Protein AF-0000000066268792 (afdb_homodimer)

Organism: Saccharomyces cerevisiae (strain ATCC 204508 / S288c) (NCBI:txid559292)

pLDDT: mean 77.53, std 23.01, range [16.92, 98.5]

Secondary structure (DSSP, 8-state):
-------------TT--HHHHHTT------SSS-HHHHHHT----PPPTT--HHHHHHHHHHHHHHHHHGGGG-------------------S---STTTT--S-THHHHHHHS-HHHHHHHHHIIIIIHHHH--S-GGG-HIIIIIHHHHHH-HHHHHHHHHHHHHHHHB-SSS--PBPHHHHHHHHHHHHHHHHHHHHHHS-SGGGSHHHHHHHHHHHHHHHHHHHHT-SSHHHHHHHHHHHHHHHHH-S-GGGTTTS--S---HHHHHH-TTHHHHHHHHHHHHHHHHHHTTSS--SS-HHHHHHHHHHHHHHS-S--TTS---SS---PPBTTTBT-HHHHHHHHHHHHHHHHHTT--HHHHHTTHHHHHHHHHHHHH----SGGGTTS-HHHHHHHHHHHHHHHHHHHHHHHHHTS---TTSHHHHHHHHHHHHHHHHHTTSTTGGGGHHHHHHHHHTS-TT-HHHHHHHHHHHHHHHHHT--HHHHHHHHHHHHHHHHHHTT-----HHHHHHHTT------/-------------TT--HHHHHTT------SSS-HHHHHHT----PPPTT--HHHHHHHHHHHHHHHHHHHTT-------------------S---STTTT--S-THHHHHHHS-HHHHHHHHHIIIIIHHHH--S-GGG-HIIIIIHHHHHH-HHHHHHHHHHHHHHHHB-SSS--PBPHHHHHHHHHHHHHHHHHHHHHHT-STTSHHHHHHHHHHHHHHHHHHHHTT-SSHHHHHHHHHHHHHHHHH-S-GGGGGTS--S---HHHHHH-TTHHHHHHHHHHHHHHHHHHTTSS--SS-HHHHHHHHHHHHHHS-S--TTS---SS---PPBTTTBT-HHHHHHHHHHHHHHHHHTT--HHHHHTTHHHHHHHHHHHHH----SGGGTTS-HHHHHHHHHHHHHHHHHHHHHHHHHTS---TTSHHHHHHHHHHHHHHHHHTTSTTGGGGHHHHHHHHHTS-TT-HHHHHHHHHHHHHHHHHT--HHHHHHHHHHHHHHHHHHTT-----HHHHHHHTT------

Structure (mmCIF, N/CA/C/O backbone):
data_AF-0000000066268792-model_v1
#
loop_
_entity.id
_entity.type
_entity.pdbx_description
1 polymer 'Transcriptional activator protein UGA3'
#
loop_
_atom_site.group_PDB
_atom_site.id
_atom_site.type_symbol
_atom_site.label_atom_id
_atom_site.label_alt_id
_atom_site.label_comp_id
_atom_site.label_asym_id
_atom_site.label_entity_id
_atom_site.label_seq_id
_atom_site.pdbx_PDB_ins_code
_atom_site.Cartn_x
_atom_site.Cartn_y
_atom_site.Cartn_z
_atom_site.occupancy
_atom_site.B_iso_or_equiv
_atom_site.auth_seq_id
_atom_site.auth_comp_id
_atom_site.auth_asym_id
_atom_site.auth_atom_id
_atom_site.pdbx_PDB_model_num
ATOM 1 N N . MET A 1 1 ? 37.562 -16.703 10.922 1 22.22 1 MET A N 1
ATOM 2 C CA . MET A 1 1 ? 38.281 -15.562 11.492 1 22.22 1 MET A CA 1
ATOM 3 C C . MET A 1 1 ? 37.688 -14.242 11.031 1 22.22 1 MET A C 1
ATOM 5 O O . MET A 1 1 ? 37.562 -13.992 9.836 1 22.22 1 MET A O 1
ATOM 9 N N . ASN A 1 2 ? 36.719 -13.594 11.758 1 24.88 2 ASN A N 1
ATOM 10 C CA . ASN A 1 2 ? 35.531 -12.727 11.617 1 24.88 2 ASN A CA 1
ATOM 11 C C . ASN A 1 2 ? 35.938 -11.273 11.406 1 24.88 2 ASN A C 1
ATOM 13 O O . ASN A 1 2 ? 36.344 -10.594 12.359 1 24.88 2 ASN A O 1
ATOM 17 N N . TYR A 1 3 ? 36.719 -10.969 10.43 1 28.58 3 TYR A N 1
ATOM 18 C CA . TYR A 1 3 ? 37.406 -9.688 10.422 1 28.58 3 TYR A CA 1
ATOM 19 C C . TYR A 1 3 ? 36.438 -8.531 10.375 1 28.58 3 TYR A C 1
ATOM 21 O O . TYR A 1 3 ? 35.625 -8.438 9.445 1 28.58 3 TYR A O 1
ATOM 29 N N . GLY A 1 4 ? 35.906 -8.078 11.5 1 29.52 4 GLY A N 1
ATOM 30 C CA . GLY A 1 4 ? 35 -7.039 11.977 1 29.52 4 GLY A CA 1
ATOM 31 C C . GLY A 1 4 ? 35.344 -5.66 11.453 1 29.52 4 GLY A C 1
ATOM 32 O O . GLY A 1 4 ? 36.469 -5.164 11.68 1 29.52 4 GLY A O 1
ATOM 33 N N . VAL A 1 5 ? 35.062 -5.285 10.266 1 30.41 5 VAL A N 1
ATOM 34 C CA . VAL A 1 5 ? 35.5 -3.988 9.75 1 30.41 5 VAL A CA 1
ATOM 35 C C . VAL A 1 5 ? 35.125 -2.889 10.742 1 30.41 5 VAL A C 1
ATOM 37 O O . VAL A 1 5 ? 33.969 -2.748 11.109 1 30.41 5 VAL A O 1
ATOM 40 N N . GLU A 1 6 ? 35.938 -2.471 11.664 1 28.58 6 GLU A N 1
ATOM 41 C CA . GLU A 1 6 ? 35.969 -1.387 12.648 1 28.58 6 GLU A CA 1
ATOM 42 C C . GLU A 1 6 ? 35.625 -0.048 11.992 1 28.58 6 GLU A C 1
ATOM 44 O O . GLU A 1 6 ? 36.344 0.405 11.094 1 28.58 6 GLU A O 1
ATOM 49 N N . LYS A 1 7 ? 34.469 0.27 11.734 1 31.59 7 LYS A N 1
ATOM 50 C CA . LYS A 1 7 ? 34.094 1.615 11.328 1 31.59 7 LYS A CA 1
ATOM 51 C C . LYS A 1 7 ? 34.844 2.674 12.117 1 31.59 7 LYS A C 1
ATOM 53 O O . LYS A 1 7 ? 34.781 2.711 13.344 1 31.59 7 LYS A O 1
ATOM 58 N N . LEU A 1 8 ? 35.875 3.178 11.695 1 29.47 8 LEU A N 1
ATOM 59 C CA . LEU A 1 8 ? 36.688 4.199 12.336 1 29.47 8 LEU A CA 1
ATOM 60 C C . LEU A 1 8 ? 35.844 5.41 12.719 1 29.47 8 LEU A C 1
ATOM 62 O O . LEU A 1 8 ? 35.219 6.016 11.867 1 29.47 8 LEU A O 1
ATOM 66 N N . LYS A 1 9 ? 35.219 5.441 13.812 1 34.19 9 LYS A N 1
ATOM 67 C CA . LYS A 1 9 ? 34.656 6.559 14.57 1 34.19 9 LYS A CA 1
ATOM 68 C C . LYS A 1 9 ? 35.531 7.809 14.422 1 34.19 9 LYS A C 1
ATOM 70 O O . LYS A 1 9 ? 36.688 7.836 14.859 1 34.19 9 LYS A O 1
ATOM 75 N N . LEU A 1 10 ? 35.406 8.445 13.398 1 36.81 10 LEU A N 1
ATOM 76 C CA . LEU A 1 10 ? 36.188 9.68 13.328 1 36.81 10 LEU A CA 1
ATOM 77 C C . LEU A 1 10 ? 36.031 10.492 14.609 1 36.81 10 LEU A C 1
ATOM 79 O O . LEU A 1 10 ? 34.906 10.859 14.977 1 36.81 10 LEU A O 1
ATOM 83 N N . LYS A 1 11 ? 36.75 10.242 15.672 1 40.03 11 LYS A N 1
ATOM 84 C CA . LYS A 1 11 ? 36.938 10.711 17.047 1 40.03 11 LYS A CA 1
ATOM 85 C C . LYS A 1 11 ? 37.031 12.227 17.109 1 40.03 11 LYS A C 1
ATOM 87 O O . LYS A 1 11 ? 37.625 12.859 16.219 1 40.03 11 LYS A O 1
ATOM 92 N N . TYR A 1 12 ? 36.062 12.805 17.75 1 48.34 12 TYR A N 1
ATOM 93 C CA . TYR A 1 12 ? 36.125 14.203 18.172 1 48.34 12 TYR A CA 1
ATOM 94 C C . TYR A 1 12 ? 37.5 14.57 18.703 1 48.34 12 TYR A C 1
ATOM 96 O O . TYR A 1 12 ? 38.156 13.742 19.328 1 48.34 12 TYR A O 1
ATOM 104 N N . SER A 1 13 ? 38.125 15.523 18.031 1 52.38 13 SER A N 1
ATOM 105 C CA . SER A 1 13 ? 39.469 15.883 18.484 1 52.38 13 SER A CA 1
ATOM 106 C C . SER A 1 13 ? 39.438 16.422 19.922 1 52.38 13 SER A C 1
ATOM 108 O O . SER A 1 13 ? 38.625 17.312 20.234 1 52.38 13 SER A O 1
ATOM 110 N N . LYS A 1 14 ? 39.812 15.766 20.906 1 63.09 14 LYS A N 1
ATOM 111 C CA . LYS A 1 14 ? 39.875 16.094 22.328 1 63.09 14 LYS A CA 1
ATOM 112 C C . LYS A 1 14 ? 40.469 17.469 22.547 1 63.09 14 LYS A C 1
ATOM 114 O O . LYS A 1 14 ? 40.094 18.188 23.469 1 63.09 14 LYS A O 1
ATOM 119 N N . HIS A 1 15 ? 41.312 18.016 21.578 1 68.88 15 HIS A N 1
ATOM 120 C CA . HIS A 1 15 ? 42.094 19.25 21.781 1 68.88 15 HIS A CA 1
ATOM 121 C C . HIS A 1 15 ? 41.688 20.312 20.766 1 68.88 15 HIS A C 1
ATOM 123 O O . HIS A 1 15 ? 42.438 21.25 20.5 1 68.88 15 HIS A O 1
ATOM 129 N N . GLY A 1 16 ? 40.531 20.172 20.266 1 73.06 16 GLY A N 1
ATOM 130 C CA . GLY A 1 16 ? 40.062 21.109 19.25 1 73.06 16 GLY A CA 1
ATOM 131 C C . GLY A 1 16 ? 39.562 22.422 19.844 1 73.06 16 GLY A C 1
ATOM 132 O O . GLY A 1 16 ? 39.375 22.531 21.047 1 73.06 16 GLY A O 1
ATOM 133 N N . CYS A 1 17 ? 39.375 23.453 18.906 1 75.44 17 CYS A N 1
ATOM 134 C CA . CYS A 1 17 ? 38.938 24.781 19.344 1 75.44 17 CYS A CA 1
ATOM 135 C C . CYS A 1 17 ? 37.469 24.766 19.766 1 75.44 17 CYS A C 1
ATOM 137 O O . CYS A 1 17 ? 36.719 23.891 19.328 1 75.44 17 CYS A O 1
ATOM 139 N N . ILE A 1 18 ? 37.062 25.656 20.641 1 75.31 18 ILE A N 1
ATOM 140 C CA . ILE A 1 18 ? 35.719 25.734 21.203 1 75.31 18 ILE A CA 1
ATOM 141 C C . ILE A 1 18 ? 34.688 25.984 20.078 1 75.31 18 ILE A C 1
ATOM 143 O O . ILE A 1 18 ? 33.594 25.453 20.125 1 75.31 18 ILE A O 1
ATOM 147 N N . THR A 1 19 ? 35 26.656 19.062 1 75.94 19 THR A N 1
ATOM 148 C CA . THR A 1 19 ? 34.125 26.984 17.938 1 75.94 19 THR A CA 1
ATOM 149 C C . THR A 1 19 ? 33.75 25.734 17.156 1 75.94 19 THR A C 1
ATOM 151 O O . THR A 1 19 ? 32.594 25.531 16.797 1 75.94 19 THR A O 1
ATOM 154 N N . CYS A 1 20 ? 34.75 24.953 16.922 1 74.31 20 CYS A N 1
ATOM 155 C CA . CYS A 1 20 ? 34.5 23.703 16.234 1 74.31 20 CYS A CA 1
ATOM 156 C C . CYS A 1 20 ? 33.688 22.734 17.109 1 74.31 20 CYS A C 1
ATOM 158 O O . CYS A 1 20 ? 32.844 22.016 16.609 1 74.31 20 CYS A O 1
ATOM 160 N N . LYS A 1 21 ? 33.938 22.797 18.453 1 73.25 21 LYS A N 1
ATOM 161 C CA . LYS A 1 21 ? 33.188 21.969 19.406 1 73.25 21 LYS A CA 1
ATOM 162 C C . LYS A 1 21 ? 31.719 22.391 19.469 1 73.25 21 LYS A C 1
ATOM 164 O O . LYS A 1 21 ? 30.828 21.531 19.531 1 73.25 21 LYS A O 1
ATOM 169 N N . ILE A 1 22 ? 31.594 23.688 19.375 1 71.38 22 ILE A N 1
ATOM 170 C CA . ILE A 1 22 ? 30.234 24.219 19.391 1 71.38 22 ILE A CA 1
ATOM 171 C C . ILE A 1 22 ? 29.547 23.891 18.062 1 71.38 22 ILE A C 1
ATOM 173 O O . ILE A 1 22 ? 28.359 23.531 18.047 1 71.38 22 ILE A O 1
ATOM 177 N N . ARG A 1 23 ? 30.203 23.828 17.047 1 67.94 23 ARG A N 1
ATOM 178 C CA . ARG A 1 23 ? 29.703 23.609 15.703 1 67.94 23 ARG A CA 1
ATOM 179 C C . ARG A 1 23 ? 29.609 22.125 15.383 1 67.94 23 ARG A C 1
ATOM 181 O O . ARG A 1 23 ? 29.125 21.734 14.312 1 67.94 23 ARG A O 1
ATOM 188 N N . LYS A 1 24 ? 30.109 21.297 16.375 1 67.06 24 LYS A N 1
ATOM 189 C CA . LYS A 1 24 ? 30.141 19.828 16.344 1 67.06 24 LYS A CA 1
ATOM 190 C C . LYS A 1 24 ? 30.797 19.328 15.07 1 67.06 24 LYS A C 1
ATOM 192 O O . LYS A 1 24 ? 30.312 18.359 14.461 1 67.06 24 LYS A O 1
ATOM 197 N N . LYS A 1 25 ? 31.828 19.984 14.703 1 70.81 25 LYS A N 1
ATOM 198 C CA . LYS A 1 25 ? 32.688 19.578 13.578 1 70.81 25 LYS A CA 1
ATOM 199 C C . LYS A 1 25 ? 34.062 19.141 14.07 1 70.81 25 LYS A C 1
ATOM 201 O O . LYS A 1 25 ? 34.5 19.562 15.133 1 70.81 25 LYS A O 1
ATOM 206 N N . ARG A 1 26 ? 34.625 18.25 13.227 1 70.62 26 ARG A N 1
ATOM 207 C CA . ARG A 1 26 ? 35.969 17.828 13.523 1 70.62 26 ARG A CA 1
ATOM 208 C C . ARG A 1 26 ? 36.969 18.969 13.289 1 70.62 26 ARG A C 1
ATOM 210 O O . ARG A 1 26 ? 37.062 19.484 12.172 1 70.62 26 ARG A O 1
ATOM 217 N N . CYS A 1 27 ? 37.625 19.344 14.281 1 69.88 27 CYS A N 1
ATOM 218 C CA . CYS A 1 27 ? 38.594 20.422 14.25 1 69.88 27 CYS A CA 1
ATOM 219 C C . CYS A 1 27 ? 39.938 19.938 13.703 1 69.88 27 CYS A C 1
ATOM 221 O O . CYS A 1 27 ? 40.375 18.812 13.992 1 69.88 27 CYS A O 1
ATOM 223 N N . SER A 1 28 ? 40.562 20.547 12.906 1 76.5 28 SER A N 1
ATOM 224 C CA . SER A 1 28 ? 41.906 20.188 12.391 1 76.5 28 SER A CA 1
ATOM 225 C C . SER A 1 28 ? 42.969 20.328 13.469 1 76.5 28 SER A C 1
ATOM 227 O O . SER A 1 28 ? 44.094 19.875 13.281 1 76.5 28 SER A O 1
ATOM 229 N N . GLU A 1 29 ? 42.719 20.906 14.648 1 73.88 29 GLU A N 1
ATOM 230 C CA . GLU A 1 29 ? 43.562 21.109 15.828 1 73.88 29 GLU A CA 1
ATOM 231 C C . GLU A 1 29 ? 44.844 21.859 15.484 1 73.88 29 GLU A C 1
ATOM 233 O O . GLU A 1 29 ? 45.812 21.781 16.203 1 73.88 29 GLU A O 1
ATOM 238 N N . ASP A 1 30 ? 44.781 22.594 14.344 1 77.25 30 ASP A N 1
ATOM 239 C CA . ASP A 1 30 ? 45.906 23.484 14.055 1 77.25 30 ASP A CA 1
ATOM 240 C C . ASP A 1 30 ? 45.844 24.75 14.906 1 77.25 30 ASP A C 1
ATOM 242 O O . ASP A 1 30 ? 44.812 25.406 14.977 1 77.25 30 ASP A O 1
ATOM 246 N N . LYS A 1 31 ? 46.75 25.031 15.82 1 72.19 31 LYS A N 1
ATOM 247 C CA . LYS A 1 31 ? 46.844 26.219 16.656 1 72.19 31 LYS A CA 1
ATOM 248 C C . LYS A 1 31 ? 47.719 27.297 15.992 1 72.19 31 LYS A C 1
ATOM 250 O O . LYS A 1 31 ? 48.625 26.969 15.234 1 72.19 31 LYS A O 1
ATOM 255 N N . PRO A 1 32 ? 47.25 28.516 16.078 1 75.38 32 PRO A N 1
ATOM 256 C CA . PRO A 1 32 ? 46.219 29.094 16.984 1 75.38 32 PRO A CA 1
ATOM 257 C C . PRO A 1 32 ? 44.844 29.125 16.375 1 75.38 32 PRO A C 1
ATOM 259 O O . PRO A 1 32 ? 43.844 29.266 17.094 1 75.38 32 PRO A O 1
ATOM 262 N N . VAL A 1 33 ? 44.812 28.938 15.078 1 78.25 33 VAL A N 1
ATOM 263 C CA . VAL A 1 33 ? 43.531 28.938 14.375 1 78.25 33 VAL A CA 1
ATOM 264 C C . VAL A 1 33 ? 43.406 27.672 13.523 1 78.25 33 VAL A C 1
ATOM 266 O O . VAL A 1 33 ? 44.281 27.391 12.703 1 78.25 33 VAL A O 1
ATOM 269 N N . CYS A 1 34 ? 42.344 26.984 13.773 1 77 34 CYS A N 1
ATOM 270 C CA . CYS A 1 34 ? 42.188 25.734 13.023 1 77 34 CYS A CA 1
ATOM 271 C C . CYS A 1 34 ? 41.781 26.016 11.586 1 77 34 CYS A C 1
ATOM 273 O O . CYS A 1 34 ? 41.281 27.109 11.281 1 77 34 CYS A O 1
ATOM 275 N N . ARG A 1 35 ? 42 25.125 10.766 1 76.31 35 ARG A N 1
ATOM 276 C CA . ARG A 1 35 ? 41.75 25.312 9.336 1 76.31 35 ARG A CA 1
ATOM 277 C C . ARG A 1 35 ? 40.281 25.594 9.07 1 76.31 35 ARG A C 1
ATOM 279 O O . ARG A 1 35 ? 39.938 26.375 8.18 1 76.31 35 ARG A O 1
ATOM 286 N N . ASP A 1 36 ? 39.562 25.047 9.875 1 73.25 36 ASP A N 1
ATOM 287 C CA . ASP A 1 36 ? 38.125 25.156 9.648 1 73.25 36 ASP A CA 1
ATOM 288 C C . ASP A 1 36 ? 37.625 26.547 10.055 1 73.25 36 ASP A C 1
ATOM 290 O O . ASP A 1 36 ? 36.844 27.172 9.32 1 73.25 36 ASP A O 1
ATOM 294 N N . CYS A 1 37 ? 37.938 26.969 11 1 73.06 37 CYS A N 1
ATOM 295 C CA . CYS A 1 37 ? 37.562 28.297 11.461 1 73.06 37 CYS A CA 1
ATOM 296 C C . CYS A 1 37 ? 38.188 29.375 10.586 1 73.06 37 CYS A C 1
ATOM 298 O O . CYS A 1 37 ? 37.562 30.391 10.273 1 73.06 37 CYS A O 1
ATOM 300 N N . ARG A 1 38 ? 39.344 29.109 10.102 1 77.12 38 ARG A N 1
ATOM 301 C CA . ARG A 1 38 ? 40 30.031 9.195 1 77.12 38 ARG A CA 1
ATOM 302 C C . ARG A 1 38 ? 39.281 30.141 7.871 1 77.12 38 ARG A C 1
ATOM 304 O O . ARG A 1 38 ? 39.062 31.25 7.355 1 77.12 38 ARG A O 1
ATOM 311 N N . ARG A 1 39 ? 38.906 29.047 7.449 1 74.12 39 ARG A N 1
ATOM 312 C CA . ARG A 1 39 ? 38.25 29 6.148 1 74.12 39 ARG A CA 1
ATOM 313 C C . ARG A 1 39 ? 36.906 29.703 6.195 1 74.12 39 ARG A C 1
ATOM 315 O O . ARG A 1 39 ? 36.531 30.406 5.258 1 74.12 39 ARG A O 1
ATOM 322 N N . LEU A 1 40 ? 36.312 29.562 7.293 1 71.62 40 LEU A N 1
ATOM 323 C CA . LEU A 1 40 ? 34.938 30.078 7.391 1 71.62 40 LEU A CA 1
ATOM 324 C C . LEU A 1 40 ? 34.906 31.375 8.188 1 71.62 40 LEU A C 1
ATOM 326 O O . LEU A 1 40 ? 33.844 31.922 8.453 1 71.62 40 LEU A O 1
ATOM 330 N N . SER A 1 41 ? 35.969 31.812 8.461 1 72.12 41 SER A N 1
ATOM 331 C CA . SER A 1 41 ? 36.188 33.062 9.18 1 72.12 41 SER A CA 1
ATOM 332 C C . SER A 1 41 ? 35.406 33.094 10.484 1 72.12 41 SER A C 1
ATOM 334 O O . SER A 1 41 ? 34.781 34.094 10.805 1 72.12 41 SER A O 1
ATOM 336 N N . PHE A 1 42 ? 35.5 32 11.133 1 74 42 PHE A N 1
ATOM 337 C CA . PHE A 1 42 ? 34.938 31.953 12.477 1 74 42 PHE A CA 1
ATOM 338 C C . PHE A 1 42 ? 36 32.25 13.531 1 74 42 PHE A C 1
ATOM 340 O O . PHE A 1 42 ? 37.188 32 13.305 1 74 42 PHE A O 1
ATOM 347 N N . PRO A 1 43 ? 35.531 32.844 14.578 1 74.88 43 PRO A N 1
ATOM 348 C CA . PRO A 1 43 ? 36.5 32.969 15.68 1 74.88 43 PRO A CA 1
ATOM 349 C C . PRO A 1 43 ? 36.938 31.609 16.234 1 74.88 43 PRO A C 1
ATOM 351 O O . PRO A 1 43 ? 36.094 30.781 16.578 1 74.88 43 PRO A O 1
ATOM 354 N N . CYS A 1 44 ? 38.188 31.297 16.109 1 74.12 44 CYS A N 1
ATOM 355 C CA . CYS A 1 44 ? 38.781 30.047 16.547 1 74.12 44 CYS A CA 1
ATOM 356 C C . CYS A 1 44 ? 39.375 30.188 17.938 1 74.12 44 CYS A C 1
ATOM 358 O O . CYS A 1 44 ? 40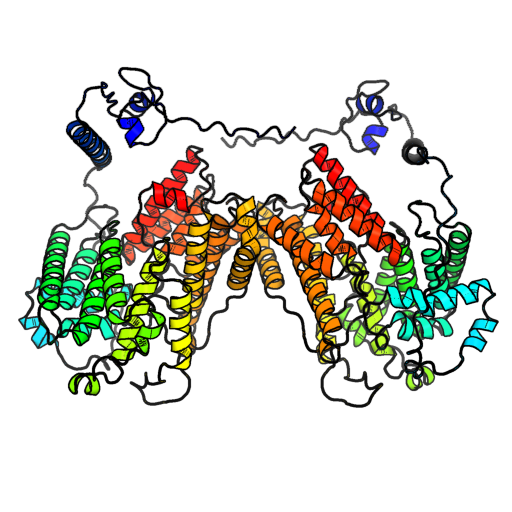.375 30.922 18.109 1 74.12 44 CYS A O 1
ATOM 360 N N . ILE A 1 45 ? 38.688 29.688 19 1 75.38 45 ILE A N 1
ATOM 361 C CA . ILE A 1 45 ? 39.156 29.875 20.375 1 75.38 45 ILE A CA 1
ATOM 362 C C . ILE A 1 45 ? 39.562 28.531 20.969 1 75.38 45 ILE A C 1
ATOM 364 O O . ILE A 1 45 ? 38.75 27.609 21.047 1 75.38 45 ILE A O 1
ATOM 368 N N . TYR A 1 46 ? 40.875 28.359 21.328 1 76.12 46 TYR A N 1
ATOM 369 C CA . TYR A 1 46 ? 41.375 27.188 22.031 1 76.12 46 TYR A CA 1
ATOM 370 C C . TYR A 1 46 ? 41.469 27.453 23.531 1 76.12 46 TYR A C 1
ATOM 372 O O . TYR A 1 46 ? 41.938 28.5 23.969 1 76.12 46 TYR A O 1
ATOM 380 N N . ILE A 1 47 ? 40.719 26.641 24.359 1 63.56 47 ILE A N 1
ATOM 381 C CA . ILE A 1 47 ? 40.75 26.844 25.812 1 63.56 47 ILE A CA 1
ATOM 382 C C . ILE A 1 47 ? 41.938 26.109 26.422 1 63.56 47 ILE A C 1
ATOM 384 O O . ILE A 1 47 ? 42.156 24.938 26.094 1 63.56 47 ILE A O 1
ATOM 388 N N . SER A 1 48 ? 42.75 26.859 27.203 1 60.19 48 SER A N 1
ATOM 389 C CA . SER A 1 48 ? 43.781 26.234 28.031 1 60.19 48 SER A CA 1
ATOM 390 C C . SER A 1 48 ? 43.156 25.469 29.188 1 60.19 48 SER A C 1
ATOM 392 O O . SER A 1 48 ? 42.062 25.781 29.625 1 60.19 48 SER A O 1
ATOM 394 N N . GLU A 1 49 ? 43.688 24.359 29.641 1 57.38 49 GLU A N 1
ATOM 395 C CA . GLU A 1 49 ? 43.25 23.359 30.625 1 57.38 49 GLU A CA 1
ATOM 396 C C . GLU A 1 49 ? 42.719 24.016 31.875 1 57.38 49 GLU A C 1
ATOM 398 O O . GLU A 1 49 ? 41.844 23.438 32.562 1 57.38 49 GLU A O 1
ATOM 403 N N . SER A 1 50 ? 43 25.25 32.344 1 57.31 50 SER A N 1
ATOM 404 C CA . SER A 1 50 ? 42.688 25.781 33.656 1 57.31 50 SER A CA 1
ATOM 405 C C . SER A 1 50 ? 41.469 26.688 33.594 1 57.31 50 SER A C 1
ATOM 407 O O . SER A 1 50 ? 41.312 27.578 34.438 1 57.31 50 SER A O 1
ATOM 409 N N . VAL A 1 51 ? 40.688 26.734 32.688 1 58.97 51 VAL A N 1
ATOM 410 C CA . VAL A 1 51 ? 39.625 27.734 32.719 1 58.97 51 VAL A CA 1
ATOM 411 C C . VAL A 1 51 ? 38.406 27.172 33.469 1 58.97 51 VAL A C 1
ATOM 413 O O . VAL A 1 51 ? 38.062 25.984 33.344 1 58.97 51 VAL A O 1
ATOM 416 N N . ASP A 1 52 ? 37.938 27.781 34.562 1 60.84 52 ASP A N 1
ATOM 417 C CA . ASP A 1 52 ? 36.781 27.375 35.375 1 60.84 52 ASP A CA 1
ATOM 418 C C . ASP A 1 52 ? 35.562 27.188 34.5 1 60.84 52 ASP A C 1
ATOM 420 O O . ASP A 1 52 ? 35.438 27.781 33.438 1 60.84 52 ASP A O 1
ATOM 424 N N . LYS A 1 53 ? 34.656 26.219 34.906 1 61.44 53 LYS A N 1
ATOM 425 C CA . LYS A 1 53 ? 33.438 25.812 34.188 1 61.44 53 LYS A CA 1
ATOM 426 C C . LYS A 1 53 ? 32.562 27 33.875 1 61.44 53 LYS A C 1
ATOM 428 O O . LYS A 1 53 ? 31.922 27.047 32.812 1 61.44 53 LYS A O 1
ATOM 433 N N . GLN A 1 54 ? 32.5 27.891 34.719 1 63.19 54 GLN A N 1
ATOM 434 C CA . GLN A 1 54 ? 31.625 29.031 34.531 1 63.19 54 GLN A CA 1
ATOM 435 C C . GLN A 1 54 ? 32.156 29.953 33.438 1 63.19 54 GLN A C 1
ATOM 437 O O . GLN A 1 54 ? 31.359 30.453 32.625 1 63.19 54 GLN A O 1
ATOM 442 N N . SER A 1 55 ? 33.375 30.125 33.344 1 65.5 55 SER A N 1
ATOM 443 C CA . SER A 1 55 ? 33.969 30.969 32.312 1 65.5 55 SER A CA 1
ATOM 444 C C . SER A 1 55 ? 33.906 30.297 30.938 1 65.5 55 SER A C 1
ATOM 446 O O . SER A 1 55 ? 33.719 30.984 29.922 1 65.5 55 SER A O 1
ATOM 448 N N . LEU A 1 56 ? 33.969 29.047 30.906 1 66.44 56 LEU A N 1
ATOM 449 C CA . LEU A 1 56 ? 33.812 28.281 29.672 1 66.44 56 LEU A CA 1
ATOM 450 C C . LEU A 1 56 ? 32.406 28.438 29.109 1 66.44 56 LEU A C 1
ATOM 452 O O . LEU A 1 56 ? 32.25 28.594 27.891 1 66.44 56 LEU A O 1
ATOM 456 N N . LYS A 1 57 ? 31.375 28.469 29.875 1 67.44 57 LYS A N 1
ATOM 457 C CA . LYS A 1 57 ? 30 28.656 29.422 1 67.44 57 LYS A CA 1
ATOM 458 C C . LYS A 1 57 ? 29.797 30.047 28.859 1 67.44 57 LYS A C 1
ATOM 460 O O . LYS A 1 57 ? 29.094 30.219 27.844 1 67.44 57 LYS A O 1
ATOM 465 N N . LYS A 1 58 ? 30.328 31.062 29.328 1 66.5 58 LYS A N 1
ATOM 466 C CA . LYS A 1 58 ? 30.219 32.438 28.828 1 66.5 58 LYS A CA 1
ATOM 467 C C . LYS A 1 58 ? 30.922 32.594 27.484 1 66.5 58 LYS A C 1
ATOM 469 O O . LYS A 1 58 ? 30.391 33.25 26.578 1 66.5 58 LYS A O 1
ATOM 474 N N . ILE A 1 59 ? 32 31.938 27.328 1 67.94 59 ILE A N 1
ATOM 475 C CA . ILE A 1 59 ? 32.75 32.031 26.062 1 67.94 59 ILE A CA 1
ATOM 476 C C . ILE A 1 59 ? 31.953 31.312 24.969 1 67.94 59 ILE A C 1
ATOM 478 O O . ILE A 1 59 ? 31.828 31.812 23.844 1 67.94 59 ILE A O 1
ATOM 482 N N . LYS A 1 60 ? 31.391 30.219 25.375 1 68.06 60 LYS A N 1
ATOM 483 C CA . LYS A 1 60 ? 30.547 29.5 24.422 1 68.06 60 LYS A CA 1
ATOM 484 C C . LYS A 1 60 ? 29.312 30.328 24.031 1 68.06 60 LYS A C 1
ATOM 486 O O . LYS A 1 60 ? 28.953 30.391 22.859 1 68.06 60 LYS A O 1
ATOM 491 N N . ALA A 1 61 ? 28.719 31.016 24.938 1 67.12 61 ALA A N 1
ATOM 492 C CA . ALA A 1 61 ? 27.578 31.891 24.688 1 67.12 61 ALA A CA 1
ATOM 493 C C . ALA A 1 61 ? 27.969 33.094 23.828 1 67.12 61 ALA A C 1
ATOM 495 O O . ALA A 1 61 ? 27.234 33.469 22.922 1 67.12 61 ALA A O 1
ATOM 496 N N . ASP A 1 62 ? 29.031 33.656 24 1 66.06 62 ASP A N 1
ATOM 497 C CA . ASP A 1 62 ? 29.516 34.781 23.234 1 66.06 62 ASP A CA 1
ATOM 498 C C . ASP A 1 62 ? 29.828 34.375 21.797 1 66.06 62 ASP A C 1
ATOM 500 O O . ASP A 1 62 ? 29.5 35.094 20.859 1 66.06 62 ASP A O 1
ATOM 504 N N . ILE A 1 63 ? 30.406 33.25 21.656 1 67.44 63 ILE A N 1
ATOM 505 C CA . ILE A 1 63 ? 30.719 32.75 20.312 1 67.44 63 ILE A CA 1
ATOM 506 C C . ILE A 1 63 ? 29.406 32.406 19.578 1 67.44 63 ILE A C 1
ATOM 508 O O . ILE A 1 63 ? 29.25 32.75 18.406 1 67.44 63 ILE A O 1
ATOM 512 N N . GLN A 1 64 ? 28.516 31.984 20.344 1 63.88 64 GLN A N 1
ATOM 513 C CA . GLN A 1 64 ? 27.219 31.703 19.766 1 63.88 64 GLN A CA 1
ATOM 514 C C . GLN A 1 64 ? 26.5 33 19.359 1 63.88 64 GLN A C 1
ATOM 516 O O . GLN A 1 64 ? 25.875 33.062 18.297 1 63.88 64 GLN A O 1
ATOM 521 N N . HIS A 1 65 ? 26.531 34.031 20.031 1 58.69 65 HIS A N 1
ATOM 522 C CA . HIS A 1 65 ? 26.016 35.344 19.719 1 58.69 65 HIS A CA 1
ATOM 523 C C . HIS A 1 65 ? 26.734 35.969 18.516 1 58.69 65 HIS A C 1
ATOM 525 O O . HIS A 1 65 ? 26.094 36.594 17.656 1 58.69 65 HIS A O 1
ATOM 531 N N . GLN A 1 66 ? 27.938 35.781 18.391 1 59.19 66 GLN A N 1
ATOM 532 C CA . GLN A 1 66 ? 28.688 36.344 17.281 1 59.19 66 GLN A CA 1
ATOM 533 C C . GLN A 1 66 ? 28.406 35.594 15.992 1 59.19 66 GLN A C 1
ATOM 535 O O . GLN A 1 66 ? 28.375 36.188 14.914 1 59.19 66 GLN A O 1
ATOM 540 N N . LEU A 1 67 ? 28.172 34.406 16.125 1 54.75 67 LEU A N 1
ATOM 541 C CA . LEU A 1 67 ? 27.828 33.594 14.945 1 54.75 67 LEU A CA 1
ATOM 542 C C . LEU A 1 67 ? 26.453 33.969 14.43 1 54.75 67 LEU A C 1
ATOM 544 O O . LEU A 1 67 ? 26.234 34 13.211 1 54.75 67 LEU A O 1
ATOM 548 N N . ILE A 1 68 ? 25.5 34.469 15.172 1 50.12 68 ILE A N 1
ATOM 549 C CA . ILE A 1 68 ? 24.172 34.938 14.805 1 50.12 68 ILE A CA 1
ATOM 550 C C . ILE A 1 68 ? 24.266 36.375 14.266 1 50.12 68 ILE A C 1
ATOM 552 O O . ILE A 1 68 ? 23.609 36.719 13.273 1 50.12 68 ILE A O 1
ATOM 556 N N . SER A 1 69 ? 24.844 37.188 14.789 1 42.78 69 SER A N 1
ATOM 557 C CA . SER A 1 69 ? 24.969 38.594 14.367 1 42.78 69 SER A CA 1
ATOM 558 C C . SER A 1 69 ? 25.609 38.688 12.984 1 42.78 69 SER A C 1
ATOM 560 O O . SER A 1 69 ? 25.266 39.594 12.203 1 42.78 69 SER A O 1
ATOM 562 N N . LYS A 1 70 ? 26.438 37.906 12.594 1 41.44 70 LYS A N 1
ATOM 563 C CA . LYS A 1 70 ? 27.031 38.031 11.266 1 41.44 70 LYS A CA 1
ATOM 564 C C . LYS A 1 70 ? 26.031 37.625 10.18 1 41.44 70 LYS A C 1
ATOM 566 O O . LYS A 1 70 ? 26.188 38 9.016 1 41.44 70 LYS A O 1
ATOM 571 N N . LYS A 1 71 ? 25 36.906 10.367 1 34.56 71 LYS A N 1
ATOM 572 C CA . LYS A 1 71 ? 24.062 36.625 9.289 1 34.56 71 LYS A CA 1
ATOM 573 C C . LYS A 1 71 ? 23.172 37.844 9.008 1 34.56 71 LYS A C 1
ATOM 575 O O . LYS A 1 71 ? 22.547 37.938 7.945 1 34.56 71 LYS A O 1
ATOM 580 N N . ARG A 1 72 ? 22.859 38.781 9.891 1 32.56 72 ARG A N 1
ATOM 581 C CA . ARG A 1 72 ? 22.016 39.969 9.711 1 32.56 72 ARG A CA 1
ATOM 582 C C . ARG A 1 72 ? 22.656 40.938 8.734 1 32.56 72 ARG A C 1
ATOM 584 O O . ARG A 1 72 ? 22.016 41.938 8.328 1 32.56 72 ARG A O 1
ATOM 591 N N . LYS A 1 73 ? 23.781 40.938 8.484 1 33.28 73 LYS A N 1
ATOM 592 C CA . LYS A 1 73 ? 24.266 42.156 7.844 1 33.28 73 LYS A CA 1
ATOM 593 C C . LYS A 1 73 ? 23.906 42.188 6.359 1 33.28 73 LYS A C 1
ATOM 595 O O . LYS A 1 73 ? 24.188 43.156 5.668 1 33.28 73 LYS A O 1
ATOM 600 N N . HIS A 1 74 ? 23.609 41.125 5.664 1 25.69 74 HIS A N 1
ATOM 601 C CA . HIS A 1 74 ? 23.594 41.531 4.262 1 25.69 74 HIS A CA 1
ATOM 602 C C . HIS A 1 74 ? 22.25 42.125 3.871 1 25.69 74 HIS A C 1
ATOM 604 O O . HIS A 1 74 ? 21.359 41.406 3.391 1 25.69 74 HIS A O 1
ATOM 610 N N . ALA A 1 75 ? 21.562 42.969 4.703 1 23.42 75 ALA A N 1
ATOM 611 C CA . ALA A 1 75 ? 20.328 43.688 4.41 1 23.42 75 ALA A CA 1
ATOM 612 C C . ALA A 1 75 ? 20.5 44.594 3.189 1 23.42 75 ALA A C 1
ATOM 614 O O . ALA A 1 75 ? 21.297 45.531 3.207 1 23.42 75 ALA A O 1
ATOM 615 N N . PRO A 1 76 ? 20.297 44 1.968 1 22.62 76 PRO A N 1
ATOM 616 C CA . PRO A 1 76 ? 20.328 44.969 0.854 1 22.62 76 PRO A CA 1
ATOM 617 C C . PRO A 1 76 ? 19.391 46.156 1.07 1 22.62 76 PRO A C 1
ATOM 619 O O . PRO A 1 76 ? 18.5 46.094 1.921 1 22.62 76 PRO A O 1
ATOM 622 N N . ASP A 1 77 ? 19.469 47.188 0.201 1 19.53 77 ASP A N 1
ATOM 623 C CA . ASP A 1 77 ? 18.969 48.562 0.028 1 19.53 77 ASP A CA 1
ATOM 624 C C . ASP A 1 77 ? 17.453 48.562 -0.163 1 19.53 77 ASP A C 1
ATOM 626 O O . ASP A 1 77 ? 16.891 47.656 -0.75 1 19.53 77 ASP A O 1
ATOM 630 N N . SER A 1 78 ? 16.672 49.531 0.498 1 20.09 78 SER A N 1
ATOM 631 C CA . SER A 1 78 ? 15.391 49.969 1.04 1 20.09 78 SER A CA 1
ATOM 632 C C . SER A 1 78 ? 14.414 50.344 -0.073 1 20.09 78 SER A C 1
ATOM 634 O O . SER A 1 78 ? 13.273 50.719 0.194 1 20.09 78 SER A O 1
ATOM 636 N N . ALA A 1 79 ? 14.766 50.562 -1.396 1 18.86 79 ALA A N 1
ATOM 637 C CA . ALA A 1 79 ? 14.07 51.656 -2.047 1 18.86 79 ALA A CA 1
ATOM 638 C C . ALA A 1 79 ? 12.656 51.25 -2.443 1 18.86 79 ALA A C 1
ATOM 640 O O . ALA A 1 79 ? 11.734 52.094 -2.422 1 18.86 79 ALA A O 1
ATOM 641 N N . GLN A 1 80 ? 12.5 50.156 -3.191 1 19.22 80 GLN A N 1
ATOM 642 C CA . GLN A 1 80 ? 11.422 50.281 -4.16 1 19.22 80 GLN A CA 1
ATOM 643 C C . GLN A 1 80 ? 10.062 50.062 -3.498 1 19.22 80 GLN A C 1
ATOM 645 O O . GLN A 1 80 ? 9.664 48.938 -3.213 1 19.22 80 GLN A O 1
ATOM 650 N N . LYS A 1 81 ? 9.656 50.844 -2.439 1 19.08 81 LYS A N 1
ATOM 651 C CA . LYS A 1 81 ? 8.508 50.875 -1.538 1 19.08 81 LYS A CA 1
ATOM 652 C C . LYS A 1 81 ? 7.199 50.938 -2.318 1 19.08 81 LYS A C 1
ATOM 654 O O . LYS A 1 81 ? 6.227 50.281 -1.953 1 19.08 81 LYS A O 1
ATOM 659 N N . ALA A 1 82 ? 6.848 51.906 -3.213 1 17.38 82 ALA A N 1
ATOM 660 C CA . ALA A 1 82 ? 5.648 52.75 -3.084 1 17.38 82 ALA A CA 1
ATOM 661 C C . ALA A 1 82 ? 4.449 52.062 -3.746 1 17.38 82 ALA A C 1
ATOM 663 O O . ALA A 1 82 ? 3.33 52.156 -3.234 1 17.38 82 ALA A O 1
ATOM 664 N N . ALA A 1 83 ? 4.5 51.625 -4.961 1 18.12 83 ALA A N 1
ATOM 665 C CA . ALA A 1 83 ? 3.41 52.031 -5.848 1 18.12 83 ALA A CA 1
ATOM 666 C C . ALA A 1 83 ? 2.244 51.031 -5.762 1 18.12 83 ALA A C 1
ATOM 668 O O . ALA A 1 83 ? 1.344 51.062 -6.605 1 18.12 83 ALA A O 1
ATOM 669 N N . VAL A 1 84 ? 2.312 50.062 -4.945 1 17.75 84 VAL A N 1
ATOM 670 C CA . VAL A 1 84 ? 1.268 49.094 -5.289 1 17.75 84 VAL A CA 1
ATOM 671 C C . VAL A 1 84 ? -0.102 49.688 -4.961 1 17.75 84 VAL A C 1
ATOM 673 O O . VAL A 1 84 ? -0.434 49.906 -3.791 1 17.75 84 VAL A O 1
ATOM 676 N N . ALA A 1 85 ? -0.738 50.594 -5.797 1 17.58 85 ALA A N 1
ATOM 677 C CA . ALA A 1 85 ? -2.002 51.312 -5.926 1 17.58 85 ALA A CA 1
ATOM 678 C C . ALA A 1 85 ? -3.189 50.375 -5.762 1 17.58 85 ALA A C 1
ATOM 680 O O . ALA A 1 85 ? -3.057 49.156 -5.945 1 17.58 85 ALA A O 1
ATOM 681 N N . THR A 1 86 ? -4.496 51 -5.625 1 17.77 86 THR A N 1
ATOM 682 C CA . THR A 1 86 ? -5.844 51 -5.07 1 17.77 86 THR A CA 1
ATOM 683 C C . THR A 1 86 ? -6.777 50.156 -5.93 1 17.77 86 THR A C 1
ATOM 685 O O . THR A 1 86 ? -7.996 50.156 -5.738 1 17.77 86 THR A O 1
ATOM 688 N N . ARG A 1 87 ? -6.363 49.312 -6.801 1 18.59 87 ARG A N 1
ATOM 689 C CA . ARG A 1 87 ? -7.477 49 -7.695 1 18.59 87 ARG A CA 1
ATOM 690 C C . ARG A 1 87 ? -8.586 48.25 -6.953 1 18.59 87 ARG A C 1
ATOM 692 O O . ARG A 1 87 ? -8.391 47.125 -6.512 1 18.59 87 ARG A O 1
ATOM 699 N N . THR A 1 88 ? -9.594 49.031 -6.344 1 19.06 88 THR A N 1
ATOM 700 C CA . THR A 1 88 ? -10.859 48.75 -5.68 1 19.06 88 THR A CA 1
ATOM 701 C C . THR A 1 88 ? -11.789 47.969 -6.586 1 19.06 88 THR A C 1
ATOM 703 O O . THR A 1 88 ? -12.367 48.5 -7.527 1 19.06 88 THR A O 1
ATOM 706 N N . ARG A 1 89 ? -11.414 46.875 -7.051 1 18.39 89 ARG A N 1
ATOM 707 C CA . ARG A 1 89 ? -12.422 46.25 -7.887 1 18.39 89 ARG A CA 1
ATOM 708 C C . ARG A 1 89 ? -13.734 46.062 -7.133 1 18.39 89 ARG A C 1
ATOM 710 O O . ARG A 1 89 ? -13.734 45.781 -5.938 1 18.39 89 ARG A O 1
ATOM 717 N N . ARG A 1 90 ? -14.836 46.375 -7.828 1 21.98 90 ARG A N 1
ATOM 718 C CA . ARG A 1 90 ? -16.297 46.469 -7.684 1 21.98 90 ARG A CA 1
ATOM 719 C C . ARG A 1 90 ? -16.891 45.094 -7.367 1 21.98 90 ARG A C 1
ATOM 721 O O . ARG A 1 90 ? -17.188 44.312 -8.281 1 21.98 90 ARG A O 1
ATOM 728 N N . VAL A 1 91 ? -16.203 44.219 -6.711 1 19.94 91 VAL A N 1
ATOM 729 C CA . VAL A 1 91 ? -16.938 42.969 -6.59 1 19.94 91 VAL A CA 1
ATOM 730 C C . VAL A 1 91 ? -18.312 43.25 -5.977 1 19.94 91 VAL A C 1
ATOM 732 O O . VAL A 1 91 ? -18.422 43.906 -4.945 1 19.94 91 VAL A O 1
ATOM 735 N N . GLY A 1 92 ? -19.422 43.094 -6.715 1 19.23 92 GLY A N 1
ATOM 736 C CA . GLY A 1 92 ? -20.859 43.281 -6.59 1 19.23 92 GLY A CA 1
ATOM 737 C C . GLY A 1 92 ? -21.438 42.688 -5.316 1 19.23 92 GLY A C 1
ATOM 738 O O . GLY A 1 92 ? -20.734 41.938 -4.598 1 19.23 92 GLY A O 1
ATOM 739 N N . SER A 1 93 ? -22.938 42.688 -5.094 1 22.53 93 SER A N 1
ATOM 740 C CA . SER A 1 93 ? -24.031 42.875 -4.152 1 22.53 93 SER A CA 1
ATOM 741 C C . SER A 1 93 ? -24.312 41.594 -3.365 1 22.53 93 SER A C 1
ATOM 743 O O . SER A 1 93 ? -25.141 41.594 -2.463 1 22.53 93 SER A O 1
ATOM 745 N N . ASP A 1 94 ? -23.969 40.406 -3.824 1 23.42 94 ASP A N 1
ATOM 746 C CA . ASP A 1 94 ? -24.812 39.375 -3.266 1 23.42 94 ASP A CA 1
ATOM 747 C C . ASP A 1 94 ? -24.594 39.219 -1.763 1 23.42 94 ASP A C 1
ATOM 749 O O . ASP A 1 94 ? -23.734 38.438 -1.329 1 23.42 94 ASP A O 1
ATOM 753 N N . GLU A 1 95 ? -24.438 40.312 -0.969 1 25.84 95 GLU A N 1
ATOM 754 C CA . GLU A 1 95 ? -24.219 40.531 0.456 1 25.84 95 GLU A CA 1
ATOM 755 C C . GLU A 1 95 ? -25.359 39.969 1.293 1 25.84 95 GLU A C 1
ATOM 757 O O . GLU A 1 95 ? -25.406 40.156 2.508 1 25.84 95 GLU A O 1
ATOM 762 N N . GLN A 1 96 ? -26.5 39.5 0.675 1 24.45 96 GLN A N 1
ATOM 763 C CA . GLN A 1 96 ? -27.703 39.531 1.498 1 24.45 96 GLN A CA 1
ATOM 764 C C . GLN A 1 96 ? -27.609 38.5 2.627 1 24.45 96 GLN A C 1
ATOM 766 O O . GLN A 1 96 ? -28.016 38.781 3.756 1 24.45 96 GLN A O 1
ATOM 771 N N . ASP A 1 97 ? -27.438 37.219 2.227 1 25.64 97 ASP A N 1
ATOM 772 C CA . ASP A 1 97 ? -28.094 36.188 3.043 1 25.64 97 ASP A CA 1
ATOM 773 C C . ASP A 1 97 ? -27.344 36 4.359 1 25.64 97 ASP A C 1
ATOM 775 O O . ASP A 1 97 ? -27.703 35.125 5.152 1 25.64 97 ASP A O 1
ATOM 779 N N . ASN A 1 98 ? -26.094 36.344 4.367 1 26.86 98 ASN A N 1
ATOM 780 C CA . ASN A 1 98 ? -25.344 35.812 5.512 1 26.86 98 ASN A CA 1
ATOM 781 C C . ASN A 1 98 ? -25.734 36.531 6.801 1 26.86 98 ASN A C 1
ATOM 783 O O . ASN A 1 98 ? -24.875 36.906 7.59 1 26.86 98 ASN A O 1
ATOM 787 N N . GLN A 1 99 ? -26.922 37.219 6.836 1 27.03 99 GLN A N 1
ATOM 788 C CA . GLN A 1 99 ? -27.375 38.094 7.918 1 27.03 99 GLN A CA 1
ATOM 789 C C . GLN A 1 99 ? -27.609 37.281 9.195 1 27.03 99 GLN A C 1
ATOM 791 O O . GLN A 1 99 ? -27.906 37.875 10.242 1 27.03 99 GLN A O 1
ATOM 796 N N . VAL A 1 100 ? -27.922 36.031 9.023 1 27.72 100 VAL A N 1
ATOM 797 C CA . VAL A 1 100 ? -28.688 35.5 10.141 1 27.72 100 VAL A CA 1
ATOM 798 C C . VAL A 1 100 ? -27.859 35.562 11.422 1 27.72 100 VAL A C 1
ATOM 800 O O . VAL A 1 100 ? -28.375 35.969 12.469 1 27.72 100 VAL A O 1
ATOM 803 N N . TYR A 1 101 ? -26.859 34.688 11.43 1 28.61 101 TYR A N 1
ATOM 804 C CA . TYR A 1 101 ? -26.422 34.312 12.773 1 28.61 101 TYR A CA 1
ATOM 805 C C . TYR A 1 101 ? -25.688 35.469 13.438 1 28.61 101 TYR A C 1
ATOM 807 O O . TYR A 1 101 ? -24.609 35.312 14.008 1 28.61 101 TYR A O 1
ATOM 815 N N . LEU A 1 102 ? -25.609 36.656 12.695 1 32.62 102 LEU A N 1
ATOM 816 C CA . LEU A 1 102 ? -25.016 37.812 13.328 1 32.62 102 LEU A CA 1
ATOM 817 C C . LEU A 1 102 ? -25.812 38.219 14.578 1 32.62 102 LEU A C 1
ATOM 819 O O . LEU A 1 102 ? -26.734 39.031 14.492 1 32.62 102 LEU A O 1
ATOM 823 N N . SER A 1 103 ? -26.328 37.344 15.305 1 31.22 103 SER A N 1
ATOM 824 C CA . SER A 1 103 ? -27.25 37.75 16.359 1 31.22 103 SER A CA 1
ATOM 825 C C . SER A 1 103 ? -26.766 39 17.047 1 31.22 103 SER A C 1
ATOM 827 O O . SER A 1 103 ? -25.734 39.594 16.672 1 31.22 103 SER A O 1
ATOM 829 N N . LYS A 1 104 ? -26.609 39.031 18.656 1 36.38 104 LYS A N 1
ATOM 830 C CA . LYS A 1 104 ? -26.734 40.094 19.625 1 36.38 104 LYS A CA 1
ATOM 831 C C . LYS A 1 104 ? -25.547 41.062 19.547 1 36.38 104 LYS A C 1
ATOM 833 O O . LYS A 1 104 ? -24.406 40.625 19.406 1 36.38 104 LYS A O 1
ATOM 838 N N . PRO A 1 105 ? -25.609 42.344 19.297 1 36.69 105 PRO A N 1
ATOM 839 C CA . PRO A 1 105 ? -24.609 43.406 19.297 1 36.69 105 PRO A CA 1
ATOM 840 C C . PRO A 1 105 ? -23.641 43.312 20.469 1 36.69 105 PRO A C 1
ATOM 842 O O . PRO A 1 105 ? -23.953 43.781 21.578 1 36.69 105 PRO A O 1
ATOM 845 N N . LEU A 1 106 ? -23.141 42.344 20.859 1 42.12 106 LEU A N 1
ATOM 846 C CA . LEU A 1 106 ? -22.141 42.188 21.906 1 42.12 106 LEU A CA 1
ATOM 847 C C . LEU A 1 106 ? -21 43.188 21.719 1 42.12 106 LEU A C 1
ATOM 849 O O . LEU A 1 106 ? -20 43.156 22.438 1 42.12 106 LEU A O 1
ATOM 853 N N . GLU A 1 107 ? -20.969 43.969 20.578 1 49.56 107 GLU A N 1
ATOM 854 C CA . GLU A 1 107 ? -20.031 45.031 20.281 1 49.56 107 GLU A CA 1
ATOM 855 C C . GLU A 1 107 ? -19.953 46.031 21.438 1 49.56 107 GLU A C 1
ATOM 857 O O . GLU A 1 107 ? -18.891 46.594 21.703 1 49.56 107 GLU A O 1
ATOM 862 N N . ASP A 1 108 ? -21.094 46.094 22.109 1 52.44 108 ASP A N 1
ATOM 863 C CA . ASP A 1 108 ? -21.109 47.188 23.078 1 52.44 108 ASP A CA 1
ATOM 864 C C . ASP A 1 108 ? -20.156 46.906 24.234 1 52.44 108 ASP A C 1
ATOM 866 O O . ASP A 1 108 ? -19.406 47.781 24.656 1 52.44 108 ASP A O 1
ATOM 870 N N . CYS A 1 109 ? -20.141 45.656 24.703 1 59.53 109 CYS A N 1
ATOM 871 C CA . CYS A 1 109 ? -19.344 45.375 25.875 1 59.53 109 CYS A CA 1
ATOM 872 C C . CYS A 1 109 ? -17.859 45.375 25.531 1 59.53 109 CYS A C 1
ATOM 874 O O . CYS A 1 109 ? -17.031 45.875 26.297 1 59.53 109 CYS A O 1
ATOM 876 N N . ILE A 1 110 ? -17.469 44.906 24.344 1 73.94 110 ILE A N 1
ATOM 877 C CA . ILE A 1 110 ? -16.047 44.844 23.984 1 73.94 110 ILE A CA 1
ATOM 878 C C . ILE A 1 110 ? -15.523 46.25 23.672 1 73.94 110 ILE A C 1
ATOM 880 O O . ILE A 1 110 ? -14.383 46.562 24 1 73.94 110 ILE A O 1
ATOM 884 N N . SER A 1 111 ? -16.5 47 23.109 1 71.38 111 SER A N 1
ATOM 885 C CA . SER A 1 111 ? -16.109 48.375 22.766 1 71.38 111 SER A CA 1
ATOM 886 C C . SER A 1 111 ? -15.781 49.188 24 1 71.38 111 SER A C 1
ATOM 888 O O . SER A 1 111 ? -15 50.125 23.938 1 71.38 111 SER A O 1
ATOM 890 N N . GLN A 1 112 ? -16.312 48.719 25.047 1 74.38 112 GLN A N 1
ATOM 891 C CA . GLN A 1 112 ? -16.062 49.438 26.281 1 74.38 112 GLN A CA 1
ATOM 892 C C . GLN A 1 112 ? -14.742 48.969 26.922 1 74.38 112 GLN A C 1
ATOM 894 O O . GLN A 1 112 ? -14.109 49.719 27.656 1 74.38 112 GLN A O 1
ATOM 899 N N . LYS A 1 113 ? -14.273 47.844 26.516 1 81.62 113 LYS A N 1
ATOM 900 C CA . LYS A 1 113 ? -13.102 47.219 27.156 1 81.62 113 LYS A CA 1
ATOM 901 C C . LYS A 1 113 ? -11.836 47.5 26.359 1 81.62 113 LYS A C 1
ATOM 903 O O . LYS A 1 113 ? -10.734 47.5 26.922 1 81.62 113 LYS A O 1
ATOM 908 N N . LEU A 1 114 ? -12.023 47.875 25.094 1 88.75 114 LEU A N 1
ATOM 909 C CA . LEU A 1 114 ? -10.844 47.969 24.234 1 88.75 114 LEU A CA 1
ATOM 910 C C . LEU A 1 114 ? -10.703 49.375 23.656 1 88.75 114 LEU A C 1
ATOM 912 O O . LEU A 1 114 ? -11.695 50.062 23.422 1 88.75 114 LEU A O 1
ATOM 916 N N . ASP A 1 115 ? -9.484 49.812 23.516 1 89 115 ASP A N 1
ATOM 917 C CA . ASP A 1 115 ? -9.211 51.062 22.797 1 89 115 ASP A CA 1
ATOM 918 C C . ASP A 1 115 ? -9.391 50.875 21.297 1 89 115 ASP A C 1
ATOM 920 O O . ASP A 1 115 ? -9.766 49.812 20.828 1 89 115 ASP A O 1
ATOM 924 N N . SER A 1 116 ? -9.148 51.906 20.531 1 89.81 116 SER A N 1
ATOM 925 C CA . SER A 1 116 ? -9.391 51.906 19.094 1 89.81 116 SER A CA 1
ATOM 926 C C . SER A 1 116 ? -8.57 50.812 18.406 1 89.81 116 SER A C 1
ATOM 928 O O . SER A 1 116 ? -9.086 50.125 17.547 1 89.81 116 SER A O 1
ATOM 930 N N . MET A 1 117 ? -7.355 50.688 18.828 1 91.62 117 MET A N 1
ATOM 931 C CA . MET A 1 117 ? -6.492 49.656 18.234 1 91.62 117 MET A CA 1
ATOM 932 C C . MET A 1 117 ? -6.961 48.281 18.609 1 91.62 117 MET A C 1
ATOM 934 O O . MET A 1 117 ? -6.941 47.344 17.781 1 91.62 117 MET A O 1
ATOM 938 N N . GLY A 1 118 ? -7.266 48.125 19.828 1 93.94 118 GLY A N 1
ATOM 939 C CA . GLY A 1 118 ? -7.805 46.844 20.266 1 93.94 118 GLY A CA 1
ATOM 940 C C . GLY A 1 118 ? -9.039 46.406 19.484 1 93.94 118 GLY A C 1
ATOM 941 O O . GLY A 1 118 ? -9.195 45.219 19.141 1 93.94 118 GLY A O 1
ATOM 942 N N . LEU A 1 119 ? -9.891 47.375 19.203 1 94.06 119 LEU A N 1
ATOM 943 C CA . LEU A 1 119 ? -11.109 47.094 18.438 1 94.06 119 LEU A CA 1
ATOM 944 C C . LEU A 1 119 ? -10.781 46.719 17 1 94.06 119 LEU A C 1
ATOM 946 O O . LEU A 1 119 ? -11.438 45.875 16.406 1 94.06 119 LEU A O 1
ATOM 950 N N . GLN A 1 120 ? -9.836 47.375 16.438 1 94.75 120 GLN A N 1
ATOM 951 C CA . GLN A 1 120 ? -9.398 47.031 15.086 1 94.75 120 GLN A CA 1
ATOM 952 C C . GLN A 1 120 ? -8.875 45.625 15.016 1 94.75 120 GLN A C 1
ATOM 954 O O . GLN A 1 120 ? -9.188 44.875 14.078 1 94.75 120 GLN A O 1
ATOM 959 N N . LEU A 1 121 ? -8.07 45.281 16 1 96.62 121 LEU A N 1
ATOM 960 C CA . LEU A 1 121 ? -7.516 43.906 16.062 1 96.62 121 LEU A CA 1
ATOM 961 C C . LEU A 1 121 ? -8.617 42.875 16.25 1 96.62 121 LEU A C 1
ATOM 963 O O . LEU A 1 121 ? -8.586 41.812 15.633 1 96.62 121 LEU A O 1
ATOM 967 N N . TYR A 1 122 ? -9.547 43.219 17.062 1 96.5 122 TYR A N 1
ATOM 968 C CA . TYR A 1 122 ? -10.695 42.344 17.281 1 96.5 122 TYR A CA 1
ATOM 969 C C . TYR A 1 122 ? -11.484 42.125 16 1 96.5 122 TYR A C 1
ATOM 971 O O . TYR A 1 122 ? -11.844 40.969 15.672 1 96.5 122 TYR A O 1
ATOM 979 N N . ASN A 1 123 ? -11.758 43.156 15.305 1 95.38 123 ASN A N 1
ATOM 980 C CA . ASN A 1 123 ? -12.492 43.062 14.047 1 95.38 123 ASN A CA 1
ATOM 981 C C . ASN A 1 123 ? -11.703 42.312 12.984 1 95.38 123 ASN A C 1
ATOM 983 O O . ASN A 1 123 ? -12.281 41.594 12.18 1 95.38 123 ASN A O 1
ATOM 987 N N . TYR A 1 124 ? -10.43 42.5 13.047 1 95.88 124 TYR A N 1
ATOM 988 C CA . TYR A 1 124 ? -9.578 41.781 12.125 1 95.88 124 TYR A CA 1
ATOM 989 C C . TYR A 1 124 ? -9.664 40.281 12.375 1 95.88 124 TYR A C 1
ATOM 991 O O . TYR A 1 124 ? -9.727 39.469 11.438 1 95.88 124 TYR A O 1
ATOM 999 N N . TYR A 1 125 ? -9.641 39.906 13.602 1 96.44 125 TYR A N 1
ATOM 1000 C CA . TYR A 1 125 ? -9.789 38.5 13.945 1 96.44 125 TYR A CA 1
ATOM 1001 C C . TYR A 1 125 ? -11.117 37.938 13.43 1 96.44 125 TYR A C 1
ATOM 1003 O O . TYR A 1 125 ? -11.148 36.875 12.797 1 96.44 125 TYR A O 1
ATOM 1011 N N . ARG A 1 126 ? -12.102 38.625 13.641 1 95.31 126 ARG A N 1
ATOM 1012 C CA . ARG A 1 126 ? -13.461 38.188 13.352 1 95.31 126 ARG A CA 1
ATOM 1013 C C . ARG A 1 126 ? -13.703 38.125 11.844 1 95.31 126 ARG A C 1
ATOM 1015 O O . ARG A 1 126 ? -14.273 37.156 11.352 1 95.31 126 ARG A O 1
ATOM 1022 N N . SER A 1 127 ? -13.195 39.031 11.148 1 94.5 127 SER A N 1
ATOM 1023 C CA . SER A 1 127 ? -13.578 39.156 9.742 1 94.5 127 SER A CA 1
ATOM 1024 C C . SER A 1 127 ? -12.555 38.5 8.828 1 94.5 127 SER A C 1
ATOM 1026 O O . SER A 1 127 ? -12.883 38.094 7.707 1 94.5 127 SER A O 1
ATOM 1028 N N . HIS A 1 128 ? -11.336 38.312 9.352 1 94.38 128 HIS A N 1
ATOM 1029 C CA . HIS A 1 128 ? -10.305 37.844 8.43 1 94.38 128 HIS A CA 1
ATOM 1030 C C . HIS A 1 128 ? -9.547 36.656 9 1 94.38 128 HIS A C 1
ATOM 1032 O O . HIS A 1 128 ? -9.633 35.562 8.469 1 94.38 128 HIS A O 1
ATOM 1038 N N . LEU A 1 129 ? -8.844 36.844 10.078 1 94.88 129 LEU A N 1
ATOM 1039 C CA . LEU A 1 129 ? -7.918 35.844 10.594 1 94.88 129 LEU A CA 1
ATOM 1040 C C . LEU A 1 129 ? -8.641 34.531 10.859 1 94.88 129 LEU A C 1
ATOM 1042 O O . LEU A 1 129 ? -8.164 33.469 10.461 1 94.88 129 LEU A O 1
ATOM 1046 N N . ALA A 1 130 ? -9.789 34.531 11.531 1 95.69 130 ALA A N 1
ATOM 1047 C CA . ALA A 1 130 ? -10.539 33.344 11.852 1 95.69 130 ALA A CA 1
ATOM 1048 C C . ALA A 1 130 ? -10.969 32.594 10.586 1 95.69 130 ALA A C 1
ATOM 1050 O O . ALA A 1 130 ? -11.07 31.359 10.578 1 95.69 130 ALA A O 1
ATOM 1051 N N . ASN A 1 131 ? -11.125 33.312 9.539 1 93.25 131 ASN A N 1
ATOM 1052 C CA . ASN A 1 131 ? -11.633 32.75 8.297 1 93.25 131 ASN A CA 1
ATOM 1053 C C . ASN A 1 131 ? -10.508 32.156 7.453 1 93.25 131 ASN A C 1
ATOM 1055 O O . ASN A 1 131 ? -10.734 31.234 6.656 1 93.25 131 ASN A O 1
ATOM 1059 N N . ILE A 1 132 ? -9.328 32.625 7.617 1 91.19 132 ILE A N 1
ATOM 1060 C CA . ILE A 1 132 ? -8.219 32.125 6.824 1 91.19 132 ILE A CA 1
ATOM 1061 C C . ILE A 1 132 ? -7.621 30.891 7.5 1 91.19 132 ILE A C 1
ATOM 1063 O O . ILE A 1 132 ? -7.109 29.984 6.828 1 91.19 132 ILE A O 1
ATOM 1067 N N . ILE A 1 133 ? -7.785 30.812 8.773 1 93.06 133 ILE A N 1
ATOM 1068 C CA . ILE A 1 133 ? -7.191 29.703 9.516 1 93.06 133 ILE A CA 1
ATOM 1069 C C . ILE A 1 133 ? -8.109 28.5 9.461 1 93.06 133 ILE A C 1
ATOM 1071 O O . ILE A 1 133 ? -7.641 27.359 9.391 1 93.06 133 ILE A O 1
ATOM 1075 N N . SER A 1 134 ? -9.398 28.703 9.484 1 95.38 134 SER A N 1
ATOM 1076 C CA . SER A 1 134 ? -10.367 27.609 9.461 1 95.38 134 SER A CA 1
ATOM 1077 C C . SER A 1 134 ? -10.609 27.109 8.039 1 95.38 134 SER A C 1
ATOM 1079 O O . SER A 1 134 ? -10.891 27.906 7.137 1 95.38 134 SER A O 1
ATOM 1081 N N . ILE A 1 135 ? -10.539 25.812 7.863 1 95.19 135 ILE A N 1
ATOM 1082 C CA . ILE A 1 135 ? -10.805 25.266 6.535 1 95.19 135 ILE A CA 1
ATOM 1083 C C . ILE A 1 135 ? -12.234 24.734 6.477 1 95.19 135 ILE A C 1
ATOM 1085 O O . ILE A 1 135 ? -12.672 24.219 5.441 1 95.19 135 ILE A O 1
ATOM 1089 N N . ALA A 1 136 ? -12.914 24.875 7.551 1 94.25 136 ALA A N 1
ATOM 1090 C CA . ALA A 1 136 ? -14.297 24.422 7.609 1 94.25 136 ALA A CA 1
ATOM 1091 C C . ALA A 1 136 ? -15.25 25.516 7.121 1 94.25 136 ALA A C 1
ATOM 1093 O O . ALA A 1 136 ? -14.883 26.688 7.062 1 94.25 136 ALA A O 1
ATOM 1094 N N . PRO A 1 137 ? -16.422 25.062 6.754 1 90.44 137 PRO A N 1
ATOM 1095 C CA . PRO A 1 137 ? -17.438 26.062 6.438 1 90.44 137 PRO A CA 1
ATOM 1096 C C . PRO A 1 137 ? -17.75 26.984 7.617 1 90.44 137 PRO A C 1
ATOM 1098 O O . PRO A 1 137 ? -17.406 26.656 8.758 1 90.44 137 PRO A O 1
ATOM 1101 N N . MET A 1 138 ? -18.422 28.031 7.348 1 88.19 138 MET A N 1
ATOM 1102 C CA . MET A 1 138 ? -18.656 29.109 8.305 1 88.19 138 MET A CA 1
ATOM 1103 C C . MET A 1 138 ? -19.391 28.594 9.539 1 88.19 138 MET A C 1
ATOM 1105 O O . MET A 1 138 ? -19.062 28.969 10.664 1 88.19 138 MET A O 1
ATOM 1109 N N . ASN A 1 139 ? -20.281 27.734 9.352 1 85.25 139 ASN A N 1
ATOM 1110 C CA . ASN A 1 139 ? -21.094 27.234 10.461 1 85.25 139 ASN A CA 1
ATOM 1111 C C . ASN A 1 139 ? -20.281 26.312 11.367 1 85.25 139 ASN A C 1
ATOM 1113 O O . ASN A 1 139 ? -20.656 26.062 12.508 1 85.25 139 ASN A O 1
ATOM 1117 N N . GLN A 1 140 ? -19.156 25.953 10.82 1 89 140 GLN A N 1
ATOM 1118 C CA . GLN A 1 140 ? -18.312 25.031 11.594 1 89 140 GLN A CA 1
ATOM 1119 C C . GLN A 1 140 ? -16.953 25.656 11.883 1 89 140 GLN A C 1
ATOM 1121 O O . GLN A 1 140 ? -16 24.953 12.227 1 89 140 GLN A O 1
ATOM 1126 N N . ASN A 1 141 ? -16.891 26.953 11.75 1 94.12 141 ASN A N 1
ATOM 1127 C CA . ASN A 1 141 ? -15.68 27.688 12.094 1 94.12 141 ASN A CA 1
ATOM 1128 C C . ASN A 1 141 ? -15.578 27.938 13.594 1 94.12 141 ASN A C 1
ATOM 1130 O O . ASN A 1 141 ? -16.078 28.953 14.094 1 94.12 141 ASN A O 1
ATOM 1134 N N . TYR A 1 142 ? -14.891 27.141 14.266 1 94.12 142 TYR A N 1
ATOM 1135 C CA . TYR A 1 142 ? -14.852 27.156 15.727 1 94.12 142 TYR A CA 1
ATOM 1136 C C . TYR A 1 142 ? -13.945 28.266 16.234 1 94.12 142 TYR A C 1
ATOM 1138 O O . TYR A 1 142 ? -13.93 28.562 17.438 1 94.12 142 TYR A O 1
ATOM 1146 N N . TYR A 1 143 ? -13.234 28.906 15.375 1 95.94 143 TYR A N 1
ATOM 1147 C CA . TYR A 1 143 ? -12.523 30.125 15.766 1 95.94 143 TYR A CA 1
ATOM 1148 C C . TYR A 1 143 ? -13.5 31.266 16 1 95.94 143 TYR A C 1
ATOM 1150 O O . TYR A 1 143 ? -13.25 32.156 16.828 1 95.94 143 TYR A O 1
ATOM 1158 N N . LEU A 1 144 ? -14.555 31.141 15.289 1 94.81 144 LEU A N 1
ATOM 1159 C CA . LEU A 1 144 ? -15.602 32.156 15.453 1 94.81 144 LEU A CA 1
ATOM 1160 C C . LEU A 1 144 ? -16.656 31.672 16.453 1 94.81 144 LEU A C 1
ATOM 1162 O O . LEU A 1 144 ? -17.141 32.438 17.281 1 94.81 144 LEU A O 1
ATOM 1166 N N . ASN A 1 145 ? -16.922 30.391 16.422 1 90.88 145 ASN A N 1
ATOM 1167 C CA . ASN A 1 145 ? -18.094 29.891 17.125 1 90.88 145 ASN A CA 1
ATOM 1168 C C . ASN A 1 145 ? -17.734 29.406 18.531 1 90.88 145 ASN A C 1
ATOM 1170 O O . ASN A 1 145 ? -18.609 29.234 19.375 1 90.88 145 ASN A O 1
ATOM 1174 N N . ILE A 1 146 ? -16.438 29.281 18.766 1 91.81 146 ILE A N 1
ATOM 1175 C CA . ILE A 1 146 ? -16.031 28.828 20.094 1 91.81 146 ILE A CA 1
ATOM 1176 C C . ILE A 1 146 ? -15.086 29.844 20.719 1 91.81 146 ILE A C 1
ATOM 1178 O O . ILE A 1 146 ? -15.422 30.469 21.734 1 91.81 146 ILE A O 1
ATOM 1182 N N . PHE A 1 147 ? -14.031 30.234 20.094 1 94.19 147 PHE A N 1
ATOM 1183 C CA . PHE A 1 147 ? -13.008 31.078 20.688 1 94.19 147 PHE A CA 1
ATOM 1184 C C . PHE A 1 147 ? -13.539 32.5 20.875 1 94.19 147 PHE A C 1
ATOM 1186 O O . PHE A 1 147 ? -13.281 33.125 21.906 1 94.19 147 PHE A O 1
ATOM 1193 N N . LEU A 1 148 ? -14.258 32.938 19.906 1 93.31 148 LEU A N 1
ATOM 1194 C CA . LEU A 1 148 ? -14.711 34.312 19.984 1 93.31 148 LEU A CA 1
ATOM 1195 C C . LEU A 1 148 ? -15.695 34.5 21.125 1 93.31 148 LEU A C 1
ATOM 1197 O O . LEU A 1 148 ? -15.547 35.438 21.938 1 93.31 148 LEU A O 1
ATOM 1201 N N . PRO A 1 149 ? -16.719 33.656 21.234 1 89 149 PRO A N 1
ATOM 1202 C CA . PRO A 1 149 ? -17.609 33.781 22.391 1 89 149 PRO A CA 1
ATOM 1203 C C . PRO A 1 149 ? -16.859 33.625 23.719 1 89 149 PRO A C 1
ATOM 1205 O O . PRO A 1 149 ? -17.172 34.312 24.688 1 89 149 PRO A O 1
ATOM 1208 N N . MET A 1 150 ? -15.859 32.812 23.797 1 89.25 150 MET A N 1
ATOM 1209 C CA . MET A 1 150 ? -15.07 32.625 25.016 1 89.25 150 MET A CA 1
ATOM 1210 C C . MET A 1 150 ? -14.281 33.906 25.344 1 89.25 150 MET A C 1
ATOM 1212 O O . MET A 1 150 ? -14.07 34.219 26.5 1 89.25 150 MET A O 1
ATOM 1216 N N . ALA A 1 151 ? -13.875 34.562 24.281 1 92.62 151 ALA A N 1
ATOM 1217 C CA . ALA A 1 151 ? -13.125 35.812 24.453 1 92.62 151 ALA A CA 1
ATOM 1218 C C . ALA A 1 151 ? -13.984 36.875 25.094 1 92.62 151 ALA A C 1
ATOM 1220 O O . ALA A 1 151 ? -13.469 37.781 25.766 1 92.62 151 ALA A O 1
ATOM 1221 N N . HIS A 1 152 ? -15.234 36.781 24.891 1 88.94 152 HIS A N 1
ATOM 1222 C CA . HIS A 1 152 ? -16.156 37.75 25.469 1 88.94 152 HIS A CA 1
ATOM 1223 C C . HIS A 1 152 ? -16.328 37.531 26.953 1 88.94 152 HIS A C 1
ATOM 1225 O O . HIS A 1 152 ? -16.672 38.469 27.688 1 88.94 152 HIS A O 1
ATOM 1231 N N . GLU A 1 153 ? -16 36.375 27.375 1 84.12 153 GLU A N 1
ATOM 1232 C CA . GLU A 1 153 ? -16.203 36.031 28.766 1 84.12 153 GLU A CA 1
ATOM 1233 C C . GLU A 1 153 ? -14.891 36.062 29.547 1 84.12 153 GLU A C 1
ATOM 1235 O O . GLU A 1 153 ? -14.891 36.156 30.781 1 84.12 153 GLU A O 1
ATOM 1240 N N . ASN A 1 154 ? -13.898 35.938 28.859 1 89.44 154 ASN A N 1
ATOM 1241 C CA . ASN A 1 154 ? -12.594 35.812 29.516 1 89.44 154 ASN A CA 1
ATOM 1242 C C . ASN A 1 154 ? -11.555 36.75 28.891 1 89.44 154 ASN A C 1
ATOM 1244 O O . ASN A 1 154 ? -11.188 36.562 27.719 1 89.44 154 ASN A O 1
ATOM 1248 N N . ASP A 1 155 ? -11.008 37.562 29.703 1 90.31 155 ASP A N 1
ATOM 1249 C CA . ASP A 1 155 ? -10.062 38.562 29.203 1 90.31 155 ASP A CA 1
ATOM 1250 C C . ASP A 1 155 ? -8.781 37.906 28.688 1 90.31 155 ASP A C 1
ATOM 1252 O O . ASP A 1 155 ? -8.164 38.375 27.75 1 90.31 155 ASP A O 1
ATOM 1256 N N . GLY A 1 156 ? -8.359 36.875 29.359 1 93 156 GLY A N 1
ATOM 1257 C CA . GLY A 1 156 ? -7.18 36.156 28.891 1 93 156 GLY A CA 1
ATOM 1258 C C . GLY A 1 156 ? -7.293 35.688 27.453 1 93 156 GLY A C 1
ATOM 1259 O O . GLY A 1 156 ? -6.352 35.812 26.672 1 93 156 GLY A O 1
ATOM 1260 N N . ILE A 1 157 ? -8.422 35.156 27.125 1 95.25 157 ILE A N 1
ATOM 1261 C CA . ILE A 1 157 ? -8.68 34.688 25.781 1 95.25 157 ILE A CA 1
ATOM 1262 C C . ILE A 1 157 ? -8.805 35.875 24.828 1 95.25 157 ILE A C 1
ATOM 1264 O O . ILE A 1 157 ? -8.312 35.812 23.688 1 95.25 157 ILE A O 1
ATOM 1268 N N . LEU A 1 158 ? -9.492 36.875 25.266 1 95.94 158 LEU A N 1
ATOM 1269 C CA . LEU A 1 158 ? -9.617 38.094 24.453 1 95.94 158 LEU A CA 1
ATOM 1270 C C . LEU A 1 158 ? -8.242 38.625 24.062 1 95.94 158 LEU A C 1
ATOM 1272 O O . LEU A 1 158 ? -7.988 38.906 22.891 1 95.94 158 LEU A O 1
ATOM 1276 N N . PHE A 1 159 ? -7.375 38.75 25.031 1 96.56 159 PHE A N 1
ATOM 1277 C CA . PHE A 1 159 ? -6.039 39.281 24.766 1 96.56 159 PHE A CA 1
ATOM 1278 C C . PHE A 1 159 ? -5.254 38.344 23.875 1 96.56 159 PHE A C 1
ATOM 1280 O O . PHE A 1 159 ? -4.441 38.781 23.062 1 96.56 159 PHE A O 1
ATOM 1287 N N . ALA A 1 160 ? -5.449 37.062 24.016 1 97.38 160 ALA A N 1
ATOM 1288 C CA . ALA A 1 160 ? -4.781 36.094 23.141 1 97.38 160 ALA A CA 1
ATOM 1289 C C . ALA A 1 160 ? -5.188 36.281 21.688 1 97.38 160 ALA A C 1
ATOM 1291 O O . ALA A 1 160 ? -4.348 36.219 20.781 1 97.38 160 ALA A O 1
ATOM 1292 N N . ILE A 1 161 ? -6.457 36.469 21.422 1 97.56 161 ILE A N 1
ATOM 1293 C CA . ILE A 1 161 ? -6.961 36.688 20.062 1 97.56 161 ILE A CA 1
ATOM 1294 C C . ILE A 1 161 ? -6.395 37.969 19.484 1 97.56 161 ILE A C 1
ATOM 1296 O O . ILE A 1 161 ? -6.043 38.031 18.312 1 97.56 161 ILE A O 1
ATOM 1300 N N . LEU A 1 162 ? -6.34 39 20.312 1 97.62 162 LEU A N 1
ATOM 1301 C CA . LEU A 1 162 ? -5.77 40.25 19.859 1 97.62 162 LEU A CA 1
ATOM 1302 C C . LEU A 1 162 ? -4.285 40.094 19.547 1 97.62 162 LEU A C 1
ATOM 1304 O O . LEU A 1 162 ? -3.797 40.656 18.562 1 97.62 162 LEU A O 1
ATOM 1308 N N . ALA A 1 163 ? -3.615 39.344 20.391 1 97.06 163 ALA A N 1
ATOM 1309 C CA . ALA A 1 163 ? -2.203 39.062 20.125 1 97.06 163 ALA A CA 1
ATOM 1310 C C . ALA A 1 163 ? -2.014 38.344 18.797 1 97.06 163 ALA A C 1
ATOM 1312 O O . ALA A 1 163 ? -1.104 38.688 18.031 1 97.06 163 ALA A O 1
ATOM 1313 N N . TRP A 1 164 ? -2.832 37.406 18.547 1 97 164 TRP A N 1
ATOM 1314 C CA . TRP A 1 164 ? -2.748 36.656 17.281 1 97 164 TRP A CA 1
ATOM 1315 C C . TRP A 1 164 ? -2.979 37.594 16.094 1 97 164 TRP A C 1
ATOM 1317 O O . TRP A 1 164 ? -2.234 37.531 15.109 1 97 164 TRP A O 1
ATOM 1327 N N . SER A 1 165 ? -3.984 38.406 16.125 1 96.12 165 SER A N 1
ATOM 1328 C CA . SER A 1 165 ? -4.277 39.344 15.07 1 96.12 165 SER A CA 1
ATOM 1329 C C . SER A 1 165 ? -3.104 40.312 14.836 1 96.12 165 SER A C 1
ATOM 1331 O O . SER A 1 165 ? -2.729 40.562 13.688 1 96.12 165 SER A O 1
ATOM 1333 N N . ALA A 1 166 ? -2.582 40.781 15.914 1 95.56 166 ALA A N 1
ATOM 1334 C CA . ALA A 1 166 ? -1.445 41.688 15.812 1 95.56 166 ALA A CA 1
ATOM 1335 C C . ALA A 1 166 ? -0.243 41 15.18 1 95.56 166 ALA A C 1
ATOM 1337 O O . ALA A 1 166 ? 0.453 41.594 14.344 1 95.56 166 ALA A O 1
ATOM 1338 N N . ASN A 1 167 ? 0.01 39.812 15.594 1 93.06 167 ASN A N 1
ATOM 1339 C CA . ASN A 1 167 ? 1.092 39.031 15 1 93.06 167 ASN A CA 1
ATOM 1340 C C . ASN A 1 167 ? 0.887 38.844 13.5 1 93.06 167 ASN A C 1
ATOM 1342 O O . ASN A 1 167 ? 1.831 39 12.719 1 93.06 167 ASN A O 1
ATOM 1346 N N . HIS A 1 168 ? -0.27 38.5 13.133 1 92.56 168 HIS A N 1
ATOM 1347 C CA . HIS A 1 168 ? -0.567 38.25 11.727 1 92.56 168 HIS A CA 1
ATOM 1348 C C . HIS A 1 168 ? -0.411 39.531 10.891 1 92.56 168 HIS A C 1
ATOM 1350 O O . HIS A 1 168 ? 0.057 39.469 9.75 1 92.56 168 HIS A O 1
ATOM 1356 N N . LEU A 1 169 ? -0.838 40.625 11.445 1 91.56 169 LEU A N 1
ATOM 1357 C CA . LEU A 1 169 ? -0.77 41.906 10.742 1 91.56 169 LEU A CA 1
ATOM 1358 C C . LEU A 1 169 ? 0.666 42.406 10.68 1 91.56 169 LEU A C 1
ATOM 1360 O O . LEU A 1 169 ? 0.992 43.281 9.852 1 91.56 169 LEU A O 1
ATOM 1364 N N . SER A 1 170 ? 1.488 41.938 11.57 1 89.88 170 SER A N 1
ATOM 1365 C CA . SER A 1 170 ? 2.881 42.375 11.586 1 89.88 170 SER A CA 1
ATOM 1366 C C . SER A 1 170 ? 3.641 41.844 10.375 1 89.88 170 SER A C 1
ATOM 1368 O O . SER A 1 170 ? 4.691 42.406 10.016 1 89.88 170 SER A O 1
ATOM 1370 N N . ILE A 1 171 ? 3.133 40.781 9.867 1 82.5 171 ILE A N 1
ATOM 1371 C CA . ILE A 1 171 ? 3.793 40.156 8.727 1 82.5 171 ILE A CA 1
ATOM 1372 C C . ILE A 1 171 ? 3.396 40.875 7.441 1 82.5 171 ILE A C 1
ATOM 1374 O O . ILE A 1 171 ? 2.207 41.031 7.137 1 82.5 171 ILE A O 1
ATOM 1378 N N . SER A 1 172 ? 4.309 41.688 6.898 1 67.12 172 SER A N 1
ATOM 1379 C CA . SER A 1 172 ? 4.027 42.438 5.68 1 67.12 172 SER A CA 1
ATOM 1380 C C . SER A 1 172 ? 4.172 41.562 4.441 1 67.12 172 SER A C 1
ATOM 1382 O O . SER A 1 172 ? 4.922 40.594 4.449 1 67.12 172 SER A O 1
ATOM 1384 N N . SER A 1 173 ? 3.115 41.594 3.561 1 57.72 173 SER A N 1
ATOM 1385 C CA . SER A 1 173 ? 3.09 40.844 2.312 1 57.72 173 SER A CA 1
ATOM 1386 C C . SER A 1 173 ? 4.371 41.062 1.513 1 57.72 173 SER A C 1
ATOM 1388 O O . SER A 1 173 ? 4.652 40.312 0.573 1 57.72 173 SER A O 1
ATOM 1390 N N . SER A 1 174 ? 5.016 42.25 1.691 1 50.12 174 SER A N 1
ATOM 1391 C CA . SER A 1 174 ? 6.164 42.5 0.822 1 50.12 174 SER A CA 1
ATOM 1392 C C . SER A 1 174 ? 7.359 41.656 1.223 1 50.12 174 SER A C 1
ATOM 1394 O O . SER A 1 174 ? 7.434 41.188 2.357 1 50.12 174 SER A O 1
ATOM 1396 N N . ASN A 1 175 ? 8.055 41.125 0.182 1 49.62 175 ASN A N 1
ATOM 1397 C CA . ASN A 1 175 ? 9.242 40.25 0.149 1 49.62 175 ASN A CA 1
ATOM 1398 C C . ASN A 1 175 ? 10.148 40.531 1.347 1 49.62 175 ASN A C 1
ATOM 1400 O O . ASN A 1 175 ? 11.211 39.906 1.472 1 49.62 175 ASN A O 1
ATOM 1404 N N . GLU A 1 176 ? 9.812 41.625 2.121 1 51.75 176 GLU A N 1
ATOM 1405 C CA . GLU A 1 176 ? 10.875 41.938 3.062 1 51.75 176 GLU A CA 1
ATOM 1406 C C . GLU A 1 176 ? 10.602 41.344 4.438 1 51.75 176 GLU A C 1
ATOM 1408 O O . GLU A 1 176 ? 9.445 41.25 4.867 1 51.75 176 GLU A O 1
ATOM 1413 N N . LEU A 1 177 ? 11.336 40.281 4.84 1 58.19 177 LEU A N 1
ATOM 1414 C CA . LEU A 1 177 ? 11.461 39.625 6.141 1 58.19 177 LEU A CA 1
ATOM 1415 C C . LEU A 1 177 ? 11.227 40.625 7.27 1 58.19 177 LEU A C 1
ATOM 1417 O O . LEU A 1 177 ? 11.523 40.344 8.43 1 58.19 177 LEU A O 1
ATOM 1421 N N . ARG A 1 178 ? 10.688 41.781 6.898 1 64.88 178 ARG A N 1
ATOM 1422 C CA . ARG A 1 178 ? 10.609 42.75 7.984 1 64.88 178 ARG A CA 1
ATOM 1423 C C . ARG A 1 178 ? 9.195 42.844 8.547 1 64.88 178 ARG A C 1
ATOM 1425 O O . ARG A 1 178 ? 8.234 43.062 7.801 1 64.88 178 ARG A O 1
ATOM 1432 N N . LYS A 1 179 ? 9 42.625 9.805 1 77.75 179 LYS A N 1
ATOM 1433 C CA . LYS A 1 179 ? 7.746 42.719 10.555 1 77.75 179 LYS A CA 1
ATOM 1434 C C . LYS A 1 179 ? 7.477 44.156 10.977 1 77.75 179 LYS A C 1
ATOM 1436 O O . LYS A 1 179 ? 8.406 44.938 11.203 1 77.75 179 LYS A O 1
ATOM 1441 N N . ASP A 1 180 ? 6.23 44.594 10.867 1 84.62 180 ASP A N 1
ATOM 1442 C CA . ASP A 1 180 ? 5.816 45.906 11.367 1 84.62 180 ASP A CA 1
ATOM 1443 C C . ASP A 1 180 ? 6 46 12.883 1 84.62 180 ASP A C 1
ATOM 1445 O O . ASP A 1 180 ? 5.309 45.312 13.633 1 84.62 180 ASP A O 1
ATOM 1449 N N . GLU A 1 181 ? 6.781 46.875 13.297 1 87.5 181 GLU A N 1
ATOM 1450 C CA . GLU A 1 181 ? 7.191 46.969 14.695 1 87.5 181 GLU A CA 1
ATOM 1451 C C . GLU A 1 181 ? 6.016 47.344 15.594 1 87.5 181 GLU A C 1
ATOM 1453 O O . GLU A 1 181 ? 5.945 46.906 16.75 1 87.5 181 GLU A O 1
ATOM 1458 N N . ILE A 1 182 ? 5.184 48.125 15.078 1 90.69 182 ILE A N 1
ATOM 1459 C CA . ILE A 1 182 ? 4.031 48.531 15.875 1 90.69 182 ILE A CA 1
ATOM 1460 C C . ILE A 1 182 ? 3.197 47.312 16.266 1 90.69 182 ILE A C 1
ATOM 1462 O O . ILE A 1 182 ? 2.85 47.156 17.422 1 90.69 182 ILE A O 1
ATOM 1466 N N . PHE A 1 183 ? 2.928 46.531 15.312 1 92.19 183 PHE A N 1
ATOM 1467 C CA . PHE A 1 183 ? 2.084 45.375 15.555 1 92.19 183 PHE A CA 1
ATOM 1468 C C . PHE A 1 183 ? 2.84 44.312 16.359 1 92.19 183 PHE A C 1
ATOM 1470 O O . PHE A 1 183 ? 2.244 43.594 17.156 1 92.19 183 PHE A O 1
ATOM 1477 N N . VAL A 1 184 ? 4.133 44.281 16.203 1 91.69 184 VAL A N 1
ATOM 1478 C CA . VAL A 1 184 ? 4.934 43.375 17 1 91.69 184 VAL A CA 1
ATOM 1479 C C . VAL A 1 184 ? 4.836 43.75 18.469 1 91.69 184 VAL A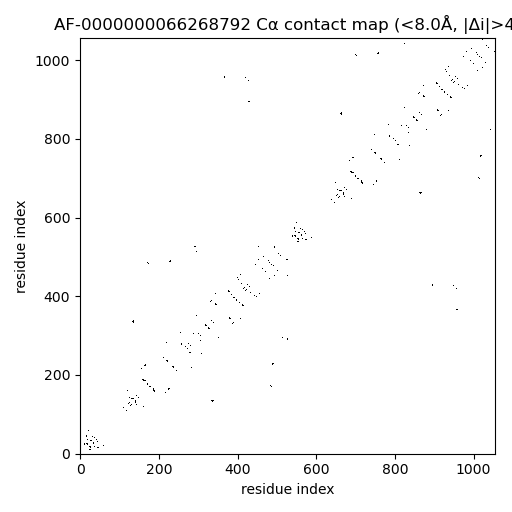 C 1
ATOM 1481 O O . VAL A 1 184 ? 4.652 42.875 19.344 1 91.69 184 VAL A O 1
ATOM 1484 N N . ASN A 1 185 ? 4.941 44.969 18.719 1 93.56 185 ASN A N 1
ATOM 1485 C CA . ASN A 1 185 ? 4.848 45.469 20.094 1 93.56 185 ASN A CA 1
ATOM 1486 C C . ASN A 1 185 ? 3.467 45.219 20.688 1 93.56 185 ASN A C 1
ATOM 1488 O O . ASN A 1 185 ? 3.346 44.844 21.859 1 93.56 185 ASN A O 1
ATOM 1492 N N . LEU A 1 186 ? 2.484 45.469 19.891 1 94.06 186 LEU A N 1
ATOM 1493 C CA . LEU A 1 186 ? 1.123 45.219 20.359 1 94.06 186 LEU A CA 1
ATOM 1494 C C . LEU A 1 186 ? 0.927 43.719 20.656 1 94.06 186 LEU A C 1
ATOM 1496 O O . LEU A 1 186 ? 0.283 43.375 21.656 1 94.06 186 LEU A O 1
ATOM 1500 N N . ALA A 1 187 ? 1.429 42.938 19.734 1 95.06 187 ALA A N 1
ATOM 1501 C CA . ALA A 1 187 ? 1.324 41.469 19.922 1 95.06 187 ALA A CA 1
ATOM 1502 C C . ALA A 1 187 ? 1.988 41.062 21.234 1 95.06 187 ALA A C 1
ATOM 1504 O O . ALA A 1 187 ? 1.435 40.25 21.984 1 95.06 187 ALA A O 1
ATOM 1505 N N . ASN A 1 188 ? 3.133 41.531 21.516 1 93.88 188 ASN A N 1
ATOM 1506 C CA . ASN A 1 188 ? 3.85 41.219 22.75 1 93.88 188 ASN A CA 1
ATOM 1507 C C . ASN A 1 188 ? 3.08 41.719 23.984 1 93.88 188 ASN A C 1
ATOM 1509 O O . ASN A 1 188 ? 3.016 41 24.984 1 93.88 188 ASN A O 1
ATOM 1513 N N . LYS A 1 189 ? 2.566 42.875 23.844 1 95.5 189 LYS A N 1
ATOM 1514 C CA . LYS A 1 189 ? 1.785 43.438 24.953 1 95.5 189 LYS A CA 1
ATOM 1515 C C . LYS A 1 189 ? 0.583 42.531 25.266 1 95.5 189 LYS A C 1
ATOM 1517 O O . LYS A 1 189 ? 0.37 42.156 26.422 1 95.5 189 LYS A O 1
ATOM 1522 N N . TYR A 1 190 ? -0.171 42.25 24.297 1 96.06 190 TYR A N 1
ATOM 1523 C CA . TYR A 1 190 ? -1.381 41.469 24.516 1 96.06 190 TYR A CA 1
ATOM 1524 C C . TYR A 1 190 ? -1.04 40.031 24.938 1 96.06 190 TYR A C 1
ATOM 1526 O O . TYR A 1 190 ? -1.775 39.438 25.703 1 96.06 190 TYR A O 1
ATOM 1534 N N . THR A 1 191 ? 0.059 39.531 24.422 1 95.38 191 THR A N 1
ATOM 1535 C CA . THR A 1 191 ? 0.512 38.219 24.891 1 95.38 191 THR A CA 1
ATOM 1536 C C . THR A 1 191 ? 0.821 38.25 26.375 1 95.38 191 THR A C 1
ATOM 1538 O O . THR A 1 191 ? 0.41 37.344 27.125 1 95.38 191 THR A O 1
ATOM 1541 N N . TYR A 1 192 ? 1.534 39.219 26.781 1 93.94 192 TYR A N 1
ATOM 1542 C CA . TYR A 1 192 ? 1.869 39.375 28.188 1 93.94 192 TYR A CA 1
ATOM 1543 C C . TYR A 1 192 ? 0.61 39.5 29.031 1 93.94 192 TYR A C 1
ATOM 1545 O O . TYR A 1 192 ? 0.505 38.875 30.094 1 93.94 192 TYR A O 1
ATOM 1553 N N . MET A 1 193 ? -0.327 40.312 28.625 1 94.31 193 MET A N 1
ATOM 1554 C CA . MET A 1 193 ? -1.578 40.5 29.344 1 94.31 193 MET A CA 1
ATOM 1555 C C . MET A 1 193 ? -2.346 39.188 29.438 1 94.31 193 MET A C 1
ATOM 1557 O O . MET A 1 193 ? -2.926 38.875 30.484 1 94.31 193 MET A O 1
ATOM 1561 N N . SER A 1 194 ? -2.344 38.469 28.328 1 95.06 194 SER A N 1
ATOM 1562 C CA . SER A 1 194 ? -3.025 37.188 28.328 1 95.06 194 SER A CA 1
ATOM 1563 C C . SER A 1 194 ? -2.387 36.219 29.312 1 95.06 194 SER A C 1
ATOM 1565 O O . SER A 1 194 ? -3.084 35.562 30.109 1 95.06 194 SER A O 1
ATOM 1567 N N . LEU A 1 195 ? -1.073 36.125 29.328 1 92.06 195 LEU A N 1
ATOM 1568 C CA . LEU A 1 195 ? -0.35 35.188 30.203 1 92.06 195 LEU A CA 1
ATOM 1569 C C . LEU A 1 195 ? -0.499 35.594 31.656 1 92.06 195 LEU A C 1
ATOM 1571 O O . LEU A 1 195 ? -0.584 34.75 32.531 1 92.06 195 LEU A O 1
ATOM 1575 N N . SER A 1 196 ? -0.502 36.844 31.906 1 90.5 196 SER A N 1
ATOM 1576 C CA . SER A 1 196 ? -0.696 37.344 33.281 1 90.5 196 SER A CA 1
ATOM 1577 C C . SER A 1 196 ? -2.061 36.938 33.812 1 90.5 196 SER A C 1
ATOM 1579 O O . SER A 1 196 ? -2.186 36.625 35 1 90.5 196 SER A O 1
ATOM 1581 N N . HIS A 1 197 ? -3.02 37.031 32.938 1 88.88 197 HIS A N 1
ATOM 1582 C CA . HIS A 1 197 ? -4.367 36.625 33.344 1 88.88 197 HIS A CA 1
ATOM 1583 C C . HIS A 1 197 ? -4.418 35.125 33.656 1 88.88 197 HIS A C 1
ATOM 1585 O O . HIS A 1 197 ? -5.188 34.719 34.531 1 88.88 197 HIS A O 1
ATOM 1591 N N . LEU A 1 198 ? -3.641 34.312 33 1 86 198 LEU A N 1
ATOM 1592 C CA . LEU A 1 198 ? -3.594 32.875 33.219 1 86 198 LEU A CA 1
ATOM 1593 C C . LEU A 1 198 ? -2.984 32.562 34.594 1 86 198 LEU A C 1
ATOM 1595 O O . LEU A 1 198 ? -3.43 31.641 35.25 1 86 198 LEU A O 1
ATOM 1599 N N . LYS A 1 199 ? -2.02 33.25 34.969 1 79.25 199 LYS A N 1
ATOM 1600 C CA . LYS A 1 199 ? -1.336 33.031 36.25 1 79.25 199 LYS A CA 1
ATOM 1601 C C . LYS A 1 199 ? -2.232 33.406 37.438 1 79.25 199 LYS A C 1
ATOM 1603 O O . LYS A 1 199 ? -2.25 32.719 38.438 1 79.25 199 LYS A O 1
ATOM 1608 N N . THR A 1 200 ? -2.93 34.5 37.312 1 68.5 200 THR A N 1
ATOM 1609 C CA . THR A 1 200 ? -3.768 35 38.375 1 68.5 200 THR A CA 1
ATOM 1610 C C . THR A 1 200 ? -4.949 34.062 38.625 1 68.5 200 THR A C 1
ATOM 1612 O O . THR A 1 200 ? -5.375 33.875 39.781 1 68.5 200 THR A O 1
ATOM 1615 N N . ASN A 1 201 ? -5.516 33.469 37.688 1 60 201 ASN A N 1
ATOM 1616 C CA . ASN A 1 201 ? -6.664 32.594 37.844 1 60 201 ASN A CA 1
ATOM 1617 C C . ASN A 1 201 ? -6.258 31.234 38.406 1 60 201 ASN A C 1
ATOM 1619 O O . ASN A 1 201 ? -7.094 30.5 38.938 1 60 201 ASN A O 1
ATOM 1623 N N . GLU A 1 202 ? -5.141 30.719 38.219 1 56.59 202 GLU A N 1
ATOM 1624 C CA . GLU A 1 202 ? -4.684 29.469 38.844 1 56.59 202 GLU A CA 1
ATOM 1625 C C . GLU A 1 202 ? -4.715 29.547 40.344 1 56.59 202 GLU A C 1
ATOM 1627 O O . GLU A 1 202 ? -4.93 28.547 41.031 1 56.59 202 GLU A O 1
ATOM 1632 N N . GLY A 1 203 ? -4.559 30.703 41.031 1 48.72 203 GLY A N 1
ATOM 1633 C CA . GLY A 1 203 ? -4.547 30.859 42.5 1 48.72 203 GLY A CA 1
ATOM 1634 C C . GLY A 1 203 ? -5.938 30.938 43.094 1 48.72 203 GLY A C 1
ATOM 1635 O O . GLY A 1 203 ? -6.098 30.875 44.312 1 48.72 203 GLY A O 1
ATOM 1636 N N . SER A 1 204 ? -7.043 31.5 42.5 1 43.5 204 SER A N 1
ATOM 1637 C CA . SER A 1 204 ? -8.328 31.656 43.188 1 43.5 204 SER A CA 1
ATOM 1638 C C . SER A 1 204 ? -9.18 30.391 43.031 1 43.5 204 SER A C 1
ATOM 1640 O O . SER A 1 204 ? -9.148 29.734 42 1 43.5 204 SER A O 1
ATOM 1642 N N . SER A 1 205 ? -9.727 29.766 44.094 1 41.62 205 SER A N 1
ATOM 1643 C CA . SER A 1 205 ? -10.531 28.562 44.281 1 41.62 205 SER A CA 1
ATOM 1644 C C . SER A 1 205 ? -11.688 28.5 43.281 1 41.62 205 SER A C 1
ATOM 1646 O O . SER A 1 205 ? -12.102 27.422 42.875 1 41.62 205 SER A O 1
ATOM 1648 N N . ALA A 1 206 ? -12.742 29.391 43.25 1 37.81 206 ALA A N 1
ATOM 1649 C CA . ALA A 1 206 ? -14.023 29.406 42.531 1 37.81 206 ALA A CA 1
ATOM 1650 C C . ALA A 1 206 ? -13.82 29.188 41.031 1 37.81 206 ALA A C 1
ATOM 1652 O O . ALA A 1 206 ? -14.672 28.578 40.375 1 37.81 206 ALA A O 1
ATOM 1653 N N . CYS A 1 207 ? -13.047 29.812 40.375 1 41.47 207 CYS A N 1
ATOM 1654 C CA . CYS A 1 207 ? -12.797 29.844 38.938 1 41.47 207 CYS A CA 1
ATOM 1655 C C . CYS A 1 207 ? -12.055 28.594 38.469 1 41.47 207 CYS A C 1
ATOM 1657 O O . CYS A 1 207 ? -11.383 28.609 37.438 1 41.47 207 CYS A O 1
ATOM 1659 N N . ALA A 1 208 ? -11.914 27.703 39.156 1 44.56 208 ALA A N 1
ATOM 1660 C CA . ALA A 1 208 ? -11.258 26.422 38.969 1 44.56 208 ALA A CA 1
ATOM 1661 C C . ALA A 1 208 ? -11.844 25.672 37.75 1 44.56 208 ALA A C 1
ATOM 1663 O O . ALA A 1 208 ? -11.117 25.031 37 1 44.56 208 ALA A O 1
ATOM 1664 N N . LYS A 1 209 ? -13.258 25.5 37.812 1 42.62 209 LYS A N 1
ATOM 1665 C CA . LYS A 1 209 ? -13.984 24.703 36.812 1 42.62 209 LYS A CA 1
ATOM 1666 C C . LYS A 1 209 ? -14 25.391 35.438 1 42.62 209 LYS A C 1
ATOM 1668 O O . LYS A 1 209 ? -13.953 24.719 34.406 1 42.62 209 LYS A O 1
ATOM 1673 N N . LEU A 1 210 ? -14.773 26.594 35.344 1 49.97 210 LEU A N 1
ATOM 1674 C CA . LEU A 1 210 ? -14.75 27.453 34.156 1 49.97 210 LEU A CA 1
ATOM 1675 C C . LEU A 1 210 ? -13.352 27.484 33.531 1 49.97 210 LEU A C 1
ATOM 1677 O O . LEU A 1 210 ? -13.164 28.031 32.438 1 49.97 210 LEU A O 1
ATOM 1681 N N . GLY A 1 211 ? -12.406 26.828 34.219 1 71.12 211 GLY A N 1
ATOM 1682 C CA . GLY A 1 211 ? -10.984 26.828 34.531 1 71.12 211 GLY A CA 1
ATOM 1683 C C . GLY A 1 211 ? -10.164 26.047 33.5 1 71.12 211 GLY A C 1
ATOM 1684 O O . GLY A 1 211 ? -9.195 26.578 32.969 1 71.12 211 GLY A O 1
ATOM 1685 N N . PHE A 1 212 ? -10.594 24.953 33.406 1 83.12 212 PHE A N 1
ATOM 1686 C CA . PHE A 1 212 ? -9.742 24.109 32.562 1 83.12 212 PHE A CA 1
ATOM 1687 C C . PHE A 1 212 ? -9.914 24.453 31.094 1 83.12 212 PHE A C 1
ATOM 1689 O O . PHE A 1 212 ? -8.938 24.688 30.391 1 83.12 212 PHE A O 1
ATOM 1696 N N . LEU A 1 213 ? -11.219 24.547 30.625 1 87.88 213 LEU A N 1
ATOM 1697 C CA . LEU A 1 213 ? -11.492 24.766 29.203 1 87.88 213 LEU A CA 1
ATOM 1698 C C . LEU A 1 213 ? -11.016 26.156 28.766 1 87.88 213 LEU A C 1
ATOM 1700 O O . LEU A 1 213 ? -10.461 26.312 27.688 1 87.88 213 LEU A O 1
ATOM 1704 N N . TYR A 1 214 ? -11.297 27.094 29.625 1 89.69 214 TYR A N 1
ATOM 1705 C CA . TYR A 1 214 ? -10.867 28.453 29.297 1 89.69 214 TYR A CA 1
ATOM 1706 C C . TYR A 1 214 ? -9.352 28.562 29.281 1 89.69 214 TYR A C 1
ATOM 1708 O O . TYR A 1 214 ? -8.781 29.188 28.375 1 89.69 214 TYR A O 1
ATOM 1716 N N . SER A 1 215 ? -8.75 27.906 30.234 1 91.69 215 SER A N 1
ATOM 1717 C CA . SER A 1 215 ? -7.289 27.906 30.281 1 91.69 215 SER A CA 1
ATOM 1718 C C . SER A 1 215 ? -6.703 27.188 29.062 1 91.69 215 SER A C 1
ATOM 1720 O O . SER A 1 215 ? -5.73 27.656 28.469 1 91.69 215 SER A O 1
ATOM 1722 N N . LEU A 1 216 ? -7.266 26.078 28.781 1 93.56 216 LEU A N 1
ATOM 1723 C CA . LEU A 1 216 ? -6.777 25.328 27.641 1 93.56 216 LEU A CA 1
ATOM 1724 C C . LEU A 1 216 ? -6.977 26.094 26.344 1 93.56 216 LEU A C 1
ATOM 1726 O O . LEU A 1 216 ? -6.086 26.141 25.5 1 93.56 216 LEU A O 1
ATOM 1730 N N . ALA A 1 217 ? -8.141 26.672 26.188 1 95.56 217 ALA A N 1
ATOM 1731 C CA . ALA A 1 217 ? -8.414 27.469 25 1 95.56 217 ALA A CA 1
ATOM 1732 C C . ALA A 1 217 ? -7.398 28.609 24.859 1 95.56 217 ALA A C 1
ATOM 1734 O O . ALA A 1 217 ? -6.871 28.844 23.781 1 95.56 217 ALA A O 1
ATOM 1735 N N . GLN A 1 218 ? -7.211 29.281 25.984 1 96 218 GLN A N 1
ATOM 1736 C CA . GLN A 1 218 ? -6.254 30.375 26 1 96 218 GLN A CA 1
ATOM 1737 C C . GLN A 1 218 ? -4.875 29.922 25.547 1 96 218 GLN A C 1
ATOM 1739 O O . GLN A 1 218 ? -4.246 30.562 24.703 1 96 218 GLN A O 1
ATOM 1744 N N . ILE A 1 219 ? -4.41 28.812 26.016 1 95.88 219 ILE A N 1
ATOM 1745 C CA . ILE A 1 219 ? -3.098 28.25 25.703 1 95.88 219 ILE A CA 1
ATOM 1746 C C . ILE A 1 219 ? -3.047 27.859 24.234 1 95.88 219 ILE A C 1
ATOM 1748 O O . ILE A 1 219 ? -2.049 28.109 23.547 1 95.88 219 ILE A O 1
ATOM 1752 N N . LEU A 1 220 ? -4.059 27.281 23.75 1 97.25 220 LEU A N 1
ATOM 1753 C CA . LEU A 1 220 ? -4.074 26.797 22.375 1 97.25 220 LEU A CA 1
ATOM 1754 C C . LEU A 1 220 ? -4.102 27.969 21.391 1 97.25 220 LEU A C 1
ATOM 1756 O O . LEU A 1 220 ? -3.49 27.906 20.328 1 97.25 220 LEU A O 1
ATOM 1760 N N . ILE A 1 221 ? -4.816 29.047 21.688 1 97.75 221 ILE A N 1
ATOM 1761 C CA . ILE A 1 221 ? -4.824 30.25 20.859 1 97.75 221 ILE A CA 1
ATOM 1762 C C . ILE A 1 221 ? -3.422 30.844 20.797 1 97.75 221 ILE A C 1
ATOM 1764 O O . ILE A 1 221 ? -2.928 31.172 19.719 1 97.75 221 ILE A O 1
ATOM 1768 N N . LEU A 1 222 ? -2.82 30.922 21.953 1 96.75 222 LEU A N 1
ATOM 1769 C CA . LEU A 1 222 ? -1.468 31.469 22 1 96.75 222 LEU A CA 1
ATOM 1770 C C . LEU A 1 222 ? -0.493 30.578 21.25 1 96.75 222 LEU A C 1
ATOM 1772 O O . LEU A 1 222 ? 0.404 31.078 20.562 1 96.75 222 LEU A O 1
ATOM 1776 N N . CYS A 1 223 ? -0.65 29.328 21.438 1 95.75 223 CYS A N 1
ATOM 1777 C CA . CYS A 1 223 ? 0.189 28.375 20.719 1 95.75 223 CYS A CA 1
ATOM 1778 C C . CYS A 1 223 ? 0.058 28.562 19.203 1 95.75 223 CYS A C 1
ATOM 1780 O O . CYS A 1 223 ? 1.062 28.656 18.5 1 95.75 223 CYS A O 1
ATOM 1782 N N . GLY A 1 224 ? -1.159 28.641 18.719 1 94.62 224 GLY A N 1
ATOM 1783 C CA . GLY A 1 224 ? -1.395 28.891 17.312 1 94.62 224 GLY A CA 1
ATOM 1784 C C . GLY A 1 224 ? -0.792 30.188 16.828 1 94.62 224 GLY A C 1
ATOM 1785 O O . GLY A 1 224 ? -0.221 30.25 15.734 1 94.62 224 GLY A O 1
ATOM 1786 N N . SER A 1 225 ? -0.962 31.172 17.641 1 94.56 225 SER A N 1
ATOM 1787 C CA . SER A 1 225 ? -0.408 32.469 17.312 1 94.56 225 SER A CA 1
ATOM 1788 C C . SER A 1 225 ? 1.108 32.406 17.156 1 94.56 225 SER A C 1
ATOM 1790 O O . SER A 1 225 ? 1.669 33 16.219 1 94.56 225 SER A O 1
ATOM 1792 N N . GLU A 1 226 ? 1.771 31.688 18.047 1 92.12 226 GLU A N 1
ATOM 1793 C CA . GLU A 1 226 ? 3.227 31.562 18.016 1 92.12 226 GLU A CA 1
ATOM 1794 C C . GLU A 1 226 ? 3.682 30.781 16.781 1 92.12 226 GLU A C 1
ATOM 1796 O O . GLU A 1 226 ? 4.668 31.156 16.141 1 92.12 226 GLU A O 1
ATOM 1801 N N . ILE A 1 227 ? 3.023 29.812 16.469 1 91.56 227 ILE A N 1
ATOM 1802 C CA . ILE A 1 227 ? 3.361 29.016 15.305 1 91.56 227 ILE A CA 1
ATOM 1803 C C . ILE A 1 227 ? 3.199 29.844 14.039 1 91.56 227 ILE A C 1
ATOM 1805 O O . ILE A 1 227 ? 4.07 29.844 13.164 1 91.56 227 ILE A O 1
ATOM 1809 N N . CYS A 1 228 ? 2.135 30.578 13.984 1 89.44 228 CYS A N 1
ATOM 1810 C CA . CYS A 1 228 ? 1.831 31.391 12.812 1 89.44 228 CYS A CA 1
ATOM 1811 C C . CYS A 1 228 ? 2.861 32.5 12.633 1 89.44 228 CYS A C 1
ATOM 1813 O O . CYS A 1 228 ? 3.107 32.938 11.508 1 89.44 228 CYS A O 1
ATOM 1815 N N . GLN A 1 229 ? 3.412 32.906 13.719 1 87.5 229 GLN A N 1
ATOM 1816 C CA . GLN A 1 229 ? 4.398 33.969 13.602 1 87.5 229 GLN A CA 1
ATOM 1817 C C . GLN A 1 229 ? 5.797 33.406 13.359 1 87.5 229 GLN A C 1
ATOM 1819 O O . GLN A 1 229 ? 6.746 34.156 13.148 1 87.5 229 GLN A O 1
ATOM 1824 N N . GLY A 1 230 ? 5.902 32.094 13.359 1 81.12 230 GLY A N 1
ATOM 1825 C CA . GLY A 1 230 ? 7.16 31.453 13 1 81.12 230 GLY A CA 1
ATOM 1826 C C . GLY A 1 230 ? 8.055 31.188 14.203 1 81.12 230 GLY A C 1
ATOM 1827 O O . GLY A 1 230 ? 9.266 31.031 14.055 1 81.12 230 GLY A O 1
ATOM 1828 N N . ASP A 1 231 ? 7.41 31.188 15.289 1 78.06 231 ASP A N 1
ATOM 1829 C CA . ASP A 1 231 ? 8.172 30.875 16.5 1 78.06 231 ASP A CA 1
ATOM 1830 C C . ASP A 1 231 ? 8.656 29.422 16.484 1 78.06 231 ASP A C 1
ATOM 1832 O O . ASP A 1 231 ? 7.961 28.531 16 1 78.06 231 ASP A O 1
ATOM 1836 N N . VAL A 1 232 ? 9.883 29.312 17.094 1 75.38 232 VAL A N 1
ATOM 1837 C CA . VAL A 1 232 ? 10.438 27.969 17.078 1 75.38 232 VAL A CA 1
ATOM 1838 C C . VAL A 1 232 ? 10.68 27.484 18.5 1 75.38 232 VAL A C 1
ATOM 1840 O O . VAL A 1 232 ? 11.117 26.344 18.719 1 75.38 232 VAL A O 1
ATOM 1843 N N . LYS A 1 233 ? 10.266 28.203 19.516 1 80.69 233 LYS A N 1
ATOM 1844 C CA . LYS A 1 233 ? 10.562 27.781 20.875 1 80.69 233 LYS A CA 1
ATOM 1845 C C . LYS A 1 233 ? 9.32 27.875 21.766 1 80.69 233 LYS A C 1
ATOM 1847 O O . LYS A 1 233 ? 8.938 26.906 22.406 1 80.69 233 LYS A O 1
ATOM 1852 N N . PHE A 1 234 ? 8.672 28.938 21.656 1 88.12 234 PHE A N 1
ATOM 1853 C CA . PHE A 1 234 ? 7.648 29.266 22.641 1 88.12 234 PHE A CA 1
ATOM 1854 C C . PHE A 1 234 ? 6.414 28.391 22.438 1 88.12 234 PHE A C 1
ATOM 1856 O O . PHE A 1 234 ? 5.715 28.062 23.406 1 88.12 234 PHE A O 1
ATOM 1863 N N . TRP A 1 235 ? 6.125 28.062 21.219 1 92.25 235 TRP A N 1
ATOM 1864 C CA . TRP A 1 235 ? 4.934 27.25 21 1 92.25 235 TRP A CA 1
ATOM 1865 C C . TRP A 1 235 ? 5.035 25.922 21.75 1 92.25 235 TRP A C 1
ATOM 1867 O O . TRP A 1 235 ? 4.039 25.406 22.266 1 92.25 235 TRP A O 1
ATOM 1877 N N . LYS A 1 236 ? 6.246 25.375 21.812 1 92 236 LYS A N 1
ATOM 1878 C CA . LYS A 1 236 ? 6.457 24.094 22.484 1 92 236 LYS A CA 1
ATOM 1879 C C . LYS A 1 236 ? 6.18 24.188 23.984 1 92 236 LYS A C 1
ATOM 1881 O O . LYS A 1 236 ? 5.609 23.281 24.578 1 92 236 LYS A O 1
ATOM 1886 N N . ILE A 1 237 ? 6.617 25.266 24.531 1 93.25 237 ILE A N 1
ATOM 1887 C CA . ILE A 1 237 ? 6.371 25.5 25.953 1 93.25 237 ILE A CA 1
ATOM 1888 C C . ILE A 1 237 ? 4.867 25.578 26.203 1 93.25 237 ILE A C 1
ATOM 1890 O O . ILE A 1 237 ? 4.359 24.969 27.141 1 93.25 237 ILE A O 1
ATOM 1894 N N . LEU A 1 238 ? 4.211 26.312 25.375 1 94.62 238 LEU A N 1
ATOM 1895 C CA . LEU A 1 238 ? 2.768 26.453 25.531 1 94.62 238 LEU A CA 1
ATOM 1896 C C . LEU A 1 238 ? 2.062 25.109 25.359 1 94.62 238 LEU A C 1
ATOM 1898 O O . LEU A 1 238 ? 1.147 24.797 26.125 1 94.62 238 LEU A O 1
ATOM 1902 N N . LEU A 1 239 ? 2.506 24.359 24.438 1 95.12 239 LEU A N 1
ATOM 1903 C CA . LEU A 1 239 ? 1.897 23.047 24.219 1 95.12 239 LEU A CA 1
ATOM 1904 C C . LEU A 1 239 ? 2.121 22.141 25.406 1 95.12 239 LEU A C 1
ATOM 1906 O O . LEU A 1 239 ? 1.237 21.359 25.781 1 95.12 239 LEU A O 1
ATOM 1910 N N . ASN A 1 240 ? 3.266 22.234 25.984 1 94.38 240 ASN A N 1
ATOM 1911 C CA . ASN A 1 240 ? 3.557 21.453 27.172 1 94.38 240 ASN A CA 1
ATOM 1912 C C . ASN A 1 240 ? 2.676 21.875 28.344 1 94.38 240 ASN A C 1
ATOM 1914 O O . ASN A 1 240 ? 2.268 21.031 29.156 1 94.38 240 ASN A O 1
ATOM 1918 N N . ILE A 1 241 ? 2.457 23.125 28.453 1 94.06 241 ILE A N 1
ATOM 1919 C CA . ILE A 1 241 ? 1.53 23.609 29.469 1 94.06 241 ILE A CA 1
ATOM 1920 C C . ILE A 1 241 ? 0.139 23.031 29.219 1 94.06 241 ILE A C 1
ATOM 1922 O O . ILE A 1 241 ? -0.545 22.609 30.156 1 94.06 241 ILE A O 1
ATOM 1926 N N . GLY A 1 242 ? -0.247 23.062 27.922 1 94.44 242 GLY A N 1
ATOM 1927 C CA . GLY A 1 242 ? -1.511 22.438 27.578 1 94.44 242 GLY A CA 1
ATOM 1928 C C . GLY A 1 242 ? -1.579 20.969 27.953 1 94.44 242 GLY A C 1
ATOM 1929 O O . GLY A 1 242 ? -2.586 20.516 28.5 1 94.44 242 GLY A O 1
ATOM 1930 N N . LYS A 1 243 ? -0.555 20.266 27.719 1 94.88 243 LYS A N 1
ATOM 1931 C CA . LYS A 1 243 ? -0.475 18.859 28.094 1 94.88 243 LYS A CA 1
ATOM 1932 C C . LYS A 1 243 ? -0.676 18.672 29.594 1 94.88 243 LYS A C 1
ATOM 1934 O O . LYS A 1 243 ? -1.449 17.812 30.016 1 94.88 243 LYS A O 1
ATOM 1939 N N . ASN A 1 244 ? 0.023 19.438 30.344 1 92.56 244 ASN A N 1
ATOM 1940 C CA . ASN A 1 244 ? -0.072 19.359 31.797 1 92.56 244 ASN A CA 1
ATOM 1941 C C . ASN A 1 244 ? -1.485 19.656 32.281 1 92.56 244 ASN A C 1
ATOM 1943 O O . ASN A 1 244 ? -1.97 19.031 33.219 1 92.56 244 ASN A O 1
ATOM 1947 N N . LEU A 1 245 ? -2.129 20.609 31.656 1 90.62 245 LEU A N 1
ATOM 1948 C CA . LEU A 1 245 ? -3.506 20.938 32 1 90.62 245 LEU A CA 1
ATOM 1949 C C . LEU A 1 245 ? -4.426 19.75 31.766 1 90.62 245 LEU A C 1
ATOM 1951 O O . LEU A 1 245 ? -5.27 19.438 32.625 1 90.62 245 LEU A O 1
ATOM 1955 N N . ILE A 1 246 ? -4.215 19.125 30.656 1 92.06 246 ILE A N 1
ATOM 1956 C CA . ILE A 1 246 ? -5.043 17.984 30.297 1 92.06 246 ILE A CA 1
ATOM 1957 C C . ILE A 1 246 ? -4.773 16.828 31.266 1 92.06 246 ILE A C 1
ATOM 1959 O O . ILE A 1 246 ? -5.703 16.219 31.797 1 92.06 246 ILE A O 1
ATOM 1963 N N . GLU A 1 247 ? -3.545 16.609 31.562 1 90.5 247 GLU A N 1
ATOM 1964 C CA . GLU A 1 247 ? -3.16 15.531 32.469 1 90.5 247 GLU A CA 1
ATOM 1965 C C . GLU A 1 247 ? -3.719 15.75 33.875 1 90.5 247 GLU A C 1
ATOM 1967 O O . GLU A 1 247 ? -4.141 14.805 34.531 1 90.5 247 GLU A O 1
ATOM 1972 N N . ASN A 1 248 ? -3.625 16.922 34.281 1 86.62 248 ASN A N 1
ATOM 1973 C CA . ASN A 1 248 ? -4.137 17.25 35.594 1 86.62 248 ASN A CA 1
ATOM 1974 C C . ASN A 1 248 ? -5.652 17.078 35.688 1 86.62 248 ASN A C 1
ATOM 1976 O O . ASN A 1 248 ? -6.195 16.75 36.719 1 86.62 248 ASN A O 1
ATOM 1980 N N . HIS A 1 249 ? -6.273 17.359 34.594 1 84.44 249 HIS A N 1
ATOM 1981 C CA . HIS A 1 249 ? -7.73 17.281 34.562 1 84.44 249 HIS A CA 1
ATOM 1982 C C . HIS A 1 249 ? -8.211 15.844 34.5 1 84.44 249 HIS A C 1
ATOM 1984 O O . HIS A 1 249 ? -9.203 15.484 35.125 1 84.44 249 HIS A O 1
ATOM 1990 N N . VAL A 1 250 ? -7.648 14.992 33.656 1 84.44 250 VAL A N 1
ATOM 1991 C CA . VAL A 1 250 ? -8.188 13.656 33.406 1 84.44 250 VAL A CA 1
ATOM 1992 C C . VAL A 1 250 ? -7.188 12.602 33.875 1 84.44 250 VAL A C 1
ATOM 1994 O O . VAL A 1 250 ? -7.527 11.422 34 1 84.44 250 VAL A O 1
ATOM 1997 N N . GLY A 1 251 ? -5.977 12.953 34.156 1 80.38 251 GLY A N 1
ATOM 1998 C CA . GLY A 1 251 ? -4.93 11.992 34.469 1 80.38 251 GLY A CA 1
ATOM 1999 C C . GLY A 1 251 ? -4.117 11.586 33.25 1 80.38 251 GLY A C 1
ATOM 2000 O O . GLY A 1 251 ? -3.893 12.391 32.344 1 80.38 251 GLY A O 1
ATOM 2001 N N . LYS A 1 252 ? -3.799 10.352 33.25 1 79.62 252 LYS A N 1
ATOM 2002 C CA . LYS A 1 252 ? -2.814 9.953 32.25 1 79.62 252 LYS A CA 1
ATOM 2003 C C . LYS A 1 252 ? -3.492 9.406 31 1 79.62 252 LYS A C 1
ATOM 2005 O O . LYS A 1 252 ? -2.832 9.141 30 1 79.62 252 LYS A O 1
ATOM 2010 N N . ASP A 1 253 ? -4.855 9.391 31.031 1 87.12 253 ASP A N 1
ATOM 2011 C CA . ASP A 1 253 ? -5.547 8.859 29.859 1 87.12 253 ASP A CA 1
ATOM 2012 C C . ASP A 1 253 ? -6.461 9.914 29.25 1 87.12 253 ASP A C 1
ATOM 2014 O O . ASP A 1 253 ? -7.613 10.062 29.656 1 87.12 253 ASP A O 1
ATOM 2018 N N . VAL A 1 254 ? -6.02 10.477 28.188 1 89.19 254 VAL A N 1
ATOM 2019 C CA . VAL A 1 254 ? -6.688 11.602 27.531 1 89.19 254 VAL A CA 1
ATOM 2020 C C . VAL A 1 254 ? -7.988 11.125 26.891 1 89.19 254 VAL A C 1
ATOM 2022 O O . VAL A 1 254 ? -8.891 11.922 26.641 1 89.19 254 VAL A O 1
ATOM 2025 N N . SER A 1 255 ? -8.141 9.805 26.641 1 86.19 255 SER A N 1
ATOM 2026 C CA . SER A 1 255 ? -9.336 9.305 25.969 1 86.19 255 SER A CA 1
ATOM 2027 C C . SER A 1 255 ? -10.562 9.422 26.875 1 86.19 255 SER A C 1
ATOM 2029 O O . SER A 1 255 ? -11.695 9.375 26.391 1 86.19 255 SER A O 1
ATOM 2031 N N . ARG A 1 256 ? -10.344 9.672 28.141 1 83.31 256 ARG A N 1
ATOM 2032 C CA . ARG A 1 256 ? -11.43 9.734 29.109 1 83.31 256 ARG A CA 1
ATOM 2033 C C . ARG A 1 256 ? -11.922 11.164 29.297 1 83.31 256 ARG A C 1
ATOM 2035 O O . ARG A 1 256 ? -12.844 11.414 30.078 1 83.31 256 ARG A O 1
ATOM 2042 N N . ILE A 1 257 ? -11.406 12.039 28.625 1 82.5 257 ILE A N 1
ATOM 2043 C CA . ILE A 1 257 ? -11.641 13.461 28.844 1 82.5 257 ILE A CA 1
ATOM 2044 C C . ILE A 1 257 ? -13.102 13.789 28.562 1 82.5 257 ILE A C 1
ATOM 2046 O O . ILE A 1 257 ? -13.68 14.68 29.188 1 82.5 257 ILE A O 1
ATOM 2050 N N . LEU A 1 258 ? -13.727 13.023 27.641 1 74.69 258 LEU A N 1
ATOM 2051 C CA . LEU A 1 258 ? -15.109 13.328 27.281 1 74.69 258 LEU A CA 1
ATOM 2052 C C . LEU A 1 258 ? -16.078 12.734 28.312 1 74.69 258 LEU A C 1
ATOM 2054 O O . LEU A 1 258 ? -17.234 13.148 28.391 1 74.69 258 LEU A O 1
ATOM 2058 N N . THR A 1 259 ? -15.68 11.703 29 1 69.69 259 THR A N 1
ATOM 2059 C CA . THR A 1 259 ? -16.547 11.039 29.969 1 69.69 259 THR A CA 1
ATOM 2060 C C . THR A 1 259 ? -16.344 11.633 31.359 1 69.69 259 THR A C 1
ATOM 2062 O O . THR A 1 259 ? -17.125 11.352 32.281 1 69.69 259 THR A O 1
ATOM 2065 N N . THR A 1 260 ? -15.305 12.148 31.578 1 59.22 260 THR A N 1
ATOM 2066 C CA . THR A 1 260 ? -15.047 12.711 32.906 1 59.22 260 THR A CA 1
ATOM 2067 C C . THR A 1 260 ? -16.016 13.859 33.188 1 59.22 260 THR A C 1
ATOM 2069 O O . THR A 1 260 ? -16.156 14.781 32.375 1 59.22 260 THR A O 1
ATOM 2072 N N . THR A 1 261 ? -17.266 13.445 33.625 1 51.78 261 THR A N 1
ATOM 2073 C CA . THR A 1 261 ? -18.344 14.336 34.031 1 51.78 261 THR A CA 1
ATOM 2074 C C . THR A 1 261 ? -17.781 15.516 34.844 1 51.78 261 THR A C 1
ATOM 2076 O O . THR A 1 261 ? -17.359 15.352 35.969 1 51.78 261 THR A O 1
ATOM 2079 N N . THR A 1 262 ? -17.016 16.172 34.312 1 48.94 262 THR A N 1
ATOM 2080 C CA . THR A 1 262 ? -16.703 17.266 35.188 1 48.94 262 THR A CA 1
ATOM 2081 C C . THR A 1 262 ? -17.984 17.969 35.656 1 48.94 262 THR A C 1
ATOM 2083 O O . THR A 1 262 ? -19.078 17.641 35.188 1 48.94 262 THR A O 1
ATOM 2086 N N . GLU A 1 263 ? -17.812 19.438 36.031 1 45.16 263 GLU A N 1
ATOM 2087 C CA . GLU A 1 263 ? -18.609 20.422 36.75 1 45.16 263 GLU A CA 1
ATOM 2088 C C . GLU A 1 263 ? -19.891 20.734 36.031 1 45.16 263 GLU A C 1
ATOM 2090 O O . GLU A 1 263 ? -19.922 20.719 34.781 1 45.16 263 GLU A O 1
ATOM 2095 N N . GLU A 1 264 ? -21.016 20.453 36.656 1 46.22 264 GLU A N 1
ATOM 2096 C CA . GLU A 1 264 ? -22.312 20.969 36.281 1 46.22 264 GLU A CA 1
ATOM 2097 C C . GLU A 1 264 ? -22.188 22.297 35.562 1 46.22 264 GLU A C 1
ATOM 2099 O O . GLU A 1 264 ? -21.609 23.25 36.094 1 46.22 264 GLU A O 1
ATOM 2104 N N . PRO A 1 265 ? -22.172 22.234 34.25 1 48.69 265 PRO A N 1
ATOM 2105 C CA . PRO A 1 265 ? -22.172 23.578 33.625 1 48.69 265 PRO A CA 1
ATOM 2106 C C . PRO A 1 265 ? -23.016 24.578 34.406 1 48.69 265 PRO A C 1
ATOM 2108 O O . PRO A 1 265 ? -23.984 24.203 35.062 1 48.69 265 PRO A O 1
ATOM 2111 N N . SER A 1 266 ? -22.5 25.688 34.656 1 45.91 266 SER A N 1
ATOM 2112 C CA . SER A 1 266 ? -23.375 26.703 35.25 1 45.91 266 SER A CA 1
ATOM 2113 C C . SER A 1 266 ? -24.672 26.828 34.469 1 45.91 266 SER A C 1
ATOM 2115 O O . SER A 1 266 ? -24.75 26.406 33.312 1 45.91 266 SER A O 1
ATOM 2117 N N . LEU A 1 267 ? -25.75 27.172 35.156 1 46.53 267 LEU A N 1
ATOM 2118 C CA . LEU A 1 267 ? -27.078 27.359 34.594 1 46.53 267 LEU A CA 1
ATOM 2119 C C . LEU A 1 267 ? -27 28.109 33.25 1 46.53 267 LEU A C 1
ATOM 2121 O O . LEU A 1 267 ? -27.688 27.75 32.281 1 46.53 267 LEU A O 1
ATOM 2125 N N . GLU A 1 268 ? -26.188 29.141 33.188 1 42.88 268 GLU A N 1
ATOM 2126 C CA . GLU A 1 268 ? -26.016 29.953 32 1 42.88 268 GLU A CA 1
ATOM 2127 C C . GLU A 1 268 ? -25.391 29.156 30.875 1 42.88 268 GLU A C 1
ATOM 2129 O O . GLU A 1 268 ? -25.812 29.25 29.719 1 42.88 268 GLU A O 1
ATOM 2134 N N . GLU A 1 269 ? -24.391 28.422 31.297 1 47.91 269 GLU A N 1
ATOM 2135 C CA . GLU A 1 269 ? -23.719 27.625 30.281 1 47.91 269 GLU A CA 1
ATOM 2136 C C . GLU A 1 269 ? -24.656 26.562 29.688 1 47.91 269 GLU A C 1
ATOM 2138 O O . GLU A 1 269 ? -24.609 26.281 28.5 1 47.91 269 GLU A O 1
ATOM 2143 N N . ARG A 1 270 ? -25.391 26.094 30.609 1 50.06 270 ARG A N 1
ATOM 2144 C CA . ARG A 1 270 ? -26.375 25.094 30.219 1 50.06 270 ARG A CA 1
ATOM 2145 C C . ARG A 1 270 ? -27.422 25.703 29.266 1 50.06 270 ARG A C 1
ATOM 2147 O O . ARG A 1 270 ? -28 25 28.438 1 50.06 270 ARG A O 1
ATOM 2154 N N . ILE A 1 271 ? -27.734 26.844 29.672 1 45.88 271 ILE A N 1
ATOM 2155 C CA . ILE A 1 271 ? -28.766 27.5 28.875 1 45.88 271 ILE A CA 1
ATOM 2156 C C . ILE A 1 271 ? -28.219 27.891 27.516 1 45.88 271 ILE A C 1
ATOM 2158 O O . ILE A 1 271 ? -28.891 27.703 26.484 1 45.88 271 ILE A O 1
ATOM 2162 N N . ILE A 1 272 ? -27.062 28.5 27.578 1 41.12 272 ILE A N 1
ATOM 2163 C CA . ILE A 1 272 ? -26.578 29.109 26.344 1 41.12 272 ILE A CA 1
ATOM 2164 C C . ILE A 1 272 ? -25.953 28.031 25.453 1 41.12 272 ILE A C 1
ATOM 2166 O O . ILE A 1 272 ? -26.125 28.062 24.234 1 41.12 272 ILE A O 1
ATOM 2170 N N . PHE A 1 273 ? -25.219 27.188 26.156 1 42.56 273 PHE A N 1
ATOM 2171 C CA . PHE A 1 273 ? -24.562 26.219 25.281 1 42.56 273 PHE A CA 1
ATOM 2172 C C . PHE A 1 273 ? -24.703 24.812 25.812 1 42.56 273 PHE A C 1
ATOM 2174 O O . PHE A 1 273 ? -23.766 24.25 26.391 1 42.56 273 PHE A O 1
ATOM 2181 N N . PRO A 1 274 ? -25.891 24.5 26.031 1 46.81 274 PRO A N 1
ATOM 2182 C CA . PRO A 1 274 ? -26.094 23.188 26.656 1 46.81 274 PRO A CA 1
ATOM 2183 C C . PRO A 1 274 ? -25.047 22.172 26.219 1 46.81 274 PRO A C 1
ATOM 2185 O O . PRO A 1 274 ? -24.609 21.328 27.016 1 46.81 274 PRO A O 1
ATOM 2188 N N . ASN A 1 275 ? -24.812 22.156 24.938 1 50.03 275 ASN A N 1
ATOM 2189 C CA . ASN A 1 275 ? -23.891 21.156 24.422 1 50.03 275 ASN A CA 1
ATOM 2190 C C . ASN A 1 275 ? -22.5 21.719 24.219 1 50.03 275 ASN A C 1
ATOM 2192 O O . ASN A 1 275 ? -21.672 21.125 23.531 1 50.03 275 ASN A O 1
ATOM 2196 N N . PHE A 1 276 ? -22.391 22.953 24.703 1 55.88 276 PHE A N 1
ATOM 2197 C CA . PHE A 1 276 ? -21.172 23.734 24.484 1 55.88 276 PHE A CA 1
ATOM 2198 C C . PHE A 1 276 ? -19.969 23.031 25.094 1 55.88 276 PHE A C 1
ATOM 2200 O O . PHE A 1 276 ? -18.938 22.875 24.438 1 55.88 276 PHE A O 1
ATOM 2207 N N . ASN A 1 277 ? -20.281 22.359 26.141 1 64.62 277 ASN A N 1
ATOM 2208 C CA . ASN A 1 277 ? -19.109 21.875 26.844 1 64.62 277 ASN A CA 1
ATOM 2209 C C . ASN A 1 277 ? -18.516 20.625 26.156 1 64.62 277 ASN A C 1
ATOM 2211 O O . ASN A 1 277 ? -17.297 20.516 26.031 1 64.62 277 ASN A O 1
ATOM 2215 N N . SER A 1 278 ? -19.422 19.969 25.578 1 75.56 278 SER A N 1
ATOM 2216 C CA . SER A 1 278 ? -18.875 18.734 25 1 75.56 278 SER A CA 1
ATOM 2217 C C . SER A 1 278 ? -18.188 19.016 23.672 1 75.56 278 SER A C 1
ATOM 2219 O O . SER A 1 278 ? -17.109 18.484 23.391 1 75.56 278 SER A O 1
ATOM 2221 N N . VAL A 1 279 ? -18.781 19.922 22.922 1 81.25 279 VAL A N 1
ATOM 2222 C CA . VAL A 1 279 ? -18.219 20.266 21.609 1 81.25 279 VAL A CA 1
ATOM 2223 C C . VAL A 1 279 ? -16.922 21.047 21.797 1 81.25 279 VAL A C 1
ATOM 2225 O O . VAL A 1 279 ? -15.938 20.797 21.094 1 81.25 279 VAL A O 1
ATOM 2228 N N . VAL A 1 280 ? -17.031 21.938 22.75 1 86.5 280 VAL A N 1
ATOM 2229 C CA . VAL A 1 280 ? -15.852 22.75 23.031 1 86.5 280 VAL A CA 1
ATOM 2230 C C . VAL A 1 280 ? -14.719 21.859 23.531 1 86.5 280 VAL A C 1
ATOM 2232 O O . VAL A 1 280 ? -13.578 21.969 23.078 1 86.5 280 VAL A O 1
ATOM 2235 N N . LYS A 1 281 ? -15.078 21.016 24.406 1 86.5 281 LYS A N 1
ATOM 2236 C CA . LYS A 1 281 ? -14.086 20.094 24.953 1 86.5 281 LYS A CA 1
ATOM 2237 C C . LYS A 1 281 ? -13.477 19.219 23.859 1 86.5 281 LYS A C 1
ATOM 2239 O O . LYS A 1 281 ? -12.258 19.078 23.781 1 86.5 281 LYS A O 1
ATOM 2244 N N . TYR A 1 282 ? -14.273 18.75 23.062 1 89.31 282 TYR A N 1
ATOM 2245 C CA . TYR A 1 282 ? -13.828 17.906 21.969 1 89.31 282 TYR A CA 1
ATOM 2246 C C . TYR A 1 282 ? -12.891 18.672 21.031 1 89.31 282 TYR A C 1
ATOM 2248 O O . TYR A 1 282 ? -11.797 18.188 20.719 1 89.31 282 TYR A O 1
ATOM 2256 N N . TRP A 1 283 ? -13.297 19.75 20.656 1 92.94 283 TRP A N 1
ATOM 2257 C CA . TRP A 1 283 ? -12.523 20.484 19.656 1 92.94 283 TRP A CA 1
ATOM 2258 C C . TRP A 1 283 ? -11.195 20.953 20.234 1 92.94 283 TRP A C 1
ATOM 2260 O O . TRP A 1 283 ? -10.18 21 19.531 1 92.94 283 TRP A O 1
ATOM 2270 N N . LEU A 1 284 ? -11.219 21.344 21.484 1 94.12 284 LEU A N 1
ATOM 2271 C CA . LEU A 1 284 ? -9.969 21.766 22.109 1 94.12 284 LEU A CA 1
ATOM 2272 C C . LEU A 1 284 ? -8.961 20.625 22.141 1 94.12 284 LEU A C 1
ATOM 2274 O O . LEU A 1 284 ? -7.77 20.828 21.906 1 94.12 284 LEU A O 1
ATOM 2278 N N . ILE A 1 285 ? -9.422 19.453 22.375 1 93.81 285 ILE A N 1
ATOM 2279 C CA . ILE A 1 285 ? -8.523 18.312 22.391 1 93.81 285 ILE A CA 1
ATOM 2280 C C . ILE A 1 285 ? -8.039 18 20.984 1 93.81 285 ILE A C 1
ATOM 2282 O O . ILE A 1 285 ? -6.863 17.688 20.766 1 93.81 285 ILE A O 1
ATOM 2286 N N . VAL A 1 286 ? -8.93 18.125 20.031 1 94.94 286 VAL A N 1
ATOM 2287 C CA . VAL A 1 286 ? -8.547 17.922 18.641 1 94.94 286 VAL A CA 1
ATOM 2288 C C . VAL A 1 286 ? -7.484 18.953 18.234 1 94.94 286 VAL A C 1
ATOM 2290 O O . VAL A 1 286 ? -6.504 18.609 17.578 1 94.94 286 VAL A O 1
ATOM 2293 N N . ASN A 1 287 ? -7.773 20.156 18.625 1 96.62 287 ASN A N 1
ATOM 2294 C CA . ASN A 1 287 ? -6.812 21.219 18.375 1 96.62 287 ASN A CA 1
ATOM 2295 C C . ASN A 1 287 ? -5.445 20.906 18.984 1 96.62 287 ASN A C 1
ATOM 2297 O O . ASN A 1 287 ? -4.418 21.094 18.328 1 96.62 287 ASN A O 1
ATOM 2301 N N . PHE A 1 288 ? -5.434 20.391 20.141 1 96.75 288 PHE A N 1
ATOM 2302 C CA . PHE A 1 288 ? -4.199 20 20.797 1 96.75 288 PHE A CA 1
ATOM 2303 C C . PHE A 1 288 ? -3.51 18.875 20.031 1 96.75 288 PHE A C 1
ATOM 2305 O O . PHE A 1 288 ? -2.303 18.922 19.781 1 96.75 288 PHE A O 1
ATOM 2312 N N . ILE A 1 289 ? -4.25 17.875 1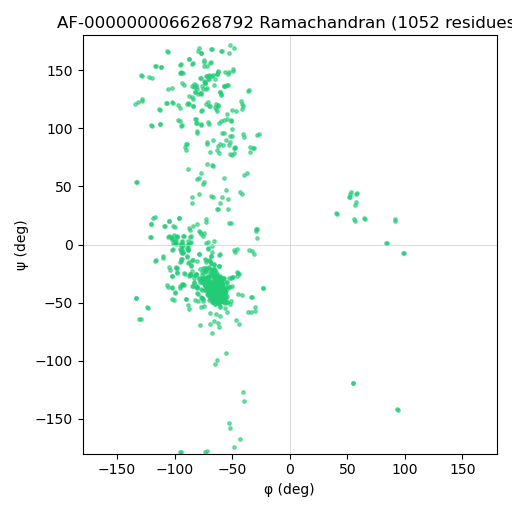9.688 1 96.69 289 ILE A N 1
ATOM 2313 C CA . ILE A 1 289 ? -3.723 16.719 18.984 1 96.69 289 ILE A CA 1
ATOM 2314 C C . ILE A 1 289 ? -3.107 17.141 17.656 1 96.69 289 ILE A C 1
ATOM 2316 O O . ILE A 1 289 ? -2.029 16.672 17.281 1 96.69 289 ILE A O 1
ATOM 2320 N N . TYR A 1 290 ? -3.789 18 16.984 1 97.06 290 TYR A N 1
ATOM 2321 C CA . TYR A 1 290 ? -3.334 18.5 15.695 1 97.06 290 TYR A CA 1
ATOM 2322 C C . TYR A 1 290 ? -1.944 19.109 15.812 1 97.06 290 TYR A C 1
ATOM 2324 O O . TYR A 1 290 ? -1.042 18.781 15.039 1 97.06 290 TYR A O 1
ATOM 2332 N N . HIS A 1 291 ? -1.742 19.953 16.734 1 96.38 291 HIS A N 1
ATOM 2333 C CA . HIS A 1 291 ? -0.464 20.625 16.922 1 96.38 291 HIS A CA 1
ATOM 2334 C C . HIS A 1 291 ? 0.588 19.656 17.469 1 96.38 291 HIS A C 1
ATOM 2336 O O . HIS A 1 291 ? 1.775 19.797 17.156 1 96.38 291 HIS A O 1
ATOM 2342 N N . ASP A 1 292 ? 0.167 18.719 18.219 1 96.25 292 ASP A N 1
ATOM 2343 C CA . ASP A 1 292 ? 1.073 17.75 18.828 1 96.25 292 ASP A CA 1
ATOM 2344 C C . ASP A 1 292 ? 1.646 16.812 17.766 1 96.25 292 ASP A C 1
ATOM 2346 O O . ASP A 1 292 ? 2.814 16.422 17.844 1 96.25 292 ASP A O 1
ATOM 2350 N N . ILE A 1 293 ? 0.852 16.484 16.812 1 96.38 293 ILE A N 1
ATOM 2351 C CA . ILE A 1 293 ? 1.275 15.516 15.805 1 96.38 293 ILE A CA 1
ATOM 2352 C C . ILE A 1 293 ? 2.145 16.219 14.758 1 96.38 293 ILE A C 1
ATOM 2354 O O . ILE A 1 293 ? 3.129 15.641 14.281 1 96.38 293 ILE A O 1
ATOM 2358 N N . LEU A 1 294 ? 1.879 17.406 14.406 1 95 294 LEU A N 1
ATOM 2359 C CA . LEU A 1 294 ? 2.496 18.062 13.258 1 95 294 LEU A CA 1
ATOM 2360 C C . LEU A 1 294 ? 3.812 18.734 13.656 1 95 294 LEU A C 1
ATOM 2362 O O . LEU A 1 294 ? 4.406 19.469 12.867 1 95 294 LEU A O 1
ATOM 2366 N N . ASN A 1 295 ? 4.363 18.422 14.82 1 89.81 295 ASN A N 1
ATOM 2367 C CA . ASN A 1 295 ? 5.684 18.938 15.164 1 89.81 295 ASN A CA 1
ATOM 2368 C C . ASN A 1 295 ? 6.766 17.875 14.961 1 89.81 295 ASN A C 1
ATOM 2370 O O . ASN A 1 295 ? 7.934 18.109 15.266 1 89.81 295 ASN A O 1
ATOM 2374 N N . PHE A 1 296 ? 6.488 16.688 14.516 1 83.62 296 PHE A N 1
ATOM 2375 C CA . PHE A 1 296 ? 7.367 15.602 14.117 1 83.62 296 PHE A CA 1
ATOM 2376 C C . PHE A 1 296 ? 8.156 15.07 15.312 1 83.62 296 PHE A C 1
ATOM 2378 O O . PHE A 1 296 ? 9.25 14.539 15.156 1 83.62 296 PHE A O 1
ATOM 2385 N N . ASN A 1 297 ? 7.645 15.312 16.484 1 88.88 297 ASN A N 1
ATOM 2386 C CA . ASN A 1 297 ? 8.141 14.68 17.703 1 88.88 297 ASN A CA 1
ATOM 2387 C C . ASN A 1 297 ? 7.184 13.609 18.203 1 88.88 297 ASN A C 1
ATOM 2389 O O . ASN A 1 297 ? 6.066 13.484 17.719 1 88.88 297 ASN A O 1
ATOM 2393 N N . THR A 1 298 ? 7.758 12.867 19.094 1 92.75 298 THR A N 1
ATOM 2394 C CA . THR A 1 298 ? 6.871 11.898 19.734 1 92.75 298 THR A CA 1
ATOM 2395 C C . THR A 1 298 ? 5.676 12.602 20.375 1 92.75 298 THR A C 1
ATOM 2397 O O . THR A 1 298 ? 5.832 13.648 21.016 1 92.75 298 THR A O 1
ATOM 2400 N N . THR A 1 299 ? 4.539 12.016 20.172 1 95.62 299 THR A N 1
ATOM 2401 C CA . THR A 1 299 ? 3.318 12.633 20.672 1 95.62 299 THR A CA 1
ATOM 2402 C C . THR A 1 299 ? 3.346 12.727 22.203 1 95.62 299 THR A C 1
ATOM 2404 O O . THR A 1 299 ? 3.924 11.867 22.859 1 95.62 299 THR A O 1
ATOM 2407 N N . SER A 1 300 ? 2.711 13.734 22.719 1 95 300 SER A N 1
ATOM 2408 C CA . SER A 1 300 ? 2.67 14.008 24.141 1 95 300 SER A CA 1
ATOM 2409 C C . SER A 1 300 ? 1.985 12.867 24.906 1 95 300 SER A C 1
ATOM 2411 O O . SER A 1 300 ? 2.34 12.578 26.047 1 95 300 SER A O 1
ATOM 2413 N N . PHE A 1 301 ? 0.981 12.32 24.312 1 95.12 301 PHE A N 1
ATOM 2414 C CA . PHE A 1 301 ? 0.279 11.148 24.828 1 95.12 301 PHE A CA 1
ATOM 2415 C C . PHE A 1 301 ? 0.416 9.977 23.859 1 95.12 301 PHE A C 1
ATOM 2417 O O . PHE A 1 301 ? 0.649 10.164 22.672 1 95.12 301 PHE A O 1
ATOM 2424 N N . PRO A 1 302 ? 0.311 8.789 24.469 1 94.62 302 PRO A N 1
ATOM 2425 C CA . PRO A 1 302 ? 0.36 7.641 23.562 1 94.62 302 PRO A CA 1
ATOM 2426 C C . PRO A 1 302 ? -0.679 7.73 22.453 1 94.62 302 PRO A C 1
ATOM 2428 O O . PRO A 1 302 ? -1.83 8.094 22.703 1 94.62 302 PRO A O 1
ATOM 2431 N N . ILE A 1 303 ? -0.224 7.391 21.297 1 94.94 303 ILE A N 1
ATOM 2432 C CA . ILE A 1 303 ? -1.051 7.551 20.094 1 94.94 303 ILE A CA 1
ATOM 2433 C C . ILE A 1 303 ? -2.316 6.707 20.234 1 94.94 303 ILE A C 1
ATOM 2435 O O . ILE A 1 303 ? -3.365 7.062 19.688 1 94.94 303 ILE A O 1
ATOM 2439 N N . GLU A 1 304 ? -2.283 5.637 20.938 1 92.69 304 GLU A N 1
ATOM 2440 C CA . GLU A 1 304 ? -3.438 4.77 21.156 1 92.69 304 GLU A CA 1
ATOM 2441 C C . GLU A 1 304 ? -4.555 5.512 21.891 1 92.69 304 GLU A C 1
ATOM 2443 O O . GLU A 1 304 ? -5.734 5.246 21.656 1 92.69 304 GLU A O 1
ATOM 2448 N N . GLN A 1 305 ? -4.16 6.383 22.734 1 94.25 305 GLN A N 1
ATOM 2449 C CA . GLN A 1 305 ? -5.152 7.172 23.453 1 94.25 305 GLN A CA 1
ATOM 2450 C C . GLN A 1 305 ? -5.859 8.148 22.531 1 94.25 305 GLN A C 1
ATOM 2452 O O . GLN A 1 305 ? -7.062 8.383 22.656 1 94.25 305 GLN A O 1
ATOM 2457 N N . TYR A 1 306 ? -5.105 8.742 21.641 1 95.06 306 TYR A N 1
ATOM 2458 C CA . TYR A 1 306 ? -5.723 9.602 20.641 1 95.06 306 TYR A CA 1
ATOM 2459 C C . TYR A 1 306 ? -6.711 8.82 19.781 1 95.06 306 TYR A C 1
ATOM 2461 O O . TYR A 1 306 ? -7.797 9.32 19.469 1 95.06 306 TYR A O 1
ATOM 2469 N N . GLU A 1 307 ? -6.332 7.594 19.422 1 92.69 307 GLU A N 1
ATOM 2470 C CA . GLU A 1 307 ? -7.215 6.734 18.641 1 92.69 307 GLU A CA 1
ATOM 2471 C C . GLU A 1 307 ? -8.516 6.449 19.391 1 92.69 307 GLU A C 1
ATOM 2473 O O . GLU A 1 307 ? -9.602 6.543 18.812 1 92.69 307 GLU A O 1
ATOM 2478 N N . LYS A 1 308 ? -8.367 6.113 20.578 1 90.25 308 LYS A N 1
ATOM 2479 C CA . LYS A 1 308 ? -9.539 5.84 21.422 1 90.25 308 LYS A CA 1
ATOM 2480 C C . LYS A 1 308 ? -10.422 7.078 21.547 1 90.25 308 LYS A C 1
ATOM 2482 O O . LYS A 1 308 ? -11.648 6.977 21.531 1 90.25 308 LYS A O 1
ATOM 2487 N N . PHE A 1 309 ? -9.828 8.195 21.688 1 91 309 PHE A N 1
ATOM 2488 C CA . PHE A 1 309 ? -10.539 9.461 21.797 1 91 309 PHE A CA 1
ATOM 2489 C C . PHE A 1 309 ? -11.414 9.695 20.562 1 91 309 PHE A C 1
ATOM 2491 O O . PHE A 1 309 ? -12.578 10.078 20.688 1 91 309 PHE A O 1
ATOM 2498 N N . PHE A 1 310 ? -10.867 9.398 19.375 1 87.75 310 PHE A N 1
ATOM 2499 C CA . PHE A 1 310 ? -11.586 9.648 18.141 1 87.75 310 PHE A CA 1
ATOM 2500 C C . PHE A 1 310 ? -12.656 8.586 17.906 1 87.75 310 PHE A C 1
ATOM 2502 O O . PHE A 1 310 ? -13.664 8.844 17.25 1 87.75 310 PHE A O 1
ATOM 2509 N N . GLN A 1 311 ? -12.43 7.363 18.328 1 81.5 311 GLN A N 1
ATOM 2510 C CA . GLN A 1 311 ? -13.406 6.289 18.172 1 81.5 311 GLN A CA 1
ATOM 2511 C C . GLN A 1 311 ? -14.648 6.547 19.031 1 81.5 311 GLN A C 1
ATOM 2513 O O . GLN A 1 311 ? -15.766 6.25 18.609 1 81.5 311 GLN A O 1
ATOM 2518 N N . ARG A 1 312 ? -14.484 6.914 20.188 1 62.56 312 ARG A N 1
ATOM 2519 C CA . ARG A 1 312 ? -15.594 7.188 21.094 1 62.56 312 ARG A CA 1
ATOM 2520 C C . ARG A 1 312 ? -16.469 8.32 20.562 1 62.56 312 ARG A C 1
ATOM 2522 O O . ARG A 1 312 ? -17.688 8.32 20.766 1 62.56 312 ARG A O 1
ATOM 2529 N N . ASP A 1 313 ? -15.891 9.234 20.016 1 54.22 313 ASP A N 1
ATOM 2530 C CA . ASP A 1 313 ? -16.594 10.367 19.422 1 54.22 313 ASP A CA 1
ATOM 2531 C C . ASP A 1 313 ? -17.656 9.891 18.422 1 54.22 313 ASP A C 1
ATOM 2533 O O . ASP A 1 313 ? -18.766 10.43 18.375 1 54.22 313 ASP A O 1
ATOM 2537 N N . GLN A 1 314 ? -17.297 8.781 17.703 1 54.25 314 GLN A N 1
ATOM 2538 C CA . GLN A 1 314 ? -18.219 8.234 16.719 1 54.25 314 GLN A CA 1
ATOM 2539 C C . GLN A 1 314 ? -19.406 7.562 17.391 1 54.25 314 GLN A C 1
ATOM 2541 O O . GLN A 1 314 ? -20.516 7.551 16.844 1 54.25 314 GLN A O 1
ATOM 2546 N N . ASN A 1 315 ? -19.156 7.043 18.672 1 48.41 315 ASN A N 1
ATOM 2547 C CA . ASN A 1 315 ? -20.219 6.328 19.359 1 48.41 315 ASN A CA 1
ATOM 2548 C C . ASN A 1 315 ? -21.016 7.258 20.281 1 48.41 315 ASN A C 1
ATOM 2550 O O . ASN A 1 315 ? -22.188 6.996 20.562 1 48.41 315 ASN A O 1
ATOM 2554 N N . SER A 1 316 ? -20.375 8.305 20.938 1 46.97 316 SER A N 1
ATOM 2555 C CA . SER A 1 316 ? -21.031 9.055 22.016 1 46.97 316 SER A CA 1
ATOM 2556 C C . SER A 1 316 ? -21.531 10.406 21.516 1 46.97 316 SER A C 1
ATOM 2558 O O . SER A 1 316 ? -22.172 11.148 22.266 1 46.97 316 SER A O 1
ATOM 2560 N N . LEU A 1 317 ? -20.828 11.016 20.688 1 42.44 317 LEU A N 1
ATOM 2561 C CA . LEU A 1 317 ? -21.297 12.391 20.562 1 42.44 317 LEU A CA 1
ATOM 2562 C C . LEU A 1 317 ? -22.766 12.43 20.172 1 42.44 317 LEU A C 1
ATOM 2564 O O . LEU A 1 317 ? -23.188 11.797 19.203 1 42.44 317 LEU A O 1
ATOM 2568 N N . PRO A 1 318 ? -23.594 12.766 21.047 1 33.66 318 PRO A N 1
ATOM 2569 C CA . PRO A 1 318 ? -24.969 13.062 20.688 1 33.66 318 PRO A CA 1
ATOM 2570 C C . PRO A 1 318 ? -25.078 13.875 19.391 1 33.66 318 PRO A C 1
ATOM 2572 O O . PRO A 1 318 ? -24.156 14.609 19.047 1 33.66 318 PRO A O 1
ATOM 2575 N N . SER A 1 319 ? -25.766 13.367 18.375 1 33.28 319 SER A N 1
ATOM 2576 C CA . SER A 1 319 ? -26.312 14.188 17.297 1 33.28 319 SER A CA 1
ATOM 2577 C C . SER A 1 319 ? -26.625 15.594 17.766 1 33.28 319 SER A C 1
ATOM 2579 O O . SER A 1 319 ? -27.531 16.25 17.25 1 33.28 319 SER A O 1
ATOM 2581 N N . SER A 1 320 ? -26.141 15.883 18.875 1 29.3 320 SER A N 1
ATOM 2582 C CA . SER A 1 320 ? -26.75 17.156 19.281 1 29.3 320 SER A CA 1
ATOM 2583 C C . SER A 1 320 ? -26.297 18.297 18.375 1 29.3 320 SER A C 1
ATOM 2585 O O . SER A 1 320 ? -26.328 19.453 18.766 1 29.3 320 SER A O 1
ATOM 2587 N N . ALA A 1 321 ? -25.438 18.156 17.359 1 31.17 321 ALA A N 1
ATOM 2588 C CA . ALA A 1 321 ? -25.578 19.438 16.672 1 31.17 321 ALA A CA 1
ATOM 2589 C C . ALA A 1 321 ? -27.047 19.75 16.391 1 31.17 321 ALA A C 1
ATOM 2591 O O . ALA A 1 321 ? -27.469 19.781 15.242 1 31.17 321 ALA A O 1
ATOM 2592 N N . ASN A 1 322 ? -27.953 19.031 17.141 1 28.45 322 ASN A N 1
ATOM 2593 C CA . ASN A 1 322 ? -29.141 19.891 17 1 28.45 322 ASN A CA 1
ATOM 2594 C C . ASN A 1 322 ? -28.844 21.328 17.406 1 28.45 322 ASN A C 1
ATOM 2596 O O . ASN A 1 322 ? -29.203 21.75 18.5 1 28.45 322 ASN A O 1
ATOM 2600 N N . PHE A 1 323 ? -27.812 22.062 17.375 1 31.2 323 PHE A N 1
ATOM 2601 C CA . PHE A 1 323 ? -28.5 23.344 17.281 1 31.2 323 PHE A CA 1
ATOM 2602 C C . PHE A 1 323 ? -29.75 23.234 16.422 1 31.2 323 PHE A C 1
ATOM 2604 O O . PHE A 1 323 ? -30.656 24.062 16.516 1 31.2 323 PHE A O 1
ATOM 2611 N N . ILE A 1 324 ? -29.719 22.781 14.992 1 31.47 324 ILE A N 1
ATOM 2612 C CA . ILE A 1 324 ? -30.969 22.297 14.422 1 31.47 324 ILE A CA 1
ATOM 2613 C C . ILE A 1 324 ? -31.266 20.891 14.938 1 31.47 324 ILE A C 1
ATOM 2615 O O . ILE A 1 324 ? -30.359 20.078 15.133 1 31.47 324 ILE A O 1
ATOM 2619 N N . GLU A 1 325 ? -32.469 20.391 15.383 1 31.2 325 GLU A N 1
ATOM 2620 C CA . GLU A 1 325 ? -33.312 19.312 15.906 1 31.2 325 GLU A CA 1
ATOM 2621 C C . GLU A 1 325 ? -32.812 17.953 15.398 1 31.2 325 GLU A C 1
ATOM 2623 O O . GLU A 1 325 ? -33.156 16.922 15.977 1 31.2 325 GLU A O 1
ATOM 2628 N N . SER A 1 326 ? -32.656 17.578 14.008 1 31.83 326 SER A N 1
ATOM 2629 C CA . SER A 1 326 ? -33 16.188 13.695 1 31.83 326 SER A CA 1
ATOM 2630 C C . SER A 1 326 ? -31.984 15.227 14.273 1 31.83 326 SER A C 1
ATOM 2632 O O . SER A 1 326 ? -30.781 15.398 14.07 1 31.83 326 SER A O 1
ATOM 2634 N N . ILE A 1 327 ? -32.094 14.43 15.391 1 33.88 327 ILE A N 1
ATOM 2635 C CA . ILE A 1 327 ? -31.641 13.305 16.219 1 33.88 327 ILE A CA 1
ATOM 2636 C C . ILE A 1 327 ? -30.875 12.305 15.352 1 33.88 327 ILE A C 1
ATOM 2638 O O . ILE A 1 327 ? -30.328 11.328 15.867 1 33.88 327 ILE A O 1
ATOM 2642 N N . ASP A 1 328 ? -31.203 12.016 14.125 1 35.72 328 ASP A N 1
ATOM 2643 C CA . ASP A 1 328 ? -30.859 10.703 13.586 1 35.72 328 ASP A CA 1
ATOM 2644 C C . ASP A 1 328 ? -29.344 10.508 13.539 1 35.72 328 ASP A C 1
ATOM 2646 O O . ASP A 1 328 ? -28.828 9.484 14 1 35.72 328 ASP A O 1
ATOM 2650 N N . SER A 1 329 ? -28.609 10.711 12.297 1 38.28 329 SER A N 1
ATOM 2651 C CA . SER A 1 329 ? -27.359 10.117 11.844 1 38.28 329 SER A CA 1
ATOM 2652 C C . SER A 1 329 ? -26.156 10.844 12.438 1 38.28 329 SER A C 1
ATOM 2654 O O . SER A 1 329 ? -26.125 12.07 12.477 1 38.28 329 SER A O 1
ATOM 2656 N N . PRO A 1 330 ? -25.359 10.312 13.406 1 42.69 330 PRO A N 1
ATOM 2657 C CA . PRO A 1 330 ? -24.125 10.961 13.867 1 42.69 330 PRO A CA 1
ATOM 2658 C C . PRO A 1 330 ? -23.438 11.758 12.758 1 42.69 330 PRO A C 1
ATOM 2660 O O . PRO A 1 330 ? -23.047 11.195 11.734 1 42.69 330 PRO A O 1
ATOM 2663 N N . ILE A 1 331 ? -23.812 12.984 12.453 1 48.81 331 ILE A N 1
ATOM 2664 C CA . ILE A 1 331 ? -23.281 13.828 11.383 1 48.81 331 ILE A CA 1
ATOM 2665 C C . ILE A 1 331 ? -21.781 14.039 11.594 1 48.81 331 ILE A C 1
ATOM 2667 O O . ILE A 1 331 ? -21.375 14.609 12.602 1 48.81 331 ILE A O 1
ATOM 2671 N N . GLU A 1 332 ? -20.922 13.328 11.016 1 68.25 332 GLU A N 1
ATOM 2672 C CA . GLU A 1 332 ? -19.5 13.648 10.914 1 68.25 332 GLU A CA 1
ATOM 2673 C C . GLU A 1 332 ? -19.281 15.062 10.391 1 68.25 332 GLU A C 1
ATOM 2675 O O . GLU A 1 332 ? -19.859 15.445 9.367 1 68.25 332 GLU A O 1
ATOM 2680 N N . GLU A 1 333 ? -18.828 16.016 11.352 1 81.06 333 GLU A N 1
ATOM 2681 C CA . GLU A 1 333 ? -18.562 17.406 11.008 1 81.06 333 GLU A CA 1
ATOM 2682 C C . GLU A 1 333 ? -17.156 17.578 10.445 1 81.06 333 GLU A C 1
ATOM 2684 O O . GLU A 1 333 ? -16.297 16.703 10.633 1 81.06 333 GLU A O 1
ATOM 2689 N N . ILE A 1 334 ? -17.078 18.656 9.664 1 92.25 334 ILE A N 1
ATOM 2690 C CA . ILE A 1 334 ? -15.781 19.031 9.125 1 92.25 334 ILE A CA 1
ATOM 2691 C C . ILE A 1 334 ? -15.008 19.859 10.156 1 92.25 334 ILE A C 1
ATOM 2693 O O . ILE A 1 334 ? -15.492 20.906 10.617 1 92.25 334 ILE A O 1
ATOM 2697 N N . ASP A 1 335 ? -13.93 19.375 10.531 1 93.19 335 ASP A N 1
ATOM 2698 C CA . ASP A 1 335 ? -13.117 20.047 11.539 1 93.19 335 ASP A CA 1
ATOM 2699 C C . ASP A 1 335 ? -12.422 21.266 10.945 1 93.19 335 ASP A C 1
ATOM 2701 O O . ASP A 1 335 ? -11.914 21.219 9.82 1 93.19 335 ASP A O 1
ATOM 2705 N N . PRO A 1 336 ? -12.328 22.328 11.648 1 95.31 336 PRO A N 1
ATOM 2706 C CA . PRO A 1 336 ? -11.742 23.562 11.125 1 95.31 336 PRO A CA 1
ATOM 2707 C C . PRO A 1 336 ? -10.25 23.438 10.828 1 95.31 336 PRO A C 1
ATOM 2709 O O . PRO A 1 336 ? -9.703 24.203 10.031 1 95.31 336 PRO A O 1
ATOM 2712 N N . LEU A 1 337 ? -9.562 22.5 11.438 1 94.38 337 LEU A N 1
ATOM 2713 C CA . LEU A 1 337 ? -8.125 22.359 11.25 1 94.38 337 LEU A CA 1
ATOM 2714 C C . LEU A 1 337 ? -7.805 21.141 10.383 1 94.38 337 LEU A C 1
ATOM 2716 O O . LEU A 1 337 ? -6.918 21.203 9.531 1 94.38 337 LEU A O 1
ATOM 2720 N N . ILE A 1 338 ? -8.633 20.141 10.586 1 94.31 338 ILE A N 1
ATOM 2721 C CA . ILE A 1 338 ? -8.234 18.844 10.023 1 94.31 338 ILE A CA 1
ATOM 2722 C C . ILE A 1 338 ? -9.156 18.484 8.859 1 94.31 338 ILE A C 1
ATOM 2724 O O . ILE A 1 338 ? -8.852 17.594 8.078 1 94.31 338 ILE A O 1
ATOM 2728 N N . GLY A 1 339 ? -10.203 19.172 8.695 1 94.19 339 GLY A N 1
ATOM 2729 C CA . GLY A 1 339 ? -11.18 18.766 7.695 1 94.19 339 GLY A CA 1
ATOM 2730 C C . GLY A 1 339 ? -11.664 17.344 7.883 1 94.19 339 GLY A C 1
ATOM 2731 O O . GLY A 1 339 ? -12.109 16.969 8.969 1 94.19 339 GLY A O 1
ATOM 2732 N N . ILE A 1 340 ? -11.43 16.562 6.918 1 94.19 340 ILE A N 1
ATOM 2733 C CA . ILE A 1 340 ? -11.852 15.164 6.98 1 94.19 340 ILE A CA 1
ATOM 2734 C C . ILE A 1 340 ? -10.641 14.258 7.137 1 94.19 340 ILE A C 1
ATOM 2736 O O . ILE A 1 340 ? -10.727 13.047 6.93 1 94.19 340 ILE A O 1
ATOM 2740 N N . ASN A 1 341 ? -9.523 14.797 7.512 1 95.56 341 ASN A N 1
ATOM 2741 C CA . ASN A 1 341 ? -8.258 14.07 7.484 1 95.56 341 ASN A CA 1
ATOM 2742 C C . ASN A 1 341 ? -7.93 13.477 8.852 1 95.56 341 ASN A C 1
ATOM 2744 O O . ASN A 1 341 ? -6.762 13.203 9.148 1 95.56 341 ASN A O 1
ATOM 2748 N N . LYS A 1 342 ? -8.867 13.25 9.703 1 93.31 342 LYS A N 1
ATOM 2749 C CA . LYS A 1 342 ? -8.625 12.719 11.039 1 93.31 342 LYS A CA 1
ATOM 2750 C C . LYS A 1 342 ? -7.891 11.383 10.977 1 93.31 342 LYS A C 1
ATOM 2752 O O . LYS A 1 342 ? -6.875 11.203 11.656 1 93.31 342 LYS A O 1
ATOM 2757 N N . PRO A 1 343 ? -8.297 10.5 10.109 1 94.19 343 PRO A N 1
ATOM 2758 C CA . PRO A 1 343 ? -7.59 9.211 10.07 1 94.19 343 PRO A CA 1
ATOM 2759 C C . PRO A 1 343 ? -6.145 9.352 9.594 1 94.19 343 PRO A C 1
ATOM 2761 O O . PRO A 1 343 ? -5.266 8.625 10.055 1 94.19 343 PRO A O 1
ATOM 2764 N N . ILE A 1 344 ? -5.898 10.234 8.711 1 96.69 344 ILE A N 1
ATOM 2765 C CA . ILE A 1 344 ? -4.555 10.43 8.188 1 96.69 344 ILE A CA 1
ATOM 2766 C C . ILE A 1 344 ? -3.664 11.047 9.266 1 96.69 344 ILE A C 1
ATOM 2768 O O . ILE A 1 344 ? -2.49 10.688 9.391 1 96.69 344 ILE A O 1
ATOM 2772 N N . LEU A 1 345 ? -4.262 11.969 9.984 1 96.69 345 LEU A N 1
ATOM 2773 C CA . LEU A 1 345 ? -3.51 12.609 11.055 1 96.69 345 LEU A CA 1
ATOM 2774 C C . LEU A 1 345 ? -3.045 11.578 12.078 1 96.69 345 LEU A C 1
ATOM 2776 O O . LEU A 1 345 ? -1.9 11.625 12.539 1 96.69 345 LEU A O 1
ATOM 2780 N N . LEU A 1 346 ? -3.873 10.672 12.414 1 96.5 346 LEU A N 1
ATOM 2781 C CA . LEU A 1 346 ? -3.533 9.625 13.367 1 96.5 346 LEU A CA 1
ATOM 2782 C C . LEU A 1 346 ? -2.422 8.734 12.828 1 96.5 346 LEU A C 1
ATOM 2784 O O . LEU A 1 346 ? -1.499 8.367 13.562 1 96.5 346 LEU A O 1
ATOM 2788 N N . LEU A 1 347 ? -2.555 8.453 11.578 1 97.19 347 LEU A N 1
ATOM 2789 C CA . LEU A 1 347 ? -1.524 7.625 10.953 1 97.19 347 LEU A CA 1
ATOM 2790 C C . LEU A 1 347 ? -0.191 8.367 10.906 1 97.19 347 LEU A C 1
ATOM 2792 O O . LEU A 1 347 ? 0.865 7.762 11.109 1 97.19 347 LEU A O 1
ATOM 2796 N N . LEU A 1 348 ? -0.272 9.617 10.641 1 97.44 348 LEU A N 1
ATOM 2797 C CA . LEU A 1 348 ? 0.94 10.43 10.648 1 97.44 348 LEU A CA 1
ATOM 2798 C C . LEU A 1 348 ? 1.597 10.406 12.023 1 97.44 348 LEU A C 1
ATOM 2800 O O . LEU A 1 348 ? 2.82 10.297 12.133 1 97.44 348 LEU A O 1
ATOM 2804 N N . GLY A 1 349 ? 0.753 10.523 13.047 1 97.44 349 GLY A N 1
ATOM 2805 C CA . GLY A 1 349 ? 1.273 10.406 14.398 1 97.44 349 GLY A CA 1
ATOM 2806 C C . GLY A 1 349 ? 1.938 9.07 14.672 1 97.44 349 GLY A C 1
ATOM 2807 O O . GLY A 1 349 ? 3 9.016 15.297 1 97.44 349 GLY A O 1
ATOM 2808 N N . GLN A 1 350 ? 1.364 8.008 14.188 1 97.31 350 GLN A N 1
ATOM 2809 C CA . GLN A 1 350 ? 1.933 6.676 14.359 1 97.31 350 GLN A CA 1
ATOM 2810 C C . GLN A 1 350 ? 3.271 6.551 13.641 1 97.31 350 GLN A C 1
ATOM 2812 O O . GLN A 1 350 ? 4.227 5.996 14.188 1 97.31 350 GLN A O 1
ATOM 2817 N N . VAL A 1 351 ? 3.301 7.027 12.438 1 96.81 351 VAL A N 1
ATOM 2818 C CA . VAL A 1 351 ? 4.523 6.977 11.648 1 96.81 351 VAL A CA 1
ATOM 2819 C C . VAL A 1 351 ? 5.633 7.75 12.359 1 96.81 351 VAL A C 1
ATOM 2821 O O . VAL A 1 351 ? 6.758 7.262 12.484 1 96.81 351 VAL A O 1
ATOM 2824 N N . THR A 1 352 ? 5.277 8.93 12.836 1 95.19 352 THR A N 1
ATOM 2825 C CA . THR A 1 352 ? 6.254 9.766 13.523 1 95.19 352 THR A CA 1
ATOM 2826 C C . THR A 1 352 ? 6.777 9.07 14.773 1 95.19 352 THR A C 1
ATOM 2828 O O . THR A 1 352 ? 7.988 9.016 15 1 95.19 352 THR A O 1
ATOM 2831 N N . ASN A 1 353 ? 5.871 8.539 15.555 1 95.81 353 ASN A N 1
ATOM 2832 C CA . ASN A 1 353 ? 6.262 7.859 16.781 1 95.81 353 ASN A CA 1
ATOM 2833 C C . ASN A 1 353 ? 7.145 6.648 16.5 1 95.81 353 ASN A C 1
ATOM 2835 O O . ASN A 1 353 ? 8.141 6.422 17.203 1 95.81 353 ASN A O 1
ATOM 2839 N N . LEU A 1 354 ? 6.777 5.918 15.523 1 95.19 354 LEU A N 1
ATOM 2840 C CA . LEU A 1 354 ? 7.566 4.738 15.18 1 95.19 354 LEU A CA 1
ATOM 2841 C C . LEU A 1 354 ? 8.938 5.145 14.633 1 95.19 354 LEU A C 1
ATOM 2843 O O . LEU A 1 354 ? 9.945 4.5 14.938 1 95.19 354 LEU A O 1
ATOM 2847 N N . THR A 1 355 ? 8.961 6.141 13.828 1 93.88 355 THR A N 1
ATOM 2848 C CA . THR A 1 355 ? 10.219 6.652 13.297 1 93.88 355 THR A CA 1
ATOM 2849 C C . THR A 1 355 ? 11.156 7.074 14.43 1 93.88 355 THR A C 1
ATOM 2851 O O . THR A 1 355 ? 12.344 6.727 14.422 1 93.88 355 THR A O 1
ATOM 2854 N N . ARG A 1 356 ? 10.602 7.801 15.328 1 92.19 356 ARG A N 1
ATOM 2855 C CA . ARG A 1 356 ? 11.398 8.266 16.453 1 92.19 356 ARG A CA 1
ATOM 2856 C C . ARG A 1 356 ? 11.891 7.098 17.312 1 92.19 356 ARG A C 1
ATOM 2858 O O . ARG A 1 356 ? 13.016 7.109 17.797 1 92.19 356 ARG A O 1
ATOM 2865 N N . PHE A 1 357 ? 11.109 6.117 17.422 1 93.06 357 PHE A N 1
ATOM 2866 C CA . PHE A 1 357 ? 11.445 4.93 18.203 1 93.06 357 PHE A CA 1
ATOM 2867 C C . PHE A 1 357 ? 12.555 4.133 17.516 1 93.06 357 PHE A C 1
ATOM 2869 O O . PHE A 1 357 ? 13.477 3.658 18.172 1 93.06 357 PHE A O 1
ATOM 2876 N N . LEU A 1 358 ? 12.5 4.066 16.219 1 91.06 358 LEU A N 1
ATOM 2877 C CA . LEU A 1 358 ? 13.414 3.213 15.477 1 91.06 358 LEU A CA 1
ATOM 2878 C C . LEU A 1 358 ? 14.648 3.992 15.039 1 91.06 358 LEU A C 1
ATOM 2880 O O . LEU A 1 358 ? 15.586 3.416 14.477 1 91.06 358 LEU A O 1
ATOM 2884 N N . GLN A 1 359 ? 14.688 5.191 15.203 1 83.69 359 GLN A N 1
ATOM 2885 C CA . GLN A 1 359 ? 15.703 6.086 14.672 1 83.69 359 GLN A CA 1
ATOM 2886 C C . GLN A 1 359 ? 17.109 5.633 15.078 1 83.69 359 GLN A C 1
ATOM 2888 O O . GLN A 1 359 ? 18.062 5.754 14.305 1 83.69 359 GLN A O 1
ATOM 2893 N N . THR A 1 360 ? 17.25 5.055 16.203 1 80.38 360 THR A N 1
ATOM 2894 C CA . THR A 1 360 ? 18.578 4.699 16.703 1 80.38 360 THR A CA 1
ATOM 2895 C C . THR A 1 360 ? 18.875 3.223 16.453 1 80.38 360 THR A C 1
ATOM 2897 O O . THR A 1 360 ? 19.953 2.74 16.766 1 80.38 360 THR A O 1
ATOM 2900 N N . MET A 1 361 ? 18 2.604 15.836 1 83.88 361 MET A N 1
ATOM 2901 C CA . MET A 1 361 ? 18.156 1.16 15.672 1 83.88 361 MET A CA 1
ATOM 2902 C C . MET A 1 361 ? 18.812 0.834 14.336 1 83.88 361 MET A C 1
ATOM 2904 O O . MET A 1 361 ? 18.625 1.559 13.359 1 83.88 361 MET A O 1
ATOM 2908 N N . GLU A 1 362 ? 19.547 -0.226 14.391 1 83.25 362 GLU A N 1
ATOM 2909 C CA . GLU A 1 362 ? 20.125 -0.75 13.148 1 83.25 362 GLU A CA 1
ATOM 2910 C C . GLU A 1 362 ? 19.078 -1.505 12.336 1 83.25 362 GLU A C 1
ATOM 2912 O O . GLU A 1 362 ? 18.016 -1.856 12.859 1 83.25 362 GLU A O 1
ATOM 2917 N N . GLN A 1 363 ? 19.422 -1.711 11.133 1 81.81 363 GLN A N 1
ATOM 2918 C CA . GLN A 1 363 ? 18.484 -2.342 10.219 1 81.81 363 GLN A CA 1
ATOM 2919 C C . GLN A 1 363 ? 18.016 -3.695 10.75 1 81.81 363 GLN A C 1
ATOM 2921 O O . GLN A 1 363 ? 16.844 -4.035 10.656 1 81.81 363 GLN A O 1
ATOM 2926 N N . GLU A 1 364 ? 18.922 -4.465 11.289 1 82.31 364 GLU A N 1
ATOM 2927 C CA . GLU A 1 364 ? 18.578 -5.789 11.805 1 82.31 364 GLU A CA 1
ATOM 2928 C C . GLU A 1 364 ? 17.562 -5.703 12.938 1 82.31 364 GLU A C 1
ATOM 2930 O O . GLU A 1 364 ? 16.672 -6.543 13.039 1 82.31 364 GLU A O 1
ATOM 2935 N N . GLU A 1 365 ? 17.719 -4.699 13.703 1 86.62 365 GLU A N 1
ATOM 2936 C CA . GLU A 1 365 ? 16.781 -4.484 14.812 1 86.62 365 GLU A CA 1
ATOM 2937 C C . GLU A 1 365 ? 15.43 -3.996 14.305 1 86.62 365 GLU A C 1
ATOM 2939 O O . GLU A 1 365 ? 14.391 -4.359 14.859 1 86.62 365 GLU A O 1
ATOM 2944 N N . MET A 1 366 ? 15.57 -3.229 13.289 1 88.12 366 MET A N 1
ATOM 2945 C CA . MET A 1 366 ? 14.336 -2.709 12.703 1 88.12 366 MET A CA 1
ATOM 2946 C C . MET A 1 366 ? 13.484 -3.842 12.141 1 88.12 366 MET A C 1
ATOM 2948 O O . MET A 1 366 ? 12.25 -3.76 12.148 1 88.12 366 MET A O 1
ATOM 2952 N N . LEU A 1 367 ? 14.148 -4.867 11.711 1 89.12 367 LEU A N 1
ATOM 2953 C CA . LEU A 1 367 ? 13.453 -6.004 11.117 1 89.12 367 LEU A CA 1
ATOM 2954 C C . LEU A 1 367 ? 12.562 -6.691 12.141 1 89.12 367 LEU A C 1
ATOM 2956 O O . LEU A 1 367 ? 11.531 -7.27 11.789 1 89.12 367 LEU A O 1
ATOM 2960 N N . GLU A 1 368 ? 12.867 -6.543 13.375 1 89.19 368 GLU A N 1
ATOM 2961 C CA . GLU A 1 368 ? 12.047 -7.117 14.438 1 89.19 368 GLU A CA 1
ATOM 2962 C C . GLU A 1 368 ? 10.703 -6.414 14.539 1 89.19 368 GLU A C 1
ATOM 2964 O O . GLU A 1 368 ? 9.727 -6.984 15.039 1 89.19 368 GLU A O 1
ATOM 2969 N N . HIS A 1 369 ? 10.719 -5.215 14.023 1 93 369 HIS A N 1
ATOM 2970 C CA . HIS A 1 369 ? 9.492 -4.438 14.039 1 93 369 HIS A CA 1
ATOM 2971 C C . HIS A 1 369 ? 8.852 -4.387 12.656 1 93 369 HIS A C 1
ATOM 2973 O O . HIS A 1 369 ? 8.023 -3.514 12.375 1 93 369 HIS A O 1
ATOM 2979 N N . GLY A 1 370 ? 9.203 -5.293 11.852 1 92.81 370 GLY A N 1
ATOM 2980 C CA . GLY A 1 370 ? 8.758 -5.328 10.469 1 92.81 370 GLY A CA 1
ATOM 2981 C C . GLY A 1 370 ? 7.25 -5.449 10.336 1 92.81 370 GLY A C 1
ATOM 2982 O O . GLY A 1 370 ? 6.641 -4.797 9.477 1 92.81 370 GLY A O 1
ATOM 2983 N N . ASP A 1 371 ? 6.629 -6.211 11.172 1 92.19 371 ASP A N 1
ATOM 2984 C CA . ASP A 1 371 ? 5.184 -6.402 11.109 1 92.19 371 ASP A CA 1
ATOM 2985 C C . ASP A 1 371 ? 4.445 -5.086 11.344 1 92.19 371 ASP A C 1
ATOM 2987 O O . ASP A 1 371 ? 3.447 -4.801 10.68 1 92.19 371 ASP A O 1
ATOM 2991 N N . LYS A 1 372 ? 5.016 -4.383 12.273 1 94.25 372 LYS A N 1
ATOM 2992 C CA . LYS A 1 372 ? 4.398 -3.092 12.57 1 94.25 372 LYS A CA 1
ATOM 2993 C C . LYS A 1 372 ? 4.566 -2.125 11.398 1 94.25 372 LYS A C 1
ATOM 2995 O O . LYS A 1 372 ? 3.631 -1.407 11.039 1 94.25 372 LYS A O 1
ATOM 3000 N N . ILE A 1 373 ? 5.719 -2.086 10.852 1 95.25 373 ILE A N 1
ATOM 3001 C CA . ILE A 1 373 ? 6.008 -1.224 9.711 1 95.25 373 ILE A CA 1
ATOM 3002 C C . ILE A 1 373 ? 5.09 -1.581 8.539 1 95.25 373 ILE A C 1
ATOM 3004 O O . ILE A 1 373 ? 4.461 -0.703 7.949 1 95.25 373 ILE A O 1
ATOM 3008 N N . LEU A 1 374 ? 4.957 -2.834 8.289 1 92.12 374 LEU A N 1
ATOM 3009 C CA . LEU A 1 374 ? 4.125 -3.287 7.176 1 92.12 374 LEU A CA 1
ATOM 3010 C C . LEU A 1 374 ? 2.654 -2.982 7.434 1 92.12 374 LEU A C 1
ATOM 3012 O O . LEU A 1 374 ? 1.923 -2.607 6.516 1 92.12 374 LEU A O 1
ATOM 3016 N N . SER A 1 375 ? 2.258 -3.207 8.633 1 93.81 375 SER A N 1
ATOM 3017 C CA . SER A 1 375 ? 0.868 -2.932 8.984 1 93.81 375 SER A CA 1
ATOM 3018 C C . SER A 1 375 ? 0.522 -1.464 8.758 1 93.81 375 SER A C 1
ATOM 3020 O O . SER A 1 375 ? -0.559 -1.145 8.258 1 93.81 375 SER A O 1
ATOM 3022 N N . LEU A 1 376 ? 1.452 -0.612 9.125 1 94.94 376 LEU A N 1
ATOM 3023 C CA . LEU A 1 376 ? 1.239 0.818 8.93 1 94.94 376 LEU A CA 1
ATOM 3024 C C . LEU A 1 376 ? 1.157 1.162 7.449 1 94.94 376 LEU A C 1
ATOM 3026 O O . LEU A 1 376 ? 0.317 1.967 7.039 1 94.94 376 LEU A O 1
ATOM 3030 N N . GLN A 1 377 ? 2.025 0.592 6.738 1 93.62 377 GLN A N 1
ATOM 3031 C CA . GLN A 1 377 ? 2.023 0.823 5.301 1 93.62 377 GLN A CA 1
ATOM 3032 C C . GLN A 1 377 ? 0.692 0.408 4.676 1 93.62 377 GLN A C 1
ATOM 3034 O O . GLN A 1 377 ? 0.115 1.151 3.881 1 93.62 377 GLN A O 1
ATOM 3039 N N . VAL A 1 378 ? 0.217 -0.753 5.016 1 92.06 378 VAL A N 1
ATOM 3040 C CA . VAL A 1 378 ? -1.046 -1.273 4.5 1 92.06 378 VAL A CA 1
ATOM 3041 C C . VAL A 1 378 ? -2.186 -0.334 4.887 1 92.06 378 VAL A C 1
ATOM 3043 O O . VAL A 1 378 ? -3.062 -0.044 4.066 1 92.06 378 VAL A O 1
ATOM 3046 N N . GLU A 1 379 ? -2.17 0.136 6.074 1 94.25 379 GLU A N 1
ATOM 3047 C CA . GLU A 1 379 ? -3.223 1.031 6.547 1 94.25 379 GLU A CA 1
ATOM 3048 C C . GLU A 1 379 ? -3.25 2.324 5.738 1 94.25 379 GLU A C 1
ATOM 3050 O O . GLU A 1 379 ? -4.324 2.844 5.422 1 94.25 379 GLU A O 1
ATOM 3055 N N . ILE A 1 380 ? -2.098 2.871 5.441 1 95.62 380 ILE A N 1
ATOM 3056 C CA . ILE A 1 380 ? -2.033 4.109 4.672 1 95.62 380 ILE A CA 1
ATOM 3057 C C . ILE A 1 380 ? -2.619 3.879 3.279 1 95.62 380 ILE A C 1
ATOM 3059 O O . ILE A 1 380 ? -3.422 4.684 2.797 1 95.62 380 ILE A O 1
ATOM 3063 N N . TYR A 1 381 ? -2.316 2.771 2.697 1 91.88 381 TYR A N 1
ATOM 3064 C CA . TYR A 1 381 ? -2.785 2.488 1.346 1 91.88 381 TYR A CA 1
ATOM 3065 C C . TYR A 1 381 ? -4.285 2.221 1.335 1 91.88 381 TYR A C 1
ATOM 3067 O O . TYR A 1 381 ? -4.977 2.564 0.373 1 91.88 381 TYR A O 1
ATOM 3075 N N . LYS A 1 382 ? -4.793 1.675 2.357 1 89.94 382 LYS A N 1
ATOM 3076 C CA . LYS A 1 382 ? -6.195 1.273 2.412 1 89.94 382 LYS A CA 1
ATOM 3077 C C . LYS A 1 382 ? -7.09 2.445 2.812 1 89.94 382 LYS A C 1
ATOM 3079 O O . LYS A 1 382 ? -8.312 2.377 2.668 1 89.94 382 LYS A O 1
ATOM 3084 N N . LEU A 1 383 ? -6.477 3.467 3.281 1 92.62 383 LEU A N 1
ATOM 3085 C CA . LEU A 1 383 ? -7.246 4.578 3.836 1 92.62 383 LEU A CA 1
ATOM 3086 C C . LEU A 1 383 ? -8.156 5.188 2.781 1 92.62 383 LEU A C 1
ATOM 3088 O O . LEU A 1 383 ? -7.734 5.426 1.647 1 92.62 383 LEU A O 1
ATOM 3092 N N . GLN A 1 384 ? -9.484 5.363 3.195 1 89.62 384 GLN A N 1
ATOM 3093 C CA . GLN A 1 384 ? -10.477 6.023 2.357 1 89.62 384 GLN A CA 1
ATOM 3094 C C . GLN A 1 384 ? -11.195 7.129 3.125 1 89.62 384 GLN A C 1
ATOM 3096 O O . GLN A 1 384 ? -11.391 7.027 4.34 1 89.62 384 GLN A O 1
ATOM 3101 N N . PRO A 1 385 ? -11.523 8.18 2.424 1 91.31 385 PRO A N 1
ATOM 3102 C CA . PRO A 1 385 ? -12.234 9.266 3.113 1 91.31 385 PRO A CA 1
ATOM 3103 C C . PRO A 1 385 ? -13.68 8.898 3.463 1 91.31 385 PRO A C 1
ATOM 3105 O O . PRO A 1 385 ? -14.297 8.094 2.764 1 91.31 385 PRO A O 1
ATOM 3108 N N . SER A 1 386 ? -14.047 9.406 4.574 1 84.62 386 SER A N 1
ATOM 3109 C CA . SER A 1 386 ? -15.469 9.297 4.895 1 84.62 386 SER A CA 1
ATOM 3110 C C . SER A 1 386 ? -16.281 10.312 4.105 1 84.62 386 SER A C 1
ATOM 3112 O O . SER A 1 386 ? -16.031 11.516 4.176 1 84.62 386 SER A O 1
ATOM 3114 N N . LEU A 1 387 ? -17.312 9.898 3.477 1 86.75 387 LEU A N 1
ATOM 3115 C CA . LEU A 1 387 ? -18.109 10.758 2.615 1 86.75 387 LEU A CA 1
ATOM 3116 C C . LEU A 1 387 ? -19.281 11.359 3.387 1 86.75 387 LEU A C 1
ATOM 3118 O O . LEU A 1 387 ? -19.906 12.32 2.926 1 86.75 387 LEU A O 1
ATOM 3122 N N . MET A 1 388 ? -19.469 10.961 4.52 1 84.31 388 MET A N 1
ATOM 3123 C CA . MET A 1 388 ? -20.625 11.391 5.289 1 84.31 388 MET A CA 1
ATOM 3124 C C . MET A 1 388 ? -20.531 12.875 5.633 1 84.31 388 MET A C 1
ATOM 3126 O O . MET A 1 388 ? -21.516 13.609 5.535 1 84.31 388 MET A O 1
ATOM 3130 N N . ALA A 1 389 ? -19.359 13.328 5.996 1 83.31 389 ALA A N 1
ATOM 3131 C CA . ALA A 1 389 ? -19.156 14.719 6.406 1 83.31 389 ALA A CA 1
ATOM 3132 C C . ALA A 1 389 ? -19.328 15.664 5.227 1 83.31 389 ALA A C 1
ATOM 3134 O O . ALA A 1 389 ? -19.578 16.859 5.41 1 83.31 389 ALA A O 1
ATOM 3135 N N . LEU A 1 390 ? -19.297 15.102 4.008 1 90.12 390 LEU A N 1
ATOM 3136 C CA . LEU A 1 390 ? -19.281 15.938 2.816 1 90.12 390 LEU A CA 1
ATOM 3137 C C . LEU A 1 390 ? -20.656 16 2.174 1 90.12 390 LEU A C 1
ATOM 3139 O O . LEU A 1 390 ? -20.859 16.719 1.195 1 90.12 390 LEU A O 1
ATOM 3143 N N . GLU A 1 391 ? -21.547 15.312 2.67 1 85.94 391 GLU A N 1
ATOM 3144 C CA . GLU A 1 391 ? -22.828 15.109 2.02 1 85.94 391 GLU A CA 1
ATOM 3145 C C . GLU A 1 391 ? -23.547 16.438 1.776 1 85.94 391 GLU A C 1
ATOM 3147 O O . GLU A 1 391 ? -24.203 16.609 0.75 1 85.94 391 GLU A O 1
ATOM 3152 N N . HIS A 1 392 ? -23.391 17.391 2.613 1 83.75 392 HIS A N 1
ATOM 3153 C CA . HIS A 1 392 ? -24.188 18.609 2.525 1 83.75 392 HIS A CA 1
ATOM 3154 C C . HIS A 1 392 ? -23.406 19.719 1.829 1 83.75 392 HIS A C 1
ATOM 3156 O O . HIS A 1 392 ? -23.922 20.812 1.634 1 83.75 392 HIS A O 1
ATOM 3162 N N . LEU A 1 393 ? -22.297 19.391 1.338 1 90 393 LEU A N 1
ATOM 3163 C CA . LEU A 1 393 ? -21.484 20.406 0.685 1 90 393 LEU A CA 1
ATOM 3164 C C . LEU A 1 393 ? -21.719 20.406 -0.821 1 90 393 LEU A C 1
ATOM 3166 O O . LEU A 1 393 ? -22.219 19.422 -1.379 1 90 393 LEU A O 1
ATOM 3170 N N . ASP A 1 394 ? -21.469 21.562 -1.425 1 90.94 394 ASP A N 1
ATOM 3171 C CA . ASP A 1 394 ? -21.531 21.625 -2.881 1 90.94 394 ASP A CA 1
ATOM 3172 C C . ASP A 1 394 ? -20.406 20.797 -3.518 1 90.94 394 ASP A C 1
ATOM 3174 O O . ASP A 1 394 ? -19.422 20.469 -2.854 1 90.94 394 ASP A O 1
ATOM 3178 N N . ASP A 1 395 ? -20.5 20.578 -4.797 1 91.25 395 ASP A N 1
ATOM 3179 C CA . ASP A 1 395 ? -19.609 19.688 -5.508 1 91.25 395 ASP A CA 1
ATOM 3180 C C . ASP A 1 395 ? -18.188 20.25 -5.578 1 91.25 395 ASP A C 1
ATOM 3182 O O . ASP A 1 395 ? -17.219 19.516 -5.531 1 91.25 395 ASP A O 1
ATOM 3186 N N . GLU A 1 396 ? -18.125 21.438 -5.695 1 93.31 396 GLU A N 1
ATOM 3187 C CA . GLU A 1 396 ? -16.812 22.062 -5.785 1 93.31 396 GLU A CA 1
ATOM 3188 C C . GLU A 1 396 ? -16.047 21.922 -4.473 1 93.31 396 GLU A C 1
ATOM 3190 O O . GLU A 1 396 ? -14.875 21.531 -4.469 1 93.31 396 GLU A O 1
ATOM 3195 N N . LYS A 1 397 ? -16.703 22.266 -3.383 1 93.75 397 LYS A N 1
ATOM 3196 C CA . LYS A 1 397 ? -16.062 22.141 -2.076 1 93.75 397 LYS A CA 1
ATOM 3197 C C . LYS A 1 397 ? -15.727 20.672 -1.767 1 93.75 397 LYS A C 1
ATOM 3199 O O . LYS A 1 397 ? -14.656 20.375 -1.232 1 93.75 397 LYS A O 1
ATOM 3204 N N . LYS A 1 398 ? -16.672 19.875 -2.148 1 94.81 398 LYS A N 1
ATOM 3205 C CA . LYS A 1 398 ? -16.438 18.438 -1.966 1 94.81 398 LYS A CA 1
ATOM 3206 C C . LYS A 1 398 ? -15.164 18 -2.689 1 94.81 398 LYS A C 1
ATOM 3208 O O . LYS A 1 398 ? -14.359 17.25 -2.139 1 94.81 398 LYS A O 1
ATOM 3213 N N . PHE A 1 399 ? -15.031 18.5 -3.84 1 96.12 399 PHE A N 1
ATOM 3214 C CA . PHE A 1 399 ? -13.867 18.172 -4.656 1 96.12 399 PHE A CA 1
ATOM 3215 C C . PHE A 1 399 ? -12.578 18.562 -3.945 1 96.12 399 PHE A C 1
ATOM 3217 O O . PHE A 1 399 ? -11.633 17.781 -3.869 1 96.12 399 PHE A O 1
ATOM 3224 N N . TYR A 1 400 ? -12.547 19.672 -3.402 1 96.62 400 TYR A N 1
ATOM 3225 C CA . TYR A 1 400 ? -11.328 20.188 -2.795 1 96.62 400 TYR A CA 1
ATOM 3226 C C . TYR A 1 400 ? -11 19.438 -1.509 1 96.62 400 TYR A C 1
ATOM 3228 O O . TYR A 1 400 ? -9.828 19.172 -1.216 1 96.62 400 TYR A O 1
ATOM 3236 N N . TYR A 1 401 ? -12 19.062 -0.75 1 96.94 401 TYR A N 1
ATOM 3237 C CA . TYR A 1 401 ? -11.742 18.297 0.465 1 96.94 401 TYR A CA 1
ATOM 3238 C C . TYR A 1 401 ? -11.172 16.922 0.134 1 96.94 401 TYR A C 1
ATOM 3240 O O . TYR A 1 401 ? -10.281 16.438 0.828 1 96.94 401 TYR A O 1
ATOM 3248 N N . LEU A 1 402 ? -11.68 16.406 -0.917 1 96.81 402 LEU A N 1
ATOM 3249 C CA . LEU A 1 402 ? -11.18 15.102 -1.343 1 96.81 402 LEU A CA 1
ATOM 3250 C C . LEU A 1 402 ? -9.75 15.211 -1.868 1 96.81 402 LEU A C 1
ATOM 3252 O O . LEU A 1 402 ? -8.922 14.328 -1.629 1 96.81 402 LEU A O 1
ATOM 3256 N N . GLU A 1 403 ? -9.461 16.25 -2.559 1 97.5 403 GLU A N 1
ATOM 3257 C CA . GLU A 1 403 ? -8.094 16.484 -3.014 1 97.5 403 GLU A CA 1
ATOM 3258 C C . GLU A 1 403 ? -7.145 16.672 -1.834 1 97.5 403 GLU A C 1
ATOM 3260 O O . GLU A 1 403 ? -6.02 16.156 -1.852 1 97.5 403 GLU A O 1
ATOM 3265 N N . LEU A 1 404 ? -7.629 17.391 -0.859 1 97.94 404 LEU A N 1
ATOM 3266 C CA . LEU A 1 404 ? -6.797 17.594 0.321 1 97.94 404 LEU A CA 1
ATOM 3267 C C . LEU A 1 404 ? -6.523 16.266 1.023 1 97.94 404 LEU A C 1
ATOM 3269 O O . LEU A 1 404 ? -5.41 16.031 1.504 1 97.94 404 LEU A O 1
ATOM 3273 N N . PHE A 1 405 ? -7.551 15.469 1.043 1 97.56 405 PHE A N 1
ATOM 3274 C CA . PHE A 1 405 ? -7.383 14.148 1.637 1 97.56 405 PHE A CA 1
ATOM 3275 C C . PHE A 1 405 ? -6.289 13.367 0.915 1 97.56 405 PHE A C 1
ATOM 3277 O O . PHE A 1 405 ? -5.422 12.766 1.553 1 97.56 405 PHE A O 1
ATOM 3284 N N . GLU A 1 406 ? -6.301 13.375 -0.354 1 97.5 406 GLU A N 1
ATOM 3285 C CA . GLU A 1 406 ? -5.309 12.664 -1.152 1 97.5 406 GLU A CA 1
ATOM 3286 C C . GLU A 1 406 ? -3.918 13.273 -0.967 1 97.5 406 GLU A C 1
ATOM 3288 O O . GLU A 1 406 ? -2.922 12.547 -0.912 1 97.5 406 GLU A O 1
ATOM 3293 N N . ILE A 1 407 ? -3.875 14.523 -0.921 1 98.5 407 ILE A N 1
ATOM 3294 C CA . ILE A 1 407 ? -2.611 15.227 -0.713 1 98.5 407 ILE A CA 1
ATOM 3295 C C . ILE A 1 407 ? -1.988 14.781 0.608 1 98.5 407 ILE A C 1
ATOM 3297 O O . ILE A 1 407 ? -0.807 14.43 0.657 1 98.5 407 ILE A O 1
ATOM 3301 N N . MET A 1 408 ? -2.812 14.766 1.635 1 98.31 408 MET A N 1
ATOM 3302 C CA . MET A 1 408 ? -2.314 14.398 2.955 1 98.31 408 MET A CA 1
ATOM 3303 C C . MET A 1 408 ? -1.92 12.922 2.992 1 98.31 408 MET A C 1
ATOM 3305 O O . MET A 1 408 ? -0.932 12.555 3.631 1 98.31 408 MET A O 1
ATOM 3309 N N . LYS A 1 409 ? -2.666 12.18 2.322 1 97.75 409 LYS A N 1
ATOM 3310 C CA . LYS A 1 409 ? -2.373 10.75 2.258 1 97.75 409 LYS A CA 1
ATOM 3311 C C . LYS A 1 409 ? -1.042 10.492 1.557 1 97.75 409 LYS A C 1
ATOM 3313 O O . LYS A 1 409 ? -0.189 9.773 2.076 1 97.75 409 LYS A O 1
ATOM 3318 N N . ILE A 1 410 ? -0.854 11.047 0.385 1 98 410 ILE A N 1
ATOM 3319 C CA . ILE A 1 410 ? 0.372 10.883 -0.387 1 98 410 ILE A CA 1
ATOM 3320 C C . ILE A 1 410 ? 1.561 11.414 0.41 1 98 410 ILE A C 1
ATOM 3322 O O . ILE A 1 410 ? 2.609 10.766 0.477 1 98 410 ILE A O 1
ATOM 3326 N N . SER A 1 411 ? 1.359 12.547 1.015 1 98.44 411 SER A N 1
ATOM 3327 C CA . SER A 1 411 ? 2.438 13.133 1.802 1 98.44 411 SER A CA 1
ATOM 3328 C C . SER A 1 411 ? 2.824 12.234 2.971 1 98.44 411 SER A C 1
ATOM 3330 O O . SER A 1 411 ? 4.008 12.07 3.273 1 98.44 411 SER A O 1
ATOM 3332 N N . THR A 1 412 ? 1.839 11.688 3.629 1 98.19 412 THR A N 1
ATOM 3333 C CA . THR A 1 412 ? 2.098 10.789 4.746 1 98.19 412 THR A CA 1
ATOM 3334 C C . THR A 1 412 ? 2.824 9.531 4.27 1 98.19 412 THR A C 1
ATOM 3336 O O . THR A 1 412 ? 3.752 9.055 4.93 1 98.19 412 THR A O 1
ATOM 3339 N N . LEU A 1 413 ? 2.4 9.047 3.143 1 97.5 413 LEU A N 1
ATOM 3340 C CA . LEU A 1 413 ? 3.051 7.879 2.557 1 97.5 413 LEU A CA 1
ATOM 3341 C C . LEU A 1 413 ? 4.504 8.18 2.209 1 97.5 413 LEU A C 1
ATOM 3343 O O . LEU A 1 413 ? 5.391 7.367 2.467 1 97.5 413 LEU A O 1
ATOM 3347 N N . MET A 1 414 ? 4.738 9.273 1.617 1 97.06 414 MET A N 1
ATOM 3348 C CA . MET A 1 414 ? 6.094 9.68 1.268 1 97.06 414 MET A CA 1
ATOM 3349 C C . MET A 1 414 ? 6.949 9.852 2.52 1 97.06 414 MET A C 1
ATOM 3351 O O . MET A 1 414 ? 8.109 9.43 2.549 1 97.06 414 MET A O 1
ATOM 3355 N N . PHE A 1 415 ? 6.367 10.469 3.551 1 96.44 415 PHE A N 1
ATOM 3356 C CA . PHE A 1 415 ? 7.062 10.625 4.824 1 96.44 415 PHE A CA 1
ATOM 3357 C C . PHE A 1 415 ? 7.434 9.266 5.406 1 96.44 415 PHE A C 1
ATOM 3359 O O . PHE A 1 415 ? 8.555 9.07 5.879 1 96.44 415 PHE A O 1
ATOM 3366 N N . PHE A 1 416 ? 6.531 8.383 5.328 1 96.81 416 PHE A N 1
ATOM 3367 C CA . PHE A 1 416 ? 6.738 7.008 5.773 1 96.81 416 PHE A CA 1
ATOM 3368 C C . PHE A 1 416 ? 7.895 6.363 5.02 1 96.81 416 PHE A C 1
ATOM 3370 O O . PHE A 1 416 ? 8.781 5.766 5.629 1 96.81 416 PHE A O 1
ATOM 3377 N N . GLN A 1 417 ? 7.887 6.48 3.732 1 94.62 417 GLN A N 1
ATOM 3378 C CA . GLN A 1 417 ? 8.906 5.875 2.885 1 94.62 417 GLN A CA 1
ATOM 3379 C C . GLN A 1 417 ? 10.281 6.496 3.143 1 94.62 417 GLN A C 1
ATOM 3381 O O . GLN A 1 417 ? 11.289 5.789 3.203 1 94.62 417 GLN A O 1
ATOM 3386 N N . LEU A 1 418 ? 10.305 7.738 3.363 1 92.69 418 LEU A N 1
ATOM 3387 C CA . LEU A 1 418 ? 11.555 8.461 3.562 1 92.69 418 LEU A CA 1
ATOM 3388 C C . LEU A 1 418 ? 12.156 8.148 4.93 1 92.69 418 LEU A C 1
ATOM 3390 O O . LEU A 1 418 ? 13.375 7.996 5.059 1 92.69 418 LEU A O 1
ATOM 3394 N N . THR A 1 419 ? 11.297 8.047 5.895 1 92.31 419 THR A N 1
ATOM 3395 C CA . THR A 1 419 ? 11.82 8.055 7.258 1 92.31 419 THR A CA 1
ATOM 3396 C C . THR A 1 419 ? 11.906 6.633 7.812 1 92.31 419 THR A C 1
ATOM 3398 O O . THR A 1 419 ? 12.844 6.301 8.531 1 92.31 419 THR A O 1
ATOM 3401 N N . LEU A 1 420 ? 10.922 5.859 7.547 1 92 420 LEU A N 1
ATOM 3402 C CA . LEU A 1 420 ? 10.898 4.512 8.109 1 92 420 LEU A CA 1
ATOM 3403 C C . LEU A 1 420 ? 11.586 3.521 7.172 1 92 420 LEU A C 1
ATOM 3405 O O . LEU A 1 420 ? 12.422 2.732 7.605 1 92 420 LEU A O 1
ATOM 3409 N N . LEU A 1 421 ? 11.234 3.611 5.875 1 90.94 421 LEU A N 1
ATOM 3410 C CA . LEU A 1 421 ? 11.781 2.654 4.922 1 90.94 421 LEU A CA 1
ATOM 3411 C C . LEU A 1 421 ? 13.109 3.146 4.363 1 90.94 421 LEU A C 1
ATOM 3413 O O . LEU A 1 421 ? 13.852 2.377 3.75 1 90.94 421 LEU A O 1
ATOM 3417 N N . LYS A 1 422 ? 13.43 4.43 4.523 1 87.75 422 LYS A N 1
ATOM 3418 C CA . LYS A 1 422 ? 14.688 5.035 4.105 1 87.75 422 LYS A CA 1
ATOM 3419 C C . LYS A 1 422 ? 14.914 4.852 2.605 1 87.75 422 LYS A C 1
ATOM 3421 O O . LYS A 1 422 ? 16 4.453 2.182 1 87.75 422 LYS A O 1
ATOM 3426 N N . ILE A 1 423 ? 13.898 5.074 1.899 1 88.56 423 ILE A N 1
ATOM 3427 C CA . ILE A 1 423 ? 13.961 4.957 0.447 1 88.56 423 ILE A CA 1
ATOM 3428 C C . ILE A 1 423 ? 14.641 6.195 -0.139 1 88.56 423 ILE A C 1
ATOM 3430 O O . ILE A 1 423 ? 14.414 7.312 0.328 1 88.56 423 ILE A O 1
ATOM 3434 N N . ASP A 1 424 ? 15.375 5.93 -1.123 1 86.69 424 ASP A N 1
ATOM 3435 C CA . ASP A 1 424 ? 16.062 7.023 -1.804 1 86.69 424 ASP A CA 1
ATOM 3436 C C . ASP A 1 424 ? 15.078 7.891 -2.582 1 86.69 424 ASP A C 1
ATOM 3438 O O . ASP A 1 424 ? 14.156 7.379 -3.221 1 86.69 424 ASP A O 1
ATOM 3442 N N . LYS A 1 425 ? 15.336 9.148 -2.561 1 87.38 425 LYS A N 1
ATOM 3443 C CA . LYS A 1 425 ? 14.43 10.086 -3.217 1 87.38 425 LYS A CA 1
ATOM 3444 C C . LYS A 1 425 ? 14.422 9.875 -4.73 1 87.38 425 LYS A C 1
ATOM 3446 O O . LYS A 1 425 ? 13.492 10.297 -5.418 1 87.38 425 LYS A O 1
ATOM 3451 N N . ASP A 1 426 ? 15.461 9.172 -5.238 1 87.12 426 ASP A N 1
ATOM 3452 C CA . ASP A 1 426 ? 15.547 8.945 -6.676 1 87.12 426 ASP A CA 1
ATOM 3453 C C . ASP A 1 426 ? 14.805 7.676 -7.086 1 87.12 426 ASP A C 1
ATOM 3455 O O . ASP A 1 426 ? 14.711 7.359 -8.273 1 87.12 426 ASP A O 1
ATOM 3459 N N . SER A 1 427 ? 14.281 7.094 -6.09 1 90.69 427 SER A N 1
ATOM 3460 C CA . SER A 1 427 ? 13.531 5.883 -6.406 1 90.69 427 SER A CA 1
ATOM 3461 C C . SER A 1 427 ? 12.328 6.195 -7.289 1 90.69 427 SER A C 1
ATOM 3463 O O . SER A 1 427 ? 11.727 7.266 -7.176 1 90.69 427 SER A O 1
ATOM 3465 N N . LEU A 1 428 ? 12 5.301 -8.133 1 90.88 428 LEU A N 1
ATOM 3466 C CA . LEU A 1 428 ? 10.898 5.488 -9.078 1 90.88 428 LEU A CA 1
ATOM 3467 C C . LEU A 1 428 ? 9.586 5.73 -8.344 1 90.88 428 LEU A C 1
ATOM 3469 O O . LEU A 1 428 ? 8.805 6.598 -8.734 1 90.88 428 LEU A O 1
ATOM 3473 N N . GLU A 1 429 ? 9.359 4.98 -7.324 1 92.12 429 GLU A N 1
ATOM 3474 C CA . GLU A 1 429 ? 8.125 5.102 -6.562 1 92.12 429 GLU A CA 1
ATOM 3475 C C . GLU A 1 429 ? 7.957 6.508 -5.992 1 92.12 429 GLU A C 1
ATOM 3477 O O . GLU A 1 429 ? 6.895 7.117 -6.129 1 92.12 429 GLU A O 1
ATOM 3482 N N . LEU A 1 430 ? 9 7.012 -5.395 1 94 430 LEU A N 1
ATOM 3483 C CA . LEU A 1 430 ? 8.922 8.336 -4.789 1 94 430 LEU A CA 1
ATOM 3484 C C . LEU A 1 430 ? 8.773 9.414 -5.855 1 94 430 LEU A C 1
ATOM 3486 O O . LEU A 1 430 ? 8.109 10.43 -5.629 1 94 430 LEU A O 1
ATOM 3490 N N . GLN A 1 431 ? 9.336 9.211 -6.969 1 94.5 431 GLN A N 1
ATOM 3491 C CA . GLN A 1 431 ? 9.195 10.18 -8.055 1 94.5 431 GLN A CA 1
ATOM 3492 C C . GLN A 1 431 ? 7.766 10.203 -8.586 1 94.5 431 GLN A C 1
ATOM 3494 O O . GLN A 1 431 ? 7.238 11.273 -8.906 1 94.5 431 GLN A O 1
ATOM 3499 N N . ILE A 1 432 ? 7.25 9.047 -8.688 1 95.25 432 ILE A N 1
ATOM 3500 C CA . ILE A 1 432 ? 5.863 8.969 -9.125 1 95.25 432 ILE A CA 1
ATOM 3501 C C . ILE A 1 432 ? 4.961 9.688 -8.125 1 95.25 432 ILE A C 1
ATOM 3503 O O . ILE A 1 432 ? 4.102 10.484 -8.523 1 95.25 432 ILE A O 1
ATOM 3507 N N . LEU A 1 433 ? 5.176 9.406 -6.887 1 96.62 433 LEU A N 1
ATOM 3508 C CA . LEU A 1 433 ? 4.379 10.031 -5.836 1 96.62 433 LEU A CA 1
ATOM 3509 C C . LEU A 1 433 ? 4.578 11.539 -5.82 1 96.62 433 LEU A C 1
ATOM 3511 O O . LEU A 1 433 ? 3.623 12.297 -5.633 1 96.62 433 LEU A O 1
ATOM 3515 N N . ARG A 1 434 ? 5.809 11.953 -5.988 1 96.81 434 ARG A N 1
ATOM 3516 C CA . ARG A 1 434 ? 6.117 13.383 -6.023 1 96.81 434 ARG A CA 1
ATOM 3517 C C . ARG A 1 434 ? 5.348 14.078 -7.141 1 96.81 434 ARG A C 1
ATOM 3519 O O . ARG A 1 434 ? 4.77 15.148 -6.93 1 96.81 434 ARG A O 1
ATOM 3526 N N . ASN A 1 435 ? 5.336 13.477 -8.297 1 95.69 435 ASN A N 1
ATOM 3527 C CA . ASN A 1 435 ? 4.625 14.055 -9.43 1 95.69 435 ASN A CA 1
ATOM 3528 C C . ASN A 1 435 ? 3.123 14.133 -9.172 1 95.69 435 ASN A C 1
ATOM 3530 O O . ASN A 1 435 ? 2.477 15.125 -9.516 1 95.69 435 ASN A O 1
ATOM 3534 N N . LYS A 1 436 ? 2.652 13.125 -8.602 1 96.62 436 LYS A N 1
ATOM 3535 C CA . LYS A 1 436 ? 1.232 13.117 -8.266 1 96.62 436 LYS A CA 1
ATOM 3536 C C . LYS A 1 436 ? 0.908 14.188 -7.23 1 96.62 436 LYS A C 1
ATOM 3538 O O . LYS A 1 436 ? -0.107 14.883 -7.34 1 96.62 436 LYS A O 1
ATOM 3543 N N . LEU A 1 437 ? 1.767 14.305 -6.23 1 97.94 437 LEU A N 1
ATOM 3544 C CA . LEU A 1 437 ? 1.59 15.32 -5.199 1 97.94 437 LEU A CA 1
ATOM 3545 C C . LEU A 1 437 ? 1.632 16.719 -5.801 1 97.94 437 LEU A C 1
ATOM 3547 O O . LEU A 1 437 ? 0.801 17.562 -5.469 1 97.94 437 LEU A O 1
ATOM 3551 N N . ASP A 1 438 ? 2.521 16.922 -6.68 1 97.31 438 ASP A N 1
ATOM 3552 C CA . ASP A 1 438 ? 2.674 18.219 -7.332 1 97.31 438 ASP A CA 1
ATOM 3553 C C . ASP A 1 438 ? 1.398 18.609 -8.07 1 97.31 438 ASP A C 1
ATOM 3555 O O . ASP A 1 438 ? 0.919 19.734 -7.938 1 97.31 438 ASP A O 1
ATOM 3559 N N . SER A 1 439 ? 0.872 17.672 -8.797 1 96.69 439 SER A N 1
ATOM 3560 C CA . SER A 1 439 ? -0.342 17.922 -9.57 1 96.69 439 SER A CA 1
ATOM 3561 C C . SER A 1 439 ? -1.517 18.25 -8.656 1 96.69 439 SER A C 1
ATOM 3563 O O . SER A 1 439 ? -2.312 19.141 -8.969 1 96.69 439 SER A O 1
ATOM 3565 N N . LYS A 1 440 ? -1.597 17.625 -7.598 1 97.56 440 LYS A N 1
ATOM 3566 C CA . LYS A 1 440 ? -2.705 17.844 -6.676 1 97.56 440 LYS A CA 1
ATOM 3567 C C . LYS A 1 440 ? -2.523 19.156 -5.902 1 97.56 440 LYS A C 1
ATOM 3569 O O . LYS A 1 440 ? -3.498 19.859 -5.617 1 97.56 440 LYS A O 1
ATOM 3574 N N . LEU A 1 441 ? -1.277 19.453 -5.508 1 97.94 441 LEU A N 1
ATOM 3575 C CA . LEU A 1 441 ? -0.989 20.719 -4.84 1 97.94 441 LEU A CA 1
ATOM 3576 C C . LEU A 1 441 ? -1.405 21.906 -5.711 1 97.94 441 LEU A C 1
ATOM 3578 O O . LEU A 1 441 ? -1.996 22.859 -5.219 1 97.94 441 LEU A O 1
ATOM 3582 N N . ASP A 1 442 ? -1.204 21.812 -6.969 1 96.81 442 ASP A N 1
ATOM 3583 C CA . ASP A 1 442 ? -1.534 22.891 -7.902 1 96.81 442 ASP A CA 1
ATOM 3584 C C . ASP A 1 442 ? -3.037 23.172 -7.914 1 96.81 442 ASP A C 1
ATOM 3586 O O . ASP A 1 442 ? -3.463 24.297 -8.117 1 96.81 442 ASP A O 1
ATOM 3590 N N . LYS A 1 443 ? -3.766 22.172 -7.621 1 96.25 443 LYS A N 1
ATOM 3591 C CA . LYS A 1 443 ? -5.219 22.328 -7.652 1 96.25 443 LYS A CA 1
ATOM 3592 C C . LYS A 1 443 ? -5.73 22.984 -6.375 1 96.25 443 LYS A C 1
ATOM 3594 O O . LYS A 1 443 ? -6.77 23.656 -6.391 1 96.25 443 LYS A O 1
ATOM 3599 N N . VAL A 1 444 ? -4.988 22.828 -5.309 1 97 444 VAL A N 1
ATOM 3600 C CA . VAL A 1 444 ? -5.523 23.234 -4.012 1 97 444 VAL A CA 1
ATOM 3601 C C . VAL A 1 444 ? -4.926 24.578 -3.594 1 97 444 VAL A C 1
ATOM 3603 O O . VAL A 1 444 ? -5.539 25.328 -2.84 1 97 444 VAL A O 1
ATOM 3606 N N . ILE A 1 445 ? -3.752 24.875 -4.051 1 96.44 445 ILE A N 1
ATOM 3607 C CA . ILE A 1 445 ? -3.127 26.156 -3.725 1 96.44 445 ILE A CA 1
ATOM 3608 C C . ILE A 1 445 ? -4.004 27.297 -4.223 1 96.44 445 ILE A C 1
ATOM 3610 O O . ILE A 1 445 ? -4.492 27.266 -5.355 1 96.44 445 ILE A O 1
ATOM 3614 N N . GLY A 1 446 ? -4.312 28.219 -3.406 1 93.56 446 GLY A N 1
ATOM 3615 C CA . GLY A 1 446 ? -5.152 29.359 -3.748 1 93.56 446 GLY A CA 1
ATOM 3616 C C . GLY A 1 446 ? -6.59 29.188 -3.297 1 93.56 446 GLY A C 1
ATOM 3617 O O . GLY A 1 446 ? -7.387 30.125 -3.389 1 93.56 446 GLY A O 1
ATOM 3618 N N . THR A 1 447 ? -6.879 28 -2.807 1 94.81 447 THR A N 1
ATOM 3619 C CA . THR A 1 447 ? -8.227 27.766 -2.305 1 94.81 447 THR A CA 1
ATOM 3620 C C . THR A 1 447 ? -8.289 27.984 -0.798 1 94.81 447 THR A C 1
ATOM 3622 O O . THR A 1 447 ? -7.297 28.359 -0.177 1 94.81 447 THR A O 1
ATOM 3625 N N . PHE A 1 448 ? -9.469 27.766 -0.224 1 93.44 448 PHE A N 1
ATOM 3626 C CA . PHE A 1 448 ? -9.719 27.984 1.197 1 93.44 448 PHE A CA 1
ATOM 3627 C C . PHE A 1 448 ? -9.008 26.922 2.035 1 93.44 448 PHE A C 1
ATOM 3629 O O . PHE A 1 448 ? -8.961 27.031 3.262 1 93.44 448 PHE A O 1
ATOM 3636 N N . LEU A 1 449 ? -8.344 25.953 1.349 1 95.94 449 LEU A N 1
ATOM 3637 C CA . LEU A 1 449 ? -7.691 24.844 2.059 1 95.94 449 LEU A CA 1
ATOM 3638 C C . LEU A 1 449 ? -6.184 25.078 2.131 1 95.94 449 LEU A C 1
ATOM 3640 O O . LEU A 1 449 ? -5.449 24.219 2.635 1 95.94 449 LEU A O 1
ATOM 3644 N N . GLU A 1 450 ? -5.691 26.109 1.712 1 93.44 450 GLU A N 1
ATOM 3645 C CA . GLU A 1 450 ? -4.266 26.359 1.532 1 93.44 450 GLU A CA 1
ATOM 3646 C C . GLU A 1 450 ? -3.52 26.281 2.861 1 93.44 450 GLU A C 1
ATOM 3648 O O . GLU A 1 450 ? -2.35 25.906 2.9 1 93.44 450 GLU A O 1
ATOM 3653 N N . GLY A 1 451 ? -4.152 26.625 3.945 1 92.38 451 GLY A N 1
ATOM 3654 C CA . GLY A 1 451 ? -3.529 26.609 5.262 1 92.38 451 GLY A CA 1
ATOM 3655 C C . GLY A 1 451 ? -3.076 25.234 5.688 1 92.38 451 GLY A C 1
ATOM 3656 O O . GLY A 1 451 ? -2.205 25.094 6.551 1 92.38 451 GLY A O 1
ATOM 3657 N N . SER A 1 452 ? -3.574 24.172 5.086 1 95.38 452 SER A N 1
ATOM 3658 C CA . SER A 1 452 ? -3.273 22.781 5.469 1 95.38 452 SER A CA 1
ATOM 3659 C C . SER A 1 452 ? -2.102 22.234 4.664 1 95.38 452 SER A C 1
ATOM 3661 O O . SER A 1 452 ? -1.719 21.078 4.832 1 95.38 452 SER A O 1
ATOM 3663 N N . LEU A 1 453 ? -1.441 23.062 3.877 1 97.06 453 LEU A N 1
ATOM 3664 C CA . LEU A 1 453 ? -0.529 22.516 2.877 1 97.06 453 LEU A CA 1
ATOM 3665 C C . LEU A 1 453 ? 0.92 22.656 3.332 1 97.06 453 LEU A C 1
ATOM 3667 O O . LEU A 1 453 ? 1.844 22.328 2.582 1 97.06 453 LEU A O 1
ATOM 3671 N N . CYS A 1 454 ? 1.113 23.094 4.555 1 96.19 454 CYS A N 1
ATOM 3672 C CA . CYS A 1 454 ? 2.482 23.312 5.008 1 96.19 454 CYS A CA 1
ATOM 3673 C C . CYS A 1 454 ? 3.27 22 5.012 1 96.19 454 CYS A C 1
ATOM 3675 O O . CYS A 1 454 ? 4.344 21.922 4.41 1 96.19 454 CYS A O 1
ATOM 3677 N N . PHE A 1 455 ? 2.732 20.969 5.586 1 96.38 455 PHE A N 1
ATOM 3678 C CA . PHE A 1 455 ? 3.395 19.672 5.668 1 96.38 455 PHE A CA 1
ATOM 3679 C C . PHE A 1 455 ? 3.557 19.062 4.285 1 96.38 455 PHE A C 1
ATOM 3681 O O . PHE A 1 455 ? 4.652 18.641 3.916 1 96.38 455 PHE A O 1
ATOM 3688 N N . PRO A 1 456 ? 2.52 19.047 3.496 1 98.31 456 PRO A N 1
ATOM 3689 C CA . PRO A 1 456 ? 2.664 18.484 2.148 1 98.31 456 PRO A CA 1
ATOM 3690 C C . PRO A 1 456 ? 3.713 19.219 1.315 1 98.31 456 PRO A C 1
ATOM 3692 O O . PRO A 1 456 ? 4.48 18.578 0.588 1 98.31 456 PRO A O 1
ATOM 3695 N N . LEU A 1 457 ? 3.789 20.469 1.429 1 98.12 457 LEU A N 1
ATOM 3696 C CA . LEU A 1 457 ? 4.773 21.234 0.676 1 98.12 457 LEU A CA 1
ATOM 3697 C C . LEU A 1 457 ? 6.191 20.906 1.143 1 98.12 457 LEU A C 1
ATOM 3699 O O . LEU A 1 457 ? 7.113 20.828 0.328 1 98.12 457 LEU A O 1
ATOM 3703 N N . PHE A 1 458 ? 6.32 20.797 2.385 1 96.5 458 PHE A N 1
ATOM 3704 C CA . PHE A 1 458 ? 7.625 20.438 2.93 1 96.5 458 PHE A CA 1
ATOM 3705 C C . PHE A 1 458 ? 8.086 19.094 2.383 1 96.5 458 PHE A C 1
ATOM 3707 O O . PHE A 1 458 ? 9.219 18.953 1.928 1 96.5 458 PHE A O 1
ATOM 3714 N N . ILE A 1 459 ? 7.164 18.156 2.42 1 97 459 ILE A N 1
ATOM 3715 C CA . ILE A 1 459 ? 7.5 16.812 1.953 1 97 459 ILE A CA 1
ATOM 3716 C C . ILE A 1 459 ? 7.828 16.844 0.461 1 97 459 ILE A C 1
ATOM 3718 O O . ILE A 1 459 ? 8.789 16.219 0.013 1 97 459 ILE A O 1
ATOM 3722 N N . TYR A 1 460 ? 7.008 17.578 -0.271 1 98.19 460 TYR A N 1
ATOM 3723 C CA . TYR A 1 460 ? 7.27 17.75 -1.696 1 98.19 460 TYR A CA 1
ATOM 3724 C C . TYR A 1 460 ? 8.656 18.328 -1.931 1 98.19 460 TYR A C 1
ATOM 3726 O O . TYR A 1 460 ? 9.422 17.812 -2.758 1 98.19 460 TYR A O 1
ATOM 3734 N N . GLY A 1 461 ? 9.008 19.297 -1.212 1 97.12 461 GLY A N 1
ATOM 3735 C CA . GLY A 1 461 ? 10.297 19.969 -1.364 1 97.12 461 GLY A CA 1
ATOM 3736 C C . GLY A 1 461 ? 11.477 19.062 -1.048 1 97.12 461 GLY A C 1
ATOM 3737 O O . GLY A 1 461 ? 12.484 19.078 -1.759 1 97.12 461 GLY A O 1
ATOM 3738 N N . VAL A 1 462 ? 11.328 18.312 -0.027 1 94.38 462 VAL A N 1
ATOM 3739 C CA . VAL A 1 462 ? 12.398 17.406 0.406 1 94.38 462 VAL A CA 1
ATOM 3740 C C . VAL A 1 462 ? 12.672 16.375 -0.681 1 94.38 462 VAL A C 1
ATOM 3742 O O . VAL A 1 462 ? 13.812 15.938 -0.862 1 94.38 462 VAL A O 1
ATOM 3745 N N . CYS A 1 463 ? 11.641 16.031 -1.463 1 95.06 463 CYS A N 1
ATOM 3746 C CA . CYS A 1 463 ? 11.742 14.93 -2.41 1 95.06 463 CYS A CA 1
ATOM 3747 C C . CYS A 1 463 ? 12.18 15.43 -3.783 1 95.06 463 CYS A C 1
ATOM 3749 O O . CYS A 1 463 ? 12.297 14.641 -4.723 1 95.06 463 CYS A O 1
ATOM 3751 N N . ILE A 1 464 ? 12.391 16.734 -3.924 1 95.56 464 ILE A N 1
ATOM 3752 C CA . ILE A 1 464 ? 12.898 17.25 -5.184 1 95.56 464 ILE A CA 1
ATOM 3753 C C . ILE A 1 464 ? 14.375 16.875 -5.34 1 95.56 464 ILE A C 1
ATOM 3755 O O . ILE A 1 464 ? 15.156 17 -4.398 1 95.56 464 ILE A O 1
ATOM 3759 N N . GLN A 1 465 ? 14.672 16.406 -6.48 1 89.88 465 GLN A N 1
ATOM 3760 C CA . GLN A 1 465 ? 16.047 15.977 -6.754 1 89.88 465 GLN A CA 1
ATOM 3761 C C . GLN A 1 465 ? 17 17.172 -6.785 1 89.88 465 GLN A C 1
ATOM 3763 O O . GLN A 1 465 ? 16.594 18.281 -7.145 1 89.88 465 GLN A O 1
ATOM 3768 N N . VAL A 1 466 ? 18.203 16.859 -6.562 1 86.06 466 VAL A N 1
ATOM 3769 C CA . VAL A 1 466 ? 19.219 17.891 -6.438 1 86.06 466 VAL A CA 1
ATOM 3770 C C . VAL A 1 466 ? 19.391 18.625 -7.77 1 86.06 466 VAL A C 1
ATOM 3772 O O . VAL A 1 466 ? 19.562 19.844 -7.801 1 86.06 466 VAL A O 1
ATOM 3775 N N . GLU A 1 467 ? 19.188 17.938 -8.836 1 87.75 467 GLU A N 1
ATOM 3776 C CA . GLU A 1 467 ? 19.5 18.5 -10.148 1 87.75 467 GLU A CA 1
ATOM 3777 C C . GLU A 1 467 ? 18.25 19.125 -10.781 1 87.75 467 GLU A C 1
ATOM 3779 O O . GLU A 1 467 ? 18.359 19.781 -11.82 1 87.75 467 GLU A O 1
ATOM 3784 N N . ASP A 1 468 ? 17.188 19.016 -10.172 1 92.31 468 ASP A N 1
ATOM 3785 C CA . ASP A 1 468 ? 15.953 19.5 -10.781 1 92.31 468 ASP A CA 1
ATOM 3786 C C . ASP A 1 468 ? 15.688 20.953 -10.43 1 92.31 468 ASP A C 1
ATOM 3788 O O . ASP A 1 468 ? 14.82 21.266 -9.617 1 92.31 468 ASP A O 1
ATOM 3792 N N . MET A 1 469 ? 16.203 21.922 -11.141 1 94.06 469 MET A N 1
ATOM 3793 C CA . MET A 1 469 ? 16.125 23.344 -10.859 1 94.06 469 MET A CA 1
ATOM 3794 C C . MET A 1 469 ? 14.734 23.891 -11.195 1 94.06 469 MET A C 1
ATOM 3796 O O . MET A 1 469 ? 14.25 24.812 -10.539 1 94.06 469 MET A O 1
ATOM 3800 N N . GLU A 1 470 ? 14.148 23.297 -12.117 1 94.81 470 GLU A N 1
ATOM 3801 C CA . GLU A 1 470 ? 12.828 23.75 -12.523 1 94.81 470 GLU A CA 1
ATOM 3802 C C . GLU A 1 470 ? 11.805 23.547 -11.414 1 94.81 470 GLU A C 1
ATOM 3804 O O . GLU A 1 470 ? 11.016 24.453 -11.109 1 94.81 470 GLU A O 1
ATOM 3809 N N . LYS A 1 471 ? 11.867 22.453 -10.844 1 96 471 LYS A N 1
ATOM 3810 C CA . LYS A 1 471 ? 10.922 22.141 -9.766 1 96 471 LYS A CA 1
ATOM 3811 C C . LYS A 1 471 ? 11.234 22.969 -8.516 1 96 471 LYS A C 1
ATOM 3813 O O . LYS A 1 471 ? 10.328 23.328 -7.766 1 96 471 LYS A O 1
ATOM 3818 N N . LYS A 1 472 ? 12.484 23.203 -8.273 1 97.12 472 LYS A N 1
ATOM 3819 C CA . LYS A 1 472 ? 12.867 24.047 -7.145 1 97.12 472 LYS A CA 1
ATOM 3820 C C . LYS A 1 472 ? 12.328 25.469 -7.305 1 97.12 472 LYS A C 1
ATOM 3822 O O . LYS A 1 472 ? 11.773 26.047 -6.363 1 97.12 472 LYS A O 1
ATOM 3827 N N . ILE A 1 473 ? 12.422 25.953 -8.531 1 97.12 473 ILE A N 1
ATOM 3828 C CA . ILE A 1 473 ? 11.938 27.297 -8.82 1 97.12 473 ILE A CA 1
ATOM 3829 C C . ILE A 1 473 ? 10.414 27.328 -8.695 1 97.12 473 ILE A C 1
ATOM 3831 O O . ILE A 1 473 ? 9.852 28.281 -8.141 1 97.12 473 ILE A O 1
ATOM 3835 N N . ASP A 1 474 ? 9.844 26.344 -9.164 1 97.56 474 ASP A N 1
ATOM 3836 C CA . ASP A 1 474 ? 8.383 26.25 -9.094 1 97.56 474 ASP A CA 1
ATOM 3837 C C . ASP A 1 474 ? 7.91 26.219 -7.645 1 97.56 474 ASP A C 1
ATOM 3839 O O . ASP A 1 474 ? 6.922 26.859 -7.293 1 97.56 474 ASP A O 1
ATOM 3843 N N . LEU A 1 475 ? 8.602 25.469 -6.832 1 97.94 475 LEU A N 1
ATOM 3844 C CA . LEU A 1 475 ? 8.219 25.375 -5.426 1 97.94 475 LEU A CA 1
ATOM 3845 C C . LEU A 1 475 ? 8.398 26.719 -4.723 1 97.94 475 LEU A C 1
ATOM 3847 O O . LEU A 1 475 ? 7.562 27.109 -3.906 1 97.94 475 LEU A O 1
ATOM 3851 N N . GLU A 1 476 ? 9.461 27.406 -5.035 1 96.94 476 GLU A N 1
ATOM 3852 C CA . GLU A 1 476 ? 9.68 28.75 -4.477 1 96.94 476 GLU A CA 1
ATOM 3853 C C . GLU A 1 476 ? 8.539 29.688 -4.84 1 96.94 476 GLU A C 1
ATOM 3855 O O . GLU A 1 476 ? 8.094 30.484 -4.008 1 96.94 476 GLU A O 1
ATOM 3860 N N . ALA A 1 477 ? 8.125 29.531 -6.031 1 96.25 477 ALA A N 1
ATOM 3861 C CA . ALA A 1 477 ? 7.02 30.359 -6.492 1 96.25 477 ALA A CA 1
ATOM 3862 C C . ALA A 1 477 ? 5.73 30.016 -5.742 1 96.25 477 ALA A C 1
ATOM 3864 O O . ALA A 1 477 ? 4.934 30.906 -5.438 1 96.25 477 ALA A O 1
ATOM 3865 N N . LYS A 1 478 ? 5.516 28.781 -5.484 1 96.56 478 LYS A N 1
ATOM 3866 C CA . LYS A 1 478 ? 4.348 28.359 -4.719 1 96.56 478 LYS A CA 1
ATOM 3867 C C . LYS A 1 478 ? 4.371 28.953 -3.311 1 96.56 478 LYS A C 1
ATOM 3869 O O . LYS A 1 478 ? 3.348 29.422 -2.816 1 96.56 478 LYS A O 1
ATOM 3874 N N . PHE A 1 479 ? 5.559 28.922 -2.664 1 95.69 479 PHE A N 1
ATOM 3875 C CA . PHE A 1 479 ? 5.699 29.5 -1.337 1 95.69 479 PHE A CA 1
ATOM 3876 C C . PHE A 1 479 ? 5.43 31 -1.375 1 95.69 479 PHE A C 1
ATOM 3878 O O . PHE A 1 479 ? 4.754 31.547 -0.496 1 95.69 479 PHE A O 1
ATOM 3885 N N . ASP A 1 480 ? 5.891 31.656 -2.422 1 92.69 480 ASP A N 1
ATOM 3886 C CA . ASP A 1 480 ? 5.66 33.094 -2.555 1 92.69 480 ASP A CA 1
ATOM 3887 C C . ASP A 1 480 ? 4.172 33.406 -2.676 1 92.69 480 ASP A C 1
ATOM 3889 O O . ASP A 1 480 ? 3.67 34.312 -2.041 1 92.69 480 ASP A O 1
ATOM 3893 N N . ASP A 1 481 ? 3.562 32.625 -3.41 1 91.88 481 ASP A N 1
ATOM 3894 C CA . ASP A 1 481 ? 2.135 32.812 -3.646 1 91.88 481 ASP A CA 1
ATOM 3895 C C . ASP A 1 481 ? 1.332 32.625 -2.365 1 91.88 481 ASP A C 1
ATOM 3897 O O . ASP A 1 481 ? 0.443 33.406 -2.045 1 91.88 481 ASP A O 1
ATOM 3901 N N . ILE A 1 482 ? 1.663 31.641 -1.639 1 93.25 482 ILE A N 1
ATOM 3902 C CA . ILE A 1 482 ? 0.948 31.312 -0.41 1 93.25 482 ILE A CA 1
ATOM 3903 C C . ILE A 1 482 ? 1.207 32.375 0.641 1 93.25 482 ILE A C 1
ATOM 3905 O O . ILE A 1 482 ? 0.285 32.812 1.336 1 93.25 482 ILE A O 1
ATOM 3909 N N . LEU A 1 483 ? 2.432 32.812 0.756 1 89.56 483 LEU A N 1
ATOM 3910 C CA . LEU A 1 483 ? 2.809 33.781 1.786 1 89.56 483 LEU A CA 1
ATOM 3911 C C . LEU A 1 483 ? 2.164 35.125 1.524 1 89.56 483 LEU A C 1
ATOM 3913 O O . LEU A 1 483 ? 1.907 35.875 2.459 1 89.56 483 LEU A O 1
ATOM 3917 N N . LYS A 1 484 ? 1.834 35.375 0.257 1 85.88 484 LYS A N 1
ATOM 3918 C CA . LYS A 1 484 ? 1.135 36.594 -0.075 1 85.88 484 LYS A CA 1
ATOM 3919 C C . LYS A 1 484 ? -0.3 36.562 0.444 1 85.88 484 LYS A C 1
ATOM 3921 O O . LYS A 1 484 ? -0.828 37.594 0.872 1 85.88 484 LYS A O 1
ATOM 3926 N N . ARG A 1 485 ? -0.852 35.469 0.513 1 86.12 485 ARG A N 1
ATOM 3927 C CA . ARG A 1 485 ? -2.262 35.344 0.867 1 86.12 485 ARG A CA 1
ATOM 3928 C C . ARG A 1 485 ? -2.428 34.938 2.326 1 86.12 485 ARG A C 1
ATOM 3930 O O . ARG A 1 485 ? -3.217 35.531 3.059 1 86.12 485 ARG A O 1
ATOM 3937 N N . TYR A 1 486 ? -1.769 34 2.789 1 85.38 486 TYR A N 1
ATOM 3938 C CA . TYR A 1 486 ? -1.983 33.344 4.078 1 85.38 486 TYR A CA 1
ATOM 3939 C C . TYR A 1 486 ? -1.136 34 5.164 1 85.38 486 TYR A C 1
ATOM 3941 O O . TYR A 1 486 ? -1.583 34.156 6.301 1 85.38 486 TYR A O 1
ATOM 3949 N N . LYS A 1 487 ? 0.028 34.469 4.895 1 82.5 487 LYS A N 1
ATOM 3950 C CA . LYS A 1 487 ? 0.918 35.25 5.746 1 82.5 487 LYS A CA 1
ATOM 3951 C C . LYS A 1 487 ? 1.246 34.531 7.035 1 82.5 487 LYS A C 1
ATOM 3953 O O . LYS A 1 487 ? 1.153 35.094 8.125 1 82.5 487 LYS A O 1
ATOM 3958 N N . CYS A 1 488 ? 1.397 33.281 7.062 1 85.31 488 CYS A N 1
ATOM 3959 C CA . CYS A 1 488 ? 1.856 32.5 8.211 1 85.31 488 CYS A CA 1
ATOM 3960 C C . CYS A 1 488 ? 3.297 32.031 8.023 1 85.31 488 CYS A C 1
ATOM 3962 O O . CYS A 1 488 ? 3.639 31.469 6.988 1 85.31 488 CYS A O 1
ATOM 3964 N N . TYR A 1 489 ? 4.051 32.188 9 1 87.19 489 TYR A N 1
ATOM 3965 C CA . TYR A 1 489 ? 5.496 32.062 8.867 1 87.19 489 TYR A CA 1
ATOM 3966 C C . TYR A 1 489 ? 5.93 30.609 9.094 1 87.19 489 TYR A C 1
ATOM 3968 O O . TYR A 1 489 ? 7.09 30.266 8.875 1 87.19 489 TYR A O 1
ATOM 3976 N N . ASN A 1 490 ? 5.023 29.781 9.562 1 88.69 490 ASN A N 1
ATOM 3977 C CA . ASN A 1 490 ? 5.383 28.359 9.562 1 88.69 490 ASN A CA 1
ATOM 3978 C C . ASN A 1 490 ? 5.707 27.859 8.156 1 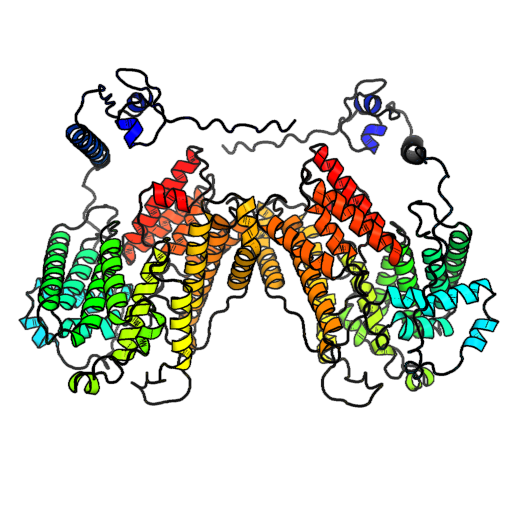88.69 490 ASN A C 1
ATOM 3980 O O . ASN A 1 490 ? 6.574 27 7.98 1 88.69 490 ASN A O 1
ATOM 3984 N N . PHE A 1 491 ? 5.086 28.469 7.164 1 92.31 491 PHE A N 1
ATOM 3985 C CA . PHE A 1 491 ? 5.41 28.172 5.777 1 92.31 491 PHE A CA 1
ATOM 3986 C C . PHE A 1 491 ? 6.82 28.625 5.438 1 92.31 491 PHE A C 1
ATOM 3988 O O . PHE A 1 491 ? 7.566 27.922 4.758 1 92.31 491 PHE A O 1
ATOM 3995 N N . GLN A 1 492 ? 7.09 29.766 5.934 1 89.75 492 GLN A N 1
ATOM 3996 C CA . GLN A 1 492 ? 8.43 30.281 5.68 1 89.75 492 GLN A CA 1
ATOM 3997 C C . GLN A 1 492 ? 9.492 29.406 6.348 1 89.75 492 GLN A C 1
ATOM 3999 O O . GLN A 1 492 ? 10.562 29.188 5.777 1 89.75 492 GLN A O 1
ATOM 4004 N N . ASN A 1 493 ? 9.203 29.047 7.547 1 89.25 493 ASN A N 1
ATOM 4005 C CA . ASN A 1 493 ? 10.125 28.141 8.234 1 89.25 493 ASN A CA 1
ATOM 4006 C C . ASN A 1 493 ? 10.312 26.844 7.461 1 89.25 493 ASN A C 1
ATOM 4008 O O . ASN A 1 493 ? 11.43 26.312 7.371 1 89.25 493 ASN A O 1
ATOM 4012 N N . ALA A 1 494 ? 9.227 26.297 6.949 1 92.25 494 ALA A N 1
ATOM 4013 C CA . ALA A 1 494 ? 9.312 25.078 6.141 1 92.25 494 ALA A CA 1
ATOM 4014 C C . ALA A 1 494 ? 10.164 25.312 4.898 1 92.25 494 ALA A C 1
ATOM 4016 O O . ALA A 1 494 ? 10.992 24.469 4.547 1 92.25 494 ALA A O 1
ATOM 4017 N N . ARG A 1 495 ? 9.984 26.438 4.289 1 92.94 495 ARG A N 1
ATOM 4018 C CA . ARG A 1 495 ? 10.758 26.812 3.113 1 92.94 495 ARG A CA 1
ATOM 4019 C C . ARG A 1 495 ? 12.25 26.875 3.438 1 92.94 495 ARG A C 1
ATOM 4021 O O . ARG A 1 495 ? 13.07 26.344 2.688 1 92.94 495 ARG A O 1
ATOM 4028 N N . LEU A 1 496 ? 12.555 27.484 4.496 1 90.69 496 LEU A N 1
ATOM 4029 C CA . LEU A 1 496 ? 13.945 27.625 4.91 1 90.69 496 LEU A CA 1
ATOM 4030 C C . LEU A 1 496 ? 14.562 26.266 5.199 1 90.69 496 LEU A C 1
ATOM 4032 O O . LEU A 1 496 ? 15.727 26.016 4.859 1 90.69 496 LEU A O 1
ATOM 4036 N N . LEU A 1 497 ? 13.797 25.453 5.793 1 90.75 497 LEU A N 1
ATOM 4037 C CA . LEU A 1 497 ? 14.281 24.109 6.086 1 90.75 497 LEU A CA 1
ATOM 4038 C C . LEU A 1 497 ? 14.547 23.344 4.797 1 90.75 497 LEU A C 1
ATOM 4040 O O . LEU A 1 497 ? 15.547 22.625 4.691 1 90.75 497 LEU A O 1
ATOM 4044 N N . ILE A 1 498 ? 13.695 23.453 3.834 1 93.5 498 ILE A N 1
ATOM 4045 C CA . ILE A 1 498 ? 13.875 22.797 2.539 1 93.5 498 ILE A CA 1
ATOM 4046 C C . ILE A 1 498 ? 15.164 23.297 1.889 1 93.5 498 ILE A C 1
ATOM 4048 O O . ILE A 1 498 ? 15.953 22.484 1.386 1 93.5 498 ILE A O 1
ATOM 4052 N N . ARG A 1 499 ? 15.391 24.578 1.944 1 92.06 499 ARG A N 1
ATOM 4053 C CA . ARG A 1 499 ? 16.594 25.172 1.359 1 92.06 499 ARG A CA 1
ATOM 4054 C C . ARG A 1 499 ? 17.844 24.625 2.021 1 92.06 499 ARG A C 1
ATOM 4056 O O . ARG A 1 499 ? 18.844 24.344 1.347 1 92.06 499 ARG A O 1
ATOM 4063 N N . LYS A 1 500 ? 17.719 24.5 3.277 1 89.75 500 LYS A N 1
ATOM 4064 C CA . LYS A 1 500 ? 18.859 23.953 4.008 1 89.75 500 LYS A CA 1
ATOM 4065 C C . LYS A 1 500 ? 19.141 22.5 3.604 1 89.75 500 LYS A C 1
ATOM 4067 O O . LYS A 1 500 ? 20.281 22.094 3.473 1 89.75 500 LYS A O 1
ATOM 4072 N N . ILE A 1 501 ? 18.141 21.766 3.406 1 89.81 501 ILE A N 1
ATOM 4073 C CA . ILE A 1 501 ? 18.281 20.375 2.984 1 89.81 501 ILE A CA 1
ATOM 4074 C C . ILE A 1 501 ? 18.875 20.328 1.579 1 89.81 501 ILE A C 1
ATOM 4076 O O . ILE A 1 501 ? 19.781 19.531 1.31 1 89.81 501 ILE A O 1
ATOM 4080 N N . TRP A 1 502 ? 18.359 21.219 0.738 1 91.62 502 TRP A N 1
ATOM 4081 C CA . TRP A 1 502 ? 18.891 21.312 -0.615 1 91.62 502 TRP A CA 1
ATOM 4082 C C . TRP A 1 502 ? 20.375 21.656 -0.589 1 91.62 502 TRP A C 1
ATOM 4084 O O . TRP A 1 502 ? 21.172 21.078 -1.343 1 91.62 502 TRP A O 1
ATOM 4094 N N . GLN A 1 503 ? 20.734 22.516 0.255 1 89.75 503 GLN A N 1
ATOM 4095 C CA . GLN A 1 503 ? 22.125 22.938 0.373 1 89.75 503 GLN A CA 1
ATOM 4096 C C . GLN A 1 503 ? 23 21.797 0.888 1 89.75 503 GLN A C 1
ATOM 4098 O O . GLN A 1 503 ? 24.109 21.578 0.381 1 89.75 503 GLN A O 1
ATOM 4103 N N . ASN A 1 504 ? 22.516 21.156 1.842 1 86.62 504 ASN A N 1
ATOM 4104 C CA . ASN A 1 504 ? 23.266 20.016 2.365 1 86.62 504 ASN A CA 1
ATOM 4105 C C . ASN A 1 504 ? 23.5 18.953 1.288 1 86.62 504 ASN A C 1
ATOM 4107 O O . ASN A 1 504 ? 24.578 18.375 1.197 1 86.62 504 ASN A O 1
ATOM 4111 N N . GLU A 1 505 ? 22.547 18.75 0.552 1 86.12 505 GLU A N 1
ATOM 4112 C CA . GLU A 1 505 ? 22.656 17.766 -0.521 1 86.12 505 GLU A CA 1
ATOM 4113 C C . GLU A 1 505 ? 23.641 18.234 -1.593 1 86.12 505 GLU A C 1
ATOM 4115 O O . GLU A 1 505 ? 24.406 17.422 -2.129 1 86.12 505 GLU A O 1
ATOM 4120 N N . ALA A 1 506 ? 23.547 19.391 -1.929 1 86.56 506 ALA A N 1
ATOM 4121 C CA . ALA A 1 506 ? 24.469 19.953 -2.906 1 86.56 506 ALA A CA 1
ATOM 4122 C C . ALA A 1 506 ? 25.922 19.859 -2.42 1 86.56 506 ALA A C 1
ATOM 4124 O O . ALA A 1 506 ? 26.828 19.656 -3.219 1 86.56 506 ALA A O 1
ATOM 4125 N N . ASP A 1 507 ? 26.047 19.891 -1.106 1 85.69 507 ASP A N 1
ATOM 4126 C CA . ASP A 1 507 ? 27.375 19.812 -0.51 1 85.69 507 ASP A CA 1
ATOM 4127 C C . ASP A 1 507 ? 27.812 18.359 -0.325 1 85.69 507 ASP A C 1
ATOM 4129 O O . ASP A 1 507 ? 28.922 18.094 0.153 1 85.69 507 ASP A O 1
ATOM 4133 N N . GLY A 1 508 ? 27.016 17.422 -0.726 1 79 508 GLY A N 1
ATOM 4134 C CA . GLY A 1 508 ? 27.375 16.016 -0.674 1 79 508 GLY A CA 1
ATOM 4135 C C . GLY A 1 508 ? 27.125 15.391 0.685 1 79 508 GLY A C 1
ATOM 4136 O O . GLY A 1 508 ? 27.594 14.281 0.959 1 79 508 GLY A O 1
ATOM 4137 N N . ILE A 1 509 ? 26.594 16.266 1.583 1 71.81 509 ILE A N 1
ATOM 4138 C CA . ILE A 1 509 ? 26.266 15.719 2.893 1 71.81 509 ILE A CA 1
ATOM 4139 C C . ILE A 1 509 ? 25.047 14.812 2.779 1 71.81 509 ILE A C 1
ATOM 4141 O O . ILE A 1 509 ? 23.953 15.273 2.475 1 71.81 509 ILE A O 1
ATOM 4145 N N . SER A 1 510 ? 25.312 13.578 2.459 1 60.84 510 SER A N 1
ATOM 4146 C CA . SER A 1 510 ? 24.234 12.633 2.199 1 60.84 510 SER A CA 1
ATOM 4147 C C . SER A 1 510 ? 23.562 12.203 3.494 1 60.84 510 SER A C 1
ATOM 4149 O O . SER A 1 510 ? 24 11.242 4.141 1 60.84 510 SER A O 1
ATOM 4151 N N . GLU A 1 511 ? 23.094 13.094 4.344 1 59.31 511 GLU A N 1
ATOM 4152 C CA . GLU A 1 511 ? 22.391 12.562 5.5 1 59.31 511 GLU A CA 1
ATOM 4153 C C . GLU A 1 511 ? 20.969 12.117 5.121 1 59.31 511 GLU A C 1
ATOM 4155 O O . GLU A 1 511 ? 20.156 12.938 4.688 1 59.31 511 GLU A O 1
ATOM 4160 N N . HIS A 1 512 ? 20.797 10.805 5 1 61.91 512 HIS A N 1
ATOM 4161 C CA . HIS A 1 512 ? 19.578 10.164 4.52 1 61.91 512 HIS A CA 1
ATOM 4162 C C . HIS A 1 512 ? 18.484 10.188 5.586 1 61.91 512 HIS A C 1
ATOM 4164 O O . HIS A 1 512 ? 17.375 9.688 5.359 1 61.91 512 HIS A O 1
ATOM 4170 N N . ASP A 1 513 ? 18.797 10.914 6.664 1 75.25 513 ASP A N 1
ATOM 4171 C CA . ASP A 1 513 ? 17.781 10.852 7.699 1 75.25 513 ASP A CA 1
ATOM 4172 C C . ASP A 1 513 ? 17.094 12.203 7.887 1 75.25 513 ASP A C 1
ATOM 4174 O O . ASP A 1 513 ? 17.641 13.094 8.547 1 75.25 513 ASP A O 1
ATOM 4178 N N . LEU A 1 514 ? 15.984 12.312 7.418 1 82.5 514 LEU A N 1
ATOM 4179 C CA . LEU A 1 514 ? 15.188 13.539 7.43 1 82.5 514 LEU A CA 1
ATOM 4180 C C . LEU A 1 514 ? 14.93 14.008 8.859 1 82.5 514 LEU A C 1
ATOM 4182 O O . LEU A 1 514 ? 15.047 15.195 9.156 1 82.5 514 LEU A O 1
ATOM 4186 N N . VAL A 1 515 ? 14.641 13.117 9.742 1 78.12 515 VAL A N 1
ATOM 4187 C CA . VAL A 1 515 ? 14.312 13.469 11.125 1 78.12 515 VAL A CA 1
ATOM 4188 C C . VAL A 1 515 ? 15.555 14.008 11.828 1 78.12 515 VAL A C 1
ATOM 4190 O O . VAL A 1 515 ? 15.477 14.969 12.594 1 78.12 515 VAL A O 1
ATOM 4193 N N . HIS A 1 516 ? 16.609 13.375 11.5 1 77.88 516 HIS A N 1
ATOM 4194 C CA . HIS A 1 516 ? 17.859 13.844 12.07 1 77.88 516 HIS A CA 1
ATOM 4195 C C . HIS A 1 516 ? 18.234 15.227 11.547 1 77.88 516 HIS A C 1
ATOM 4197 O O . HIS A 1 516 ? 18.75 16.062 12.289 1 77.88 516 HIS A O 1
ATOM 4203 N N . MET A 1 517 ? 17.969 15.453 10.391 1 77.62 517 MET A N 1
ATOM 4204 C CA . MET A 1 517 ? 18.25 16.75 9.797 1 77.62 517 MET A CA 1
ATOM 4205 C C . MET A 1 517 ? 17.391 17.844 10.43 1 77.62 517 MET A C 1
ATOM 4207 O O . MET A 1 517 ? 17.875 18.953 10.68 1 77.62 517 MET A O 1
ATOM 4211 N N . ILE A 1 518 ? 16.234 17.5 10.703 1 80.19 518 ILE A N 1
ATOM 4212 C CA . ILE A 1 518 ? 15.312 18.453 11.328 1 80.19 518 ILE A CA 1
ATOM 4213 C C . ILE A 1 518 ? 15.766 18.766 12.75 1 80.19 518 ILE A C 1
ATOM 4215 O O . ILE A 1 518 ? 15.742 19.922 13.18 1 80.19 518 ILE A O 1
ATOM 4219 N N . ASP A 1 519 ? 16.234 17.766 13.391 1 79.19 519 ASP A N 1
ATOM 4220 C CA . ASP A 1 519 ? 16.703 17.922 14.758 1 79.19 519 ASP A CA 1
ATOM 4221 C C . ASP A 1 519 ? 17.969 18.781 14.805 1 79.19 519 ASP A C 1
ATOM 4223 O O . ASP A 1 519 ? 18.156 19.594 15.719 1 79.19 519 ASP A O 1
ATOM 4227 N N . GLU A 1 520 ? 18.781 18.531 13.883 1 74 520 GLU A N 1
ATOM 4228 C CA . GLU A 1 520 ? 20.062 19.219 13.852 1 74 520 GLU A CA 1
ATOM 4229 C C . GLU A 1 520 ? 19.891 20.703 13.562 1 74 520 GLU A C 1
ATOM 4231 O O . GLU A 1 520 ? 20.641 21.547 14.055 1 74 520 GLU A O 1
ATOM 4236 N N . LEU A 1 521 ? 18.984 20.875 12.805 1 67.62 521 LEU A N 1
ATOM 4237 C CA . LEU A 1 521 ? 18.766 22.281 12.438 1 67.62 521 LEU A CA 1
ATOM 4238 C C . LEU A 1 521 ? 18.016 23.016 13.539 1 67.62 521 LEU A C 1
ATOM 4240 O O . LEU A 1 521 ? 17.781 24.219 13.445 1 67.62 521 LEU A O 1
ATOM 4244 N N . ASP A 1 522 ? 17.938 22.312 14.672 1 60.94 522 ASP A N 1
ATOM 4245 C CA . ASP A 1 522 ? 17.25 22.875 15.836 1 60.94 522 ASP A CA 1
ATOM 4246 C C . ASP A 1 522 ? 15.977 23.609 15.43 1 60.94 522 ASP A C 1
ATOM 4248 O O . ASP A 1 522 ? 15.672 24.672 15.961 1 60.94 522 ASP A O 1
ATOM 4252 N N . TYR A 1 523 ? 15.578 23.094 14.375 1 63.25 523 TYR A N 1
ATOM 4253 C CA . TYR A 1 523 ? 14.375 23.734 13.875 1 63.25 523 TYR A CA 1
ATOM 4254 C C . TYR A 1 523 ? 13.125 23.062 14.43 1 63.25 523 TYR A C 1
ATOM 4256 O O . TYR A 1 523 ? 12.664 22.062 13.891 1 63.25 523 TYR A O 1
ATOM 4264 N N . ASN A 1 524 ? 12.773 23.438 15.633 1 75.12 524 ASN A N 1
ATOM 4265 C CA . ASN A 1 524 ? 11.531 22.953 16.234 1 75.12 524 ASN A CA 1
ATOM 4266 C C . ASN A 1 524 ? 10.312 23.5 15.492 1 75.12 524 ASN A C 1
ATOM 4268 O O . ASN A 1 524 ? 9.539 24.266 16.062 1 75.12 524 ASN A O 1
ATOM 4272 N N . ILE A 1 525 ? 10.211 23.016 14.266 1 82.31 525 ILE A N 1
ATOM 4273 C CA . ILE A 1 525 ? 9.133 23.516 13.43 1 82.31 525 ILE A CA 1
ATOM 4274 C C . ILE A 1 525 ? 7.84 22.766 13.727 1 82.31 525 ILE A C 1
ATOM 4276 O O . ILE A 1 525 ? 7.875 21.562 14.031 1 82.31 525 ILE A O 1
ATOM 4280 N N . ASN A 1 526 ? 6.859 23.469 13.82 1 91.19 526 ASN A N 1
ATOM 4281 C CA . ASN A 1 526 ? 5.512 22.906 13.812 1 91.19 526 ASN A CA 1
ATOM 4282 C C . ASN A 1 526 ? 4.789 23.203 12.5 1 91.19 526 ASN A C 1
ATOM 4284 O O . ASN A 1 526 ? 4.609 24.359 12.141 1 91.19 526 ASN A O 1
ATOM 4288 N N . PHE A 1 527 ? 4.379 22.156 11.812 1 91 527 PHE A N 1
ATOM 4289 C CA . PHE A 1 527 ? 3.824 22.297 10.469 1 91 527 PHE A CA 1
ATOM 4290 C C . PHE A 1 527 ? 2.33 22.594 10.531 1 91 527 PHE A C 1
ATOM 4292 O O . PHE A 1 527 ? 1.653 22.625 9.5 1 91 527 PHE A O 1
ATOM 4299 N N . ALA A 1 528 ? 1.817 22.828 11.719 1 91.81 528 ALA A N 1
ATOM 4300 C CA . ALA A 1 528 ? 0.399 23.125 11.883 1 91.81 528 ALA A CA 1
ATOM 4301 C C . ALA A 1 528 ? 0.087 24.547 11.43 1 91.81 528 ALA A C 1
ATOM 4303 O O . ALA A 1 528 ? 0.967 25.422 11.43 1 91.81 528 ALA A O 1
ATOM 4304 N N . MET B 1 1 ? 24.5 25.062 -23.219 1 22.34 1 MET B N 1
ATOM 4305 C CA . MET B 1 1 ? 25.266 24.109 -24 1 22.34 1 MET B CA 1
ATOM 4306 C C . MET B 1 1 ? 25.297 22.75 -23.328 1 22.34 1 MET B C 1
ATOM 4308 O O . MET B 1 1 ? 25.719 22.625 -22.172 1 22.34 1 MET B O 1
ATOM 4312 N N . ASN B 1 2 ? 24.328 21.781 -23.609 1 24.81 2 ASN B N 1
ATOM 4313 C CA . ASN B 1 2 ? 23.656 20.625 -23.016 1 24.81 2 ASN B CA 1
ATOM 4314 C C . ASN B 1 2 ? 24.562 19.391 -23.047 1 24.81 2 ASN B C 1
ATOM 4316 O O . ASN B 1 2 ? 24.766 18.781 -24.094 1 24.81 2 ASN B O 1
ATOM 4320 N N . TYR B 1 3 ? 25.672 19.422 -22.422 1 27.95 3 TYR B N 1
ATOM 4321 C CA . TYR B 1 3 ? 26.688 18.391 -22.656 1 27.95 3 TYR B CA 1
ATOM 4322 C C . TYR B 1 3 ? 26.156 17.016 -22.297 1 27.95 3 TYR B C 1
ATOM 4324 O O . TYR B 1 3 ? 25.766 16.781 -21.141 1 27.95 3 TYR B O 1
ATOM 4332 N N . GLY B 1 4 ? 25.484 16.297 -23.188 1 29.67 4 GLY B N 1
ATOM 4333 C CA . GLY B 1 4 ? 24.859 14.992 -23.344 1 29.67 4 GLY B CA 1
ATOM 4334 C C . GLY B 1 4 ? 25.781 13.852 -22.984 1 29.67 4 GLY B C 1
ATOM 4335 O O . GLY B 1 4 ? 26.828 13.672 -23.594 1 29.67 4 GLY B O 1
ATOM 4336 N N . VAL B 1 5 ? 26.031 13.531 -21.781 1 30.67 5 VAL B N 1
ATOM 4337 C CA . VAL B 1 5 ? 27 12.492 -21.438 1 30.67 5 VAL B CA 1
ATOM 4338 C C . VAL B 1 5 ? 26.688 11.211 -22.219 1 30.67 5 VAL B C 1
ATOM 4340 O O . VAL B 1 5 ? 25.578 10.695 -22.125 1 30.67 5 VAL B O 1
ATOM 4343 N N . GLU B 1 6 ? 27.25 10.922 -23.375 1 28.83 6 GLU B N 1
ATOM 4344 C CA . GLU B 1 6 ? 27.297 9.789 -24.297 1 28.83 6 GLU B CA 1
ATOM 4345 C C . GLU B 1 6 ? 27.609 8.492 -23.562 1 28.83 6 GLU B C 1
ATOM 4347 O O . GLU B 1 6 ? 28.656 8.375 -22.922 1 28.83 6 GLU B O 1
ATOM 4352 N N . LYS B 1 7 ? 26.734 7.848 -23 1 31.83 7 LYS B N 1
ATOM 4353 C CA . LYS B 1 7 ? 26.891 6.488 -22.5 1 31.83 7 LYS B CA 1
ATOM 4354 C C . LYS B 1 7 ? 27.703 5.637 -23.469 1 31.83 7 LYS B C 1
ATOM 4356 O O . LYS B 1 7 ? 27.328 5.473 -24.625 1 31.83 7 LYS B O 1
ATOM 4361 N N . LEU B 1 8 ? 28.922 5.504 -23.391 1 30 8 LEU B N 1
ATOM 4362 C CA . LEU B 1 8 ? 29.812 4.703 -24.219 1 30 8 LEU B CA 1
ATOM 4363 C C . LEU B 1 8 ? 29.328 3.266 -24.328 1 30 8 LEU B C 1
ATOM 4365 O O . LEU B 1 8 ? 29.141 2.594 -23.312 1 30 8 LEU B O 1
ATOM 4369 N N . LYS B 1 9 ? 28.5 2.904 -25.234 1 33.88 9 LYS B N 1
ATOM 4370 C CA . LYS B 1 9 ? 28.125 1.607 -25.797 1 33.88 9 LYS B CA 1
ATOM 4371 C C . LYS B 1 9 ? 29.312 0.658 -25.844 1 33.88 9 LYS B C 1
ATOM 4373 O O . LYS B 1 9 ? 30.312 0.94 -26.516 1 33.88 9 LYS B O 1
ATOM 4378 N N . LEU B 1 10 ? 29.594 0.029 -24.859 1 37.78 10 LEU B N 1
ATOM 4379 C CA . LEU B 1 10 ? 30.656 -0.971 -24.969 1 37.78 10 LEU B CA 1
ATOM 4380 C C . LEU B 1 10 ? 30.453 -1.837 -26.203 1 37.78 10 LEU B C 1
ATOM 4382 O O . LEU B 1 10 ? 29.422 -2.504 -26.344 1 37.78 10 LEU B O 1
ATOM 4386 N N . LYS B 1 11 ? 30.875 -1.466 -27.406 1 40.34 11 LYS B N 1
ATOM 4387 C CA . LYS B 1 11 ? 30.859 -1.923 -28.797 1 40.34 11 LYS B CA 1
ATOM 4388 C C . LYS B 1 11 ? 31.328 -3.371 -28.891 1 40.34 11 LYS B C 1
ATOM 4390 O O . LYS B 1 11 ? 32.25 -3.785 -28.188 1 40.34 11 LYS B O 1
ATOM 4395 N N . TYR B 1 12 ? 30.438 -4.223 -29.312 1 48.72 12 TYR B N 1
ATOM 4396 C CA . TYR B 1 12 ? 30.75 -5.566 -29.797 1 48.72 12 TYR B CA 1
ATOM 4397 C C . TYR B 1 12 ? 31.984 -5.562 -30.672 1 48.72 12 TYR B C 1
ATOM 4399 O O . TYR B 1 12 ? 32.219 -4.613 -31.422 1 48.72 12 TYR B O 1
ATOM 4407 N N . SER B 1 13 ? 33.031 -6.27 -30.203 1 52.34 13 SER B N 1
ATOM 4408 C CA . SER B 1 13 ? 34.219 -6.277 -31.031 1 52.34 13 SER B CA 1
ATOM 4409 C C . SER B 1 13 ? 33.938 -6.867 -32.406 1 52.34 13 SER B C 1
ATOM 4411 O O . SER B 1 13 ? 33.344 -7.938 -32.531 1 52.34 13 SER B O 1
ATOM 4413 N N . LYS B 1 14 ? 33.844 -6.211 -33.469 1 63.16 14 LYS B N 1
ATOM 4414 C CA . LYS B 1 14 ? 33.594 -6.566 -34.875 1 63.16 14 LYS B CA 1
ATOM 4415 C C . LYS B 1 14 ? 34.438 -7.75 -35.281 1 63.16 14 LYS B C 1
ATOM 4417 O O . LYS B 1 14 ? 34.031 -8.578 -36.094 1 63.16 14 LYS B O 1
ATOM 4422 N N . HIS B 1 15 ? 35.656 -8.016 -34.656 1 69.25 15 HIS B N 1
ATOM 4423 C CA . HIS B 1 15 ? 36.625 -9.008 -35.125 1 69.25 15 HIS B CA 1
ATOM 4424 C C . HIS B 1 15 ? 36.812 -10.109 -34.062 1 69.25 15 HIS B C 1
ATOM 4426 O O . HIS B 1 15 ? 37.844 -10.797 -34.062 1 69.25 15 HIS B O 1
ATOM 4432 N N . GLY B 1 16 ? 35.844 -10.25 -33.25 1 73 16 GLY B N 1
ATOM 4433 C CA . GLY B 1 16 ? 35.969 -11.234 -32.188 1 73 16 GLY B CA 1
ATOM 4434 C C . GLY B 1 16 ? 35.719 -12.656 -32.656 1 73 16 GLY B C 1
ATOM 4435 O O . GLY B 1 16 ? 35.219 -12.867 -33.75 1 73 16 GLY B O 1
ATOM 4436 N N . CYS B 1 17 ? 36.062 -13.656 -31.734 1 75.69 17 CYS B N 1
ATOM 4437 C CA . CYS B 1 17 ? 35.906 -15.062 -32.062 1 75.69 17 CYS B CA 1
ATOM 4438 C C . CYS B 1 17 ? 34.438 -15.469 -32.031 1 75.69 17 CYS B C 1
ATOM 4440 O O . CYS B 1 17 ? 33.625 -14.812 -31.391 1 75.69 17 CYS B O 1
ATOM 4442 N N . ILE B 1 18 ? 34.031 -16.5 -32.781 1 75.25 18 ILE B N 1
ATOM 4443 C CA . ILE B 1 18 ? 32.656 -16.953 -32.938 1 75.25 18 ILE B CA 1
ATOM 4444 C C . ILE B 1 18 ? 32.094 -17.422 -31.594 1 75.25 18 ILE B C 1
ATOM 4446 O O . ILE B 1 18 ? 30.922 -17.219 -31.281 1 75.25 18 ILE B O 1
ATOM 4450 N N . THR B 1 19 ? 32.875 -17.922 -30.719 1 75.94 19 THR B N 1
ATOM 4451 C CA . THR B 1 19 ? 32.5 -18.406 -29.391 1 75.94 19 THR B CA 1
ATOM 4452 C C . THR B 1 19 ? 32.031 -17.266 -28.5 1 75.94 19 THR B C 1
ATOM 4454 O O . THR B 1 19 ? 31.016 -17.375 -27.812 1 75.94 19 THR B O 1
ATOM 4457 N N . CYS B 1 20 ? 32.781 -16.219 -28.547 1 74.19 20 CYS B N 1
ATOM 4458 C CA . CYS B 1 20 ? 32.438 -15.047 -27.766 1 74.19 20 CYS B CA 1
ATOM 4459 C C . CYS B 1 20 ? 31.188 -14.383 -28.344 1 74.19 20 CYS B C 1
ATOM 4461 O O . CYS B 1 20 ? 30.328 -13.891 -27.594 1 74.19 20 CYS B O 1
ATOM 4463 N N . LYS B 1 21 ? 31.016 -14.461 -29.703 1 73.56 21 LYS B N 1
ATOM 4464 C CA . LYS B 1 21 ? 29.844 -13.914 -30.375 1 73.56 21 LYS B CA 1
ATOM 4465 C C . LYS B 1 21 ? 28.594 -14.711 -30.016 1 73.56 21 LYS B C 1
ATOM 4467 O O . LYS B 1 21 ? 27.516 -14.133 -29.781 1 73.56 21 LYS B O 1
ATOM 4472 N N . ILE B 1 22 ? 28.844 -16.016 -29.938 1 71.56 22 ILE B N 1
ATOM 4473 C CA . ILE B 1 22 ? 27.75 -16.906 -29.578 1 71.56 22 ILE B CA 1
ATOM 4474 C C . ILE B 1 22 ? 27.391 -16.703 -28.094 1 71.56 22 ILE B C 1
ATOM 4476 O O . ILE B 1 22 ? 26.219 -16.688 -27.719 1 71.56 22 ILE B O 1
ATOM 4480 N N . ARG B 1 23 ? 28.297 -16.422 -27.312 1 67.88 23 ARG B N 1
ATOM 4481 C CA . ARG B 1 23 ? 28.156 -16.281 -25.859 1 67.88 23 ARG B CA 1
ATOM 4482 C C . ARG B 1 23 ? 27.766 -14.852 -25.484 1 67.88 23 ARG B C 1
ATOM 4484 O O . ARG B 1 23 ? 27.531 -14.555 -24.312 1 67.88 23 ARG B O 1
ATOM 4491 N N . LYS B 1 24 ? 27.719 -13.953 -26.594 1 67.38 24 LYS B N 1
ATOM 4492 C CA . LYS B 1 24 ? 27.375 -12.531 -26.516 1 67.38 24 LYS B CA 1
ATOM 4493 C C . LYS B 1 24 ? 28.203 -11.812 -25.469 1 67.38 24 LYS B C 1
ATOM 4495 O O . LYS B 1 24 ? 27.688 -10.984 -24.719 1 67.38 24 LYS B O 1
ATOM 4500 N N . LYS B 1 25 ? 29.453 -12.148 -25.422 1 70.75 25 LYS B N 1
ATOM 4501 C CA . LYS B 1 25 ? 30.438 -11.484 -24.578 1 70.75 25 LYS B CA 1
ATOM 4502 C C . LYS B 1 25 ? 31.453 -10.711 -25.422 1 70.75 25 LYS B C 1
ATOM 4504 O O . LYS B 1 25 ? 31.672 -11.055 -26.594 1 70.75 25 LYS B O 1
ATOM 4509 N N . ARG B 1 26 ? 31.969 -9.664 -24.75 1 70.5 26 ARG B N 1
ATOM 4510 C CA . ARG B 1 26 ? 33.031 -8.906 -25.422 1 70.5 26 ARG B CA 1
ATOM 4511 C C . ARG B 1 26 ? 34.312 -9.734 -25.531 1 70.5 26 ARG B C 1
ATOM 4513 O O . ARG B 1 26 ? 34.844 -10.172 -24.516 1 70.5 26 ARG B O 1
ATOM 4520 N N . CYS B 1 27 ? 34.719 -9.961 -26.672 1 69.81 27 CYS B N 1
ATOM 4521 C CA . CYS B 1 27 ? 35.906 -10.734 -26.984 1 69.81 27 CYS B CA 1
ATOM 4522 C C . CYS B 1 27 ? 37.156 -9.883 -26.828 1 69.81 27 CYS B C 1
ATOM 4524 O O . CYS B 1 27 ? 37.156 -8.703 -27.203 1 69.81 27 CYS B O 1
ATOM 4526 N N . SER B 1 28 ? 38.125 -10.258 -26.266 1 76.38 28 SER B N 1
ATOM 4527 C CA . SER B 1 28 ? 39.406 -9.531 -26.156 1 76.38 28 SER B CA 1
ATOM 4528 C C . SER B 1 28 ? 40.094 -9.438 -27.5 1 76.38 28 SER B C 1
ATOM 4530 O O . SER B 1 28 ? 41.062 -8.695 -27.641 1 76.38 28 SER B O 1
ATOM 4532 N N . GLU B 1 29 ? 39.688 -10.109 -28.578 1 74 29 GLU B N 1
ATOM 4533 C CA . GLU B 1 29 ? 40.156 -10.117 -29.953 1 74 29 GLU B CA 1
ATOM 4534 C C . GLU B 1 29 ? 41.625 -10.477 -30.031 1 74 29 GLU B C 1
ATOM 4536 O O . GLU B 1 29 ? 42.312 -10.172 -31.016 1 74 29 GLU B O 1
ATOM 4541 N N . ASP B 1 30 ? 42.125 -11.141 -28.938 1 77.19 30 ASP B N 1
ATOM 4542 C CA . ASP B 1 30 ? 43.5 -11.68 -29.016 1 77.19 30 ASP B CA 1
ATOM 4543 C C . ASP B 1 30 ? 43.531 -12.953 -29.859 1 77.19 30 ASP B C 1
ATOM 4545 O O . ASP B 1 30 ? 42.719 -13.859 -29.672 1 77.19 30 ASP B O 1
ATOM 4549 N N . LYS B 1 31 ? 44.188 -13.039 -30.984 1 72.5 31 LYS B N 1
ATOM 4550 C CA . LYS B 1 31 ? 44.344 -14.195 -31.859 1 72.5 31 LYS B CA 1
ATOM 4551 C C . LYS B 1 31 ? 45.625 -14.961 -31.516 1 72.5 31 LYS B C 1
ATOM 4553 O O . LYS B 1 31 ? 46.594 -14.367 -31.047 1 72.5 31 LYS B O 1
ATOM 4558 N N . PRO B 1 32 ? 45.5 -16.266 -31.531 1 75.5 32 PRO B N 1
ATOM 4559 C CA . PRO B 1 32 ? 44.469 -17.141 -32.125 1 75.5 32 PRO B CA 1
ATOM 4560 C C . PRO B 1 32 ? 43.375 -17.531 -31.125 1 75.5 32 PRO B C 1
ATOM 4562 O O . PRO B 1 32 ? 42.312 -17.969 -31.516 1 75.5 32 PRO B O 1
ATOM 4565 N N . VAL B 1 33 ? 43.688 -17.281 -29.859 1 78.19 33 VAL B N 1
ATOM 4566 C CA . VAL B 1 33 ? 42.719 -17.594 -28.812 1 78.19 33 VAL B CA 1
ATOM 4567 C C . VAL B 1 33 ? 42.5 -16.375 -27.922 1 78.19 33 VAL B C 1
ATOM 4569 O O . VAL B 1 33 ? 43.469 -15.812 -27.391 1 78.19 33 VAL B O 1
ATOM 4572 N N . CYS B 1 34 ? 41.25 -15.984 -27.828 1 76.94 34 CYS B N 1
ATOM 4573 C CA . CYS B 1 34 ? 40.969 -14.805 -27.016 1 76.94 34 CYS B CA 1
ATOM 4574 C C . CYS B 1 34 ? 41.062 -15.117 -25.531 1 76.94 34 CYS B C 1
ATOM 4576 O O . CYS B 1 34 ? 41 -16.281 -25.141 1 76.94 34 CYS B O 1
ATOM 4578 N N . ARG B 1 35 ? 41.281 -14.164 -24.797 1 75.88 35 ARG B N 1
ATOM 4579 C CA . ARG B 1 35 ? 41.5 -14.328 -23.359 1 75.88 35 ARG B CA 1
ATOM 4580 C C . ARG B 1 35 ? 40.312 -15 -22.688 1 75.88 35 ARG B C 1
ATOM 4582 O O . ARG B 1 35 ? 40.5 -15.82 -21.781 1 75.88 35 ARG B O 1
ATOM 4589 N N . ASP B 1 36 ? 39.281 -14.703 -23.219 1 73.31 36 ASP B N 1
ATOM 4590 C CA . ASP B 1 36 ? 38.062 -15.203 -22.594 1 73.31 36 ASP B CA 1
ATOM 4591 C C . ASP B 1 36 ? 37.875 -16.688 -22.891 1 73.31 36 ASP B C 1
ATOM 4593 O O . ASP B 1 36 ? 37.531 -17.469 -21.984 1 73.31 36 ASP B O 1
ATOM 4597 N N . CYS B 1 37 ? 38 -17.047 -23.875 1 72.75 37 CYS B N 1
ATOM 4598 C CA . CYS B 1 37 ? 37.906 -18.453 -24.266 1 72.75 37 CYS B CA 1
ATOM 4599 C C . CYS B 1 37 ? 39.031 -19.266 -23.656 1 72.75 37 CYS B C 1
ATOM 4601 O O . CYS B 1 37 ? 38.812 -20.406 -23.203 1 72.75 37 CYS B O 1
ATOM 4603 N N . ARG B 1 38 ? 40.125 -18.688 -23.5 1 77.06 38 ARG B N 1
ATOM 4604 C CA . ARG B 1 38 ? 41.281 -19.344 -22.859 1 77.06 38 ARG B CA 1
ATOM 4605 C C . ARG B 1 38 ? 41 -19.594 -21.391 1 77.06 38 ARG B C 1
ATOM 4607 O O . ARG B 1 38 ? 41.25 -20.688 -20.875 1 77.06 38 ARG B O 1
ATOM 4614 N N . ARG B 1 39 ? 40.5 -18.594 -20.828 1 73.62 39 ARG B N 1
ATOM 4615 C CA . ARG B 1 39 ? 40.25 -18.672 -19.391 1 73.62 39 ARG B CA 1
ATOM 4616 C C . ARG B 1 39 ? 39.156 -19.719 -19.078 1 73.62 39 ARG B C 1
ATOM 4618 O O . ARG B 1 39 ? 39.281 -20.453 -18.094 1 73.62 39 ARG B O 1
ATOM 4625 N N . LEU B 1 40 ? 38.281 -19.828 -19.953 1 71.38 40 LEU B N 1
ATOM 4626 C CA . LEU B 1 40 ? 37.125 -20.688 -19.688 1 71.38 40 LEU B CA 1
ATOM 4627 C C . LEU B 1 40 ? 37.219 -21.984 -20.469 1 71.38 40 LEU B C 1
ATOM 4629 O O . LEU B 1 40 ? 36.312 -22.812 -20.438 1 71.38 40 LEU B O 1
ATOM 4633 N N . SER B 1 41 ? 38.281 -22.109 -21.062 1 71.69 41 SER B N 1
ATOM 4634 C CA . SER B 1 41 ? 38.625 -23.281 -21.844 1 71.69 41 SER B CA 1
ATOM 4635 C C . SER B 1 41 ? 37.531 -23.609 -22.875 1 71.69 41 SER B C 1
ATOM 4637 O O . SER B 1 41 ? 37.125 -24.766 -23.031 1 71.69 41 SER B O 1
ATOM 4639 N N . PHE B 1 42 ? 37.094 -22.547 -23.484 1 73.75 42 PHE B N 1
ATOM 4640 C CA . PHE B 1 42 ? 36.188 -22.703 -24.594 1 73.75 42 PHE B CA 1
ATOM 4641 C C . PHE B 1 42 ? 36.938 -22.75 -25.922 1 73.75 42 PHE B C 1
ATOM 4643 O O . PHE B 1 42 ? 38.031 -22.172 -26.047 1 73.75 42 PHE B O 1
ATOM 4650 N N . PRO B 1 43 ? 36.375 -23.5 -26.812 1 75 43 PRO B N 1
ATOM 4651 C CA . PRO B 1 43 ? 36.969 -23.406 -28.156 1 75 43 PRO B CA 1
ATOM 4652 C C . PRO B 1 43 ? 36.844 -22.016 -28.766 1 75 43 PRO B C 1
ATOM 4654 O O . PRO B 1 43 ? 35.75 -21.469 -28.828 1 75 43 PRO B O 1
ATOM 4657 N N . CYS B 1 44 ? 37.969 -21.359 -28.984 1 74 44 CYS B N 1
ATOM 4658 C CA . CYS B 1 44 ? 38.031 -20.016 -29.547 1 74 44 CYS B CA 1
ATOM 4659 C C . CYS B 1 44 ? 38.219 -20.062 -31.047 1 74 44 CYS B C 1
ATOM 4661 O O . CYS B 1 44 ? 39.281 -20.5 -31.531 1 74 44 CYS B O 1
ATOM 4663 N N . ILE B 1 45 ? 37.156 -19.828 -31.859 1 75.81 45 ILE B N 1
ATOM 4664 C CA . ILE B 1 45 ? 37.219 -19.953 -33.312 1 75.81 45 ILE B CA 1
ATOM 4665 C C . ILE B 1 45 ? 37.062 -18.578 -33.938 1 75.81 45 ILE B C 1
ATOM 4667 O O . ILE B 1 45 ? 36.031 -17.922 -33.75 1 75.81 45 ILE B O 1
ATOM 4671 N N . TYR B 1 46 ? 38.125 -18.047 -34.656 1 76.19 46 TYR B N 1
ATOM 4672 C CA . TYR B 1 46 ? 38.062 -16.828 -35.438 1 76.19 46 TYR B CA 1
ATOM 4673 C C . TYR B 1 46 ? 37.781 -17.125 -36.906 1 76.19 46 TYR B C 1
ATOM 4675 O O . TYR B 1 46 ? 38.375 -18.016 -37.469 1 76.19 46 TYR B O 1
ATOM 4683 N N . ILE B 1 47 ? 36.625 -16.625 -37.438 1 64.06 47 ILE B N 1
ATOM 4684 C CA . ILE B 1 47 ? 36.281 -16.875 -38.844 1 64.06 47 ILE B CA 1
ATOM 4685 C C . ILE B 1 47 ? 36.969 -15.875 -39.719 1 64.06 47 ILE B C 1
ATOM 4687 O O . ILE B 1 47 ? 36.969 -14.672 -39.469 1 64.06 47 ILE B O 1
ATOM 4691 N N . SER B 1 48 ? 37.75 -16.391 -40.75 1 60.5 48 SER B N 1
ATOM 4692 C CA . SER B 1 48 ? 38.281 -15.547 -41.812 1 60.5 48 SER B CA 1
ATOM 4693 C C . SER B 1 48 ? 37.188 -15.039 -42.719 1 60.5 48 SER B C 1
ATOM 4695 O O . SER B 1 48 ? 36.125 -15.664 -42.812 1 60.5 48 SER B O 1
ATOM 4697 N N . GLU B 1 49 ? 37.219 -13.828 -43.281 1 57.72 49 GLU B N 1
ATOM 4698 C CA . GLU B 1 49 ? 36.281 -13.031 -44.062 1 57.72 49 GLU B CA 1
ATOM 4699 C C . GLU B 1 49 ? 35.594 -13.883 -45.125 1 57.72 49 GLU B C 1
ATOM 4701 O O . GLU B 1 49 ? 34.469 -13.594 -45.531 1 57.72 49 GLU B O 1
ATOM 4706 N N . SER B 1 50 ? 36.094 -15.016 -45.688 1 57.38 50 SER B N 1
ATOM 4707 C CA . SER B 1 50 ? 35.594 -15.68 -46.875 1 57.38 50 SER B CA 1
ATOM 4708 C C . SER B 1 50 ? 34.719 -16.875 -46.5 1 57.38 50 SER B C 1
ATOM 4710 O O . SER B 1 50 ? 34.594 -17.828 -47.281 1 57.38 50 SER B O 1
ATOM 4712 N N . VAL B 1 51 ? 34.25 -17.094 -45.406 1 58.91 51 VAL B N 1
ATOM 4713 C CA . VAL B 1 51 ? 33.562 -18.344 -45.156 1 58.91 51 VAL B CA 1
ATOM 4714 C C . VAL B 1 51 ? 32.062 -18.156 -45.5 1 58.91 51 VAL B C 1
ATOM 4716 O O . VAL B 1 51 ? 31.484 -17.109 -45.219 1 58.91 51 VAL B O 1
ATOM 4719 N N . ASP B 1 52 ? 31.484 -18.922 -46.438 1 60.78 52 ASP B N 1
ATOM 4720 C CA . ASP B 1 52 ? 30.094 -18.875 -46.875 1 60.78 52 ASP B CA 1
ATOM 4721 C C . ASP B 1 52 ? 29.141 -19 -45.688 1 60.78 52 ASP B C 1
ATOM 4723 O O . ASP B 1 52 ? 29.516 -19.531 -44.625 1 60.78 52 ASP B O 1
ATOM 4727 N N . LYS B 1 53 ? 27.938 -18.312 -45.75 1 61.94 53 LYS B N 1
ATOM 4728 C CA . LYS B 1 53 ? 26.922 -18.203 -44.719 1 61.94 53 LYS B CA 1
ATOM 4729 C C . LYS B 1 53 ? 26.5 -19.578 -44.188 1 61.94 53 LYS B C 1
ATOM 4731 O O . LYS B 1 53 ? 26.234 -19.75 -43 1 61.94 53 LYS B O 1
ATOM 4736 N N . GLN B 1 54 ? 26.453 -20.469 -45.031 1 63.28 54 GLN B N 1
ATOM 4737 C CA . GLN B 1 54 ? 26 -21.812 -44.656 1 63.28 54 GLN B CA 1
ATOM 4738 C C . GLN B 1 54 ? 27.031 -22.516 -43.781 1 63.28 54 GLN B C 1
ATOM 4740 O O . GLN B 1 54 ? 26.688 -23.156 -42.781 1 63.28 54 GLN B O 1
ATOM 4745 N N . SER B 1 55 ? 28.25 -22.359 -44.031 1 65.5 55 SER B N 1
ATOM 4746 C CA . SER B 1 55 ? 29.328 -22.938 -43.25 1 65.5 55 SER B CA 1
ATOM 4747 C C . SER B 1 55 ? 29.453 -22.266 -41.875 1 65.5 55 SER B C 1
ATOM 4749 O O . SER B 1 55 ? 29.75 -22.922 -40.875 1 65.5 55 SER B O 1
ATOM 4751 N N . LEU B 1 56 ? 29.188 -21.031 -41.844 1 66.88 56 LEU B N 1
ATOM 4752 C CA . LEU B 1 56 ? 29.188 -20.281 -40.594 1 66.88 56 LEU B CA 1
ATOM 4753 C C . LEU B 1 56 ? 28.109 -20.781 -39.656 1 66.88 56 LEU B C 1
ATOM 4755 O O . LEU B 1 56 ? 28.328 -20.906 -38.438 1 66.88 56 LEU B O 1
ATOM 4759 N N . LYS B 1 57 ? 26.953 -21.109 -40.094 1 68.62 57 LYS B N 1
ATOM 4760 C CA . LYS B 1 57 ? 25.859 -21.641 -39.281 1 68.62 57 LYS B CA 1
ATOM 4761 C C . LYS B 1 57 ? 26.203 -23.016 -38.719 1 68.62 57 LYS B C 1
ATOM 4763 O O . LYS B 1 57 ? 25.891 -23.328 -37.562 1 68.62 57 LYS B O 1
ATOM 4768 N N . LYS B 1 58 ? 26.844 -23.859 -39.375 1 67.19 58 LYS B N 1
ATOM 4769 C CA . LYS B 1 58 ? 27.25 -25.188 -38.906 1 67.19 58 LYS B CA 1
ATOM 4770 C C . LYS B 1 58 ? 28.328 -25.094 -37.844 1 67.19 58 LYS B C 1
ATOM 4772 O O . LYS B 1 58 ? 28.281 -25.828 -36.844 1 67.19 58 LYS B O 1
ATOM 4777 N N . ILE B 1 59 ? 29.219 -24.172 -37.938 1 68.44 59 ILE B N 1
ATOM 4778 C CA . ILE B 1 59 ? 30.281 -23.984 -36.969 1 68.44 59 ILE B CA 1
ATOM 4779 C C . ILE B 1 59 ? 29.672 -23.469 -35.656 1 68.44 59 ILE B C 1
ATOM 4781 O O . ILE B 1 59 ? 30.016 -23.953 -34.562 1 68.44 59 ILE B O 1
ATOM 4785 N N . LYS B 1 60 ? 28.734 -22.594 -35.844 1 68.56 60 LYS B N 1
ATOM 4786 C CA . LYS B 1 60 ? 28.031 -22.078 -34.656 1 68.56 60 LYS B CA 1
ATOM 4787 C C . LYS B 1 60 ? 27.25 -23.188 -33.969 1 68.56 60 LYS B C 1
ATOM 4789 O O . LYS B 1 60 ? 27.266 -23.297 -32.75 1 68.56 60 LYS B O 1
ATOM 4794 N N . ALA B 1 61 ? 26.609 -24.031 -34.688 1 67.75 61 ALA B N 1
ATOM 4795 C CA . ALA B 1 61 ? 25.859 -25.156 -34.125 1 67.75 61 ALA B CA 1
ATOM 4796 C C . ALA B 1 61 ? 26.797 -26.172 -33.469 1 67.75 61 ALA B C 1
ATOM 4798 O O . ALA B 1 61 ? 26.484 -26.703 -32.406 1 67.75 61 ALA B O 1
ATOM 4799 N N . ASP B 1 62 ? 27.875 -26.438 -34 1 66.31 62 ASP B N 1
ATOM 4800 C CA . ASP B 1 62 ? 28.844 -27.375 -33.438 1 66.31 62 ASP B CA 1
ATOM 4801 C C . ASP B 1 62 ? 29.453 -26.828 -32.125 1 66.31 62 ASP B C 1
ATOM 4803 O O . ASP B 1 62 ? 29.625 -27.578 -31.172 1 66.31 62 ASP B O 1
ATOM 4807 N N . ILE B 1 63 ? 29.734 -25.547 -32.125 1 67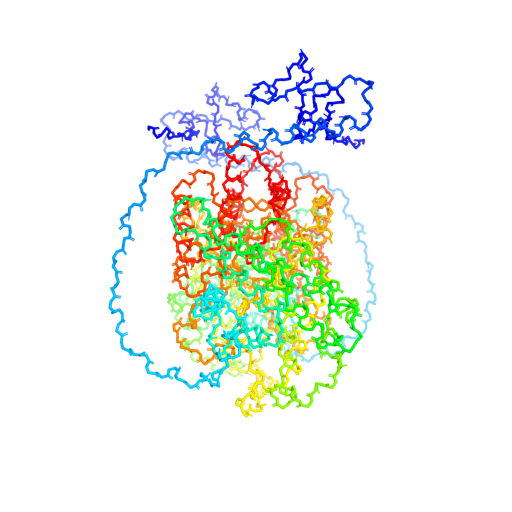.81 63 ILE B N 1
ATOM 4808 C CA . ILE B 1 63 ? 30.266 -24.953 -30.891 1 67.81 63 ILE B CA 1
ATOM 4809 C C . ILE B 1 63 ? 29.188 -24.938 -29.812 1 67.81 63 ILE B C 1
ATOM 4811 O O . ILE B 1 63 ? 29.469 -25.25 -28.656 1 67.81 63 ILE B O 1
ATOM 4815 N N . GLN B 1 64 ? 28.016 -24.781 -30.266 1 64.12 64 GLN B N 1
ATOM 4816 C CA . GLN B 1 64 ? 26.906 -24.828 -29.312 1 64.12 64 GLN B CA 1
ATOM 4817 C C . GLN B 1 64 ? 26.719 -26.25 -28.766 1 64.12 64 GLN B C 1
ATOM 4819 O O . GLN B 1 64 ? 26.484 -26.422 -27.578 1 64.12 64 GLN B O 1
ATOM 4824 N N . HIS B 1 65 ? 26.828 -27.266 -29.469 1 59.81 65 HIS B N 1
ATOM 4825 C CA . HIS B 1 65 ? 26.797 -28.672 -29.047 1 59.81 65 HIS B CA 1
ATOM 4826 C C . HIS B 1 65 ? 27.969 -29 -28.141 1 59.81 65 HIS B C 1
ATOM 4828 O O . HIS B 1 65 ? 27.812 -29.734 -27.156 1 59.81 65 HIS B O 1
ATOM 4834 N N . GLN B 1 66 ? 29.078 -28.516 -28.375 1 59.97 66 GLN B N 1
ATOM 4835 C CA . GLN B 1 66 ? 30.25 -28.797 -27.547 1 59.97 66 GLN B CA 1
ATOM 4836 C C . GLN B 1 66 ? 30.172 -28.078 -26.203 1 59.97 66 GLN B C 1
ATOM 4838 O O . GLN B 1 66 ? 30.625 -28.609 -25.188 1 59.97 66 GLN B O 1
ATOM 4843 N N . LEU B 1 67 ? 29.594 -26.984 -26.234 1 54.72 67 LEU B N 1
ATOM 4844 C CA . LEU B 1 67 ? 29.422 -26.25 -24.984 1 54.72 67 LEU B CA 1
ATOM 4845 C C . LEU B 1 67 ? 28.406 -26.953 -24.094 1 54.72 67 LEU B C 1
ATOM 4847 O O . LEU B 1 67 ? 28.578 -27 -22.859 1 54.72 67 LEU B O 1
ATOM 4851 N N . ILE B 1 68 ? 27.422 -27.703 -24.547 1 50.53 68 ILE B N 1
ATOM 4852 C CA . ILE B 1 68 ? 26.453 -28.5 -23.812 1 50.53 68 ILE B CA 1
ATOM 4853 C C . ILE B 1 68 ? 27.078 -29.812 -23.375 1 50.53 68 ILE B C 1
ATOM 4855 O O . ILE B 1 68 ? 26.859 -30.266 -22.25 1 50.53 68 ILE B O 1
ATOM 4859 N N . SER B 1 69 ? 27.656 -30.469 -24.094 1 43.47 69 SER B N 1
ATOM 4860 C CA . SER B 1 69 ? 28.266 -31.766 -23.766 1 43.47 69 SER B CA 1
ATOM 4861 C C . SER B 1 69 ? 29.297 -31.609 -22.641 1 43.47 69 SER B C 1
ATOM 4863 O O . SER B 1 69 ? 29.453 -32.531 -21.828 1 43.47 69 SER B O 1
ATOM 4865 N N . LYS B 1 70 ? 29.953 -30.594 -22.531 1 41.69 70 LYS B N 1
ATOM 4866 C CA . LYS B 1 70 ? 30.922 -30.469 -21.453 1 41.69 70 LYS B CA 1
ATOM 4867 C C . LYS B 1 70 ? 30.234 -30.281 -20.109 1 41.69 70 LYS B C 1
ATOM 4869 O O . LYS B 1 70 ? 30.797 -30.609 -19.062 1 41.69 70 LYS B O 1
ATOM 4874 N N . LYS B 1 71 ? 29.031 -29.812 -19.984 1 35.62 71 LYS B N 1
ATOM 4875 C CA . LYS B 1 71 ? 28.391 -29.734 -18.672 1 35.62 71 LYS B CA 1
ATOM 4876 C C . LYS B 1 71 ? 27.953 -31.125 -18.188 1 35.62 71 LYS B C 1
ATOM 4878 O O . LYS B 1 71 ? 27.75 -31.328 -17 1 35.62 71 LYS B O 1
ATOM 4883 N N . ARG B 1 72 ? 27.625 -32.156 -18.969 1 33.81 72 ARG B N 1
ATOM 4884 C CA . ARG B 1 72 ? 27.203 -33.5 -18.594 1 33.81 72 ARG B CA 1
ATOM 4885 C C . ARG B 1 72 ? 28.344 -34.25 -17.922 1 33.81 72 ARG B C 1
ATOM 4887 O O . ARG B 1 72 ? 28.125 -35.312 -17.344 1 33.81 72 ARG B O 1
ATOM 4894 N N . LYS B 1 73 ? 29.438 -33.938 -18.062 1 34.25 73 LYS B N 1
ATOM 4895 C CA . LYS B 1 73 ? 30.391 -34.969 -17.656 1 34.25 73 LYS B CA 1
ATOM 4896 C C . LYS B 1 73 ? 30.578 -34.969 -16.141 1 34.25 73 LYS B C 1
ATOM 4898 O O . LYS B 1 73 ? 31.328 -35.781 -15.586 1 34.25 73 LYS B O 1
ATOM 4903 N N . HIS B 1 74 ? 30.188 -34 -15.352 1 26.59 74 HIS B N 1
ATOM 4904 C CA . HIS B 1 74 ? 30.688 -34.281 -14.016 1 26.59 74 HIS B CA 1
ATOM 4905 C C . HIS B 1 74 ? 29.734 -35.219 -13.266 1 26.59 74 HIS B C 1
ATOM 4907 O O . HIS B 1 74 ? 28.891 -34.75 -12.492 1 26.59 74 HIS B O 1
ATOM 4913 N N . ALA B 1 75 ? 29.062 -36.219 -13.922 1 24.61 75 ALA B N 1
ATOM 4914 C CA . ALA B 1 75 ? 28.203 -37.25 -13.32 1 24.61 75 ALA B CA 1
ATOM 4915 C C . ALA B 1 75 ? 28.953 -38.031 -12.25 1 24.61 75 ALA B C 1
ATOM 4917 O O . ALA B 1 75 ? 29.953 -38.688 -12.539 1 24.61 75 ALA B O 1
ATOM 4918 N N . PRO B 1 76 ? 28.859 -37.5 -10.953 1 22.84 76 PRO B N 1
ATOM 4919 C CA . PRO B 1 76 ? 29.453 -38.312 -9.906 1 22.84 76 PRO B CA 1
ATOM 4920 C C . PRO B 1 76 ? 28.938 -39.75 -9.914 1 22.84 76 PRO B C 1
ATOM 4922 O O . PRO B 1 76 ? 27.875 -40.031 -10.492 1 22.84 76 PRO B O 1
ATOM 4925 N N . ASP B 1 77 ? 29.594 -40.719 -9.227 1 19.64 77 ASP B N 1
ATOM 4926 C CA . ASP B 1 77 ? 29.578 -42.156 -9.016 1 19.64 77 ASP B CA 1
ATOM 4927 C C . ASP B 1 77 ? 28.281 -42.594 -8.32 1 19.64 77 ASP B C 1
ATOM 4929 O O . ASP B 1 77 ? 27.688 -41.812 -7.578 1 19.64 77 ASP B O 1
ATOM 4933 N N . SER B 1 78 ? 27.609 -43.812 -8.641 1 19.8 78 SER B N 1
ATOM 4934 C CA . SER B 1 78 ? 26.453 -44.688 -8.594 1 19.8 78 SER B CA 1
ATOM 4935 C C . SER B 1 78 ? 26.172 -45.156 -7.168 1 19.8 78 SER B C 1
ATOM 4937 O O . SER B 1 78 ? 25.344 -46.062 -6.957 1 19.8 78 SER B O 1
ATOM 4939 N N . ALA B 1 79 ? 26.891 -44.75 -6.016 1 20.28 79 ALA B N 1
ATOM 4940 C CA . ALA B 1 79 ? 26.828 -45.75 -4.969 1 20.28 79 ALA B CA 1
ATOM 4941 C C . ALA B 1 79 ? 25.406 -45.875 -4.406 1 20.28 79 ALA B C 1
ATOM 4943 O O . ALA B 1 79 ? 24.922 -47 -4.184 1 20.28 79 ALA B O 1
ATOM 4944 N N . GLN B 1 80 ? 24.891 -44.938 -3.541 1 17.94 80 GLN B N 1
ATOM 4945 C CA . GLN B 1 80 ? 24.188 -45.375 -2.338 1 17.94 80 GLN B CA 1
ATOM 4946 C C . GLN B 1 80 ? 22.703 -45.594 -2.623 1 17.94 80 GLN B C 1
ATOM 4948 O O . GLN B 1 80 ? 21.953 -44.625 -2.816 1 17.94 80 GLN B O 1
ATOM 4953 N N . LYS B 1 81 ? 22.219 -46.531 -3.451 1 19.64 81 LYS B N 1
ATOM 4954 C CA . LYS B 1 81 ? 20.953 -47.094 -3.908 1 19.64 81 LYS B CA 1
ATOM 4955 C C . LYS B 1 81 ? 20.047 -47.469 -2.729 1 19.64 81 LYS B C 1
ATOM 4957 O O . LYS B 1 81 ? 18.828 -47.594 -2.885 1 19.64 81 LYS B O 1
ATOM 4962 N N . ALA B 1 82 ? 20.562 -47.969 -1.564 1 18.02 82 ALA B N 1
ATOM 4963 C CA . ALA B 1 82 ? 19.891 -49.125 -0.959 1 18.02 82 ALA B CA 1
ATOM 4964 C C . ALA B 1 82 ? 18.625 -48.688 -0.22 1 18.02 82 ALA B C 1
ATOM 4966 O O . ALA B 1 82 ? 17.578 -49.344 -0.325 1 18.02 82 ALA B O 1
ATOM 4967 N N . ALA B 1 83 ? 18.688 -47.969 0.896 1 18.22 83 ALA B N 1
ATOM 4968 C CA . ALA B 1 83 ? 18.078 -48.469 2.129 1 18.22 83 ALA B CA 1
ATOM 4969 C C . ALA B 1 83 ? 16.656 -47.938 2.27 1 18.22 83 ALA B C 1
ATOM 4971 O O . ALA B 1 83 ? 16 -48.156 3.293 1 18.22 83 ALA B O 1
ATOM 4972 N N . VAL B 1 84 ? 16.203 -47.094 1.389 1 17.84 84 VAL B N 1
ATOM 4973 C CA . VAL B 1 84 ? 15.047 -46.375 1.953 1 17.84 84 VAL B CA 1
ATOM 4974 C C . VAL B 1 84 ? 13.812 -47.281 1.878 1 17.84 84 VAL B C 1
ATOM 4976 O O . VAL B 1 84 ? 13.125 -47.312 0.855 1 17.84 84 VAL B O 1
ATOM 4979 N N . ALA B 1 85 ? 13.891 -48.625 2.213 1 16.92 85 ALA B N 1
ATOM 4980 C CA . ALA B 1 85 ? 12.805 -49.594 2.127 1 16.92 85 ALA B CA 1
ATOM 4981 C C . ALA B 1 85 ? 11.586 -49.125 2.918 1 16.92 85 ALA B C 1
ATOM 4983 O O . ALA B 1 85 ? 10.477 -49.094 2.393 1 16.92 85 ALA B O 1
ATOM 4984 N N . THR B 1 86 ? 11.43 -49.531 4.23 1 17.56 86 THR B N 1
ATOM 4985 C CA . THR B 1 86 ? 10.406 -50.406 4.816 1 17.56 86 THR B CA 1
ATOM 4986 C C . THR B 1 86 ? 9.297 -49.562 5.449 1 17.56 86 THR B C 1
ATOM 4988 O O . THR B 1 86 ? 8.273 -50.094 5.883 1 17.56 86 THR B O 1
ATOM 4991 N N . ARG B 1 87 ? 9.523 -48.281 5.879 1 18.42 87 ARG B N 1
ATOM 4992 C CA . ARG B 1 87 ? 8.641 -48.031 7.008 1 18.42 87 ARG B CA 1
ATOM 4993 C C . ARG B 1 87 ? 7.191 -47.906 6.547 1 18.42 87 ARG B C 1
ATOM 4995 O O . ARG B 1 87 ? 6.809 -46.875 5.941 1 18.42 87 ARG B O 1
ATOM 5002 N N . THR B 1 88 ? 6.477 -49.031 6.059 1 18.27 88 THR B N 1
ATOM 5003 C CA . THR B 1 88 ? 5.066 -49.219 5.73 1 18.27 88 THR B CA 1
ATOM 5004 C C . THR B 1 88 ? 4.18 -48.875 6.922 1 18.27 88 THR B C 1
ATOM 5006 O O . THR B 1 88 ? 3.988 -49.688 7.816 1 18.27 88 THR B O 1
ATOM 5009 N N . ARG B 1 89 ? 4.367 -47.781 7.605 1 18.45 89 ARG B N 1
ATOM 5010 C CA . ARG B 1 89 ? 3.5 -47.688 8.773 1 18.45 89 ARG B CA 1
ATOM 5011 C C . ARG B 1 89 ? 2.033 -47.812 8.375 1 18.45 89 ARG B C 1
ATOM 5013 O O . ARG B 1 89 ? 1.643 -47.438 7.277 1 18.45 89 ARG B O 1
ATOM 5020 N N . ARG B 1 90 ? 1.201 -48.406 9.305 1 20.22 90 ARG B N 1
ATOM 5021 C CA . ARG B 1 90 ? -0.137 -48.906 9.578 1 20.22 90 ARG B CA 1
ATOM 5022 C C . ARG B 1 90 ? -1.172 -47.812 9.531 1 20.22 90 ARG B C 1
ATOM 5024 O O . ARG B 1 90 ? -1.381 -47.094 10.523 1 20.22 90 ARG B O 1
ATOM 5031 N N . VAL B 1 91 ? -1.01 -46.781 8.742 1 20.45 91 VAL B N 1
ATOM 5032 C CA . VAL B 1 91 ? -2.111 -45.844 8.836 1 20.45 91 VAL B CA 1
ATOM 5033 C C . VAL B 1 91 ? -3.443 -46.562 8.688 1 20.45 91 VAL B C 1
ATOM 5035 O O . VAL B 1 91 ? -3.664 -47.281 7.691 1 20.45 91 VAL B O 1
ATOM 5038 N N . GLY B 1 92 ? -4.164 -46.875 9.781 1 19.3 92 GLY B N 1
ATOM 5039 C CA . GLY B 1 92 ? -5.418 -47.531 10.094 1 19.3 92 GLY B CA 1
ATOM 5040 C C . GLY B 1 92 ? -6.555 -47.125 9.172 1 19.3 92 GLY B C 1
ATOM 5041 O O . GLY B 1 92 ? -6.414 -46.219 8.375 1 19.3 92 GLY B O 1
ATOM 5042 N N . SER B 1 93 ? -7.977 -47.5 9.547 1 22.44 93 SER B N 1
ATOM 5043 C CA . SER B 1 93 ? -9.25 -48.062 9.078 1 22.44 93 SER B CA 1
ATOM 5044 C C . SER B 1 93 ? -10.133 -46.969 8.484 1 22.44 93 SER B C 1
ATOM 5046 O O . SER B 1 93 ? -11.172 -47.25 7.895 1 22.44 93 SER B O 1
ATOM 5048 N N . ASP B 1 94 ? -10.023 -45.688 8.875 1 22.73 94 ASP B N 1
ATOM 5049 C CA . ASP B 1 94 ? -11.289 -44.969 8.766 1 22.73 94 ASP B CA 1
ATOM 5050 C C . ASP B 1 94 ? -11.68 -44.781 7.301 1 22.73 94 ASP B C 1
ATOM 5052 O O . ASP B 1 94 ? -11.312 -43.75 6.691 1 22.73 94 ASP B O 1
ATOM 5056 N N . GLU B 1 95 ? -11.523 -45.781 6.406 1 25.75 95 GLU B N 1
ATOM 5057 C CA . GLU B 1 95 ? -11.781 -45.906 4.977 1 25.75 95 GLU B CA 1
ATOM 5058 C C . GLU B 1 95 ? -13.266 -45.719 4.664 1 25.75 95 GLU B C 1
ATOM 5060 O O . GLU B 1 95 ? -13.695 -45.969 3.533 1 25.75 95 GLU B O 1
ATOM 5065 N N . GLN B 1 96 ? -14.195 -45.656 5.664 1 24.02 96 GLN B N 1
ATOM 5066 C CA . GLN B 1 96 ? -15.555 -46.031 5.305 1 24.02 96 GLN B CA 1
ATOM 5067 C C . GLN B 1 96 ? -16.141 -45.062 4.273 1 24.02 96 GLN B C 1
ATOM 5069 O O . GLN B 1 96 ? -16.812 -45.5 3.334 1 24.02 96 GLN B O 1
ATOM 5074 N N . ASP B 1 97 ? -16.219 -43.781 4.664 1 25.06 97 ASP B N 1
ATOM 5075 C CA . ASP B 1 97 ? -17.391 -43.031 4.223 1 25.06 97 ASP B CA 1
ATOM 5076 C C . ASP B 1 97 ? -17.281 -42.625 2.752 1 25.06 97 ASP B C 1
ATOM 5078 O O . ASP B 1 97 ? -18.156 -41.969 2.211 1 25.06 97 ASP B O 1
ATOM 5082 N N . ASN B 1 98 ? -16.062 -42.562 2.279 1 26.56 98 ASN B N 1
ATOM 5083 C CA . ASN B 1 98 ? -15.984 -41.844 1.011 1 26.56 98 ASN B CA 1
ATOM 5084 C C . ASN B 1 98 ? -16.578 -42.688 -0.133 1 26.56 98 ASN B C 1
ATOM 5086 O O . ASN B 1 98 ? -15.859 -43.031 -1.068 1 26.56 98 ASN B O 1
ATOM 5090 N N . GLN B 1 99 ? -17.453 -43.688 0.152 1 26.89 99 GLN B N 1
ATOM 5091 C CA . GLN B 1 99 ? -17.984 -44.656 -0.796 1 26.89 99 GLN B CA 1
ATOM 5092 C C . GLN B 1 99 ? -18.812 -43.969 -1.874 1 26.89 99 GLN B C 1
ATOM 5094 O O . GLN B 1 99 ? -19.312 -44.625 -2.795 1 26.89 99 GLN B O 1
ATOM 5099 N N . VAL B 1 100 ? -19.359 -42.844 -1.551 1 27.7 100 VAL B N 1
ATOM 5100 C CA . VAL B 1 100 ? -20.562 -42.562 -2.311 1 27.7 100 VAL B CA 1
ATOM 5101 C C . VAL B 1 100 ? -20.234 -42.438 -3.797 1 27.7 100 VAL B C 1
ATOM 5103 O O . VAL B 1 100 ? -20.953 -43 -4.641 1 27.7 100 VAL B O 1
ATOM 5106 N N .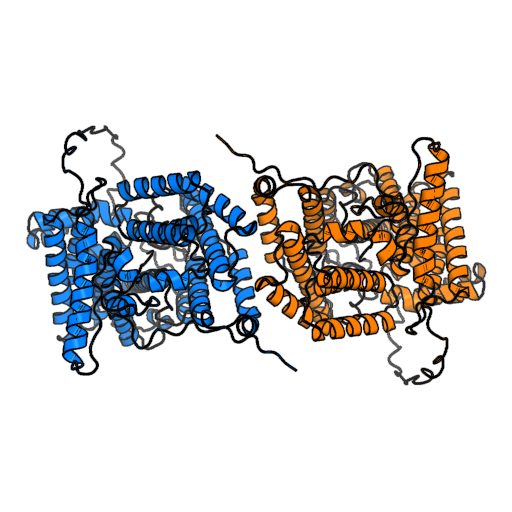 TYR B 1 101 ? -19.5 -41.375 -4.09 1 28.69 101 TYR B N 1
ATOM 5107 C CA . TYR B 1 101 ? -19.625 -40.969 -5.48 1 28.69 101 TYR B CA 1
ATOM 5108 C C . TYR B 1 101 ? -18.906 -41.938 -6.41 1 28.69 101 TYR B C 1
ATOM 5110 O O . TYR B 1 101 ? -18.141 -41.5 -7.277 1 28.69 101 TYR B O 1
ATOM 5118 N N . LEU B 1 102 ? -18.297 -43.031 -5.801 1 32.28 102 LEU B N 1
ATOM 5119 C CA . LEU B 1 102 ? -17.656 -44.031 -6.664 1 32.28 102 LEU B CA 1
ATOM 5120 C C . LEU B 1 102 ? -18.672 -44.625 -7.625 1 32.28 102 LEU B C 1
ATOM 5122 O O . LEU B 1 102 ? -19.344 -45.625 -7.289 1 32.28 102 LEU B O 1
ATOM 5126 N N . SER B 1 103 ? -19.531 -43.906 -8.18 1 31.03 103 SER B N 1
ATOM 5127 C CA . SER B 1 103 ? -20.578 -44.562 -8.961 1 31.03 103 SER B CA 1
ATOM 5128 C C . SER B 1 103 ? -20.031 -45.75 -9.766 1 31.03 103 SER B C 1
ATOM 5130 O O . SER B 1 103 ? -18.828 -46 -9.758 1 31.03 103 SER B O 1
ATOM 5132 N N . LYS B 1 104 ? -20.453 -45.906 -11.289 1 36.66 104 LYS B N 1
ATOM 5133 C CA . LYS B 1 104 ? -20.547 -47.062 -12.18 1 36.66 104 LYS B CA 1
ATOM 5134 C C . LYS B 1 104 ? -19.156 -47.594 -12.539 1 36.66 104 LYS B C 1
ATOM 5136 O O . LYS B 1 104 ? -18.234 -46.812 -12.781 1 36.66 104 LYS B O 1
ATOM 5141 N N . PRO B 1 105 ? -18.719 -48.812 -12.328 1 36.94 105 PRO B N 1
ATOM 5142 C CA . PRO B 1 105 ? -17.5 -49.531 -12.688 1 36.94 105 PRO B CA 1
ATOM 5143 C C . PRO B 1 105 ? -17.062 -49.281 -14.125 1 36.94 105 PRO B C 1
ATOM 5145 O O . PRO B 1 105 ? -17.594 -49.906 -15.055 1 36.94 105 PRO B O 1
ATOM 5148 N N . LEU B 1 106 ? -17.016 -48.25 -14.656 1 42.19 106 LEU B N 1
ATOM 5149 C CA . LEU B 1 106 ? -16.484 -47.938 -15.977 1 42.19 106 LEU B CA 1
ATOM 5150 C C . LEU B 1 106 ? -15.133 -48.594 -16.188 1 42.19 106 LEU B C 1
ATOM 5152 O O . LEU B 1 106 ? -14.461 -48.344 -17.203 1 42.19 106 LEU B O 1
ATOM 5156 N N . GLU B 1 107 ? -14.547 -49.281 -15.18 1 49.84 107 GLU B N 1
ATOM 5157 C CA . GLU B 1 107 ? -13.32 -50.062 -15.227 1 49.84 107 GLU B CA 1
ATOM 5158 C C . GLU B 1 107 ? -13.352 -51.094 -16.359 1 49.84 107 GLU B C 1
ATOM 5160 O O . GLU B 1 107 ? -12.32 -51.375 -16.984 1 49.84 107 GLU B O 1
ATOM 5165 N N . ASP B 1 108 ? -14.586 -51.5 -16.656 1 52.56 108 ASP B N 1
ATOM 5166 C CA . ASP B 1 108 ? -14.633 -52.594 -17.625 1 52.56 108 ASP B CA 1
ATOM 5167 C C . ASP B 1 108 ? -14.18 -52.125 -19 1 52.56 108 ASP B C 1
ATOM 5169 O O . ASP B 1 108 ? -13.414 -52.812 -19.672 1 52.56 108 ASP B O 1
ATOM 5173 N N . CYS B 1 109 ? -14.602 -50.938 -19.422 1 59.47 109 CYS B N 1
ATOM 5174 C CA . CYS B 1 109 ? -14.289 -50.531 -20.781 1 59.47 109 CYS B CA 1
ATOM 5175 C C . CYS B 1 109 ? -12.828 -50.156 -20.922 1 59.47 109 CYS B C 1
ATOM 5177 O O . CYS B 1 109 ? -12.18 -50.469 -21.922 1 59.47 109 CYS B O 1
ATOM 5179 N N . ILE B 1 110 ? -12.203 -49.562 -19.891 1 74 110 ILE B N 1
ATOM 5180 C CA . ILE B 1 110 ? -10.812 -49.125 -19.984 1 74 110 ILE B CA 1
ATOM 5181 C C . ILE B 1 110 ? -9.891 -50.344 -19.906 1 74 110 ILE B C 1
ATOM 5183 O O . ILE B 1 110 ? -8.867 -50.375 -20.594 1 74 110 ILE B O 1
ATOM 5187 N N . SER B 1 111 ? -10.414 -51.312 -19.094 1 71.44 111 SER B N 1
ATOM 5188 C CA . SER B 1 111 ? -9.602 -52.5 -18.922 1 71.44 111 SER B CA 1
ATOM 5189 C C . SER B 1 111 ? -9.484 -53.281 -20.25 1 71.44 111 SER B C 1
ATOM 5191 O O . SER B 1 111 ? -8.516 -54 -20.453 1 71.44 111 SER B O 1
ATOM 5193 N N . GLN B 1 112 ? -10.43 -53 -21.062 1 74.12 112 GLN B N 1
ATOM 5194 C CA . GLN B 1 112 ? -10.398 -53.688 -22.344 1 74.12 112 GLN B CA 1
ATOM 5195 C C . GLN B 1 112 ? -9.508 -52.938 -23.344 1 74.12 112 GLN B C 1
ATOM 5197 O O . GLN B 1 112 ? -8.969 -53.531 -24.266 1 74.12 112 GLN B O 1
ATOM 5202 N N . LYS B 1 113 ? -9.227 -51.688 -23.078 1 81.69 113 LYS B N 1
ATOM 5203 C CA . LYS B 1 113 ? -8.523 -50.844 -24.031 1 81.69 113 LYS B CA 1
ATOM 5204 C C . LYS B 1 113 ? -7.035 -50.75 -23.688 1 81.69 113 LYS B C 1
ATOM 5206 O O . LYS B 1 113 ? -6.207 -50.5 -24.578 1 81.69 113 LYS B O 1
ATOM 5211 N N . LEU B 1 114 ? -6.715 -51.062 -22.438 1 88.62 114 LEU B N 1
ATOM 5212 C CA . LEU B 1 114 ? -5.348 -50.844 -22 1 88.62 114 LEU B CA 1
ATOM 5213 C C . LEU B 1 114 ? -4.672 -52.125 -21.562 1 88.62 114 LEU B C 1
ATOM 5215 O O . LEU B 1 114 ? -5.332 -53.031 -21.047 1 88.62 114 LEU B O 1
ATOM 5219 N N . ASP B 1 115 ? -3.408 -52.25 -21.844 1 89.31 115 ASP B N 1
ATOM 5220 C CA . ASP B 1 115 ? -2.611 -53.344 -21.297 1 89.31 115 ASP B CA 1
ATOM 5221 C C . ASP B 1 115 ? -2.342 -53.156 -19.812 1 89.31 115 ASP B C 1
ATOM 5223 O O . ASP B 1 115 ? -2.82 -52.188 -19.203 1 89.31 115 ASP B O 1
ATOM 5227 N N . SER B 1 116 ? -1.611 -54.031 -19.219 1 90.12 116 SER B N 1
ATOM 5228 C CA . SER B 1 116 ? -1.376 -54.031 -17.781 1 90.12 116 SER B CA 1
ATOM 5229 C C . SER B 1 116 ? -0.685 -52.75 -17.344 1 90.12 116 SER B C 1
ATOM 5231 O O . SER B 1 116 ? -1.062 -52.156 -16.328 1 90.12 116 SER B O 1
ATOM 5233 N N . MET B 1 117 ? 0.251 -52.312 -18.125 1 91.69 117 MET B N 1
ATOM 5234 C CA . MET B 1 117 ? 0.969 -51.094 -17.797 1 91.69 117 MET B CA 1
ATOM 5235 C C . MET B 1 117 ? 0.062 -49.875 -17.953 1 91.69 117 MET B C 1
ATOM 5237 O O . MET B 1 117 ? 0.109 -48.969 -17.125 1 91.69 117 MET B O 1
ATOM 5241 N N . GLY B 1 118 ? -0.639 -49.875 -18.984 1 94.12 118 GLY B N 1
ATOM 5242 C CA . GLY B 1 118 ? -1.6 -48.781 -19.188 1 94.12 118 GLY B CA 1
ATOM 5243 C C . GLY B 1 118 ? -2.586 -48.656 -18.031 1 94.12 118 GLY B C 1
ATOM 5244 O O . GLY B 1 118 ? -2.918 -47.562 -17.609 1 94.12 118 GLY B O 1
ATOM 5245 N N . LEU B 1 119 ? -3.02 -49.812 -17.531 1 94.19 119 LEU B N 1
ATOM 5246 C CA . LEU B 1 119 ? -3.963 -49.812 -16.422 1 94.19 119 LEU B CA 1
ATOM 5247 C C . LEU B 1 119 ? -3.301 -49.312 -15.141 1 94.19 119 LEU B C 1
ATOM 5249 O O . LEU B 1 119 ? -3.938 -48.625 -14.336 1 94.19 119 LEU B O 1
ATOM 5253 N N . GLN B 1 120 ? -2.096 -49.656 -14.938 1 94.75 120 GLN B N 1
ATOM 5254 C CA . GLN B 1 120 ? -1.353 -49.188 -13.781 1 94.75 120 GLN B CA 1
ATOM 5255 C C . GLN B 1 120 ? -1.225 -47.656 -13.82 1 94.75 120 GLN B C 1
ATOM 5257 O O . GLN B 1 120 ? -1.403 -47 -12.805 1 94.75 120 GLN B O 1
ATOM 5262 N N . LEU B 1 121 ? -0.879 -47.156 -15 1 96.75 121 LEU B N 1
ATOM 5263 C CA . LEU B 1 121 ? -0.737 -45.719 -15.164 1 96.75 121 LEU B CA 1
ATOM 5264 C C . LEU B 1 121 ? -2.07 -45 -14.945 1 96.75 121 LEU B C 1
ATOM 5266 O O . LEU B 1 121 ? -2.121 -43.938 -14.328 1 96.75 121 LEU B O 1
ATOM 5270 N N . TYR B 1 122 ? -3.102 -45.594 -15.438 1 96.56 122 TYR B N 1
ATOM 5271 C CA . TYR B 1 122 ? -4.445 -45.062 -15.258 1 96.56 122 TYR B CA 1
ATOM 5272 C C . TYR B 1 122 ? -4.812 -45 -13.781 1 96.56 122 TYR B C 1
ATOM 5274 O O . TYR B 1 122 ? -5.32 -43.969 -13.305 1 96.56 122 TYR B O 1
ATOM 5282 N N . ASN B 1 123 ? -4.578 -46.031 -13.078 1 95.5 123 ASN B N 1
ATOM 5283 C CA . ASN B 1 123 ? -4.875 -46.094 -11.648 1 95.5 123 ASN B CA 1
ATOM 5284 C C . ASN B 1 123 ? -4.012 -45.094 -10.867 1 95.5 123 ASN B C 1
ATOM 5286 O O . ASN B 1 123 ? -4.469 -44.5 -9.883 1 95.5 123 ASN B O 1
ATOM 5290 N N . TYR B 1 124 ? -2.809 -44.969 -11.328 1 95.88 124 TYR B N 1
ATOM 5291 C CA . TYR B 1 124 ? -1.922 -44 -10.695 1 95.88 124 TYR B CA 1
ATOM 5292 C C . TYR B 1 124 ? -2.467 -42.594 -10.844 1 95.88 124 TYR B C 1
ATOM 5294 O O . TYR B 1 124 ? -2.43 -41.781 -9.898 1 95.88 124 TYR B O 1
ATOM 5302 N N . TYR B 1 125 ? -2.93 -42.25 -11.992 1 96.44 125 TYR B N 1
ATOM 5303 C CA . TYR B 1 125 ? -3.533 -40.938 -12.211 1 96.44 125 TYR B CA 1
ATOM 5304 C C . TYR B 1 125 ? -4.719 -40.75 -11.273 1 96.44 125 TYR B C 1
ATOM 5306 O O . TYR B 1 125 ? -4.816 -39.688 -10.609 1 96.44 125 TYR B O 1
ATOM 5314 N N . ARG B 1 126 ? -5.52 -41.688 -11.195 1 95.5 126 ARG B N 1
ATOM 5315 C CA . ARG B 1 126 ? -6.785 -41.594 -10.469 1 95.5 126 ARG B CA 1
ATOM 5316 C C . ARG B 1 126 ? -6.547 -41.531 -8.969 1 95.5 126 ARG B C 1
ATOM 5318 O O . ARG B 1 126 ? -7.16 -40.719 -8.273 1 95.5 126 ARG B O 1
ATOM 5325 N N . SER B 1 127 ? -5.633 -42.219 -8.508 1 94.56 127 SER B N 1
ATOM 5326 C CA . SER B 1 127 ? -5.5 -42.406 -7.059 1 94.56 127 SER B CA 1
ATOM 5327 C C . SER B 1 127 ? -4.449 -41.438 -6.488 1 94.56 127 SER B C 1
ATOM 5329 O O . SER B 1 127 ? -4.488 -41.125 -5.301 1 94.56 127 SER B O 1
ATOM 5331 N N . HIS B 1 128 ? -3.543 -41 -7.375 1 94.38 128 HIS B N 1
ATOM 5332 C CA . HIS B 1 128 ? -2.426 -40.25 -6.805 1 94.38 128 HIS B CA 1
ATOM 5333 C C . HIS B 1 128 ? -2.217 -38.906 -7.531 1 94.38 128 HIS B C 1
ATOM 5335 O O . HIS B 1 128 ? -2.402 -37.844 -6.949 1 94.38 128 HIS B O 1
ATOM 5341 N N . LEU B 1 129 ? -1.877 -38.969 -8.781 1 94.81 129 LEU B N 1
ATOM 5342 C CA . LEU B 1 129 ? -1.451 -37.781 -9.523 1 94.81 129 LEU B CA 1
ATOM 5343 C C . LEU B 1 129 ? -2.525 -36.688 -9.484 1 94.81 129 LEU B C 1
ATOM 5345 O O . LEU B 1 129 ? -2.232 -35.531 -9.203 1 94.81 129 LEU B O 1
ATOM 5349 N N . ALA B 1 130 ? -3.783 -37.031 -9.766 1 95.62 130 ALA B N 1
ATOM 5350 C CA . ALA B 1 130 ? -4.879 -36.062 -9.789 1 95.62 130 ALA B CA 1
ATOM 5351 C C . ALA B 1 130 ? -5.059 -35.406 -8.422 1 95.62 130 ALA B C 1
ATOM 5353 O O . ALA B 1 130 ? -5.469 -34.25 -8.328 1 95.62 130 ALA B O 1
ATOM 5354 N N . ASN B 1 131 ? -4.684 -36.094 -7.395 1 93.19 131 ASN B N 1
ATOM 5355 C CA . ASN B 1 131 ? -4.902 -35.625 -6.035 1 93.19 131 ASN B CA 1
ATOM 5356 C C . ASN B 1 131 ? -3.754 -34.719 -5.57 1 93.19 131 ASN B C 1
ATOM 5358 O O . ASN B 1 131 ? -3.941 -33.875 -4.707 1 93.19 131 ASN B O 1
ATOM 5362 N N . ILE B 1 132 ? -2.607 -34.906 -6.133 1 91 132 ILE B N 1
ATOM 5363 C CA . ILE B 1 132 ? -1.466 -34.094 -5.715 1 91 132 ILE B CA 1
ATOM 5364 C C . ILE B 1 132 ? -1.451 -32.781 -6.488 1 91 132 ILE B C 1
ATOM 5366 O O . ILE B 1 132 ? -0.995 -31.75 -5.977 1 91 132 ILE B O 1
ATOM 5370 N N . ILE B 1 133 ? -2.012 -32.812 -7.633 1 92.94 133 ILE B N 1
ATOM 5371 C CA . ILE B 1 133 ? -1.985 -31.609 -8.477 1 92.94 133 ILE B CA 1
ATOM 5372 C C . ILE B 1 133 ? -3.115 -30.672 -8.078 1 92.94 133 ILE B C 1
ATOM 5374 O O . ILE B 1 133 ? -2.955 -29.453 -8.117 1 92.94 133 ILE B O 1
ATOM 5378 N N . SER B 1 134 ? -4.254 -31.203 -7.699 1 95.31 134 SER B N 1
ATOM 5379 C CA . SER B 1 134 ? -5.406 -30.391 -7.324 1 95.31 134 SER B CA 1
ATOM 5380 C C . SER B 1 134 ? -5.301 -29.922 -5.875 1 95.31 134 SER B C 1
ATOM 5382 O O . SER B 1 134 ? -5.062 -30.719 -4.973 1 95.31 134 SER B O 1
ATOM 5384 N N . ILE B 1 135 ? -5.512 -28.625 -5.688 1 95.12 135 ILE B N 1
ATOM 5385 C CA . ILE B 1 135 ? -5.48 -28.109 -4.32 1 95.12 135 ILE B CA 1
ATOM 5386 C C . ILE B 1 135 ? -6.902 -27.969 -3.787 1 95.12 135 ILE B C 1
ATOM 5388 O O . ILE B 1 135 ? -7.105 -27.547 -2.648 1 95.12 135 ILE B O 1
ATOM 5392 N N . ALA B 1 136 ? -7.84 -28.328 -4.59 1 94.25 136 ALA B N 1
ATOM 5393 C CA . ALA B 1 136 ? -9.242 -28.25 -4.188 1 94.25 136 ALA B CA 1
ATOM 5394 C C . ALA B 1 136 ? -9.68 -29.516 -3.473 1 94.25 136 ALA B C 1
ATOM 5396 O O . ALA B 1 136 ? -9.031 -30.562 -3.588 1 94.25 136 ALA B O 1
ATOM 5397 N N . PRO B 1 137 ? -10.75 -29.375 -2.721 1 90.38 137 PRO B N 1
ATOM 5398 C CA . PRO B 1 137 ? -11.328 -30.594 -2.148 1 90.38 137 PRO B CA 1
ATOM 5399 C C . PRO B 1 137 ? -11.75 -31.609 -3.213 1 90.38 137 PRO B C 1
ATOM 5401 O O . PRO B 1 137 ? -11.883 -31.25 -4.387 1 90.38 137 PRO B O 1
ATOM 5404 N N . MET B 1 138 ? -12.016 -32.781 -2.799 1 88.06 138 MET B N 1
ATOM 5405 C CA . MET B 1 138 ? -12.25 -33.906 -3.688 1 88.06 138 MET B CA 1
ATOM 5406 C C . MET B 1 138 ? -13.445 -33.656 -4.602 1 88.06 138 MET B C 1
ATOM 5408 O O . MET B 1 138 ? -13.406 -34 -5.789 1 88.06 138 MET B O 1
ATOM 5412 N N . ASN B 1 139 ? -14.422 -33.031 -4.086 1 85.25 139 ASN B N 1
ATOM 5413 C CA . ASN B 1 139 ? -15.633 -32.812 -4.859 1 85.25 139 ASN B CA 1
ATOM 5414 C C . ASN B 1 139 ? -15.414 -31.75 -5.934 1 85.25 139 ASN B C 1
ATOM 5416 O O . ASN B 1 139 ? -16.188 -31.641 -6.883 1 85.25 139 ASN B O 1
ATOM 5420 N N . GLN B 1 140 ? -14.297 -31.094 -5.766 1 89 140 GLN B N 1
ATOM 5421 C CA . GLN B 1 140 ? -14.008 -30.031 -6.723 1 89 140 GLN B CA 1
ATOM 5422 C C . GLN B 1 140 ? -12.695 -30.297 -7.457 1 89 140 GLN B C 1
ATOM 5424 O O . GLN B 1 140 ? -12.117 -29.391 -8.062 1 89 140 GLN B O 1
ATOM 5429 N N . ASN B 1 141 ? -12.266 -31.531 -7.391 1 94.06 141 ASN B N 1
ATOM 5430 C CA . ASN B 1 141 ? -11.078 -31.938 -8.133 1 94.06 141 ASN B CA 1
ATOM 5431 C C . ASN B 1 141 ? -11.406 -32.219 -9.594 1 94.06 141 ASN B C 1
ATOM 5433 O O . ASN B 1 141 ? -11.789 -33.344 -9.945 1 94.06 141 ASN B O 1
ATOM 5437 N N . TYR B 1 142 ? -11.188 -31.312 -10.422 1 94.12 142 TYR B N 1
ATOM 5438 C CA . TYR B 1 142 ? -11.609 -31.375 -11.812 1 94.12 142 TYR B CA 1
ATOM 5439 C C . TYR B 1 142 ? -10.656 -32.25 -12.633 1 94.12 142 TYR B C 1
ATOM 5441 O O . TYR B 1 142 ? -10.953 -32.594 -13.781 1 94.12 142 TYR B O 1
ATOM 5449 N N . TYR B 1 143 ? -9.57 -32.656 -12.07 1 95.94 143 TYR B N 1
ATOM 5450 C CA . TYR B 1 143 ? -8.734 -33.656 -12.711 1 95.94 143 TYR B CA 1
ATOM 5451 C C . TYR B 1 143 ? -9.414 -35.031 -12.672 1 95.94 143 TYR B C 1
ATOM 5453 O O . TYR B 1 143 ? -9.234 -35.844 -13.578 1 95.94 143 TYR B O 1
ATOM 5461 N N . LEU B 1 144 ? -10.18 -35.125 -11.664 1 94.88 144 LEU B N 1
ATOM 5462 C CA . LEU B 1 144 ? -10.945 -36.375 -11.523 1 94.88 144 LEU B CA 1
ATOM 5463 C C . LEU B 1 144 ? -12.336 -36.219 -12.117 1 94.88 144 LEU B C 1
ATOM 5465 O O . LEU B 1 144 ? -12.836 -37.125 -12.789 1 94.88 144 LEU B O 1
ATOM 5469 N N . ASN B 1 145 ? -12.906 -35.062 -11.938 1 91.12 145 ASN B N 1
ATOM 5470 C CA . ASN B 1 145 ? -14.328 -34.906 -12.227 1 91.12 145 ASN B CA 1
ATOM 5471 C C . ASN B 1 145 ? -14.555 -34.406 -13.656 1 91.12 145 ASN B C 1
ATOM 5473 O O . ASN B 1 145 ? -15.672 -34.5 -14.172 1 91.12 145 ASN B O 1
ATOM 5477 N N . ILE B 1 146 ? -13.484 -33.969 -14.273 1 92.06 146 ILE B N 1
ATOM 5478 C CA . ILE B 1 146 ? -13.648 -33.469 -15.641 1 92.06 146 ILE B CA 1
ATOM 5479 C C . ILE B 1 146 ? -12.719 -34.25 -16.578 1 92.06 146 ILE B C 1
ATOM 5481 O O . ILE B 1 146 ? -13.188 -34.969 -17.453 1 92.06 146 ILE B O 1
ATOM 5485 N N . PHE B 1 147 ? -11.469 -34.312 -16.328 1 94.19 147 PHE B N 1
ATOM 5486 C CA . PHE B 1 147 ? -10.5 -34.906 -17.25 1 94.19 147 PHE B CA 1
ATOM 5487 C C . PHE B 1 147 ? -10.688 -36.438 -17.328 1 94.19 147 PHE B C 1
ATOM 5489 O O . PHE B 1 147 ? -10.625 -37 -18.406 1 94.19 147 PHE B O 1
ATOM 5496 N N . LEU B 1 148 ? -10.93 -36.969 -16.203 1 93.56 148 LEU B N 1
ATOM 5497 C CA . LEU B 1 148 ? -11.008 -38.438 -16.188 1 93.56 148 LEU B CA 1
ATOM 5498 C C . LEU B 1 148 ? -12.227 -38.938 -16.969 1 93.56 148 LEU B C 1
ATOM 5500 O O . LEU B 1 148 ? -12.109 -39.812 -17.812 1 93.56 148 LEU B O 1
ATOM 5504 N N . PRO B 1 149 ? -13.422 -38.375 -16.703 1 89.12 149 PRO B N 1
ATOM 5505 C CA . PRO B 1 149 ? -14.562 -38.75 -17.516 1 89.12 149 PRO B CA 1
ATOM 5506 C C . PRO B 1 149 ? -14.344 -38.469 -19 1 89.12 149 PRO B C 1
ATOM 5508 O O . PRO B 1 149 ? -14.766 -39.25 -19.859 1 89.12 149 PRO B O 1
ATOM 5511 N N . MET B 1 150 ? -13.656 -37.438 -19.359 1 89.5 150 MET B N 1
ATOM 5512 C CA . MET B 1 150 ? -13.367 -37.125 -20.766 1 89.5 150 MET B CA 1
ATOM 5513 C C . MET B 1 150 ? -12.422 -38.156 -21.375 1 89.5 150 MET B C 1
ATOM 5515 O O . MET B 1 150 ? -12.516 -38.469 -22.562 1 89.5 150 MET B O 1
ATOM 5519 N N . ALA B 1 151 ? -11.547 -38.656 -20.531 1 92.69 151 ALA B N 1
ATOM 5520 C CA . ALA B 1 151 ? -10.594 -39.688 -20.984 1 92.69 151 ALA B CA 1
ATOM 5521 C C . ALA B 1 151 ? -11.312 -40.969 -21.359 1 92.69 151 ALA B C 1
ATOM 5523 O O . ALA B 1 151 ? -10.82 -41.719 -22.203 1 92.69 151 ALA B O 1
ATOM 5524 N N . HIS B 1 152 ? -12.422 -41.156 -20.766 1 89.06 152 HIS B N 1
ATOM 5525 C CA . HIS B 1 152 ? -13.195 -42.375 -21.078 1 89.06 152 HIS B CA 1
ATOM 5526 C C . HIS B 1 152 ? -13.875 -42.25 -22.438 1 89.06 152 HIS B C 1
ATOM 5528 O O . HIS B 1 152 ? -14.195 -43.281 -23.047 1 89.06 152 HIS B O 1
ATOM 5534 N N . GLU B 1 153 ? -14.016 -41.094 -22.875 1 84.44 153 GLU B N 1
ATOM 5535 C CA . GLU B 1 153 ? -14.742 -40.875 -24.125 1 84.44 153 GLU B CA 1
ATOM 5536 C C . GLU B 1 153 ? -13.781 -40.562 -25.266 1 84.44 153 GLU B C 1
ATOM 5538 O O . GLU B 1 153 ? -14.148 -40.688 -26.438 1 84.44 153 GLU B O 1
ATOM 5543 N N . ASN B 1 154 ? -12.664 -40.188 -24.922 1 89.62 154 ASN B N 1
ATOM 5544 C CA . ASN B 1 154 ? -11.711 -39.75 -25.938 1 89.62 154 ASN B CA 1
ATOM 5545 C C . ASN B 1 154 ? -10.328 -40.344 -25.719 1 89.62 154 ASN B C 1
ATOM 5547 O O . ASN B 1 154 ? -9.664 -40.031 -24.734 1 89.62 154 ASN B O 1
ATOM 5551 N N . ASP B 1 155 ? -9.867 -41.062 -26.703 1 90.56 155 ASP B N 1
ATOM 5552 C CA . ASP B 1 155 ? -8.594 -41.75 -26.562 1 90.56 155 ASP B CA 1
ATOM 5553 C C . ASP B 1 155 ? -7.43 -40.781 -26.469 1 90.56 155 ASP B C 1
ATOM 5555 O O . ASP B 1 155 ? -6.438 -41.031 -25.797 1 90.56 155 ASP B O 1
ATOM 5559 N N . GLY B 1 156 ? -7.52 -39.688 -27.188 1 93.19 156 GLY B N 1
ATOM 5560 C CA . GLY B 1 156 ? -6.469 -38.688 -27.094 1 93.19 156 GLY B CA 1
ATOM 5561 C C . GLY B 1 156 ? -6.238 -38.188 -25.672 1 93.19 156 GLY B C 1
ATOM 5562 O O . GLY B 1 156 ? -5.094 -38.062 -25.234 1 93.19 156 GLY B O 1
ATOM 5563 N N . ILE B 1 157 ? -7.312 -37.969 -24.984 1 95.31 157 ILE B N 1
ATOM 5564 C CA . ILE B 1 157 ? -7.238 -37.5 -23.609 1 95.31 157 ILE B CA 1
ATOM 5565 C C . ILE B 1 157 ? -6.75 -38.656 -22.719 1 95.31 157 ILE B C 1
ATOM 5567 O O . ILE B 1 157 ? -5.941 -38.438 -21.812 1 95.31 157 ILE B O 1
ATOM 5571 N N . LEU B 1 158 ? -7.262 -39.812 -22.953 1 96.06 158 LEU B N 1
ATOM 5572 C CA . LEU B 1 158 ? -6.812 -40.969 -22.203 1 96.06 158 LEU B CA 1
ATOM 5573 C C . LEU B 1 158 ? -5.297 -41.125 -22.297 1 96.06 158 LEU B C 1
ATOM 5575 O O . LEU B 1 158 ? -4.621 -41.281 -21.266 1 96.06 158 LEU B O 1
ATOM 5579 N N . PHE B 1 159 ? -4.785 -41.062 -23.5 1 96.5 159 PHE B N 1
ATOM 5580 C CA . PHE B 1 159 ? -3.348 -41.219 -23.688 1 96.5 159 PHE B CA 1
ATOM 5581 C C . PHE B 1 159 ? -2.584 -40.094 -23.047 1 96.5 159 PHE B C 1
ATOM 5583 O O . PHE B 1 159 ? -1.469 -40.281 -22.547 1 96.5 159 PHE B O 1
ATOM 5590 N N . ALA B 1 160 ? -3.127 -38.906 -23.062 1 97.38 160 ALA B N 1
ATOM 5591 C CA . ALA B 1 160 ? -2.484 -37.781 -22.422 1 97.38 160 ALA B CA 1
ATOM 5592 C C . ALA B 1 160 ? -2.346 -38 -20.906 1 97.38 160 ALA B C 1
ATOM 5594 O O . ALA B 1 160 ? -1.303 -37.688 -20.328 1 97.38 160 ALA B O 1
ATOM 5595 N N . ILE B 1 161 ? -3.389 -38.5 -20.25 1 97.56 161 ILE B N 1
ATOM 5596 C CA . ILE B 1 161 ? -3.355 -38.75 -18.828 1 97.56 161 ILE B CA 1
ATOM 5597 C C . ILE B 1 161 ? -2.336 -39.844 -18.516 1 97.56 161 ILE B C 1
ATOM 5599 O O . ILE B 1 161 ? -1.616 -39.75 -17.516 1 97.56 161 ILE B O 1
ATOM 5603 N N . LEU B 1 162 ? -2.291 -40.844 -19.359 1 97.69 162 LEU B N 1
ATOM 5604 C CA . LEU B 1 162 ? -1.305 -41.906 -19.172 1 97.69 162 LEU B CA 1
ATOM 5605 C C . LEU B 1 162 ? 0.112 -41.344 -19.328 1 97.69 162 LEU B C 1
ATOM 5607 O O . LEU B 1 162 ? 1.013 -41.719 -18.578 1 97.69 162 LEU B O 1
ATOM 5611 N N . ALA B 1 163 ? 0.288 -40.469 -20.297 1 97.06 163 ALA B N 1
ATOM 5612 C CA . ALA B 1 163 ? 1.586 -39.844 -20.5 1 97.06 163 ALA B CA 1
ATOM 5613 C C . ALA B 1 163 ? 2.008 -39.062 -19.25 1 97.06 163 ALA B C 1
ATOM 5615 O O . ALA B 1 163 ? 3.164 -39.125 -18.828 1 97.06 163 ALA B O 1
ATOM 5616 N N . TRP B 1 164 ? 1.091 -38.344 -18.734 1 97 164 TRP B N 1
ATOM 5617 C CA . TRP B 1 164 ? 1.377 -37.531 -17.547 1 97 164 TRP B CA 1
ATOM 5618 C C . TRP B 1 164 ? 1.779 -38.438 -16.375 1 97 164 TRP B C 1
ATOM 5620 O O . TRP B 1 164 ? 2.762 -38.156 -15.688 1 97 164 TRP B O 1
ATOM 5630 N N . SER B 1 165 ? 1.054 -39.469 -16.125 1 96.12 165 SER B N 1
ATOM 5631 C CA . SER B 1 165 ? 1.367 -40.438 -15.062 1 96.12 165 SER B CA 1
ATOM 5632 C C . SER B 1 165 ? 2.754 -41.031 -15.258 1 96.12 165 SER B C 1
ATOM 5634 O O . SER B 1 165 ? 3.527 -41.156 -14.305 1 96.12 165 SER B O 1
ATOM 5636 N N . ALA B 1 166 ? 3.006 -41.406 -16.469 1 95.56 166 ALA B N 1
ATOM 5637 C CA . ALA B 1 166 ? 4.309 -42 -16.766 1 95.56 166 ALA B CA 1
ATOM 5638 C C . ALA B 1 166 ? 5.434 -41 -16.516 1 95.56 166 ALA B C 1
ATOM 5640 O O . ALA B 1 166 ? 6.48 -41.344 -15.977 1 95.56 166 ALA B O 1
ATOM 5641 N N . ASN B 1 167 ? 5.238 -39.812 -16.953 1 93 167 ASN B N 1
ATOM 5642 C CA . ASN B 1 167 ? 6.219 -38.75 -16.688 1 93 167 ASN B CA 1
ATOM 5643 C C . ASN B 1 167 ? 6.465 -38.562 -15.195 1 93 167 ASN B C 1
ATOM 5645 O O . ASN B 1 167 ? 7.613 -38.438 -14.766 1 93 167 ASN B O 1
ATOM 5649 N N . HIS B 1 168 ? 5.426 -38.5 -14.477 1 92.5 168 HIS B N 1
ATOM 5650 C CA . HIS B 1 168 ? 5.535 -38.281 -13.039 1 92.5 168 HIS B CA 1
ATOM 5651 C C . HIS B 1 168 ? 6.266 -39.438 -12.352 1 92.5 168 HIS B C 1
ATOM 5653 O O . HIS B 1 168 ? 7.035 -39.219 -11.414 1 92.5 168 HIS B O 1
ATOM 5659 N N . LEU B 1 169 ? 5.984 -40.625 -12.789 1 91.44 169 LEU B N 1
ATOM 5660 C CA . LEU B 1 169 ? 6.594 -41.812 -12.195 1 91.44 169 LEU B CA 1
ATOM 5661 C C . LEU B 1 169 ? 8.055 -41.938 -12.617 1 91.44 169 LEU B C 1
ATOM 5663 O O . LEU B 1 169 ? 8.828 -42.656 -11.977 1 91.44 169 LEU B O 1
ATOM 5667 N N . SER B 1 170 ? 8.398 -41.312 -13.695 1 89.69 170 SER B N 1
ATOM 5668 C CA . SER B 1 170 ? 9.781 -41.375 -14.18 1 89.69 170 SER B CA 1
ATOM 5669 C C . SER B 1 170 ? 10.727 -40.625 -13.242 1 89.69 170 SER B C 1
ATOM 5671 O O . SER B 1 170 ? 11.938 -40.875 -13.266 1 89.69 170 SER B O 1
ATOM 5673 N N . ILE B 1 171 ? 10.164 -39.688 -12.57 1 82.06 171 ILE B N 1
ATOM 5674 C CA . ILE B 1 171 ? 10.969 -38.875 -11.672 1 82.06 171 ILE B CA 1
ATOM 5675 C C . ILE B 1 171 ? 11.195 -39.625 -10.359 1 82.06 171 ILE B C 1
ATOM 5677 O O . ILE B 1 171 ? 10.242 -40.031 -9.703 1 82.06 171 ILE B O 1
ATOM 5681 N N . SER B 1 172 ? 12.422 -40.156 -10.18 1 66.44 172 SER B N 1
ATOM 5682 C CA . SER B 1 172 ? 12.742 -40.906 -8.969 1 66.44 172 SER B CA 1
ATOM 5683 C C . SER B 1 172 ? 13.016 -40 -7.793 1 66.44 172 SER B C 1
ATOM 5685 O O . SER B 1 172 ? 13.422 -38.844 -7.98 1 66.44 172 SER B O 1
ATOM 5687 N N . SER B 1 173 ? 12.344 -40.281 -6.609 1 57.38 173 SER B N 1
ATOM 5688 C CA . SER B 1 173 ? 12.5 -39.5 -5.379 1 57.38 173 SER B CA 1
ATOM 5689 C C . SER B 1 173 ? 13.977 -39.312 -5.027 1 57.38 173 SER B C 1
ATOM 5691 O O . SER B 1 173 ? 14.32 -38.5 -4.188 1 57.38 173 SER B O 1
ATOM 5693 N N . SER B 1 174 ? 14.836 -40.312 -5.473 1 49.69 174 SER B N 1
ATOM 5694 C CA . SER B 1 174 ? 16.219 -40.188 -5.02 1 49.69 174 SER B CA 1
ATOM 5695 C C . SER B 1 174 ? 16.953 -39.062 -5.734 1 49.69 174 SER B C 1
ATOM 5697 O O . SER B 1 174 ? 16.531 -38.625 -6.809 1 49.69 174 SER B O 1
ATOM 5699 N N . ASN B 1 175 ? 17.766 -38.312 -4.945 1 49.41 175 ASN B N 1
ATOM 5700 C CA . ASN B 1 175 ? 18.625 -37.156 -5.27 1 49.41 175 ASN B CA 1
ATOM 5701 C C . ASN B 1 175 ? 19.172 -37.281 -6.695 1 49.41 175 ASN B C 1
ATOM 5703 O O . ASN B 1 175 ? 19.938 -36.406 -7.133 1 49.41 175 ASN B O 1
ATOM 5707 N N . GLU B 1 176 ? 18.891 -38.438 -7.332 1 51.56 176 GLU B N 1
ATOM 5708 C CA . GLU B 1 176 ? 19.641 -38.562 -8.578 1 51.56 176 GLU B CA 1
ATOM 5709 C C . GLU B 1 176 ? 18.812 -38.094 -9.773 1 5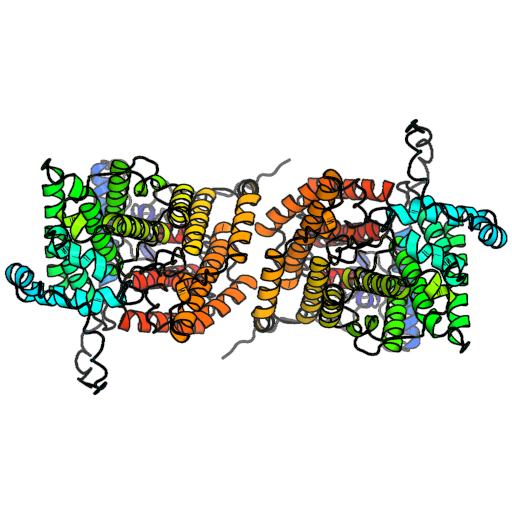1.56 176 GLU B C 1
ATOM 5711 O O . GLU B 1 176 ? 17.594 -38.344 -9.805 1 51.56 176 GLU B O 1
ATOM 5716 N N . LEU B 1 177 ? 19.094 -36.938 -10.352 1 57.94 177 LEU B N 1
ATOM 5717 C CA . LEU B 1 177 ? 18.641 -36.344 -11.602 1 57.94 177 LEU B CA 1
ATOM 5718 C C . LEU B 1 177 ? 18.312 -37.406 -12.633 1 57.94 177 LEU B C 1
ATOM 5720 O O . LEU B 1 177 ? 18.141 -37.094 -13.812 1 57.94 177 LEU B O 1
ATOM 5724 N N . ARG B 1 178 ? 18.25 -38.656 -12.172 1 64.69 178 ARG B N 1
ATOM 5725 C CA . ARG B 1 178 ? 18.094 -39.656 -13.219 1 64.69 178 ARG B CA 1
ATOM 5726 C C . ARG B 1 178 ? 16.641 -40.125 -13.32 1 64.69 178 ARG B C 1
ATOM 5728 O O . ARG B 1 178 ? 16.047 -40.5 -12.32 1 64.69 178 ARG B O 1
ATOM 5735 N N . LYS B 1 179 ? 15.992 -40 -14.453 1 77.69 179 LYS B N 1
ATOM 5736 C CA . LYS B 1 179 ? 14.648 -40.438 -14.789 1 77.69 179 LYS B CA 1
ATOM 5737 C C . LYS B 1 179 ? 14.625 -41.906 -15.148 1 77.69 179 LYS B C 1
ATOM 5739 O O . LYS B 1 179 ? 15.602 -42.438 -15.688 1 77.69 179 LYS B O 1
ATOM 5744 N N . ASP B 1 180 ? 13.641 -42.656 -14.664 1 84.56 180 ASP B N 1
ATOM 5745 C CA . ASP B 1 180 ? 13.43 -44.062 -15.062 1 84.56 180 ASP B CA 1
ATOM 5746 C C . ASP B 1 180 ? 13.133 -44.156 -16.562 1 84.56 180 ASP B C 1
ATOM 5748 O O . ASP B 1 180 ? 12.094 -43.688 -17.031 1 84.56 180 ASP B O 1
ATOM 5752 N N . GLU B 1 181 ? 13.93 -44.844 -17.234 1 87.44 181 GLU B N 1
ATOM 5753 C CA . GLU B 1 181 ? 13.875 -44.875 -18.688 1 87.44 181 GLU B CA 1
ATOM 5754 C C . GLU B 1 181 ? 12.609 -45.562 -19.172 1 87.44 181 GLU B C 1
ATOM 5756 O O . GLU B 1 181 ? 12.07 -45.219 -20.234 1 87.44 181 GLU B O 1
ATOM 5761 N N . ILE B 1 182 ? 12.211 -46.5 -18.453 1 90.75 182 ILE B N 1
ATOM 5762 C CA . ILE B 1 182 ? 11.016 -47.219 -18.844 1 90.75 182 ILE B CA 1
ATOM 5763 C C . ILE B 1 182 ? 9.82 -46.281 -18.906 1 90.75 182 ILE B C 1
ATOM 5765 O O . ILE B 1 182 ? 9.094 -46.219 -19.891 1 90.75 182 ILE B O 1
ATOM 5769 N N . PHE B 1 183 ? 9.68 -45.562 -17.891 1 92.19 183 PHE B N 1
ATOM 5770 C CA . PHE B 1 183 ? 8.539 -44.656 -17.797 1 92.19 183 PHE B CA 1
ATOM 5771 C C . PHE B 1 183 ? 8.711 -43.469 -18.75 1 92.19 183 PHE B C 1
ATOM 5773 O O . PHE B 1 183 ? 7.727 -42.938 -19.297 1 92.19 183 PHE B O 1
ATOM 5780 N N . VAL B 1 184 ? 9.93 -43.094 -19.016 1 91.69 184 VAL B N 1
ATOM 5781 C CA . VAL B 1 184 ? 10.18 -42.031 -20 1 91.69 184 VAL B CA 1
ATOM 5782 C C . VAL B 1 184 ? 9.719 -42.5 -21.375 1 91.69 184 VAL B C 1
ATOM 5784 O O . VAL B 1 184 ? 9.055 -41.75 -22.094 1 91.69 184 VAL B O 1
ATOM 5787 N N . ASN B 1 185 ? 10.039 -43.688 -21.672 1 93.62 185 ASN B N 1
ATOM 5788 C CA . ASN B 1 185 ? 9.641 -44.219 -22.969 1 93.62 185 ASN B CA 1
ATOM 5789 C C . ASN B 1 185 ? 8.125 -44.344 -23.078 1 93.62 185 ASN B C 1
ATOM 5791 O O . ASN B 1 185 ? 7.555 -44.094 -24.141 1 93.62 185 ASN B O 1
ATOM 5795 N N . LEU B 1 186 ? 7.551 -44.812 -22.031 1 94.12 186 LEU B N 1
ATOM 5796 C CA . LEU B 1 186 ? 6.094 -44.938 -22.016 1 94.12 186 LEU B CA 1
ATOM 5797 C C . LEU B 1 186 ? 5.445 -43.562 -22.188 1 94.12 186 LEU B C 1
ATOM 5799 O O . LEU B 1 186 ? 4.449 -43.406 -22.906 1 94.12 186 LEU B O 1
ATOM 5803 N N . ALA B 1 187 ? 6.012 -42.625 -21.438 1 95 187 ALA B N 1
ATOM 5804 C CA . ALA B 1 187 ? 5.492 -41.25 -21.531 1 95 187 ALA B CA 1
ATOM 5805 C C . ALA B 1 187 ? 5.57 -40.719 -22.969 1 95 187 ALA B C 1
ATOM 5807 O O . ALA B 1 187 ? 4.621 -40.125 -23.469 1 95 187 ALA B O 1
ATOM 5808 N N . ASN B 1 188 ? 6.637 -40.938 -23.625 1 93.88 188 ASN B N 1
ATOM 5809 C CA . ASN B 1 188 ? 6.816 -40.5 -25.016 1 93.88 188 ASN B CA 1
ATOM 5810 C C . ASN B 1 188 ? 5.84 -41.219 -25.953 1 93.88 188 ASN B C 1
ATOM 5812 O O . ASN B 1 188 ? 5.277 -40.594 -26.844 1 93.88 188 ASN B O 1
ATOM 5816 N N . LYS B 1 189 ? 5.723 -42.469 -25.703 1 95.56 189 LYS B N 1
ATOM 5817 C CA . LYS B 1 189 ? 4.797 -43.25 -26.516 1 95.56 189 LYS B CA 1
ATOM 5818 C C . LYS B 1 189 ? 3.373 -42.719 -26.391 1 95.56 189 LYS B C 1
ATOM 5820 O O . LYS B 1 189 ? 2.719 -42.438 -27.406 1 95.56 189 LYS B O 1
ATOM 5825 N N . TYR B 1 190 ? 2.908 -42.594 -25.219 1 96.06 190 TYR B N 1
ATOM 5826 C CA . TYR B 1 190 ? 1.533 -42.156 -25.016 1 96.06 190 TYR B CA 1
ATOM 5827 C C . TYR B 1 190 ? 1.351 -40.688 -25.453 1 96.06 190 TYR B C 1
ATOM 5829 O O . TYR B 1 190 ? 0.275 -40.312 -25.922 1 96.06 190 TYR B O 1
ATOM 5837 N N . THR B 1 191 ? 2.398 -39.875 -25.312 1 95.44 191 THR B N 1
ATOM 5838 C CA . THR B 1 191 ? 2.332 -38.531 -25.828 1 95.44 191 THR B CA 1
ATOM 5839 C C . THR B 1 191 ? 2.146 -38.531 -27.344 1 95.44 191 THR B C 1
ATOM 5841 O O . THR B 1 191 ? 1.303 -37.812 -27.875 1 95.44 191 THR B O 1
ATOM 5844 N N . TYR B 1 192 ? 2.916 -39.344 -27.984 1 94.12 192 TYR B N 1
ATOM 5845 C CA . TYR B 1 192 ? 2.812 -39.469 -29.438 1 94.12 192 TYR B CA 1
ATOM 5846 C C . TYR B 1 192 ? 1.42 -39.906 -29.844 1 94.12 192 TYR B C 1
ATOM 5848 O O . TYR B 1 192 ? 0.827 -39.375 -30.781 1 94.12 192 TYR B O 1
ATOM 5856 N N . MET B 1 193 ? 0.91 -40.938 -29.188 1 94.31 193 MET B N 1
ATOM 5857 C CA . MET B 1 193 ? -0.42 -41.469 -29.5 1 94.31 193 MET B CA 1
ATOM 5858 C C . MET B 1 193 ? -1.485 -40.406 -29.281 1 94.31 193 MET B C 1
ATOM 5860 O O . MET B 1 193 ? -2.424 -40.281 -30.078 1 94.31 193 MET B O 1
ATOM 5864 N N . SER B 1 194 ? -1.306 -39.656 -28.203 1 95.12 194 SER B N 1
ATOM 5865 C CA . SER B 1 194 ? -2.252 -38.594 -27.922 1 95.12 194 SER B CA 1
ATOM 5866 C C . SER B 1 194 ? -2.236 -37.531 -29.016 1 95.12 194 SER B C 1
ATOM 5868 O O . SER B 1 194 ? -3.289 -37.125 -29.531 1 95.12 194 SER B O 1
ATOM 5870 N N . LEU B 1 195 ? -1.064 -37.094 -29.453 1 92.06 195 LEU B N 1
ATOM 5871 C CA . LEU B 1 195 ? -0.919 -36.062 -30.484 1 92.06 195 LEU B CA 1
ATOM 5872 C C . LEU B 1 195 ? -1.418 -36.562 -31.828 1 92.06 195 LEU B C 1
ATOM 5874 O O . LEU B 1 195 ? -1.997 -35.812 -32.594 1 92.06 195 LEU B O 1
ATOM 5878 N N . SER B 1 196 ? -1.188 -37.781 -32.125 1 90.5 196 SER B N 1
ATOM 5879 C CA . SER B 1 196 ? -1.673 -38.375 -33.344 1 90.5 196 SER B CA 1
ATOM 5880 C C . SER B 1 196 ? -3.195 -38.375 -33.406 1 90.5 196 SER B C 1
ATOM 5882 O O . SER B 1 196 ? -3.773 -38.125 -34.5 1 90.5 196 SER B O 1
ATOM 5884 N N . HIS B 1 197 ? -3.768 -38.625 -32.281 1 88.81 197 HIS B N 1
ATOM 5885 C CA . HIS B 1 197 ? -5.223 -38.594 -32.219 1 88.81 197 HIS B CA 1
ATOM 5886 C C . HIS B 1 197 ? -5.758 -37.188 -32.469 1 88.81 197 HIS B C 1
ATOM 5888 O O . HIS B 1 197 ? -6.844 -37.031 -33 1 88.81 197 HIS B O 1
ATOM 5894 N N . LEU B 1 198 ? -5.043 -36.188 -32.031 1 86 198 LEU B N 1
ATOM 5895 C CA . LEU B 1 198 ? -5.438 -34.781 -32.188 1 86 198 LEU B CA 1
ATOM 5896 C C . LEU B 1 198 ? -5.406 -34.375 -33.656 1 86 198 LEU B C 1
ATOM 5898 O O . LEU B 1 198 ? -6.277 -33.656 -34.125 1 86 198 LEU B O 1
ATOM 5902 N N . LYS B 1 199 ? -4.496 -34.781 -34.375 1 79.5 199 LYS B N 1
ATOM 5903 C CA . LYS B 1 199 ? -4.34 -34.469 -35.812 1 79.5 199 LYS B CA 1
ATOM 5904 C C . LYS B 1 199 ? -5.438 -35.125 -36.625 1 79.5 199 LYS B C 1
ATOM 5906 O O . LYS B 1 199 ? -5.957 -34.5 -37.562 1 79.5 199 LYS B O 1
ATOM 5911 N N . THR B 1 200 ? -5.766 -36.312 -36.312 1 68.69 200 THR B N 1
ATOM 5912 C CA . THR B 1 200 ? -6.754 -37.062 -37.094 1 68.69 200 THR B CA 1
ATOM 5913 C C . THR B 1 200 ? -8.148 -36.469 -36.906 1 68.69 200 THR B C 1
ATOM 5915 O O . THR B 1 200 ? -8.953 -36.438 -37.844 1 68.69 200 THR B O 1
ATOM 5918 N N . ASN B 1 201 ? -8.508 -36 -35.812 1 60.19 201 ASN B N 1
ATOM 5919 C CA . ASN B 1 201 ? -9.828 -35.438 -35.531 1 60.19 201 ASN B CA 1
ATOM 5920 C C . ASN B 1 201 ? -10 -34.031 -36.125 1 60.19 201 ASN B C 1
ATOM 5922 O O . ASN B 1 201 ? -11.117 -33.594 -36.312 1 60.19 201 ASN B O 1
ATOM 5926 N N . GLU B 1 202 ? -9.062 -33.219 -36.281 1 57.16 202 GLU B N 1
ATOM 5927 C CA . GLU B 1 202 ? -9.172 -31.922 -36.906 1 57.16 202 GLU B CA 1
ATOM 5928 C C . GLU B 1 202 ? -9.719 -32.031 -38.344 1 57.16 202 GLU B C 1
ATOM 5930 O O . GLU B 1 202 ? -10.391 -31.141 -38.812 1 57.16 202 GLU B O 1
ATOM 5935 N N . GLY B 1 203 ? -9.516 -33.125 -39.094 1 49.62 203 GLY B N 1
ATOM 5936 C CA . GLY B 1 203 ? -9.984 -33.312 -40.469 1 49.62 203 GLY B CA 1
ATOM 5937 C C . GLY B 1 203 ? -11.43 -33.781 -40.531 1 49.62 203 GLY B C 1
ATOM 5938 O O . GLY B 1 203 ? -12.023 -33.781 -41.625 1 49.62 203 GLY B O 1
ATOM 5939 N N . SER B 1 204 ? -12.047 -34.5 -39.594 1 44.97 204 SER B N 1
ATOM 5940 C CA . SER B 1 204 ? -13.398 -35 -39.781 1 44.97 204 SER B CA 1
ATOM 5941 C C . SER B 1 204 ? -14.438 -33.969 -39.312 1 44.97 204 SER B C 1
ATOM 5943 O O . SER B 1 204 ? -14.227 -33.312 -38.312 1 44.97 204 SER B O 1
ATOM 5945 N N . SER B 1 205 ? -15.391 -33.469 -40.094 1 42.16 205 SER B N 1
ATOM 5946 C CA . SER B 1 205 ? -16.453 -32.5 -40 1 42.16 205 SER B CA 1
ATOM 5947 C C . SER B 1 205 ? -17.219 -32.656 -38.688 1 42.16 205 SER B C 1
ATOM 5949 O O . SER B 1 205 ? -17.688 -31.672 -38.094 1 42.16 205 SER B O 1
ATOM 5951 N N . ALA B 1 206 ? -18.016 -33.75 -38.406 1 38.28 206 ALA B N 1
ATOM 5952 C CA . ALA B 1 206 ? -19.031 -34 -37.375 1 38.28 206 ALA B CA 1
ATOM 5953 C C . ALA B 1 206 ? -18.484 -33.656 -36 1 38.28 206 ALA B C 1
ATOM 5955 O O . ALA B 1 206 ? -19.25 -33.25 -35.094 1 38.28 206 ALA B O 1
ATOM 5956 N N . CYS B 1 207 ? -17.391 -34.031 -35.562 1 42.19 207 CYS B N 1
ATOM 5957 C CA . CYS B 1 207 ? -16.812 -34 -34.25 1 42.19 207 CYS B CA 1
ATOM 5958 C C . CYS B 1 207 ? -16.234 -32.625 -33.938 1 42.19 207 CYS B C 1
ATOM 5960 O O . CYS B 1 207 ? -15.172 -32.531 -33.312 1 42.19 207 CYS B O 1
ATOM 5962 N N . ALA B 1 208 ? -16.547 -31.672 -34.562 1 44.78 208 ALA B N 1
ATOM 5963 C CA . ALA B 1 208 ? -15.992 -30.328 -34.531 1 44.78 208 ALA B CA 1
ATOM 5964 C C . ALA B 1 208 ? -16.141 -29.703 -33.156 1 44.78 208 ALA B C 1
ATOM 5966 O O . ALA B 1 208 ? -15.219 -29.062 -32.625 1 44.78 208 ALA B O 1
ATOM 5967 N N . LYS B 1 209 ? -17.484 -29.562 -32.75 1 45.5 209 LYS B N 1
ATOM 5968 C CA . LYS B 1 209 ? -17.766 -28.797 -31.531 1 45.5 209 LYS B CA 1
ATOM 5969 C C . LYS B 1 209 ? -17.203 -29.5 -30.297 1 45.5 209 LYS B C 1
ATOM 5971 O O . LYS B 1 209 ? -16.609 -28.844 -29.438 1 45.5 209 LYS B O 1
ATOM 5976 N N . LEU B 1 210 ? -17.844 -30.781 -30 1 52.5 210 LEU B N 1
ATOM 5977 C CA . LEU B 1 210 ? -17.266 -31.578 -28.938 1 52.5 210 LEU B CA 1
ATOM 5978 C C . LEU B 1 210 ? -15.75 -31.703 -29.094 1 52.5 210 LEU B C 1
ATOM 5980 O O . LEU B 1 210 ? -15.039 -31.984 -28.125 1 52.5 210 LEU B O 1
ATOM 5984 N N . GLY B 1 211 ? -15.43 -31.141 -30.172 1 75.94 211 GLY B N 1
ATOM 5985 C CA . GLY B 1 211 ? -14.07 -31.234 -30.688 1 75.94 211 GLY B CA 1
ATOM 5986 C C . GLY B 1 211 ? -13.125 -30.219 -30.062 1 75.94 211 GLY B C 1
ATOM 5987 O O . GLY B 1 211 ? -12.008 -30.547 -29.688 1 75.94 211 GLY B O 1
ATOM 5988 N N . PHE B 1 212 ? -13.898 -29.109 -29.781 1 84.12 212 PHE B N 1
ATOM 5989 C CA . PHE B 1 212 ? -13.062 -28.047 -29.25 1 84.12 212 PHE B CA 1
ATOM 5990 C C . PHE B 1 212 ? -12.656 -28.344 -27.812 1 84.12 212 PHE B C 1
ATOM 5992 O O . PHE B 1 212 ? -11.469 -28.297 -27.469 1 84.12 212 PHE B O 1
ATOM 5999 N N . LEU B 1 213 ? -13.719 -28.641 -26.938 1 87.88 213 LEU B N 1
ATOM 6000 C CA . LEU B 1 213 ? -13.453 -28.859 -25.516 1 87.88 213 LEU B CA 1
ATOM 6001 C C . LEU B 1 213 ? -12.523 -30.047 -25.328 1 87.88 213 LEU B C 1
ATOM 6003 O O . LEU B 1 213 ? -11.617 -30.016 -24.484 1 87.88 213 LEU B O 1
ATOM 6007 N N . TYR B 1 214 ? -12.789 -31.078 -26.094 1 89.81 214 TYR B N 1
ATOM 6008 C CA . TYR B 1 214 ? -11.945 -32.25 -25.984 1 89.81 214 TYR B CA 1
ATOM 6009 C C . TYR B 1 214 ? -10.523 -31.969 -26.438 1 89.81 214 TYR B C 1
ATOM 6011 O O . TYR B 1 214 ? -9.555 -32.375 -25.797 1 89.81 214 TYR B O 1
ATOM 6019 N N . SER B 1 215 ? -10.445 -31.203 -27.531 1 92 215 SER B N 1
ATOM 6020 C CA . SER B 1 215 ? -9.125 -30.844 -28.031 1 92 215 SER B CA 1
ATOM 6021 C C . SER B 1 215 ? -8.391 -29.938 -27.047 1 92 215 SER B C 1
ATOM 6023 O O . SER B 1 215 ? -7.191 -30.125 -26.812 1 92 215 SER B O 1
ATOM 6025 N N . LEU B 1 216 ? -9.109 -29 -26.547 1 93.62 216 LEU B N 1
ATOM 6026 C CA . LEU B 1 216 ? -8.492 -28.094 -25.594 1 93.62 216 LEU B CA 1
ATOM 6027 C C . LEU B 1 216 ? -8.062 -28.828 -24.328 1 93.62 216 LEU B C 1
ATOM 6029 O O . LEU B 1 216 ? -6.961 -28.609 -23.828 1 93.62 216 LEU B O 1
ATOM 6033 N N . ALA B 1 217 ? -8.938 -29.656 -23.828 1 95.62 217 ALA B N 1
ATOM 6034 C CA . ALA B 1 217 ? -8.602 -30.453 -22.656 1 95.62 217 ALA B CA 1
ATOM 6035 C C . ALA B 1 217 ? -7.34 -31.281 -22.891 1 95.62 217 ALA B C 1
ATOM 6037 O O . ALA B 1 217 ? -6.449 -31.328 -22.047 1 95.62 217 ALA B O 1
ATOM 6038 N N . GLN B 1 218 ? -7.348 -31.938 -24.031 1 96.06 218 GLN B N 1
ATOM 6039 C CA . GLN B 1 218 ? -6.199 -32.75 -24.406 1 96.06 218 GLN B CA 1
ATOM 6040 C C . GLN B 1 218 ? -4.91 -31.938 -24.391 1 96.06 218 GLN B C 1
ATOM 6042 O O . GLN B 1 218 ? -3.904 -32.375 -23.828 1 96.06 218 GLN B O 1
ATOM 6047 N N . ILE B 1 219 ? -4.926 -30.766 -24.953 1 96 219 ILE B N 1
ATOM 6048 C CA . ILE B 1 219 ? -3.764 -29.891 -25.047 1 96 219 ILE B CA 1
ATOM 6049 C C . ILE B 1 219 ? -3.35 -29.422 -23.641 1 96 219 ILE B C 1
ATOM 6051 O O . ILE B 1 219 ? -2.16 -29.391 -23.328 1 96 219 ILE B O 1
ATOM 6055 N N . LEU B 1 220 ? -4.273 -29.094 -22.859 1 97.25 220 LEU B N 1
ATOM 6056 C CA . LEU B 1 220 ? -3.977 -28.562 -21.531 1 97.25 220 LEU B CA 1
ATOM 6057 C C . LEU B 1 220 ? -3.389 -29.656 -20.641 1 97.25 220 LEU B C 1
ATOM 6059 O O . LEU B 1 220 ? -2.508 -29.391 -19.828 1 97.25 220 LEU B O 1
ATOM 6063 N N . ILE B 1 221 ? -3.852 -30.891 -20.719 1 97.75 221 ILE B N 1
ATOM 6064 C CA . ILE B 1 221 ? -3.285 -32 -19.984 1 97.75 221 ILE B CA 1
ATOM 6065 C C . ILE B 1 221 ? -1.832 -32.219 -20.391 1 97.75 221 ILE B C 1
ATOM 6067 O O . ILE B 1 221 ? -0.95 -32.375 -19.547 1 97.75 221 ILE B O 1
ATOM 6071 N N . LEU B 1 222 ? -1.636 -32.219 -21.688 1 96.69 222 LEU B N 1
ATOM 6072 C CA . LEU B 1 222 ? -0.278 -32.375 -22.188 1 96.69 222 LEU B CA 1
ATOM 6073 C C . LEU B 1 222 ? 0.625 -31.25 -21.75 1 96.69 222 LEU B C 1
ATOM 6075 O O . LEU B 1 222 ? 1.788 -31.469 -21.406 1 96.69 222 LEU B O 1
ATOM 6079 N N . CYS B 1 223 ? 0.104 -30.078 -21.812 1 95.75 223 CYS B N 1
ATOM 6080 C CA . CYS B 1 223 ? 0.855 -28.922 -21.359 1 95.75 223 CYS B CA 1
ATOM 6081 C C . CYS B 1 223 ? 1.263 -29.062 -19.906 1 95.75 223 CYS B C 1
ATOM 6083 O O . CYS B 1 223 ? 2.432 -28.875 -19.562 1 95.75 223 CYS B O 1
ATOM 6085 N N . GLY B 1 224 ? 0.32 -29.422 -19.062 1 94.62 224 GLY B N 1
ATOM 6086 C CA . GLY B 1 224 ? 0.62 -29.672 -17.672 1 94.62 224 GLY B CA 1
ATOM 6087 C C . GLY B 1 224 ? 1.658 -30.75 -17.453 1 94.62 224 GLY B C 1
ATOM 6088 O O . GLY B 1 224 ? 2.545 -30.609 -16.609 1 94.62 224 GLY B O 1
ATOM 6089 N N . SER B 1 225 ? 1.494 -31.766 -18.203 1 94.5 225 SER B N 1
ATOM 6090 C CA . SER B 1 225 ? 2.439 -32.875 -18.141 1 94.5 225 SER B CA 1
ATOM 6091 C C . SER B 1 225 ? 3.855 -32.406 -18.469 1 94.5 225 SER B C 1
ATOM 6093 O O . SER B 1 225 ? 4.812 -32.781 -17.781 1 94.5 225 SER B O 1
ATOM 6095 N N . GLU B 1 226 ? 3.998 -31.594 -19.5 1 92 226 GLU B N 1
ATOM 6096 C CA . GLU B 1 226 ? 5.305 -31.094 -19.922 1 92 226 GLU B CA 1
ATOM 6097 C C . GLU B 1 226 ? 5.914 -30.188 -18.875 1 92 226 GLU B C 1
ATOM 6099 O O . GLU B 1 226 ? 7.113 -30.266 -18.594 1 92 226 GLU B O 1
ATOM 6104 N N . ILE B 1 227 ? 5.156 -29.406 -18.328 1 91.56 227 ILE B N 1
ATOM 6105 C CA . ILE B 1 227 ? 5.633 -28.484 -17.297 1 91.56 227 ILE B CA 1
ATOM 6106 C C . ILE B 1 227 ? 6.098 -29.281 -16.078 1 91.56 227 ILE B C 1
ATOM 6108 O O . ILE B 1 227 ? 7.172 -29.016 -15.531 1 91.56 227 ILE B O 1
ATOM 6112 N N . CYS B 1 228 ? 5.328 -30.25 -15.711 1 89.56 228 CYS B N 1
ATOM 6113 C CA . CYS B 1 228 ? 5.633 -31.062 -14.539 1 89.56 228 CYS B CA 1
ATOM 6114 C C . CYS B 1 228 ? 6.91 -31.859 -14.742 1 89.56 228 CYS B C 1
ATOM 6116 O O . CYS B 1 228 ? 7.602 -32.188 -13.781 1 89.56 228 CYS B O 1
ATOM 6118 N N . GLN B 1 229 ? 7.18 -32.156 -15.961 1 87.5 229 GLN B N 1
ATOM 6119 C CA . GLN B 1 229 ? 8.391 -32.938 -16.203 1 87.5 229 GLN B CA 1
ATOM 6120 C C . GLN B 1 229 ? 9.602 -32.031 -16.406 1 87.5 229 GLN B C 1
ATOM 6122 O O . GLN B 1 229 ? 10.727 -32.5 -16.547 1 87.5 229 GLN B O 1
ATOM 6127 N N . GLY B 1 230 ? 9.367 -30.719 -16.391 1 81.25 230 GLY B N 1
ATOM 6128 C CA . GLY B 1 230 ? 10.469 -29.766 -16.422 1 81.25 230 GLY B CA 1
ATOM 6129 C C . GLY B 1 230 ? 10.836 -29.344 -17.828 1 81.25 230 GLY B C 1
ATOM 6130 O O . GLY B 1 230 ? 11.953 -28.891 -18.078 1 81.25 230 GLY B O 1
ATOM 6131 N N . ASP B 1 231 ? 9.883 -29.531 -18.656 1 78 231 ASP B N 1
ATOM 6132 C CA . ASP B 1 231 ? 10.109 -29.109 -20.031 1 78 231 ASP B CA 1
ATOM 6133 C C . ASP B 1 231 ? 10.211 -27.578 -20.109 1 78 231 ASP B C 1
ATOM 6135 O O . ASP B 1 231 ? 9.5 -26.875 -19.406 1 78 231 ASP B O 1
ATOM 6139 N N . VAL B 1 232 ? 11.102 -27.188 -21.062 1 75.56 232 VAL B N 1
ATOM 6140 C CA . VAL B 1 232 ? 11.289 -25.75 -21.172 1 75.56 232 VAL B CA 1
ATOM 6141 C C . VAL B 1 232 ? 10.938 -25.266 -22.578 1 75.56 232 VAL B C 1
ATOM 6143 O O . VAL B 1 232 ? 11.008 -24.078 -22.875 1 75.56 232 VAL B O 1
ATOM 6146 N N . LYS B 1 233 ? 10.406 -26.125 -23.438 1 81.06 233 LYS B N 1
ATOM 6147 C CA . LYS B 1 233 ? 10.125 -25.703 -24.797 1 81.06 233 LYS B CA 1
ATOM 6148 C C . LYS B 1 233 ? 8.734 -26.141 -25.25 1 81.06 233 LYS B C 1
ATOM 6150 O O . LYS B 1 233 ? 7.926 -25.312 -25.688 1 81.06 233 LYS B O 1
ATOM 6155 N N . PHE B 1 234 ? 8.453 -27.328 -24.984 1 88.12 234 PHE B N 1
ATOM 6156 C CA . PHE B 1 234 ? 7.285 -27.938 -25.609 1 88.12 234 PHE B CA 1
ATOM 6157 C C . PHE B 1 234 ? 6.004 -27.406 -24.984 1 88.12 234 PHE B C 1
ATOM 6159 O O . PHE B 1 234 ? 4.973 -27.312 -25.656 1 88.12 234 PHE B O 1
ATOM 6166 N N . TRP B 1 235 ? 6.035 -27.109 -23.734 1 92.19 235 TRP B N 1
ATOM 6167 C CA . TRP B 1 235 ? 4.812 -26.609 -23.094 1 92.19 235 TRP B CA 1
ATOM 6168 C C . TRP B 1 235 ? 4.332 -25.328 -23.781 1 92.19 235 TRP B C 1
ATOM 6170 O O . TRP B 1 235 ? 3.125 -25.125 -23.922 1 92.19 235 TRP B O 1
ATOM 6180 N N . LYS B 1 236 ? 5.266 -24.5 -24.219 1 92.06 236 LYS B N 1
ATOM 6181 C CA . LYS B 1 236 ? 4.918 -23.234 -24.859 1 92.06 236 LYS B CA 1
ATOM 6182 C C . LYS B 1 236 ? 4.219 -23.469 -26.188 1 92.06 236 LYS B C 1
ATOM 6184 O O . LYS B 1 236 ? 3.27 -22.766 -26.531 1 92.06 236 LYS B O 1
ATOM 6189 N N . ILE B 1 237 ? 4.719 -24.422 -26.891 1 93.25 237 ILE B N 1
ATOM 6190 C CA . ILE B 1 237 ? 4.105 -24.797 -28.156 1 93.25 237 ILE B CA 1
ATOM 6191 C C . ILE B 1 237 ? 2.674 -25.266 -27.938 1 93.25 237 ILE B C 1
ATOM 6193 O O . ILE B 1 237 ? 1.751 -24.828 -28.625 1 93.25 237 ILE B O 1
ATOM 6197 N N . LEU B 1 238 ? 2.52 -26.094 -26.984 1 94.56 238 LEU B N 1
ATOM 6198 C CA . LEU B 1 238 ? 1.194 -26.625 -26.656 1 94.56 238 LEU B CA 1
ATOM 6199 C C . LEU B 1 238 ? 0.256 -25.5 -26.234 1 94.56 238 LEU B C 1
ATOM 6201 O O . LEU B 1 238 ? -0.902 -25.453 -26.656 1 94.56 238 LEU B O 1
ATOM 6205 N N . LEU B 1 239 ? 0.763 -24.609 -25.453 1 95.06 239 LEU B N 1
ATOM 6206 C CA . LEU B 1 239 ? -0.059 -23.484 -25 1 95.06 239 LEU B CA 1
ATOM 6207 C C . LEU B 1 239 ? -0.474 -22.609 -26.172 1 95.06 239 LEU B C 1
ATOM 6209 O O . LEU B 1 239 ? -1.6 -22.109 -26.203 1 95.06 239 LEU B O 1
ATOM 6213 N N . ASN B 1 240 ? 0.415 -22.438 -27.078 1 94.44 240 ASN B N 1
ATOM 6214 C CA . ASN B 1 240 ? 0.098 -21.672 -28.281 1 94.44 240 ASN B CA 1
ATOM 6215 C C . ASN B 1 240 ? -0.97 -22.359 -29.125 1 94.44 240 ASN B C 1
ATOM 6217 O O . ASN B 1 240 ? -1.82 -21.688 -29.719 1 94.44 240 ASN B O 1
ATOM 6221 N N . ILE B 1 241 ? -0.879 -23.625 -29.219 1 94.06 241 ILE B N 1
ATOM 6222 C CA . ILE B 1 241 ? -1.923 -24.375 -29.906 1 94.06 241 ILE B CA 1
ATOM 6223 C C . ILE B 1 241 ? -3.26 -24.172 -29.188 1 94.06 241 ILE B C 1
ATOM 6225 O O . ILE B 1 241 ? -4.289 -23.969 -29.844 1 94.06 241 ILE B O 1
ATOM 6229 N N . GLY B 1 242 ? -3.191 -24.234 -27.844 1 94.44 242 GLY B N 1
ATOM 6230 C CA . GLY B 1 242 ? -4.391 -23.938 -27.078 1 94.44 242 GLY B CA 1
ATOM 6231 C C . GLY B 1 242 ? -4.953 -22.562 -27.359 1 94.44 242 GLY B C 1
ATOM 6232 O O . GLY B 1 242 ? -6.164 -22.391 -27.547 1 94.44 242 GLY B O 1
ATOM 6233 N N . LYS B 1 243 ? -4.121 -21.609 -27.438 1 94.88 243 LYS B N 1
ATOM 6234 C CA . LYS B 1 243 ? -4.527 -20.234 -27.766 1 94.88 243 LYS B CA 1
ATOM 6235 C C . LYS B 1 243 ? -5.234 -20.172 -29.109 1 94.88 243 LYS B C 1
ATOM 6237 O O . LYS B 1 243 ? -6.297 -19.562 -29.234 1 94.88 243 LYS B O 1
ATOM 6242 N N . ASN B 1 244 ? -4.641 -20.781 -30.062 1 92.62 244 ASN B N 1
ATOM 6243 C CA . ASN B 1 244 ? -5.211 -20.797 -31.406 1 92.62 244 ASN B CA 1
ATOM 6244 C C . ASN B 1 244 ? -6.578 -21.469 -31.438 1 92.62 244 ASN B C 1
ATOM 6246 O O . ASN B 1 244 ? -7.48 -21.031 -32.156 1 92.62 244 ASN B O 1
ATOM 6250 N N . LEU B 1 245 ? -6.719 -22.531 -30.672 1 90.69 245 LEU B N 1
ATOM 6251 C CA . LEU B 1 245 ? -8.008 -23.219 -30.594 1 90.69 245 LEU B CA 1
ATOM 6252 C C . LEU B 1 245 ? -9.078 -22.281 -30.031 1 90.69 245 LEU B C 1
ATOM 6254 O O . LEU B 1 245 ? -10.188 -22.219 -30.562 1 90.69 245 LEU B O 1
ATOM 6258 N N . ILE B 1 246 ? -8.68 -21.578 -29 1 92 246 ILE B N 1
ATOM 6259 C CA . ILE B 1 246 ? -9.617 -20.656 -28.359 1 92 246 ILE B CA 1
ATOM 6260 C C . ILE B 1 246 ? -9.969 -19.531 -29.328 1 92 246 ILE B C 1
ATOM 6262 O O . ILE B 1 246 ? -11.141 -19.188 -29.5 1 92 246 ILE B O 1
ATOM 6266 N N . GLU B 1 247 ? -8.992 -19.016 -29.984 1 90.44 247 GLU B N 1
ATOM 6267 C CA . GLU B 1 247 ? -9.203 -17.922 -30.922 1 90.44 247 GLU B CA 1
ATOM 6268 C C . GLU B 1 247 ? -10.102 -18.344 -32.062 1 90.44 247 GLU B C 1
ATOM 6270 O O . GLU B 1 247 ? -10.945 -17.562 -32.531 1 90.44 247 GLU B O 1
ATOM 6275 N N . ASN B 1 248 ? -9.852 -19.469 -32.562 1 86.62 248 ASN B N 1
ATOM 6276 C CA . ASN B 1 248 ? -10.656 -19.984 -33.656 1 86.62 248 ASN B CA 1
ATOM 6277 C C . ASN B 1 248 ? -12.102 -20.203 -33.219 1 86.62 248 ASN B C 1
ATOM 6279 O O . ASN B 1 248 ? -13.023 -20.078 -34.062 1 86.62 248 ASN B O 1
ATOM 6283 N N . HIS B 1 249 ? -12.258 -20.562 -32.031 1 84.5 249 HIS B N 1
ATOM 6284 C CA . HIS B 1 249 ? -13.602 -20.875 -31.516 1 84.5 249 HIS B CA 1
ATOM 6285 C C . HIS B 1 249 ? -14.383 -19.594 -31.234 1 84.5 249 HIS B C 1
ATOM 6287 O O . HIS B 1 249 ? -15.578 -19.516 -31.531 1 84.5 249 HIS B O 1
ATOM 6293 N N . VAL B 1 250 ? -13.82 -18.594 -30.609 1 84.25 250 VAL B N 1
ATOM 6294 C CA . VAL B 1 250 ? -14.578 -17.438 -30.141 1 84.25 250 VAL B CA 1
ATOM 6295 C C . VAL B 1 250 ? -14.078 -16.188 -30.859 1 84.25 250 VAL B C 1
ATOM 6297 O O . VAL B 1 250 ? -14.719 -15.125 -30.812 1 84.25 250 VAL B O 1
ATOM 6300 N N . GLY B 1 251 ? -12.969 -16.203 -31.516 1 80.38 251 GLY B N 1
ATOM 6301 C CA . GLY B 1 251 ? -12.359 -15.023 -32.094 1 80.38 251 GLY B CA 1
ATOM 6302 C C . GLY B 1 251 ? -11.336 -14.367 -31.188 1 80.38 251 GLY B C 1
ATOM 6303 O O . GLY B 1 251 ? -10.641 -15.055 -30.438 1 80.38 251 GLY B O 1
ATOM 6304 N N . LYS B 1 252 ? -11.359 -13.102 -31.25 1 79.69 252 LYS B N 1
ATOM 6305 C CA . LYS B 1 252 ? -10.25 -12.414 -30.594 1 79.69 252 LYS B CA 1
ATOM 6306 C C . LYS B 1 252 ? -10.617 -12.008 -29.172 1 79.69 252 LYS B C 1
ATOM 6308 O O . LYS B 1 252 ? -9.766 -11.547 -28.406 1 79.69 252 LYS B O 1
ATOM 6313 N N . ASP B 1 253 ? -11.875 -12.336 -28.766 1 86.94 253 ASP B N 1
ATOM 6314 C CA . ASP B 1 253 ? -12.273 -11.953 -27.422 1 86.94 253 ASP B CA 1
ATOM 6315 C C . ASP B 1 253 ? -12.648 -13.172 -26.578 1 86.94 253 ASP B C 1
ATOM 6317 O O . ASP B 1 253 ? -13.789 -13.641 -26.625 1 86.94 253 ASP B O 1
ATOM 6321 N N . VAL B 1 254 ? -11.758 -13.57 -25.734 1 89 254 VAL B N 1
ATOM 6322 C CA . VAL B 1 254 ? -11.875 -14.789 -24.953 1 89 254 VAL B CA 1
ATOM 6323 C C . VAL B 1 254 ? -12.977 -14.633 -23.906 1 89 254 VAL B C 1
ATOM 6325 O O . VAL B 1 254 ? -13.508 -15.625 -23.406 1 89 254 VAL B O 1
ATOM 6328 N N . SER B 1 255 ? -13.367 -13.375 -23.578 1 85.94 255 SER B N 1
ATOM 6329 C CA . SER B 1 255 ? -14.383 -13.164 -22.547 1 85.94 255 SER B CA 1
ATOM 6330 C C . SER B 1 255 ? -15.75 -13.633 -23.016 1 85.94 255 SER B C 1
ATOM 6332 O O . SER B 1 255 ? -16.656 -13.859 -22.188 1 85.94 255 SER B O 1
ATOM 6334 N N . ARG B 1 256 ? -15.898 -13.875 -24.281 1 82.94 256 ARG B N 1
ATOM 6335 C CA . ARG B 1 256 ? -17.188 -14.258 -24.859 1 82.94 256 ARG B CA 1
ATOM 6336 C C . ARG B 1 256 ? -17.328 -15.773 -24.938 1 82.94 256 ARG B C 1
ATOM 6338 O O . ARG B 1 256 ? -18.359 -16.281 -25.391 1 82.94 256 ARG B O 1
ATOM 6345 N N . ILE B 1 257 ? -16.406 -16.469 -24.469 1 82.12 257 ILE B N 1
ATOM 6346 C CA . ILE B 1 257 ? -16.344 -17.922 -24.672 1 82.12 257 ILE B CA 1
ATOM 6347 C C . ILE B 1 257 ? -17.5 -18.594 -23.938 1 82.12 257 ILE B C 1
ATOM 6349 O O . ILE B 1 257 ? -18 -19.625 -24.391 1 82.12 257 ILE B O 1
ATOM 6353 N N . LEU B 1 258 ? -17.969 -17.953 -22.844 1 74.12 258 LEU B N 1
ATOM 6354 C CA . LEU B 1 258 ? -19.047 -18.578 -22.078 1 74.12 258 LEU B CA 1
ATOM 6355 C C . LEU B 1 258 ? -20.406 -18.297 -22.703 1 74.12 258 LEU B C 1
ATOM 6357 O O . LEU B 1 258 ? -21.375 -19 -22.422 1 74.12 258 LEU B O 1
ATOM 6361 N N . THR B 1 259 ? -20.531 -17.219 -23.422 1 69.31 259 THR B N 1
ATOM 6362 C CA . THR B 1 259 ? -21.812 -16.844 -24.031 1 69.31 259 THR B CA 1
ATOM 6363 C C . THR B 1 259 ? -21.922 -17.422 -25.438 1 69.31 259 THR B C 1
ATOM 6365 O O . THR B 1 259 ? -23 -17.391 -26.047 1 69.31 259 THR B O 1
ATOM 6368 N N . THR B 1 260 ? -20.922 -17.641 -26 1 58.78 260 THR B N 1
ATOM 6369 C CA . THR B 1 260 ? -20.969 -18.188 -27.344 1 58.78 260 THR B CA 1
ATOM 6370 C C . THR B 1 260 ? -21.656 -19.547 -27.359 1 58.78 260 THR 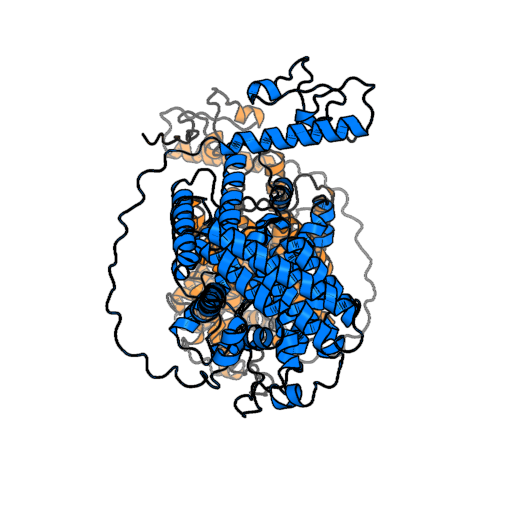B C 1
ATOM 6372 O O . THR B 1 260 ? -21.297 -20.438 -26.578 1 58.78 260 THR B O 1
ATOM 6375 N N . THR B 1 261 ? -23.078 -19.469 -27.312 1 51.09 261 THR B N 1
ATOM 6376 C CA . THR B 1 261 ? -23.969 -20.625 -27.391 1 51.09 261 THR B CA 1
ATOM 6377 C C . THR B 1 261 ? -23.422 -21.656 -28.359 1 51.09 261 THR B C 1
ATOM 6379 O O . THR B 1 261 ? -23.406 -21.453 -29.578 1 51.09 261 THR B O 1
ATOM 6382 N N . THR B 1 262 ? -22.406 -22.109 -28.094 1 48.47 262 THR B N 1
ATOM 6383 C CA . THR B 1 262 ? -22.172 -23.172 -29.062 1 48.47 262 THR B CA 1
ATOM 6384 C C . THR B 1 262 ? -23.359 -24.125 -29.125 1 48.47 262 THR B C 1
ATOM 6386 O O . THR B 1 262 ? -24.281 -24.031 -28.312 1 48.47 262 THR B O 1
ATOM 6389 N N . GLU B 1 263 ? -23.031 -25.484 -29.672 1 44.72 263 GLU B N 1
ATOM 6390 C CA . GLU B 1 263 ? -23.812 -26.641 -30.141 1 44.72 263 GLU B CA 1
ATOM 6391 C C . GLU B 1 263 ? -24.641 -27.234 -29 1 44.72 263 GLU B C 1
ATOM 6393 O O . GLU B 1 263 ? -24.234 -27.172 -27.844 1 44.72 263 GLU B O 1
ATOM 6398 N N . GLU B 1 264 ? -25.953 -27.266 -29.203 1 45.53 264 GLU B N 1
ATOM 6399 C CA . GLU B 1 264 ? -26.875 -28.078 -28.422 1 45.53 264 GLU B CA 1
ATOM 6400 C C . GLU B 1 264 ? -26.203 -29.328 -27.875 1 45.53 264 GLU B C 1
ATOM 6402 O O . GLU B 1 264 ? -25.641 -30.125 -28.641 1 45.53 264 GLU B O 1
ATOM 6407 N N . PRO B 1 265 ? -25.719 -29.219 -26.656 1 48.22 265 PRO B N 1
ATOM 6408 C CA . PRO B 1 265 ? -25.188 -30.5 -26.172 1 48.22 265 PRO B CA 1
ATOM 6409 C C . PRO B 1 265 ? -26 -31.688 -26.672 1 48.22 265 PRO B C 1
ATOM 6411 O O . PRO B 1 265 ? -27.188 -31.562 -26.938 1 48.22 265 PRO B O 1
ATOM 6414 N N . SER B 1 266 ? -25.359 -32.656 -27.141 1 46.09 266 SER B N 1
ATOM 6415 C CA . SER B 1 266 ? -26.125 -33.844 -27.453 1 46.09 266 SER B CA 1
ATOM 6416 C C . SER B 1 266 ? -27.016 -34.25 -26.281 1 46.09 266 SER B C 1
ATOM 6418 O O . SER B 1 266 ? -26.797 -33.812 -25.141 1 46.09 266 SER B O 1
ATOM 6420 N N . LEU B 1 267 ? -28.156 -34.906 -26.609 1 45.78 267 LEU B N 1
ATOM 6421 C CA . LEU B 1 267 ? -29.125 -35.344 -25.609 1 45.78 267 LEU B CA 1
ATOM 6422 C C . LEU B 1 267 ? -28.438 -36 -24.422 1 45.78 267 LEU B C 1
ATOM 6424 O O . LEU B 1 267 ? -28.812 -35.781 -23.281 1 45.78 267 LEU B O 1
ATOM 6428 N N . GLU B 1 268 ? -27.469 -36.812 -24.719 1 43.69 268 GLU B N 1
ATOM 6429 C CA . GLU B 1 268 ? -26.734 -37.531 -23.688 1 43.69 268 GLU B CA 1
ATOM 6430 C C . GLU B 1 268 ? -25.938 -36.562 -22.797 1 43.69 268 GLU B C 1
ATOM 6432 O O . GLU B 1 268 ? -25.922 -36.688 -21.578 1 43.69 268 GLU B O 1
ATOM 6437 N N . GLU B 1 269 ? -25.359 -35.625 -23.469 1 46.66 269 GLU B N 1
ATOM 6438 C CA . GLU B 1 269 ? -24.578 -34.656 -22.703 1 46.66 269 GLU B CA 1
ATOM 6439 C C . GLU B 1 269 ? -25.469 -33.812 -21.812 1 46.66 269 GLU B C 1
ATOM 6441 O O . GLU B 1 269 ? -25.078 -33.469 -20.688 1 46.66 269 GLU B O 1
ATOM 6446 N N . ARG B 1 270 ? -26.469 -33.531 -22.391 1 50.94 270 ARG B N 1
ATOM 6447 C CA . ARG B 1 270 ? -27.453 -32.75 -21.641 1 50.94 270 ARG B CA 1
ATOM 6448 C C . ARG B 1 270 ? -27.953 -33.531 -20.422 1 50.94 270 ARG B C 1
ATOM 6450 O O . ARG B 1 270 ? -28.344 -32.938 -19.422 1 50.94 270 ARG B O 1
ATOM 6457 N N . ILE B 1 271 ? -28.172 -34.781 -20.766 1 44.91 271 ILE B N 1
ATOM 6458 C CA . ILE B 1 271 ? -28.703 -35.625 -19.719 1 44.91 271 ILE B CA 1
ATOM 6459 C C . ILE B 1 271 ? -27.625 -35.844 -18.641 1 44.91 271 ILE B C 1
ATOM 6461 O O . ILE B 1 271 ? -27.938 -35.812 -17.438 1 44.91 271 ILE B O 1
ATOM 6465 N N . ILE B 1 272 ? -26.469 -36.156 -19.141 1 41.25 272 ILE B N 1
ATOM 6466 C CA . ILE B 1 272 ? -25.469 -36.594 -18.188 1 41.25 272 ILE B CA 1
ATOM 6467 C C . ILE B 1 272 ? -24.844 -35.406 -17.5 1 41.25 272 ILE B C 1
ATOM 6469 O O . ILE B 1 272 ? -24.547 -35.438 -16.297 1 41.25 272 ILE B O 1
ATOM 6473 N N . PHE B 1 273 ? -24.578 -34.406 -18.359 1 43.38 273 PHE B N 1
ATOM 6474 C CA . PHE B 1 273 ? -23.906 -33.312 -17.719 1 43.38 273 PHE B CA 1
ATOM 6475 C C . PHE B 1 273 ? -24.562 -31.984 -18.094 1 43.38 273 PHE B C 1
ATOM 6477 O O . PHE B 1 273 ? -24.047 -31.234 -18.922 1 43.38 273 PHE B O 1
ATOM 6484 N N . PRO B 1 274 ? -25.812 -31.969 -17.859 1 46.69 274 PRO B N 1
ATOM 6485 C CA . PRO B 1 274 ? -26.5 -30.766 -18.312 1 46.69 274 PRO B CA 1
ATOM 6486 C C . PRO B 1 274 ? -25.641 -29.516 -18.219 1 46.69 274 PRO B C 1
ATOM 6488 O O . PRO B 1 274 ? -25.719 -28.641 -19.094 1 46.69 274 PRO B O 1
ATOM 6491 N N . ASN B 1 275 ? -24.984 -29.406 -17.094 1 50.41 275 ASN B N 1
ATOM 6492 C CA . ASN B 1 275 ? -24.219 -28.188 -16.875 1 50.41 275 ASN B CA 1
ATOM 6493 C C . ASN B 1 275 ? -22.734 -28.391 -17.141 1 50.41 275 ASN B C 1
ATOM 6495 O O . ASN B 1 275 ? -21.891 -27.594 -16.719 1 50.41 275 ASN B O 1
ATOM 6499 N N . PHE B 1 276 ? -22.469 -29.594 -17.688 1 55.88 276 PHE B N 1
ATOM 6500 C CA . PHE B 1 276 ? -21.094 -30.031 -17.891 1 55.88 276 PHE B CA 1
ATOM 6501 C C . PHE B 1 276 ? -20.375 -29.078 -18.828 1 55.88 276 PHE B C 1
ATOM 6503 O O . PHE B 1 276 ? -19.25 -28.656 -18.547 1 55.88 276 PHE B O 1
ATOM 6510 N N . ASN B 1 277 ? -21.141 -28.547 -19.703 1 64.75 277 ASN B N 1
ATOM 6511 C CA . ASN B 1 277 ? -20.422 -27.812 -20.734 1 64.75 277 ASN B CA 1
ATOM 6512 C C . ASN B 1 277 ? -19.984 -26.438 -20.234 1 64.75 277 ASN B C 1
ATOM 6514 O O . ASN B 1 277 ? -18.859 -26.016 -20.516 1 64.75 277 ASN B O 1
ATOM 6518 N N . SER B 1 278 ? -20.781 -26.016 -19.344 1 75.81 278 SER B N 1
ATOM 6519 C CA . SER B 1 278 ? -20.406 -24.672 -18.922 1 75.81 278 SER B CA 1
ATOM 6520 C C . SER B 1 278 ? -19.281 -24.703 -17.891 1 75.81 278 SER B C 1
ATOM 6522 O O . SER B 1 278 ? -18.344 -23.906 -17.953 1 75.81 278 SER B O 1
ATOM 6524 N N . VAL B 1 279 ? -19.344 -25.703 -17.047 1 81.44 279 VAL B N 1
ATOM 6525 C CA . VAL B 1 279 ? -18.328 -25.844 -16.016 1 81.44 279 VAL B CA 1
ATOM 6526 C C . VAL B 1 279 ? -17 -26.266 -16.641 1 81.44 279 VAL B C 1
ATOM 6528 O O . VAL B 1 279 ? -15.945 -25.734 -16.281 1 81.44 279 VAL B O 1
ATOM 6531 N N . VAL B 1 280 ? -17.172 -27.203 -17.547 1 86.5 280 VAL B N 1
ATOM 6532 C CA . VAL B 1 280 ? -15.977 -27.703 -18.219 1 86.5 280 VAL B CA 1
ATOM 6533 C C . VAL B 1 280 ? -15.328 -26.578 -19.031 1 86.5 280 VAL B C 1
ATOM 6535 O O . VAL B 1 280 ? -14.117 -26.359 -18.938 1 86.5 280 VAL B O 1
ATOM 6538 N N . LYS B 1 281 ? -16.141 -25.875 -19.703 1 86.69 281 LYS B N 1
ATOM 6539 C CA . LYS B 1 281 ? -15.648 -24.75 -20.5 1 86.69 281 LYS B CA 1
ATOM 6540 C C . LYS B 1 281 ? -14.969 -23.719 -19.609 1 86.69 281 LYS B C 1
ATOM 6542 O O . LYS B 1 281 ? -13.859 -23.266 -19.906 1 86.69 281 LYS B O 1
ATOM 6547 N N . TYR B 1 282 ? -15.562 -23.422 -18.594 1 89.31 282 TYR B N 1
ATOM 6548 C CA . TYR B 1 282 ? -15.023 -22.438 -17.672 1 89.31 282 TYR B CA 1
ATOM 6549 C C . TYR B 1 282 ? -13.68 -22.891 -17.109 1 89.31 282 TYR B C 1
ATOM 6551 O O . TYR B 1 282 ? -12.703 -22.141 -17.141 1 89.31 282 TYR B O 1
ATOM 6559 N N . TRP B 1 283 ? -13.648 -24.016 -16.656 1 92.94 283 TRP B N 1
ATOM 6560 C CA . TRP B 1 283 ? -12.438 -24.469 -15.992 1 92.94 283 TRP B CA 1
ATOM 6561 C C . TRP B 1 283 ? -11.289 -24.625 -16.984 1 92.94 283 TRP B C 1
ATOM 6563 O O . TRP B 1 283 ? -10.125 -24.375 -16.641 1 92.94 283 TRP B O 1
ATOM 6573 N N . LEU B 1 284 ? -11.609 -25.078 -18.172 1 94.12 284 LEU B N 1
ATOM 6574 C CA . LEU B 1 284 ? -10.562 -25.203 -19.172 1 94.12 284 LEU B CA 1
ATOM 6575 C C . LEU B 1 284 ? -9.945 -23.844 -19.484 1 94.12 284 LEU B C 1
ATOM 6577 O O . LEU B 1 284 ? -8.727 -23.719 -19.641 1 94.12 284 LEU B O 1
ATOM 6581 N N . ILE B 1 285 ? -10.734 -22.828 -19.5 1 93.69 285 ILE B N 1
ATOM 6582 C CA . ILE B 1 285 ? -10.211 -21.484 -19.75 1 93.69 285 ILE B CA 1
ATOM 6583 C C . ILE B 1 285 ? -9.398 -21.016 -18.562 1 93.69 285 ILE B C 1
ATOM 6585 O O . ILE B 1 285 ? -8.344 -20.391 -18.719 1 93.69 285 ILE B O 1
ATOM 6589 N N . VAL B 1 286 ? -9.875 -21.328 -17.391 1 94.81 286 VAL B N 1
ATOM 6590 C CA . VAL B 1 286 ? -9.133 -20.969 -16.172 1 94.81 286 VAL B CA 1
ATOM 6591 C C . VAL B 1 286 ? -7.777 -21.672 -16.188 1 94.81 286 VAL B C 1
ATOM 6593 O O . VAL B 1 286 ? -6.758 -21.062 -15.852 1 94.81 286 VAL B O 1
ATOM 6596 N N . ASN B 1 287 ? -7.852 -22.906 -16.516 1 96.56 287 ASN B N 1
ATOM 6597 C CA . ASN B 1 287 ? -6.621 -23.688 -16.625 1 96.56 287 ASN B CA 1
ATOM 6598 C C . ASN B 1 287 ? -5.648 -23.047 -17.609 1 96.56 287 ASN B C 1
ATOM 6600 O O . ASN B 1 287 ? -4.457 -22.938 -17.328 1 96.56 287 ASN B O 1
ATOM 6604 N N . PHE B 1 288 ? -6.141 -22.609 -18.688 1 96.75 288 PHE B N 1
ATOM 6605 C CA . PHE B 1 288 ? -5.328 -21.938 -19.703 1 96.75 288 PHE B CA 1
ATOM 6606 C C . PHE B 1 288 ? -4.742 -20.641 -19.156 1 96.75 288 PHE B C 1
ATOM 6608 O O . PHE B 1 288 ? -3.545 -20.391 -19.297 1 96.75 288 PHE B O 1
ATOM 6615 N N . ILE B 1 289 ? -5.551 -19.875 -18.547 1 96.75 289 ILE B N 1
ATOM 6616 C CA . ILE B 1 289 ? -5.145 -18.578 -18 1 96.75 289 ILE B CA 1
ATOM 6617 C C . ILE B 1 289 ? -4.051 -18.781 -16.953 1 96.75 289 ILE B C 1
ATOM 6619 O O . ILE B 1 289 ? -3.066 -18.031 -16.938 1 96.75 289 ILE B O 1
ATOM 6623 N N . TYR B 1 290 ? -4.234 -19.75 -16.141 1 97 290 TYR B N 1
ATOM 6624 C CA . TYR B 1 290 ? -3.279 -20.062 -15.078 1 97 290 TYR B CA 1
ATOM 6625 C C . TYR B 1 290 ? -1.89 -20.312 -15.656 1 97 290 TYR B C 1
ATOM 6627 O O . TYR B 1 290 ? -0.908 -19.719 -15.203 1 97 290 TYR B O 1
ATOM 6635 N N . HIS B 1 291 ? -1.798 -21.094 -16.625 1 96.31 291 HIS B N 1
ATOM 6636 C CA . HIS B 1 291 ? -0.521 -21.438 -17.25 1 96.31 291 HIS B CA 1
ATOM 6637 C C . HIS B 1 291 ? 0.022 -20.266 -18.062 1 96.31 291 HIS B C 1
ATOM 6639 O O . HIS B 1 291 ? 1.238 -20.078 -18.156 1 96.31 291 HIS B O 1
ATOM 6645 N N . ASP B 1 292 ? -0.834 -19.5 -18.594 1 96.19 292 ASP B N 1
ATOM 6646 C CA . ASP B 1 292 ? -0.444 -18.359 -19.406 1 96.19 292 ASP B CA 1
ATOM 6647 C C . ASP B 1 292 ? 0.175 -17.25 -18.562 1 96.19 292 ASP B C 1
ATOM 6649 O O . ASP B 1 292 ? 1.134 -16.594 -18.969 1 96.19 292 ASP B O 1
ATOM 6653 N N . ILE B 1 293 ? -0.342 -17.094 -17.391 1 96.38 293 ILE B N 1
ATOM 6654 C CA . ILE B 1 293 ? 0.12 -16 -16.531 1 96.38 293 ILE B CA 1
ATOM 6655 C C . ILE B 1 293 ? 1.425 -16.406 -15.844 1 96.38 293 ILE B C 1
ATOM 6657 O O . ILE B 1 293 ? 2.332 -15.594 -15.688 1 96.38 293 ILE B O 1
ATOM 6661 N N . LEU B 1 294 ? 1.604 -17.609 -15.477 1 95 294 LEU B N 1
ATOM 6662 C CA . LEU B 1 294 ? 2.701 -18.047 -14.617 1 95 294 LEU B CA 1
ATOM 6663 C C . LEU B 1 294 ? 3.947 -18.359 -15.438 1 95 294 LEU B C 1
ATOM 6665 O O . LEU B 1 294 ? 4.93 -18.875 -14.906 1 95 294 LEU B O 1
ATOM 6669 N N . ASN B 1 295 ? 3.984 -17.984 -16.703 1 89.88 295 ASN B N 1
ATOM 6670 C CA . ASN B 1 295 ? 5.219 -18.141 -17.469 1 89.88 295 ASN B CA 1
ATOM 6671 C C . ASN B 1 295 ? 5.988 -16.828 -17.562 1 89.88 295 ASN B C 1
ATOM 6673 O O . ASN B 1 295 ? 7.02 -16.766 -18.25 1 89.88 295 ASN B O 1
ATOM 6677 N N . PHE B 1 296 ? 5.578 -15.742 -17 1 84.44 296 PHE B N 1
ATOM 6678 C CA . PHE B 1 296 ? 6.223 -14.445 -16.859 1 84.44 296 PHE B CA 1
ATOM 6679 C C . PHE B 1 296 ? 6.438 -13.781 -18.203 1 84.44 296 PHE B C 1
ATOM 6681 O O . PHE B 1 296 ? 7.363 -12.984 -18.375 1 84.44 296 PHE B O 1
ATOM 6688 N N . ASN B 1 297 ? 5.652 -14.18 -19.172 1 89 297 ASN B N 1
ATOM 6689 C CA . ASN B 1 297 ? 5.562 -13.492 -20.453 1 89 297 ASN B CA 1
ATOM 6690 C C . ASN B 1 297 ? 4.254 -12.719 -20.594 1 89 297 ASN B C 1
ATOM 6692 O O . ASN B 1 297 ? 3.354 -12.867 -19.766 1 89 297 ASN B O 1
ATOM 6696 N N . THR B 1 298 ? 4.312 -11.906 -21.594 1 92.62 298 THR B N 1
ATOM 6697 C CA . THR B 1 298 ? 3.053 -11.227 -21.875 1 92.62 298 THR B CA 1
ATOM 6698 C C . THR B 1 298 ? 1.939 -12.242 -22.125 1 92.62 298 THR B C 1
ATOM 6700 O O . THR B 1 298 ? 2.148 -13.242 -22.828 1 92.62 298 THR B O 1
ATOM 6703 N N . THR B 1 299 ? 0.819 -11.969 -21.547 1 95.56 299 THR B N 1
ATOM 6704 C CA . THR B 1 299 ? -0.296 -12.898 -21.672 1 95.56 299 THR B CA 1
ATOM 6705 C C . THR B 1 299 ? -0.729 -13.047 -23.125 1 95.56 299 THR B C 1
ATOM 6707 O O . THR B 1 299 ? -0.63 -12.094 -23.906 1 95.56 299 THR B O 1
ATOM 6710 N N . SER B 1 300 ? -1.208 -14.203 -23.453 1 95 300 SER B N 1
ATOM 6711 C CA . SER B 1 300 ? -1.629 -14.531 -24.812 1 95 300 SER B CA 1
ATOM 6712 C C . SER B 1 300 ? -2.785 -13.648 -25.266 1 95 300 SER B C 1
ATOM 6714 O O . SER B 1 300 ? -2.889 -13.305 -26.438 1 95 300 SER B O 1
ATOM 6716 N N . PHE B 1 301 ? -3.656 -13.367 -24.359 1 95.12 301 PHE B N 1
ATOM 6717 C CA . PHE B 1 301 ? -4.762 -12.438 -24.578 1 95.12 301 PHE B CA 1
ATOM 6718 C C . PHE B 1 301 ? -4.629 -11.219 -23.656 1 95.12 301 PHE B C 1
ATOM 6720 O O . PHE B 1 301 ? -3.988 -11.297 -22.609 1 95.12 301 PHE B O 1
ATOM 6727 N N . PRO B 1 302 ? -5.219 -10.133 -24.172 1 94.69 302 PRO B N 1
ATOM 6728 C CA . PRO B 1 302 ? -5.18 -8.969 -23.281 1 94.69 302 PRO B CA 1
ATOM 6729 C C . PRO B 1 302 ? -5.75 -9.273 -21.891 1 94.69 302 PRO B C 1
ATOM 6731 O O . PRO B 1 302 ? -6.789 -9.93 -21.781 1 94.69 302 PRO B O 1
ATOM 6734 N N . ILE B 1 303 ? -5.066 -8.789 -20.922 1 94.88 303 ILE B N 1
ATOM 6735 C CA . ILE B 1 303 ? -5.398 -9.102 -19.531 1 94.88 303 ILE B CA 1
ATOM 6736 C C . ILE B 1 303 ? -6.816 -8.617 -19.219 1 94.88 303 ILE B C 1
ATOM 6738 O O . ILE B 1 303 ? -7.512 -9.203 -18.391 1 94.88 303 ILE B O 1
ATOM 6742 N N . GLU B 1 304 ? -7.277 -7.594 -19.844 1 92.69 304 GLU B N 1
ATOM 6743 C CA . GLU B 1 304 ? -8.625 -7.062 -19.641 1 92.69 304 GLU B CA 1
ATOM 6744 C C . GLU B 1 304 ? -9.68 -8.102 -20.016 1 92.69 304 GLU B C 1
ATOM 6746 O O . GLU B 1 304 ? -10.758 -8.133 -19.422 1 92.69 304 GLU B O 1
ATOM 6751 N N . GLN B 1 305 ? -9.375 -8.883 -20.984 1 94.19 305 GLN B N 1
ATOM 6752 C CA . GLN B 1 305 ? -10.312 -9.93 -21.375 1 94.19 305 GLN B CA 1
ATOM 6753 C C . GLN B 1 305 ? -10.414 -11.016 -20.312 1 94.19 305 GLN B C 1
ATOM 6755 O O . GLN B 1 305 ? -11.492 -11.562 -20.078 1 94.19 305 GLN B O 1
ATOM 6760 N N . TYR B 1 306 ? -9.289 -11.352 -19.734 1 94.88 306 TYR B N 1
ATOM 6761 C CA . TYR B 1 306 ? -9.312 -12.297 -18.625 1 94.88 306 TYR B CA 1
ATOM 6762 C C . TYR B 1 306 ? -10.148 -11.758 -17.469 1 94.88 306 TYR B C 1
ATOM 6764 O O . TYR B 1 306 ? -10.914 -12.5 -16.844 1 94.88 306 TYR B O 1
ATOM 6772 N N . GLU B 1 307 ? -10.008 -10.461 -17.219 1 92.56 307 GLU B N 1
ATOM 6773 C CA . GLU B 1 307 ? -10.789 -9.82 -16.156 1 92.56 307 GLU B CA 1
ATOM 6774 C C . GLU B 1 307 ? -12.281 -9.914 -16.453 1 92.56 307 GLU B C 1
ATOM 6776 O O . GLU B 1 307 ? -13.07 -10.266 -15.562 1 92.56 307 GLU B O 1
ATOM 6781 N N . LYS B 1 308 ? -12.617 -9.594 -17.609 1 90.25 308 LYS B N 1
ATOM 6782 C CA . LYS B 1 308 ? -14.016 -9.664 -18.016 1 90.25 308 LYS B CA 1
ATOM 6783 C C . LYS B 1 308 ? -14.547 -11.094 -17.906 1 90.25 308 LYS B C 1
ATOM 6785 O O . LYS B 1 308 ? -15.695 -11.305 -17.516 1 90.25 308 LYS B O 1
ATOM 6790 N N . PHE B 1 309 ? -13.742 -12.016 -18.281 1 90.94 309 PHE B N 1
ATOM 6791 C CA . PHE B 1 309 ? -14.102 -13.43 -18.203 1 90.94 309 PHE B CA 1
ATOM 6792 C C . PHE B 1 309 ? -14.453 -13.82 -16.781 1 90.94 309 PHE B C 1
ATOM 6794 O O . PHE B 1 309 ? -15.461 -14.492 -16.547 1 90.94 309 PHE B O 1
ATOM 6801 N N . PHE B 1 310 ? -13.68 -13.336 -15.82 1 87.44 310 PHE B N 1
ATOM 6802 C CA . PHE B 1 310 ? -13.883 -13.711 -14.422 1 87.44 310 PHE B CA 1
ATOM 6803 C C . PHE B 1 310 ? -15.055 -12.945 -13.82 1 87.44 310 PHE B C 1
ATOM 6805 O O . PHE B 1 310 ? -15.703 -13.422 -12.891 1 87.44 310 PHE B O 1
ATOM 6812 N N . GLN B 1 311 ? -15.305 -11.727 -14.25 1 80.88 311 GLN B N 1
ATOM 6813 C CA . GLN B 1 311 ? -16.422 -10.93 -13.758 1 80.88 311 GLN B CA 1
ATOM 6814 C C . GLN B 1 311 ? -17.75 -11.531 -14.18 1 80.88 311 GLN B C 1
ATOM 6816 O O . GLN B 1 311 ? -18.719 -11.508 -13.414 1 80.88 311 GLN B O 1
ATOM 6821 N N . ARG B 1 312 ? -17.875 -11.906 -15.359 1 62.41 312 ARG B N 1
ATOM 6822 C CA . ARG B 1 312 ? -19.109 -12.492 -15.883 1 62.41 312 ARG B CA 1
ATOM 6823 C C . ARG B 1 312 ? -19.453 -13.781 -15.141 1 62.41 312 ARG B C 1
ATOM 6825 O O . ARG B 1 312 ? -20.625 -14.094 -14.961 1 62.41 312 ARG B O 1
ATOM 6832 N N . ASP B 1 313 ? -18.516 -14.477 -14.82 1 54.06 313 ASP B N 1
ATOM 6833 C CA . ASP B 1 313 ? -18.703 -15.711 -14.062 1 54.06 313 ASP B CA 1
ATOM 6834 C C . ASP B 1 313 ? -19.469 -15.461 -12.773 1 54.06 313 ASP B C 1
ATOM 6836 O O . ASP B 1 313 ? -20.344 -16.25 -12.391 1 54.06 313 ASP B O 1
ATOM 6840 N N . GLN B 1 314 ? -19.172 -14.266 -12.172 1 54.41 314 GLN B N 1
ATOM 6841 C CA . GLN B 1 314 ? -19.844 -13.922 -10.922 1 54.41 314 GLN B CA 1
ATOM 6842 C C . GLN B 1 314 ? -21.312 -13.586 -11.156 1 54.41 314 GLN B C 1
ATOM 6844 O O . GLN B 1 314 ? -22.156 -13.836 -10.289 1 54.41 314 GLN B O 1
ATOM 6849 N N . ASN B 1 315 ? -21.594 -13.07 -12.438 1 48.44 315 ASN B N 1
ATOM 6850 C CA . ASN B 1 315 ? -22.969 -12.664 -12.727 1 48.44 315 ASN B CA 1
ATOM 6851 C C . ASN B 1 315 ? -23.766 -13.797 -13.375 1 48.44 315 ASN B C 1
ATOM 6853 O O . ASN B 1 315 ? -24.984 -13.844 -13.266 1 48.44 315 ASN B O 1
ATOM 6857 N N . SER B 1 316 ? -23.125 -14.68 -14.242 1 46.91 316 SER B N 1
ATOM 6858 C CA . SER B 1 316 ? -23.891 -15.609 -15.07 1 46.91 316 SER B CA 1
ATOM 6859 C C . SER B 1 316 ? -23.859 -17.016 -14.5 1 46.91 316 SER B C 1
ATOM 6861 O O . SER B 1 316 ? -24.469 -17.938 -15.055 1 46.91 316 SER B O 1
ATOM 6863 N N . LEU B 1 317 ? -22.797 -17.406 -13.953 1 42.12 317 LEU B N 1
ATOM 6864 C CA . LEU B 1 317 ? -22.859 -18.859 -13.75 1 42.12 317 LEU B CA 1
ATOM 6865 C C . LEU B 1 317 ? -24.109 -19.25 -12.977 1 42.12 317 LEU B C 1
ATOM 6867 O O . LEU B 1 317 ? -24.375 -18.719 -11.898 1 42.12 317 LEU B O 1
ATOM 6871 N N . PRO B 1 318 ? -25.016 -19.828 -13.602 1 33.66 318 PRO B N 1
ATOM 6872 C CA . PRO B 1 318 ? -26.125 -20.438 -12.867 1 33.66 318 PRO B CA 1
ATOM 6873 C C . PRO B 1 318 ? -25.672 -21.188 -11.625 1 33.66 318 PRO B C 1
ATOM 6875 O O . PRO B 1 318 ? -24.531 -21.656 -11.562 1 33.66 318 PRO B O 1
ATOM 6878 N N . SER B 1 319 ? -26.188 -20.844 -10.445 1 32.81 319 SER B N 1
ATOM 6879 C CA . SER B 1 319 ? -26.203 -21.703 -9.266 1 32.81 319 SER B CA 1
ATOM 6880 C C . SER B 1 319 ? -26.234 -23.172 -9.656 1 32.81 319 SER B C 1
ATOM 6882 O O . SER B 1 319 ? -26.703 -24.016 -8.883 1 32.81 319 SER B O 1
ATOM 6884 N N . SER B 1 320 ? -26.125 -23.359 -10.891 1 29.31 320 SER B N 1
ATOM 6885 C CA . SER B 1 320 ? -26.484 -24.75 -11.141 1 29.31 320 SER B CA 1
ATOM 6886 C C . SER B 1 320 ? -25.469 -25.719 -10.547 1 29.31 320 SER B C 1
ATOM 6888 O O . SER B 1 320 ? -25.406 -26.891 -10.914 1 29.31 320 SER B O 1
ATOM 6890 N N . ALA B 1 321 ? -24.328 -25.281 -9.992 1 31.14 321 ALA B N 1
ATOM 6891 C CA . ALA B 1 321 ? -23.797 -26.516 -9.422 1 31.14 321 ALA B CA 1
ATOM 6892 C C . ALA B 1 321 ? -24.828 -27.203 -8.539 1 31.14 321 ALA B C 1
ATOM 6894 O O . ALA B 1 321 ? -24.656 -27.297 -7.324 1 31.14 321 ALA B O 1
ATOM 6895 N N . ASN B 1 322 ? -26.141 -26.828 -8.727 1 28.34 322 ASN B N 1
ATOM 6896 C CA . ASN B 1 322 ? -26.875 -27.953 -8.164 1 28.34 322 ASN B CA 1
ATOM 6897 C C . ASN B 1 322 ? -26.422 -29.281 -8.781 1 28.34 322 ASN B C 1
ATOM 6899 O O . ASN B 1 322 ? -26.938 -29.688 -9.828 1 28.34 322 ASN B O 1
ATOM 6903 N N . PHE B 1 323 ? -25.328 -29.766 -9.125 1 30.98 323 PHE B N 1
ATOM 6904 C CA . PHE B 1 323 ? -25.625 -31.172 -8.898 1 30.98 323 PHE B CA 1
ATOM 6905 C C . PHE B 1 323 ? -26.562 -31.344 -7.715 1 30.98 323 PHE B C 1
ATOM 6907 O O . PHE B 1 323 ? -27.25 -32.375 -7.605 1 30.98 323 PHE B O 1
ATOM 6914 N N . ILE B 1 324 ? -26.219 -30.844 -6.344 1 31.36 324 ILE B N 1
ATOM 6915 C CA . ILE B 1 324 ? -27.297 -30.656 -5.395 1 31.36 324 ILE B CA 1
ATOM 6916 C C . ILE B 1 324 ? -28.078 -29.391 -5.746 1 31.36 324 ILE B C 1
ATOM 6918 O O . ILE B 1 324 ? -27.5 -28.391 -6.195 1 31.36 324 ILE B O 1
ATOM 6922 N N . GLU B 1 325 ? -29.422 -29.234 -5.805 1 31.44 325 GLU B N 1
ATOM 6923 C CA . GLU B 1 325 ? -30.609 -28.406 -6.016 1 31.44 325 GLU B CA 1
ATOM 6924 C C . GLU B 1 325 ? -30.344 -26.953 -5.613 1 31.44 325 GLU B C 1
ATOM 6926 O O . GLU B 1 325 ? -31.062 -26.047 -6.035 1 31.44 325 GLU B O 1
ATOM 6931 N N . SER B 1 326 ? -29.844 -26.484 -4.332 1 32.41 326 SER B N 1
ATOM 6932 C CA . SER B 1 326 ? -30.406 -25.219 -3.863 1 32.41 326 SER B CA 1
ATOM 6933 C C . SER B 1 326 ? -29.891 -24.047 -4.691 1 32.41 326 SER B C 1
ATOM 6935 O O . SER B 1 326 ? -28.688 -23.922 -4.914 1 32.41 326 SER B O 1
ATOM 6937 N N . ILE B 1 327 ? -30.562 -23.328 -5.656 1 34.22 327 ILE B N 1
ATOM 6938 C CA . ILE B 1 327 ? -30.719 -22.172 -6.52 1 34.22 327 ILE B CA 1
ATOM 6939 C C . ILE B 1 327 ? -29.969 -20.984 -5.922 1 34.22 327 ILE B C 1
ATOM 6941 O O . ILE B 1 327 ? -29.844 -19.922 -6.551 1 34.22 327 ILE B O 1
ATOM 6945 N N . ASP B 1 328 ? -29.906 -20.734 -4.637 1 35.91 328 ASP B N 1
ATOM 6946 C CA . ASP B 1 328 ? -29.734 -19.359 -4.188 1 35.91 328 ASP B CA 1
ATOM 6947 C C . ASP B 1 328 ? -28.375 -18.812 -4.637 1 35.91 328 ASP B C 1
ATOM 6949 O O . ASP B 1 328 ? -28.297 -17.719 -5.211 1 35.91 328 ASP B O 1
ATOM 6953 N N . SER B 1 329 ? -27.266 -18.719 -3.666 1 38.53 329 SER B N 1
ATOM 6954 C CA . SER B 1 329 ? -26.125 -17.812 -3.627 1 38.53 329 SER B CA 1
ATOM 6955 C C . SER B 1 329 ? -25.016 -18.281 -4.566 1 38.53 329 SER B C 1
ATOM 6957 O O . SER B 1 329 ? -24.703 -19.469 -4.617 1 38.53 329 SER B O 1
ATOM 6959 N N . PRO B 1 330 ? -24.719 -17.656 -5.723 1 42.72 330 PRO B N 1
ATOM 6960 C CA . PRO B 1 330 ? -23.562 -18.047 -6.539 1 42.72 330 PRO B CA 1
ATOM 6961 C C . PRO B 1 330 ? -22.406 -18.578 -5.703 1 42.72 330 PRO B C 1
ATOM 6963 O O . PRO B 1 330 ? -21.875 -17.859 -4.848 1 42.72 330 PRO B O 1
ATOM 6966 N N . ILE B 1 331 ? -22.375 -19.828 -5.312 1 48.88 331 ILE B N 1
ATOM 6967 C CA . ILE B 1 331 ? -21.344 -20.438 -4.488 1 48.88 331 ILE B CA 1
ATOM 6968 C C . ILE B 1 331 ? -19.969 -20.281 -5.156 1 48.88 331 ILE B C 1
ATOM 6970 O O . ILE B 1 331 ? -19.766 -20.766 -6.27 1 48.88 331 ILE B O 1
ATOM 6974 N N . GLU B 1 332 ? -19.188 -19.344 -4.844 1 67.94 332 GLU B N 1
ATOM 6975 C CA . GLU B 1 332 ? -17.766 -19.281 -5.211 1 67.94 332 GLU B CA 1
ATOM 6976 C C . GLU B 1 332 ? -17.047 -20.578 -4.84 1 67.94 332 GLU B C 1
ATOM 6978 O O . GLU B 1 332 ? -17.141 -21.031 -3.699 1 67.94 332 GLU B O 1
ATOM 6983 N N . GLU B 1 333 ? -16.703 -21.438 -5.941 1 80.88 333 GLU B N 1
ATOM 6984 C CA . GLU B 1 333 ? -15.992 -22.703 -5.75 1 80.88 333 GLU B CA 1
ATOM 6985 C C . GLU B 1 333 ? -14.492 -22.469 -5.672 1 80.88 333 GLU B C 1
ATOM 6987 O O . GLU B 1 333 ? -13.992 -21.422 -6.078 1 80.88 333 GLU B O 1
ATOM 6992 N N . ILE B 1 334 ? -13.891 -23.484 -5 1 92.19 334 ILE B N 1
ATOM 6993 C CA . ILE B 1 334 ? -12.438 -23.484 -4.918 1 92.19 334 ILE B CA 1
ATOM 6994 C C . ILE B 1 334 ? -11.852 -24.125 -6.176 1 92.19 334 ILE B C 1
ATOM 6996 O O . ILE B 1 334 ? -12.164 -25.281 -6.496 1 92.19 334 ILE B O 1
ATOM 7000 N N . ASP B 1 335 ? -11.125 -23.391 -6.855 1 93.19 335 ASP B N 1
ATOM 7001 C CA . ASP B 1 335 ? -10.523 -23.875 -8.094 1 93.19 335 ASP B CA 1
ATOM 7002 C C . ASP B 1 335 ? -9.391 -24.844 -7.809 1 93.19 335 ASP B C 1
ATOM 7004 O O . ASP B 1 335 ? -8.578 -24.625 -6.902 1 93.19 335 ASP B O 1
ATOM 7008 N N . PRO B 1 336 ? -9.25 -25.891 -8.547 1 95.19 336 PRO B N 1
ATOM 7009 C CA . PRO B 1 336 ? -8.234 -26.906 -8.289 1 95.19 336 PRO B CA 1
ATOM 7010 C C . PRO B 1 336 ? -6.812 -26.375 -8.477 1 95.19 336 PRO B C 1
ATOM 7012 O O . PRO B 1 336 ? -5.863 -26.938 -7.926 1 95.19 336 PRO B O 1
ATOM 7015 N N . LEU B 1 337 ? -6.633 -25.328 -9.234 1 94.19 337 LEU B N 1
ATOM 7016 C CA . LEU B 1 337 ? -5.297 -24.812 -9.516 1 94.19 337 LEU B CA 1
ATOM 7017 C C . LEU B 1 337 ? -5.035 -23.531 -8.742 1 94.19 337 LEU B C 1
ATOM 7019 O O . LEU B 1 337 ? -3.939 -23.344 -8.203 1 94.19 337 LEU B O 1
ATOM 7023 N N . ILE B 1 338 ? -6.09 -22.766 -8.633 1 94.19 338 ILE B N 1
ATOM 7024 C CA . ILE B 1 338 ? -5.863 -21.406 -8.172 1 94.19 338 ILE B CA 1
ATOM 7025 C C . ILE B 1 338 ? -6.438 -21.234 -6.766 1 94.19 338 ILE B C 1
ATOM 7027 O O . ILE B 1 338 ? -6.137 -20.266 -6.078 1 94.19 338 ILE B O 1
ATOM 7031 N N . GLY B 1 339 ? -7.168 -22.172 -6.309 1 94.12 339 GLY B N 1
ATOM 7032 C CA . GLY B 1 339 ? -7.848 -21.984 -5.035 1 94.12 339 GLY B CA 1
ATOM 7033 C C . GLY B 1 339 ? -8.711 -20.734 -4.992 1 94.12 339 GLY B C 1
ATOM 7034 O O . GLY B 1 339 ? -9.562 -20.547 -5.859 1 94.12 339 GLY B O 1
ATOM 7035 N N . ILE B 1 340 ? -8.391 -19.875 -4.109 1 94.19 340 ILE B N 1
ATOM 7036 C CA . ILE B 1 340 ? -9.156 -18.641 -3.975 1 94.19 340 ILE B CA 1
ATOM 7037 C C . ILE B 1 340 ? -8.328 -17.453 -4.473 1 94.19 340 ILE B C 1
ATOM 7039 O O . ILE B 1 340 ? -8.656 -16.297 -4.199 1 94.19 340 ILE B O 1
ATOM 7043 N N . ASN B 1 341 ? -7.293 -17.719 -5.203 1 95.56 341 ASN B N 1
ATOM 7044 C CA . ASN B 1 341 ? -6.316 -16.703 -5.551 1 95.56 341 ASN B CA 1
ATOM 7045 C C . ASN B 1 341 ? -6.598 -16.094 -6.926 1 95.56 341 ASN B C 1
ATOM 7047 O O . ASN B 1 341 ? -5.699 -15.539 -7.562 1 95.56 341 ASN B O 1
ATOM 7051 N N . LYS B 1 342 ? -7.789 -16.156 -7.41 1 93.31 342 LYS B N 1
ATOM 7052 C CA . LYS B 1 342 ? -8.133 -15.648 -8.734 1 93.31 342 LYS B CA 1
ATOM 7053 C C . LYS B 1 342 ? -7.777 -14.164 -8.852 1 93.31 342 LYS B C 1
ATOM 7055 O O . LYS B 1 342 ? -7.113 -13.75 -9.805 1 93.31 342 LYS B O 1
ATOM 7060 N N . PRO B 1 343 ? -8.102 -13.367 -7.863 1 94.12 343 PRO B N 1
ATOM 7061 C CA . PRO B 1 343 ? -7.773 -11.945 -7.996 1 94.12 343 PRO B CA 1
ATOM 7062 C C . PRO B 1 343 ? -6.27 -11.688 -8.008 1 94.12 343 PRO B C 1
ATOM 7064 O O . PRO B 1 343 ? -5.801 -10.781 -8.695 1 94.12 343 PRO B O 1
ATOM 7067 N N . ILE B 1 344 ? -5.539 -12.43 -7.293 1 96.75 344 ILE B N 1
ATOM 7068 C CA . ILE B 1 344 ? -4.094 -12.25 -7.227 1 96.75 344 ILE B CA 1
ATOM 7069 C C . ILE B 1 344 ? -3.465 -12.656 -8.562 1 96.75 344 ILE B C 1
ATOM 7071 O O . ILE B 1 344 ? -2.525 -12.016 -9.031 1 96.75 344 ILE B O 1
ATOM 7075 N N . LEU B 1 345 ? -3.994 -13.734 -9.094 1 96.62 345 LEU B N 1
ATOM 7076 C CA . LEU B 1 345 ? -3.484 -14.203 -10.375 1 96.62 345 LEU B CA 1
ATOM 7077 C C . LEU B 1 345 ? -3.652 -13.133 -11.453 1 96.62 345 LEU B C 1
ATOM 7079 O O . LEU B 1 345 ? -2.744 -12.906 -12.258 1 96.62 345 LEU B O 1
ATOM 7083 N N . LEU B 1 346 ? -4.754 -12.492 -11.469 1 96.38 346 LEU B N 1
ATOM 7084 C CA . LEU B 1 346 ? -5.02 -11.438 -12.438 1 96.38 346 LEU B CA 1
ATOM 7085 C C . LEU B 1 346 ? -4.062 -10.266 -12.242 1 96.38 346 LEU B C 1
ATOM 7087 O O . LEU B 1 346 ? -3.543 -9.719 -13.219 1 96.38 346 LEU B O 1
ATOM 7091 N N . LEU B 1 347 ? -3.857 -9.977 -11 1 97.19 347 LEU B N 1
ATOM 7092 C CA . LEU B 1 347 ? -2.934 -8.883 -10.711 1 97.19 347 LEU B CA 1
ATOM 7093 C C . LEU B 1 347 ? -1.511 -9.25 -11.117 1 97.19 347 LEU B C 1
ATOM 7095 O O . LEU B 1 347 ? -0.768 -8.406 -11.617 1 97.19 347 LEU B O 1
ATOM 7099 N N . LEU B 1 348 ? -1.173 -10.477 -10.898 1 97.44 348 LEU B N 1
ATOM 7100 C CA . LEU B 1 348 ? 0.138 -10.945 -11.328 1 97.44 348 LEU B CA 1
ATOM 7101 C C . LEU B 1 348 ? 0.293 -10.82 -12.844 1 97.44 348 LEU B C 1
ATOM 7103 O O . LEU B 1 348 ? 1.345 -10.398 -13.328 1 97.44 348 LEU B O 1
ATOM 7107 N N . GLY B 1 349 ? -0.765 -11.188 -13.531 1 97.44 349 GLY B N 1
ATOM 7108 C CA . GLY B 1 349 ? -0.752 -11.008 -14.977 1 97.44 349 GLY B CA 1
ATOM 7109 C C . GLY B 1 349 ? -0.577 -9.555 -15.391 1 97.44 349 GLY B C 1
ATOM 7110 O O . GLY B 1 349 ? 0.181 -9.258 -16.312 1 97.44 349 GLY B O 1
ATOM 7111 N N . GLN B 1 350 ? -1.229 -8.648 -14.719 1 97.38 350 GLN B N 1
ATOM 7112 C CA . GLN B 1 350 ? -1.108 -7.223 -15 1 97.38 350 GLN B CA 1
ATOM 7113 C C . GLN B 1 350 ? 0.312 -6.727 -14.742 1 97.38 350 GLN B C 1
ATOM 7115 O O . GLN B 1 350 ? 0.866 -5.969 -15.531 1 97.38 350 GLN B O 1
ATOM 7120 N N . VAL B 1 351 ? 0.837 -7.137 -13.633 1 96.81 351 VAL B N 1
ATOM 7121 C CA . VAL B 1 351 ? 2.195 -6.742 -13.266 1 96.81 351 VAL B CA 1
ATOM 7122 C C . VAL B 1 351 ? 3.178 -7.234 -14.328 1 96.81 351 VAL B C 1
ATOM 7124 O O . VAL B 1 351 ? 4.035 -6.477 -14.789 1 96.81 351 VAL B O 1
ATOM 7127 N N . THR B 1 352 ? 3.02 -8.469 -14.711 1 95.25 352 THR B N 1
ATOM 7128 C CA . THR B 1 352 ? 3.912 -9.055 -15.703 1 95.25 352 THR B CA 1
ATOM 7129 C C . THR B 1 352 ? 3.809 -8.305 -17.031 1 95.25 352 THR B C 1
ATOM 7131 O O . THR B 1 352 ? 4.824 -7.945 -17.625 1 95.25 352 THR B O 1
ATOM 7134 N N . ASN B 1 353 ? 2.592 -8.07 -17.453 1 95.94 353 ASN B N 1
ATOM 7135 C CA . ASN B 1 353 ? 2.383 -7.371 -18.719 1 95.94 353 ASN B CA 1
ATOM 7136 C C . ASN B 1 353 ? 2.967 -5.961 -18.672 1 95.94 353 ASN B C 1
ATOM 7138 O O . ASN B 1 353 ? 3.592 -5.52 -19.641 1 95.94 353 ASN B O 1
ATOM 7142 N N . LEU B 1 354 ? 2.758 -5.297 -17.594 1 95.31 354 LEU B N 1
ATOM 7143 C CA . LEU B 1 354 ? 3.287 -3.943 -17.469 1 95.31 354 LEU B CA 1
ATOM 7144 C C . LEU B 1 354 ? 4.809 -3.959 -17.406 1 95.31 354 LEU B C 1
ATOM 7146 O O . LEU B 1 354 ? 5.469 -3.098 -18 1 95.31 354 LEU B O 1
ATOM 7150 N N . THR B 1 355 ? 5.352 -4.887 -16.703 1 94.06 355 THR B N 1
ATOM 7151 C CA . THR B 1 355 ? 6.801 -5.039 -16.625 1 94.06 355 THR B CA 1
ATOM 7152 C C . THR B 1 355 ? 7.402 -5.25 -18.016 1 94.06 355 THR B C 1
ATOM 7154 O O . THR B 1 355 ? 8.391 -4.609 -18.375 1 94.06 355 THR B O 1
ATOM 7157 N N . ARG B 1 356 ? 6.793 -6.133 -18.719 1 92.38 356 ARG B N 1
ATOM 7158 C CA . ARG B 1 356 ? 7.281 -6.426 -20.062 1 92.38 356 ARG B CA 1
ATOM 7159 C C . ARG B 1 356 ? 7.152 -5.207 -20.969 1 92.38 356 ARG B C 1
ATOM 7161 O O . ARG B 1 356 ? 8.031 -4.953 -21.797 1 92.38 356 ARG B O 1
ATOM 7168 N N . PHE B 1 357 ? 6.145 -4.473 -20.797 1 93 357 PHE B N 1
ATOM 7169 C CA . PHE B 1 357 ? 5.902 -3.273 -21.578 1 93 357 PHE B CA 1
ATOM 7170 C C . PHE B 1 357 ? 6.926 -2.193 -21.266 1 93 357 PHE B C 1
ATOM 7172 O O . PHE B 1 357 ? 7.438 -1.523 -22.156 1 93 357 PHE B O 1
ATOM 7179 N N . LEU B 1 358 ? 7.289 -2.09 -20.016 1 91.19 358 LEU B N 1
ATOM 7180 C CA . LEU B 1 358 ? 8.141 -0.999 -19.562 1 91.19 358 LEU B CA 1
ATOM 7181 C C . LEU B 1 358 ? 9.609 -1.415 -19.562 1 91.19 358 LEU B C 1
ATOM 7183 O O . LEU B 1 358 ? 10.492 -0.597 -19.312 1 91.19 358 LEU B O 1
ATOM 7187 N N . GLN B 1 359 ? 9.891 -2.564 -19.797 1 83.88 359 GLN B N 1
ATOM 7188 C CA . GLN B 1 359 ? 11.219 -3.146 -19.656 1 83.88 359 GLN B CA 1
ATOM 7189 C C . GLN B 1 359 ? 12.25 -2.367 -20.469 1 83.88 359 GLN B C 1
ATOM 7191 O O . GLN B 1 359 ? 13.398 -2.215 -20.047 1 83.88 359 GLN B O 1
ATOM 7196 N N . THR B 1 360 ? 11.883 -1.825 -21.547 1 80.5 360 THR B N 1
ATOM 7197 C CA . THR B 1 360 ? 12.844 -1.164 -22.422 1 80.5 360 THR B CA 1
ATOM 7198 C C . THR B 1 360 ? 12.812 0.347 -22.203 1 80.5 360 THR B C 1
ATOM 7200 O O . THR B 1 360 ? 13.586 1.08 -22.828 1 80.5 360 THR B O 1
ATOM 7203 N N . MET B 1 361 ? 12.047 0.755 -21.312 1 84 361 MET B N 1
ATOM 7204 C CA . MET B 1 361 ? 11.875 2.195 -21.141 1 84 361 MET B CA 1
ATOM 7205 C C . MET B 1 361 ? 12.82 2.73 -20.078 1 84 361 MET B C 1
ATOM 7207 O O . MET B 1 361 ? 13.148 2.023 -19.125 1 84 361 MET B O 1
ATOM 7211 N N . GLU B 1 362 ? 13.211 3.945 -20.312 1 83.25 362 GLU B N 1
ATOM 7212 C CA . GLU B 1 362 ? 13.984 4.645 -19.297 1 83.25 362 GLU B CA 1
ATOM 7213 C C . GLU B 1 362 ? 13.094 5.141 -18.156 1 83.25 362 GLU B C 1
ATOM 7215 O O . GLU B 1 362 ? 11.875 5.184 -18.297 1 83.25 362 GLU B O 1
ATOM 7220 N N . GLN B 1 363 ? 13.734 5.473 -17.125 1 81.75 363 GLN B N 1
ATOM 7221 C CA . GLN B 1 363 ? 13 5.879 -15.922 1 81.75 363 GLN B CA 1
ATOM 7222 C C . GLN B 1 363 ? 12.07 7.047 -16.219 1 81.75 363 GLN B C 1
ATOM 7224 O O . GLN B 1 363 ? 10.93 7.078 -15.75 1 81.75 363 GLN B O 1
ATOM 7229 N N . GLU B 1 364 ? 12.531 8.008 -17 1 82.38 364 GLU B N 1
ATOM 7230 C CA . GLU B 1 364 ? 11.727 9.18 -17.312 1 82.38 364 GLU B CA 1
ATOM 7231 C C . GLU B 1 364 ? 10.461 8.789 -18.078 1 82.38 364 GLU B C 1
ATOM 7233 O O . GLU B 1 364 ? 9.398 9.367 -17.859 1 82.38 364 GLU B O 1
ATOM 7238 N N . GLU B 1 365 ? 10.602 7.832 -18.891 1 86.88 365 GLU B N 1
ATOM 7239 C CA . GLU B 1 365 ? 9.453 7.336 -19.656 1 86.88 365 GLU B CA 1
ATOM 7240 C C . GLU B 1 365 ? 8.508 6.539 -18.781 1 86.88 365 GLU B C 1
ATOM 7242 O O . GLU B 1 365 ? 7.285 6.602 -18.953 1 86.88 365 GLU B O 1
ATOM 7247 N N . MET B 1 366 ? 9.148 5.871 -17.891 1 88.19 366 MET B N 1
ATOM 7248 C CA . MET B 1 366 ? 8.344 5.078 -16.969 1 88.19 366 MET B CA 1
ATOM 7249 C C . MET B 1 366 ? 7.453 5.977 -16.109 1 88.19 366 MET B C 1
ATOM 7251 O O . MET B 1 366 ? 6.352 5.582 -15.734 1 88.19 366 MET B O 1
ATOM 7255 N N . LEU B 1 367 ? 7.953 7.152 -15.875 1 89.25 367 LEU B N 1
ATOM 7256 C CA . LEU B 1 367 ? 7.215 8.102 -15.047 1 89.25 367 LEU B CA 1
ATOM 7257 C C . LEU B 1 367 ? 5.898 8.484 -15.703 1 89.25 367 LEU B C 1
ATOM 7259 O O . LEU B 1 367 ? 4.926 8.812 -15.016 1 89.25 367 LEU B O 1
ATOM 7263 N N . GLU B 1 368 ? 5.824 8.383 -16.969 1 89.44 368 GLU B N 1
ATOM 7264 C CA . GLU B 1 368 ? 4.59 8.68 -17.703 1 89.44 368 GLU B CA 1
ATOM 7265 C C . GLU B 1 368 ? 3.504 7.652 -17.391 1 89.44 368 GLU B C 1
ATOM 7267 O O . GLU B 1 368 ? 2.314 7.941 -17.531 1 89.44 368 GLU B O 1
ATOM 7272 N N . HIS B 1 369 ? 3.996 6.523 -16.969 1 93.19 369 HIS B N 1
ATOM 7273 C CA . HIS B 1 369 ? 3.062 5.457 -16.625 1 93.19 369 HIS B CA 1
ATOM 7274 C C . HIS B 1 369 ? 2.934 5.305 -15.109 1 93.19 369 HIS B C 1
ATOM 7276 O O . HIS B 1 369 ? 2.494 4.262 -14.617 1 93.19 369 HIS B O 1
ATOM 7282 N N . GLY B 1 370 ? 3.285 6.312 -14.438 1 92.94 370 GLY B N 1
ATOM 7283 C CA . GLY B 1 370 ? 3.307 6.289 -12.984 1 92.94 370 GLY B CA 1
ATOM 7284 C C . GLY B 1 370 ? 1.942 6.027 -12.367 1 92.94 370 GLY B C 1
ATOM 7285 O O . GLY B 1 370 ? 1.827 5.281 -11.398 1 92.94 370 GLY B O 1
ATOM 7286 N N . ASP B 1 371 ? 0.929 6.57 -12.938 1 92.25 371 ASP B N 1
ATOM 7287 C CA . ASP B 1 371 ? -0.42 6.391 -12.406 1 92.25 371 ASP B CA 1
ATOM 7288 C C . ASP B 1 371 ? -0.835 4.922 -12.453 1 92.25 371 ASP B C 1
ATOM 7290 O O . ASP B 1 371 ? -1.458 4.418 -11.516 1 92.25 371 ASP B O 1
ATOM 7294 N N . LYS B 1 372 ? -0.434 4.348 -13.539 1 94.38 372 LYS B N 1
ATOM 7295 C CA . LYS B 1 372 ? -0.764 2.932 -13.672 1 94.38 372 LYS B CA 1
ATOM 7296 C C . LYS B 1 372 ? 0.008 2.088 -12.656 1 94.38 372 LYS B C 1
ATOM 7298 O O . LYS B 1 372 ? -0.55 1.172 -12.055 1 94.38 372 LYS B O 1
ATOM 7303 N N . ILE B 1 373 ? 1.241 2.361 -12.5 1 95.44 373 ILE B N 1
ATOM 7304 C CA . ILE B 1 373 ? 2.09 1.65 -11.555 1 95.44 373 ILE B CA 1
ATOM 7305 C C . ILE B 1 373 ? 1.532 1.812 -10.141 1 95.44 373 ILE B C 1
ATOM 7307 O O . ILE B 1 373 ? 1.372 0.83 -9.414 1 95.44 373 ILE B O 1
ATOM 7311 N N . LEU B 1 374 ? 1.18 2.992 -9.805 1 92.12 374 LEU B N 1
ATOM 7312 C CA . LEU B 1 374 ? 0.661 3.268 -8.477 1 92.12 374 LEU B CA 1
ATOM 7313 C C . LEU B 1 374 ? -0.687 2.588 -8.258 1 92.12 374 LEU B C 1
ATOM 7315 O O . LEU B 1 374 ? -0.966 2.078 -7.172 1 92.12 374 LEU B O 1
ATOM 7319 N N . SER B 1 375 ? -1.504 2.656 -9.25 1 93.75 375 SER B N 1
ATOM 7320 C CA . SER B 1 375 ? -2.812 2.02 -9.148 1 93.75 375 SER B CA 1
ATOM 7321 C C . SER B 1 375 ? -2.684 0.523 -8.891 1 93.75 375 SER B C 1
ATOM 7323 O O . SER B 1 375 ? -3.428 -0.042 -8.086 1 93.75 375 SER B O 1
ATOM 7325 N N . LEU B 1 376 ? -1.744 -0.076 -9.57 1 95.12 376 LEU B N 1
ATOM 7326 C CA . LEU B 1 376 ? -1.513 -1.504 -9.383 1 95.12 376 LEU B CA 1
ATOM 7327 C C . LEU B 1 376 ? -1.025 -1.795 -7.969 1 95.12 376 LEU B C 1
ATOM 7329 O O . LEU B 1 376 ? -1.456 -2.77 -7.348 1 95.12 376 LEU B O 1
ATOM 7333 N N . GLN B 1 377 ? -0.142 -0.983 -7.539 1 93.75 377 GLN B N 1
ATOM 7334 C CA . GLN B 1 377 ? 0.373 -1.146 -6.184 1 93.75 377 GLN B CA 1
ATOM 7335 C C . GLN B 1 377 ? -0.75 -1.059 -5.156 1 93.75 377 GLN B C 1
ATOM 7337 O O . GLN B 1 377 ? -0.833 -1.889 -4.25 1 93.75 377 GLN B O 1
ATOM 7342 N N . VAL B 1 378 ? -1.591 -0.09 -5.285 1 92.06 378 VAL B N 1
ATOM 7343 C CA . VAL B 1 378 ? -2.713 0.109 -4.371 1 92.06 378 VAL B CA 1
ATOM 7344 C C . VAL B 1 378 ? -3.637 -1.106 -4.418 1 92.06 378 VAL B C 1
ATOM 7346 O O . VAL B 1 378 ? -4.102 -1.577 -3.377 1 92.06 378 VAL B O 1
ATOM 7349 N N . GLU B 1 379 ? -3.879 -1.599 -5.57 1 94.25 379 GLU B N 1
ATOM 7350 C CA . GLU B 1 379 ? -4.758 -2.752 -5.723 1 94.25 379 GLU B CA 1
ATOM 7351 C C . GLU B 1 379 ? -4.195 -3.975 -5.004 1 94.25 379 GLU B C 1
ATOM 7353 O O . GLU B 1 379 ? -4.941 -4.738 -4.387 1 94.25 379 GLU B O 1
ATOM 7358 N N . ILE B 1 380 ? -2.916 -4.195 -5.105 1 95.75 380 ILE B N 1
ATOM 7359 C CA . ILE B 1 380 ? -2.297 -5.34 -4.449 1 95.75 380 ILE B CA 1
ATOM 7360 C C . ILE B 1 380 ? -2.449 -5.211 -2.934 1 95.75 380 ILE B C 1
ATOM 7362 O O . ILE B 1 380 ? -2.826 -6.172 -2.258 1 95.75 380 ILE B O 1
ATOM 7366 N N . TYR B 1 381 ? -2.262 -4.035 -2.438 1 92 381 TYR B N 1
ATOM 7367 C CA . TYR B 1 381 ? -2.34 -3.824 -0.997 1 92 381 TYR B CA 1
ATOM 7368 C C . TYR B 1 381 ? -3.775 -3.957 -0.503 1 92 381 TYR B C 1
ATOM 7370 O O . TYR B 1 381 ? -4.016 -4.43 0.61 1 92 381 TYR B O 1
ATOM 7378 N N . LYS B 1 382 ? -4.695 -3.611 -1.283 1 90 382 LYS B N 1
ATOM 7379 C CA . LYS B 1 382 ? -6.098 -3.586 -0.87 1 90 382 LYS B CA 1
ATOM 7380 C C . LYS B 1 382 ? -6.738 -4.961 -1.019 1 90 382 LYS B C 1
ATOM 7382 O O . LYS B 1 382 ? -7.824 -5.207 -0.486 1 90 382 LYS B O 1
ATOM 7387 N N . LEU B 1 383 ? -6.078 -5.816 -1.704 1 92.75 383 LEU B N 1
ATOM 7388 C CA . LEU B 1 383 ? -6.672 -7.105 -2.035 1 92.75 383 LEU B CA 1
ATOM 7389 C C . LEU B 1 383 ? -7.012 -7.887 -0.771 1 92.75 383 LEU B C 1
ATOM 7391 O O . LEU B 1 383 ? -6.199 -7.965 0.154 1 92.75 383 LEU B O 1
ATOM 7395 N N . GLN B 1 384 ? -8.297 -8.414 -0.751 1 89.62 384 GLN B N 1
ATOM 7396 C CA . GLN B 1 384 ? -8.766 -9.273 0.33 1 89.62 384 GLN B CA 1
ATOM 7397 C C . GLN B 1 384 ? -9.383 -10.555 -0.216 1 89.62 384 GLN B C 1
ATOM 7399 O O . GLN B 1 384 ? -9.977 -10.555 -1.299 1 89.62 384 GLN B O 1
ATOM 7404 N N . PRO B 1 385 ? -9.203 -11.617 0.511 1 91.31 385 PRO B N 1
ATOM 7405 C CA . PRO B 1 385 ? -9.797 -12.867 0.038 1 91.31 385 PRO B CA 1
ATOM 7406 C C . PRO B 1 385 ? -11.32 -12.898 0.189 1 91.31 385 PRO B C 1
ATOM 7408 O O . PRO B 1 385 ? -11.867 -12.25 1.087 1 91.31 385 PRO B O 1
ATOM 7411 N N . SER B 1 386 ? -11.883 -13.531 -0.762 1 84.56 386 SER B N 1
ATOM 7412 C CA . SER B 1 386 ? -13.312 -13.805 -0.601 1 84.56 386 SER B CA 1
ATOM 7413 C C . SER B 1 386 ? -13.547 -14.961 0.363 1 84.56 386 SER B C 1
ATOM 7415 O O . SER B 1 386 ? -13.031 -16.062 0.158 1 84.56 386 SER B O 1
ATOM 7417 N N . LEU B 1 387 ? -14.375 -14.789 1.309 1 86.94 387 LEU B N 1
ATOM 7418 C CA . LEU B 1 387 ? -14.609 -15.797 2.342 1 86.94 387 LEU B CA 1
ATOM 7419 C C . LEU B 1 387 ? -15.766 -16.703 1.956 1 86.94 387 LEU B C 1
ATOM 7421 O O . LEU B 1 387 ? -15.945 -17.781 2.551 1 86.94 387 LEU B O 1
ATOM 7425 N N . MET B 1 388 ? -16.391 -16.422 0.965 1 84.38 388 MET B N 1
ATOM 7426 C CA . MET B 1 388 ? -17.578 -17.172 0.585 1 84.38 388 MET B CA 1
ATOM 7427 C C . MET B 1 388 ? -17.219 -18.594 0.16 1 84.38 388 MET B C 1
ATOM 7429 O O . MET B 1 388 ? -17.906 -19.547 0.542 1 84.38 388 MET B O 1
ATOM 7433 N N . ALA B 1 389 ? -16.172 -18.734 -0.567 1 83.44 389 ALA B N 1
ATOM 7434 C CA . ALA B 1 389 ? -15.758 -20.031 -1.084 1 83.44 389 ALA B CA 1
ATOM 7435 C C . ALA B 1 389 ? -15.289 -20.953 0.044 1 83.44 389 ALA B C 1
ATOM 7437 O O . ALA B 1 389 ? -15.273 -22.172 -0.106 1 83.44 389 ALA B O 1
ATOM 7438 N N . LEU B 1 390 ? -15.023 -20.344 1.222 1 90.19 390 LEU B N 1
ATOM 7439 C CA . LEU B 1 390 ? -14.406 -21.094 2.307 1 90.19 390 LEU B CA 1
ATOM 7440 C C . LEU B 1 390 ? -15.445 -21.484 3.355 1 90.19 390 LEU B C 1
ATOM 7442 O O . LEU B 1 390 ? -15.133 -22.188 4.316 1 90.19 390 LEU B O 1
ATOM 7446 N N . GLU B 1 391 ? -16.594 -21.062 3.197 1 86.25 391 GLU B N 1
ATOM 7447 C CA . GLU B 1 391 ? -17.609 -21.156 4.234 1 86.25 391 GLU B CA 1
ATOM 7448 C C . GLU B 1 391 ? -17.844 -22.609 4.637 1 86.25 391 GLU B C 1
ATOM 7450 O O . GLU B 1 391 ? -18.062 -22.922 5.812 1 86.25 391 GLU B O 1
ATOM 7455 N N . HIS B 1 392 ? -17.734 -23.531 3.748 1 83.88 392 HIS B N 1
ATOM 7456 C CA . HIS B 1 392 ? -18.125 -24.922 4.027 1 83.88 392 HIS B CA 1
ATOM 7457 C C . HIS B 1 392 ? -16.906 -25.766 4.387 1 83.88 392 HIS B C 1
ATOM 7459 O O . HIS B 1 392 ? -17.047 -26.953 4.691 1 83.88 392 HIS B O 1
ATOM 7465 N N . LEU B 1 393 ? -15.828 -25.156 4.512 1 90.25 393 LEU B N 1
ATOM 7466 C CA . LEU B 1 393 ? -14.617 -25.891 4.82 1 90.25 393 LEU B CA 1
ATOM 7467 C C . LEU B 1 393 ? -14.352 -25.906 6.324 1 90.25 393 LEU B C 1
ATOM 7469 O O . LEU B 1 393 ? -14.875 -25.062 7.051 1 90.25 393 LEU B O 1
ATOM 7473 N N . ASP B 1 394 ? -13.633 -26.891 6.77 1 91.06 394 ASP B N 1
ATOM 7474 C CA . ASP B 1 394 ? -13.211 -26.922 8.164 1 91.06 394 ASP B CA 1
ATOM 7475 C C . ASP B 1 394 ? -12.188 -25.812 8.445 1 91.06 394 ASP B C 1
ATOM 7477 O O . ASP B 1 394 ? -11.594 -25.266 7.52 1 91.06 394 ASP B O 1
ATOM 7481 N N . ASP B 1 395 ? -11.93 -25.594 9.703 1 91.5 395 ASP B N 1
ATOM 7482 C CA . ASP B 1 395 ? -11.109 -24.469 10.125 1 91.5 395 ASP B CA 1
ATOM 7483 C C . ASP B 1 395 ? -9.656 -24.656 9.711 1 91.5 395 ASP B C 1
ATOM 7485 O O . ASP B 1 395 ? -8.969 -23.688 9.383 1 91.5 395 ASP B O 1
ATOM 7489 N N . GLU B 1 396 ? -9.258 -25.766 9.758 1 93.31 396 GLU B N 1
ATOM 7490 C CA . GLU B 1 396 ? -7.867 -26.031 9.398 1 93.31 396 GLU B CA 1
ATOM 7491 C C . GLU B 1 396 ? -7.621 -25.766 7.918 1 93.31 396 GLU B C 1
ATOM 7493 O O . GLU B 1 396 ? -6.652 -25.078 7.559 1 93.31 396 GLU B O 1
ATOM 7498 N N . LYS B 1 397 ? -8.492 -26.297 7.074 1 93.81 397 LYS B N 1
ATOM 7499 C CA . LYS B 1 397 ? -8.352 -26.078 5.641 1 93.81 397 LYS B CA 1
ATOM 7500 C C . LYS B 1 397 ? -8.516 -24.594 5.301 1 93.81 397 LYS B C 1
ATOM 7502 O O . LYS B 1 397 ? -7.781 -24.047 4.473 1 93.81 397 LYS B O 1
ATOM 7507 N N . LYS B 1 398 ? -9.469 -24.031 6.004 1 94.75 398 LYS B N 1
ATOM 7508 C CA . LYS B 1 398 ? -9.672 -22.594 5.82 1 94.75 398 LYS B CA 1
ATOM 7509 C C . LYS B 1 398 ? -8.391 -21.812 6.117 1 94.75 398 LYS B C 1
ATOM 7511 O O . LYS B 1 398 ? -8.023 -20.906 5.371 1 94.75 398 LYS B O 1
ATOM 7516 N N . PHE B 1 399 ? -7.77 -22.219 7.141 1 96.19 399 PHE B N 1
ATOM 7517 C CA . PHE B 1 399 ? -6.531 -21.562 7.555 1 96.19 399 PHE B CA 1
ATOM 7518 C C . PHE B 1 399 ? -5.48 -21.656 6.457 1 96.19 399 PHE B C 1
ATOM 7520 O O . PHE B 1 399 ? -4.844 -20.656 6.121 1 96.19 399 PHE B O 1
ATOM 7527 N N . TYR B 1 400 ? -5.352 -22.734 5.883 1 96.5 400 TYR B N 1
ATOM 7528 C CA . TYR B 1 400 ? -4.297 -22.953 4.895 1 96.5 400 TYR B CA 1
ATOM 7529 C C . TYR B 1 400 ? -4.602 -22.188 3.605 1 96.5 400 TYR B C 1
ATOM 7531 O O . TYR B 1 400 ? -3.695 -21.656 2.969 1 96.5 400 TYR B O 1
ATOM 7539 N N . TYR B 1 401 ? -5.848 -22.125 3.232 1 96.94 401 TYR B N 1
ATOM 7540 C CA . TYR B 1 401 ? -6.199 -21.375 2.033 1 96.94 401 TYR B CA 1
ATOM 7541 C C . TYR B 1 401 ? -5.922 -19.891 2.225 1 96.94 401 TYR B C 1
ATOM 7543 O O . TYR B 1 401 ? -5.449 -19.219 1.306 1 96.94 401 TYR B O 1
ATOM 7551 N N . LEU B 1 402 ? -6.172 -19.453 3.414 1 96.81 402 LEU B N 1
ATOM 7552 C CA . LEU B 1 402 ? -5.914 -18.047 3.711 1 96.81 402 LEU B CA 1
ATOM 7553 C C . LEU B 1 402 ? -4.414 -17.781 3.756 1 96.81 402 LEU B C 1
ATOM 7555 O O . LEU B 1 402 ? -3.963 -16.719 3.301 1 96.81 402 LEU B O 1
ATOM 7559 N N . GLU B 1 403 ? -3.672 -18.672 4.254 1 97.5 403 GLU B N 1
ATOM 7560 C CA . GLU B 1 403 ? -2.219 -18.531 4.246 1 97.5 403 GLU B CA 1
ATOM 7561 C C . GLU B 1 403 ? -1.676 -18.516 2.818 1 97.5 403 GLU B C 1
ATOM 7563 O O . GLU B 1 403 ? -0.774 -17.734 2.502 1 97.5 403 GLU B O 1
ATOM 7568 N N . LEU B 1 404 ? -2.244 -19.375 2.021 1 97.88 404 LEU B N 1
ATOM 7569 C CA . LEU B 1 404 ? -1.805 -19.406 0.63 1 97.88 404 LEU B CA 1
ATOM 7570 C C . LEU B 1 404 ? -2.115 -18.078 -0.067 1 97.88 404 LEU B C 1
ATOM 7572 O O . LEU B 1 404 ? -1.312 -17.594 -0.864 1 97.88 404 LEU B O 1
ATOM 7576 N N . PHE B 1 405 ? -3.277 -17.562 0.277 1 97.56 405 PHE B N 1
ATOM 7577 C CA . PHE B 1 405 ? -3.648 -16.266 -0.284 1 97.56 405 PHE B CA 1
ATOM 7578 C C . PHE B 1 405 ? -2.623 -15.203 0.088 1 97.56 405 PHE B C 1
ATOM 7580 O O . PHE B 1 405 ? -2.188 -14.43 -0.767 1 97.56 405 PHE B O 1
ATOM 7587 N N . GLU B 1 406 ? -2.219 -15.172 1.284 1 97.56 406 GLU B N 1
ATOM 7588 C CA . GLU B 1 406 ? -1.236 -14.203 1.756 1 97.56 406 GLU B CA 1
ATOM 7589 C C . GLU B 1 406 ? 0.127 -14.438 1.111 1 97.56 406 GLU B C 1
ATOM 7591 O O . GLU B 1 406 ? 0.832 -13.484 0.771 1 97.56 406 GLU B O 1
ATOM 7596 N N . ILE B 1 407 ? 0.469 -15.641 0.996 1 98.5 407 ILE B N 1
ATOM 7597 C CA . ILE B 1 407 ? 1.734 -16 0.367 1 98.5 407 ILE B CA 1
ATOM 7598 C C . ILE B 1 407 ? 1.771 -15.469 -1.064 1 98.5 407 ILE B C 1
ATOM 7600 O O . ILE B 1 407 ? 2.744 -14.836 -1.473 1 98.5 407 ILE B O 1
ATOM 7604 N N . MET B 1 408 ? 0.684 -15.719 -1.767 1 98.31 408 MET B N 1
ATOM 7605 C CA . MET B 1 408 ? 0.622 -15.289 -3.16 1 98.31 408 MET B CA 1
ATOM 7606 C C . MET B 1 408 ? 0.594 -13.766 -3.26 1 98.31 408 MET B C 1
ATOM 7608 O O . MET B 1 408 ? 1.204 -13.188 -4.16 1 98.31 408 MET B O 1
ATOM 7612 N N . LYS B 1 409 ? -0.066 -13.203 -2.357 1 97.75 409 LYS B N 1
ATOM 7613 C CA . LYS B 1 409 ? -0.144 -11.742 -2.332 1 97.75 409 LYS B CA 1
ATOM 7614 C C . LYS B 1 409 ? 1.228 -11.125 -2.08 1 97.75 409 LYS B C 1
ATOM 7616 O O . LYS B 1 409 ? 1.656 -10.234 -2.814 1 97.75 409 LYS B O 1
ATOM 7621 N N . ILE B 1 410 ? 1.917 -11.57 -1.052 1 98 410 ILE B N 1
ATOM 7622 C CA . ILE B 1 410 ? 3.238 -11.062 -0.703 1 98 410 ILE B CA 1
ATOM 7623 C C . ILE B 1 410 ? 4.207 -11.305 -1.86 1 98 410 ILE B C 1
ATOM 7625 O O . ILE B 1 410 ? 4.973 -10.406 -2.23 1 98 410 ILE B O 1
ATOM 7629 N N . SER B 1 411 ? 4.125 -12.477 -2.42 1 98.44 411 SER B N 1
ATOM 7630 C CA . SER B 1 411 ? 5.008 -12.805 -3.533 1 98.44 411 SER B CA 1
ATOM 7631 C C . SER B 1 411 ? 4.758 -11.883 -4.727 1 98.44 411 SER B C 1
ATOM 7633 O O . SER B 1 411 ? 5.699 -11.445 -5.383 1 98.44 411 SER B O 1
ATOM 7635 N N . THR B 1 412 ? 3.512 -11.641 -5.008 1 98.19 412 THR B N 1
ATOM 7636 C CA . THR B 1 412 ? 3.158 -10.75 -6.105 1 98.19 412 THR B CA 1
ATOM 7637 C C . THR B 1 412 ? 3.65 -9.328 -5.836 1 98.19 412 THR B C 1
ATOM 7639 O O . THR B 1 412 ? 4.164 -8.664 -6.734 1 98.19 412 THR B O 1
ATOM 7642 N N . LEU B 1 413 ? 3.5 -8.922 -4.609 1 97.56 413 LEU B N 1
ATOM 7643 C CA . LEU B 1 413 ? 3.98 -7.602 -4.211 1 97.56 413 LEU B CA 1
ATOM 7644 C C . LEU B 1 413 ? 5.496 -7.508 -4.359 1 97.56 413 LEU B C 1
ATOM 7646 O O . LEU B 1 413 ? 6.016 -6.508 -4.855 1 97.56 413 LEU B O 1
ATOM 7650 N N . MET B 1 414 ? 6.172 -8.477 -3.916 1 97.19 414 MET B N 1
ATOM 7651 C CA . MET B 1 414 ? 7.625 -8.516 -4.035 1 97.19 414 MET B CA 1
ATOM 7652 C C . MET B 1 414 ? 8.055 -8.516 -5.496 1 97.19 414 MET B C 1
ATOM 7654 O O . MET B 1 414 ? 8.992 -7.816 -5.875 1 97.19 414 MET B O 1
ATOM 7658 N N . PHE B 1 415 ? 7.367 -9.305 -6.289 1 96.5 415 PHE B N 1
ATOM 7659 C CA . PHE B 1 415 ? 7.637 -9.336 -7.723 1 96.5 415 PHE B CA 1
ATOM 7660 C C . PHE B 1 415 ? 7.441 -7.953 -8.336 1 96.5 415 PHE B C 1
ATOM 7662 O O . PHE B 1 415 ? 8.266 -7.496 -9.133 1 96.5 415 PHE B O 1
ATOM 7669 N N . PHE B 1 416 ? 6.414 -7.316 -7.98 1 96.81 416 PHE B N 1
ATOM 7670 C CA . PHE B 1 416 ? 6.113 -5.957 -8.406 1 96.81 416 PHE B CA 1
ATOM 7671 C C . PHE B 1 416 ? 7.242 -5.008 -8.031 1 96.81 416 PHE B C 1
ATOM 7673 O O . PHE B 1 416 ? 7.703 -4.223 -8.867 1 96.81 416 PHE B O 1
ATOM 7680 N N . GLN B 1 417 ? 7.664 -5.062 -6.82 1 94.69 417 GLN B N 1
ATOM 7681 C CA . GLN B 1 417 ? 8.711 -4.18 -6.316 1 94.69 417 GLN B CA 1
ATOM 7682 C C . GLN B 1 417 ? 10.039 -4.441 -7.016 1 94.69 417 GLN B C 1
ATOM 7684 O O . GLN B 1 417 ? 10.758 -3.506 -7.363 1 94.69 417 GLN B O 1
ATOM 7689 N N . LEU B 1 418 ? 10.312 -5.648 -7.289 1 92.69 418 LEU B N 1
ATOM 7690 C CA . LEU B 1 418 ? 11.57 -6.039 -7.902 1 92.69 418 LEU B CA 1
ATOM 7691 C C . LEU B 1 418 ? 11.609 -5.645 -9.375 1 92.69 418 LEU B C 1
ATOM 7693 O O . LEU B 1 418 ? 12.641 -5.184 -9.875 1 92.69 418 LEU B O 1
ATOM 7697 N N . THR B 1 419 ? 10.5 -5.809 -10.008 1 92.31 419 THR B N 1
ATOM 7698 C CA . THR B 1 419 ? 10.539 -5.742 -11.469 1 92.31 419 THR B CA 1
ATOM 7699 C C . THR B 1 419 ? 10.078 -4.375 -11.961 1 92.31 419 THR B C 1
ATOM 7701 O O . THR B 1 419 ? 10.625 -3.844 -12.93 1 92.31 419 THR B O 1
ATOM 7704 N N . LEU B 1 420 ? 9.07 -3.861 -11.359 1 92.12 420 LEU B N 1
ATOM 7705 C CA . LEU B 1 420 ? 8.523 -2.59 -11.828 1 92.12 420 LEU B CA 1
ATOM 7706 C C . LEU B 1 420 ? 9.195 -1.419 -11.117 1 92.12 420 LEU B C 1
ATOM 7708 O O . LEU B 1 420 ? 9.641 -0.466 -11.766 1 92.12 420 LEU B O 1
ATOM 7712 N N . LEU B 1 421 ? 9.305 -1.534 -9.781 1 91 421 LEU B N 1
ATOM 7713 C CA . LEU B 1 421 ? 9.867 -0.429 -9.016 1 91 421 LEU B CA 1
ATOM 7714 C C . LEU B 1 421 ? 11.383 -0.539 -8.93 1 91 421 LEU B C 1
ATOM 7716 O O . LEU B 1 421 ? 12.062 0.421 -8.555 1 91 421 LEU B O 1
ATOM 7720 N N . LYS B 1 422 ? 11.938 -1.706 -9.25 1 87.88 422 LYS B N 1
ATOM 7721 C CA . LYS B 1 422 ? 13.375 -1.949 -9.281 1 87.88 422 LYS B CA 1
ATOM 7722 C C . LYS B 1 422 ? 14.016 -1.651 -7.926 1 87.88 422 LYS B C 1
ATOM 7724 O O . LYS B 1 422 ? 15.039 -0.971 -7.852 1 87.88 422 LYS B O 1
ATOM 7729 N N . ILE B 1 423 ? 13.367 -2.084 -6.934 1 88.5 423 ILE B N 1
ATOM 7730 C CA . ILE B 1 423 ? 13.859 -1.896 -5.574 1 88.5 423 ILE B CA 1
ATOM 7731 C C . ILE B 1 423 ? 14.984 -2.887 -5.289 1 88.5 423 ILE B C 1
ATOM 7733 O O . ILE B 1 423 ? 14.922 -4.043 -5.711 1 88.5 423 ILE B O 1
ATOM 7737 N N . ASP B 1 424 ? 15.906 -2.395 -4.57 1 86.56 424 ASP B N 1
ATOM 7738 C CA . ASP B 1 424 ? 17.031 -3.242 -4.191 1 86.56 424 ASP B CA 1
ATOM 7739 C C . ASP B 1 424 ? 16.594 -4.305 -3.182 1 86.56 424 ASP B C 1
ATOM 7741 O O . ASP B 1 424 ? 15.828 -4.02 -2.264 1 86.56 424 ASP B O 1
ATOM 7745 N N . LYS B 1 425 ? 17.156 -5.465 -3.352 1 87.31 425 LYS B N 1
ATOM 7746 C CA . LYS B 1 425 ? 16.766 -6.574 -2.484 1 87.31 425 LYS B CA 1
ATOM 7747 C C . LYS B 1 425 ? 17.188 -6.312 -1.041 1 87.31 425 LYS B C 1
ATOM 7749 O O . LYS B 1 425 ? 16.656 -6.934 -0.114 1 87.31 425 LYS B O 1
ATOM 7754 N N . ASP B 1 426 ? 18.125 -5.344 -0.852 1 86.88 426 ASP B N 1
ATOM 7755 C CA . ASP B 1 426 ? 18.609 -5.051 0.493 1 86.88 426 ASP B CA 1
ATOM 7756 C C . ASP B 1 426 ? 17.734 -3.996 1.171 1 86.88 426 ASP B C 1
ATOM 7758 O O . ASP B 1 426 ? 17.953 -3.668 2.342 1 86.88 426 ASP B O 1
ATOM 7762 N N . SER B 1 427 ? 16.781 -3.609 0.417 1 90.44 427 SER B N 1
ATOM 7763 C CA . SER B 1 427 ? 15.891 -2.621 1.009 1 90.44 427 SER B CA 1
ATOM 7764 C C . SER B 1 427 ? 15.164 -3.191 2.219 1 90.44 427 SER B C 1
ATOM 7766 O O . SER B 1 427 ? 14.852 -4.383 2.256 1 90.44 427 SER B O 1
ATOM 7768 N N . LEU B 1 428 ? 14.914 -2.371 3.166 1 90.75 428 LEU B N 1
ATOM 7769 C CA . LEU B 1 428 ? 14.258 -2.793 4.398 1 90.75 428 LEU B CA 1
ATOM 7770 C C . LEU B 1 428 ? 12.883 -3.395 4.109 1 90.75 428 LEU B C 1
ATOM 7772 O O . LEU B 1 428 ? 12.516 -4.414 4.691 1 90.75 428 LEU B O 1
ATOM 7776 N N . GLU B 1 429 ? 12.164 -2.768 3.248 1 92.12 429 GLU B N 1
ATOM 7777 C CA . GLU B 1 429 ? 10.82 -3.232 2.916 1 92.12 429 GLU B CA 1
ATOM 7778 C C . GLU B 1 429 ? 10.852 -4.66 2.371 1 92.12 429 GLU B C 1
ATOM 7780 O O . GLU B 1 429 ? 10.086 -5.516 2.818 1 92.12 429 GLU B O 1
ATOM 7785 N N . LEU B 1 430 ? 11.727 -4.902 1.455 1 93.94 430 LEU B N 1
ATOM 7786 C CA . LEU B 1 430 ? 11.805 -6.227 0.849 1 93.94 430 LEU B CA 1
ATOM 7787 C C . LEU B 1 430 ? 12.281 -7.262 1.862 1 93.94 430 LEU B C 1
ATOM 7789 O O . LEU B 1 430 ? 11.859 -8.422 1.818 1 93.94 430 LEU B O 1
ATOM 7793 N N . GLN B 1 431 ? 13.102 -6.883 2.736 1 94.5 431 GLN B N 1
ATOM 7794 C CA . GLN B 1 431 ? 13.57 -7.809 3.766 1 94.5 431 GLN B CA 1
ATOM 7795 C C . GLN B 1 431 ? 12.445 -8.18 4.727 1 94.5 431 GLN B C 1
ATOM 7797 O O . GLN B 1 431 ? 12.336 -9.328 5.148 1 94.5 431 GLN B O 1
ATOM 7802 N N . ILE B 1 432 ? 11.711 -7.184 5.043 1 95.19 432 ILE B N 1
ATOM 7803 C CA . ILE B 1 432 ? 10.57 -7.441 5.91 1 95.19 432 ILE B CA 1
ATOM 7804 C C . ILE B 1 432 ? 9.609 -8.414 5.219 1 95.19 432 ILE B C 1
ATOM 7806 O O . ILE B 1 432 ? 9.156 -9.383 5.828 1 95.19 432 ILE B O 1
ATOM 7810 N N . LEU B 1 433 ? 9.336 -8.141 3.98 1 96.69 433 LEU B N 1
ATOM 7811 C CA . LEU B 1 433 ? 8.43 -8.992 3.217 1 96.69 433 LEU B CA 1
ATOM 7812 C C . LEU B 1 433 ? 8.992 -10.398 3.07 1 96.69 433 LEU B C 1
ATOM 7814 O O . LEU B 1 433 ? 8.258 -11.383 3.164 1 96.69 433 LEU B O 1
ATOM 7818 N N . ARG B 1 434 ? 10.273 -10.469 2.832 1 96.81 434 ARG B N 1
ATOM 7819 C CA . ARG B 1 434 ? 10.93 -11.766 2.707 1 96.81 434 ARG B CA 1
ATOM 7820 C C . ARG B 1 434 ? 10.766 -12.594 3.98 1 96.81 434 ARG B C 1
ATOM 7822 O O . ARG B 1 434 ? 10.438 -13.781 3.918 1 96.81 434 ARG B O 1
ATOM 7829 N N . ASN B 1 435 ? 10.961 -11.969 5.105 1 95.56 435 ASN B N 1
ATOM 7830 C CA . ASN B 1 435 ? 10.82 -12.664 6.379 1 95.56 435 ASN B CA 1
ATOM 7831 C C . ASN B 1 435 ? 9.383 -13.125 6.605 1 95.56 435 ASN B C 1
ATOM 7833 O O . ASN B 1 435 ? 9.156 -14.234 7.09 1 95.56 435 ASN B O 1
ATOM 7837 N N . LYS B 1 436 ? 8.516 -12.289 6.258 1 96.62 436 LYS B N 1
ATOM 7838 C CA . LYS B 1 436 ? 7.105 -12.656 6.391 1 96.62 436 LYS B CA 1
ATOM 7839 C C . LYS B 1 436 ? 6.754 -13.82 5.465 1 96.62 436 LYS B C 1
ATOM 7841 O O . LYS B 1 436 ? 6.039 -14.742 5.863 1 96.62 436 LYS B O 1
ATOM 7846 N N . LEU B 1 437 ? 7.258 -13.75 4.246 1 97.94 437 LEU B N 1
ATOM 7847 C CA . LEU B 1 437 ? 7.023 -14.828 3.283 1 97.94 437 LEU B CA 1
ATOM 7848 C C . LEU B 1 437 ? 7.609 -16.141 3.783 1 97.94 437 LEU B C 1
ATOM 7850 O O . LEU B 1 437 ? 6.961 -17.188 3.701 1 97.94 437 LEU B O 1
ATOM 7854 N N . ASP B 1 438 ? 8.75 -16.078 4.32 1 97.31 438 ASP B N 1
ATOM 7855 C CA . ASP B 1 438 ? 9.422 -17.266 4.836 1 97.31 438 ASP B CA 1
ATOM 7856 C C . ASP B 1 438 ? 8.602 -17.938 5.93 1 97.31 438 ASP B C 1
ATOM 7858 O O . ASP B 1 438 ? 8.406 -19.156 5.906 1 97.31 438 ASP B O 1
ATOM 7862 N N . SER B 1 439 ? 8.102 -17.141 6.812 1 96.69 439 SER B N 1
ATOM 7863 C CA . SER B 1 439 ? 7.301 -17.641 7.918 1 96.69 439 SER B CA 1
ATOM 7864 C C . SER B 1 439 ? 6.023 -18.312 7.418 1 96.69 439 SER B C 1
ATOM 7866 O O . SER B 1 439 ? 5.621 -19.359 7.926 1 96.69 439 SER B O 1
ATOM 7868 N N . LYS B 1 440 ? 5.457 -17.781 6.461 1 97.56 440 LYS B N 1
ATOM 7869 C CA . LYS B 1 440 ? 4.207 -18.328 5.93 1 97.56 440 LYS B CA 1
ATOM 7870 C C . LYS B 1 440 ? 4.461 -19.562 5.086 1 97.56 440 LYS B C 1
ATOM 7872 O O . LYS B 1 440 ? 3.668 -20.516 5.109 1 97.56 440 LYS B O 1
ATOM 7877 N N . LEU B 1 441 ? 5.551 -19.547 4.305 1 97.94 441 LEU B N 1
ATOM 7878 C CA . LEU B 1 441 ? 5.926 -20.719 3.529 1 97.94 441 LEU B CA 1
ATOM 7879 C C . LEU B 1 441 ? 6.125 -21.938 4.434 1 97.94 441 LEU B C 1
ATOM 7881 O O . LEU B 1 441 ? 5.668 -23.031 4.117 1 97.94 441 LEU B O 1
ATOM 7885 N N . ASP B 1 442 ? 6.684 -21.766 5.574 1 96.75 442 ASP B N 1
ATOM 7886 C CA . ASP B 1 442 ? 6.953 -22.844 6.516 1 96.75 442 ASP B CA 1
ATOM 7887 C C . ASP B 1 442 ? 5.656 -23.484 6.992 1 96.75 442 ASP B C 1
ATOM 7889 O O . ASP B 1 442 ? 5.621 -24.688 7.27 1 96.75 442 ASP B O 1
ATOM 7893 N N . LYS B 1 443 ? 4.641 -22.734 6.988 1 96.19 443 LYS B N 1
ATOM 7894 C CA . LYS B 1 443 ? 3.361 -23.25 7.473 1 96.19 443 LYS B CA 1
ATOM 7895 C C . LYS B 1 443 ? 2.654 -24.078 6.395 1 96.19 443 LYS B C 1
ATOM 7897 O O . LYS B 1 443 ? 1.878 -24.984 6.707 1 96.19 443 LYS B O 1
ATOM 7902 N N . VAL B 1 444 ? 2.957 -23.781 5.16 1 97 444 VAL B N 1
ATOM 7903 C CA . VAL B 1 444 ? 2.16 -24.359 4.086 1 97 444 VAL B CA 1
ATOM 7904 C C . VAL B 1 444 ? 2.92 -25.516 3.441 1 97 444 VAL B C 1
ATOM 7906 O O . VAL B 1 444 ? 2.311 -26.438 2.887 1 97 444 VAL B O 1
ATOM 7909 N N . ILE B 1 445 ? 4.207 -25.484 3.49 1 96.38 445 ILE B N 1
ATOM 7910 C CA . ILE B 1 445 ? 5.004 -26.578 2.932 1 96.38 445 ILE B CA 1
ATOM 7911 C C . ILE B 1 445 ? 4.656 -27.875 3.635 1 96.38 445 ILE B C 1
ATOM 7913 O O . ILE B 1 445 ? 4.566 -27.922 4.863 1 96.38 445 ILE B O 1
ATOM 7917 N N . GLY B 1 446 ? 4.359 -28.906 2.932 1 93.56 446 GLY B N 1
ATOM 7918 C CA . GLY B 1 446 ? 3.986 -30.203 3.477 1 93.56 446 GLY B CA 1
ATOM 7919 C C . GLY B 1 446 ? 2.486 -30.422 3.514 1 93.56 446 GLY B C 1
ATOM 7920 O O . GLY B 1 446 ? 2.023 -31.531 3.816 1 93.56 446 GLY B O 1
ATOM 7921 N N . THR B 1 447 ? 1.768 -29.359 3.197 1 94.75 447 THR B N 1
ATOM 7922 C CA . THR B 1 447 ? 0.314 -29.484 3.16 1 94.75 447 THR B CA 1
ATOM 7923 C C . THR B 1 447 ? -0.166 -29.797 1.744 1 94.75 447 THR B C 1
ATOM 7925 O O . THR B 1 447 ? 0.643 -29.938 0.824 1 94.75 447 THR B O 1
ATOM 7928 N N . PHE B 1 448 ? -1.476 -29.906 1.574 1 93.38 448 PHE B N 1
ATOM 7929 C CA . PHE B 1 448 ? -2.098 -30.234 0.298 1 93.38 448 PHE B CA 1
ATOM 7930 C C . PHE B 1 448 ? -1.992 -29.078 -0.678 1 93.38 448 PHE B C 1
ATOM 7932 O O . PHE B 1 448 ? -2.309 -29.219 -1.86 1 93.38 448 PHE B O 1
ATOM 7939 N N . LEU B 1 449 ? -1.426 -27.922 -0.215 1 95.88 449 LEU B N 1
ATOM 7940 C CA . LEU B 1 449 ? -1.336 -26.734 -1.053 1 95.88 449 LEU B CA 1
ATOM 7941 C C . LEU B 1 449 ? 0.075 -26.562 -1.606 1 95.88 449 LEU B C 1
ATOM 7943 O O . LEU B 1 449 ? 0.367 -25.578 -2.279 1 95.88 449 LEU B O 1
ATOM 7947 N N . GLU B 1 450 ? 0.925 -27.422 -1.4 1 93.44 450 GLU B N 1
ATOM 7948 C CA . GLU B 1 450 ? 2.352 -27.297 -1.688 1 93.44 450 GLU B CA 1
ATOM 7949 C C . GLU B 1 450 ? 2.596 -27.078 -3.182 1 93.44 450 GLU B C 1
ATOM 7951 O O . GLU B 1 450 ? 3.557 -26.422 -3.57 1 93.44 450 GLU B O 1
ATOM 7956 N N . GLY B 1 451 ? 1.758 -27.625 -4.02 1 92.25 451 GLY B N 1
ATOM 7957 C CA . GLY B 1 451 ? 1.907 -27.5 -5.461 1 92.25 451 GLY B CA 1
ATOM 7958 C C . GLY B 1 451 ? 1.83 -26.062 -5.957 1 92.25 451 GLY B C 1
ATOM 7959 O O . GLY B 1 451 ? 2.311 -25.75 -7.047 1 92.25 451 GLY B O 1
ATOM 7960 N N . SER B 1 452 ? 1.288 -25.141 -5.188 1 95.25 452 SER B N 1
ATOM 7961 C CA . SER B 1 452 ? 1.09 -23.75 -5.586 1 95.25 452 SER B CA 1
ATOM 7962 C C . SER B 1 452 ? 2.273 -22.891 -5.176 1 95.25 452 SER B C 1
ATOM 7964 O O . SER B 1 452 ? 2.275 -21.672 -5.41 1 95.25 452 SER B O 1
ATOM 7966 N N . LEU B 1 453 ? 3.34 -23.469 -4.68 1 97 453 LEU B N 1
ATOM 7967 C CA . LEU B 1 453 ? 4.352 -22.672 -3.998 1 97 453 LEU B CA 1
ATOM 7968 C C . LEU B 1 453 ? 5.566 -22.453 -4.891 1 97 453 LEU B C 1
ATOM 7970 O O . LEU B 1 453 ? 6.559 -21.859 -4.465 1 97 453 LEU B O 1
ATOM 7974 N N . CYS B 1 454 ? 5.461 -22.891 -6.141 1 96.12 454 CYS B N 1
ATOM 7975 C CA . CYS B 1 454 ? 6.625 -22.766 -7.012 1 96.12 454 CYS B CA 1
ATOM 7976 C C . CYS B 1 454 ? 7.008 -21.312 -7.207 1 96.12 454 CYS B C 1
ATOM 7978 O O . CYS B 1 454 ? 8.156 -20.938 -6.984 1 96.12 454 CYS B O 1
ATOM 7980 N N . PHE B 1 455 ? 6.07 -20.5 -7.547 1 96.44 455 PHE B N 1
ATOM 7981 C CA . PHE B 1 455 ? 6.312 -19.078 -7.781 1 96.44 455 PHE B CA 1
ATOM 7982 C C . PHE B 1 455 ? 6.742 -18.375 -6.496 1 96.44 455 PHE B C 1
ATOM 7984 O O . PHE B 1 455 ? 7.746 -17.672 -6.48 1 96.44 455 PHE B O 1
ATOM 7991 N N . PRO B 1 456 ? 6.047 -18.562 -5.402 1 98.25 456 PRO B N 1
ATOM 7992 C CA . PRO B 1 456 ? 6.461 -17.938 -4.148 1 98.25 456 PRO B CA 1
ATOM 7993 C C . PRO B 1 456 ? 7.871 -18.328 -3.725 1 98.25 456 PRO B C 1
ATOM 7995 O O . PRO B 1 456 ? 8.641 -17.484 -3.252 1 98.25 456 PRO B O 1
ATOM 7998 N N . LEU B 1 457 ? 8.234 -19.531 -3.93 1 98.06 457 LEU B N 1
ATOM 7999 C CA . LEU B 1 457 ? 9.57 -19.984 -3.561 1 98.06 457 LEU B CA 1
ATOM 8000 C C . LEU B 1 457 ? 10.633 -19.328 -4.438 1 98.06 457 LEU B C 1
ATOM 8002 O O . LEU B 1 457 ? 11.711 -18.969 -3.955 1 98.06 457 LEU B O 1
ATOM 8006 N N . PHE B 1 458 ? 10.328 -19.234 -5.648 1 96.5 458 PHE B N 1
ATOM 8007 C CA . PHE B 1 458 ? 11.25 -18.562 -6.562 1 96.5 458 PHE B CA 1
ATOM 8008 C C . PHE B 1 458 ? 11.5 -17.125 -6.133 1 96.5 458 PHE B C 1
ATOM 8010 O O . PHE B 1 458 ? 12.648 -16.688 -6.055 1 96.5 458 PHE B O 1
ATOM 8017 N N . ILE B 1 459 ? 10.414 -16.469 -5.812 1 96.94 459 ILE B N 1
ATOM 8018 C CA . ILE B 1 459 ? 10.523 -15.062 -5.418 1 96.94 459 ILE B CA 1
ATOM 8019 C C . ILE B 1 459 ? 11.305 -14.961 -4.109 1 96.94 459 ILE B C 1
ATOM 8021 O O . ILE B 1 459 ? 12.156 -14.078 -3.959 1 96.94 459 ILE B O 1
ATOM 8025 N N . TYR B 1 460 ? 10.992 -15.844 -3.189 1 98.06 460 TYR B N 1
ATOM 8026 C CA . TYR B 1 460 ? 11.734 -15.891 -1.935 1 98.06 460 TYR B CA 1
ATOM 8027 C C . TYR B 1 460 ? 13.219 -16.078 -2.188 1 98.06 460 TYR B C 1
ATOM 8029 O O . TYR B 1 460 ? 14.047 -15.352 -1.626 1 98.06 460 TYR B O 1
ATOM 8037 N N . GLY B 1 461 ? 13.562 -16.953 -3.035 1 97.12 461 GLY B N 1
ATOM 8038 C CA . GLY B 1 461 ? 14.953 -17.25 -3.332 1 97.12 461 GLY B CA 1
ATOM 8039 C C . GLY B 1 461 ? 15.695 -16.094 -3.973 1 97.12 461 GLY B C 1
ATOM 8040 O O . GLY B 1 461 ? 16.844 -15.82 -3.623 1 97.12 461 GLY B O 1
ATOM 8041 N N . VAL B 1 462 ? 15.031 -15.445 -4.855 1 94.19 462 VAL B N 1
ATOM 8042 C CA . VAL B 1 462 ? 15.625 -14.32 -5.566 1 94.19 462 VAL B CA 1
ATOM 8043 C C . VAL B 1 462 ? 15.953 -13.195 -4.582 1 94.19 462 VAL B C 1
ATOM 8045 O O . VAL B 1 462 ? 16.938 -12.477 -4.754 1 94.19 462 VAL B O 1
ATOM 8048 N N . CYS B 1 463 ? 15.195 -13.109 -3.492 1 94.94 463 CYS B N 1
ATOM 8049 C CA . CYS B 1 463 ? 15.305 -11.977 -2.582 1 94.94 463 CYS B CA 1
ATOM 8050 C C . CYS B 1 463 ? 16.266 -12.281 -1.438 1 94.94 463 CYS B C 1
ATOM 8052 O O . CYS B 1 463 ? 16.469 -11.453 -0.554 1 94.94 463 CYS B O 1
ATOM 8054 N N . ILE B 1 464 ? 16.828 -13.477 -1.416 1 95.5 464 ILE B N 1
ATOM 8055 C CA . ILE B 1 464 ? 17.828 -13.797 -0.405 1 95.5 464 ILE B CA 1
ATOM 8056 C C . ILE B 1 464 ? 19.125 -13.039 -0.708 1 95.5 464 ILE B C 1
ATOM 8058 O O . ILE B 1 464 ? 19.578 -13 -1.856 1 95.5 464 ILE B O 1
ATOM 8062 N N . GLN B 1 465 ? 19.656 -12.477 0.283 1 89.94 465 GLN B N 1
ATOM 8063 C CA . GLN B 1 465 ? 20.875 -11.703 0.121 1 89.94 465 GLN B CA 1
ATOM 8064 C C . GLN B 1 465 ? 22.062 -12.609 -0.203 1 89.94 465 GLN B C 1
ATOM 8066 O O . GLN B 1 465 ? 22.094 -13.766 0.213 1 89.94 465 GLN B O 1
ATOM 8071 N N . VAL B 1 466 ? 23 -12.008 -0.805 1 85.88 466 VAL B N 1
ATOM 8072 C CA . VAL B 1 466 ? 24.156 -12.75 -1.295 1 85.88 466 VAL B CA 1
ATOM 8073 C C . VAL B 1 466 ? 24.922 -13.352 -0.117 1 85.88 466 VAL B C 1
ATOM 8075 O O . VAL B 1 466 ? 25.406 -14.484 -0.195 1 85.88 466 VAL B O 1
ATOM 8078 N N . GLU B 1 467 ? 24.922 -12.695 0.989 1 87.75 467 GLU B N 1
ATOM 8079 C CA . GLU B 1 467 ? 25.766 -13.102 2.111 1 87.75 467 GLU B CA 1
ATOM 8080 C C . GLU B 1 467 ? 25 -14 3.082 1 87.75 467 GLU B C 1
ATOM 8082 O O . GLU B 1 467 ? 25.578 -14.562 4.004 1 87.75 467 GLU B O 1
ATOM 8087 N N . ASP B 1 468 ? 23.797 -14.188 2.857 1 92.44 468 ASP B N 1
ATOM 8088 C CA . ASP B 1 468 ? 22.984 -14.938 3.807 1 92.44 468 ASP B CA 1
ATOM 8089 C C . ASP B 1 468 ? 23.016 -16.438 3.496 1 92.44 468 ASP B C 1
ATOM 8091 O O . ASP B 1 468 ? 22.031 -16.984 2.984 1 92.44 468 ASP B O 1
ATOM 8095 N N . MET B 1 469 ? 23.953 -17.188 3.963 1 94.06 469 MET B N 1
ATOM 8096 C CA . MET B 1 469 ? 24.156 -18.609 3.662 1 94.06 469 MET B CA 1
ATOM 8097 C C . MET B 1 469 ? 23.141 -19.469 4.398 1 94.06 469 MET B C 1
ATOM 8099 O O . MET B 1 469 ? 22.703 -20.516 3.885 1 94.06 469 MET B O 1
ATOM 8103 N N . GLU B 1 470 ? 22.734 -19.016 5.488 1 94.94 470 GLU B N 1
ATOM 8104 C CA . GLU B 1 470 ? 21.781 -19.797 6.277 1 94.94 470 GLU B CA 1
ATOM 8105 C C . GLU B 1 470 ? 20.438 -19.906 5.559 1 94.94 470 GLU B C 1
ATOM 8107 O O . GLU B 1 470 ? 19.859 -20.984 5.484 1 94.94 470 GLU B O 1
ATOM 8112 N N . LYS B 1 471 ? 20.031 -18.844 5.043 1 95.94 471 LYS B N 1
ATOM 8113 C CA . LYS B 1 471 ? 18.75 -18.844 4.348 1 95.94 471 LYS B CA 1
ATOM 8114 C C . LYS B 1 471 ? 18.844 -19.609 3.025 1 95.94 471 LYS B C 1
ATOM 8116 O O . LYS B 1 471 ? 17.875 -20.219 2.586 1 95.94 471 LYS B O 1
ATOM 8121 N N . LYS B 1 472 ? 19.969 -19.547 2.391 1 97.12 472 LYS B N 1
ATOM 8122 C CA . LYS B 1 472 ? 20.172 -20.297 1.162 1 97.12 472 LYS B CA 1
ATOM 8123 C C . LYS B 1 472 ? 20.094 -21.797 1.426 1 97.12 472 LYS B C 1
ATOM 8125 O O . LYS B 1 472 ? 19.438 -22.531 0.688 1 97.12 472 LYS B O 1
ATOM 8130 N N . ILE B 1 473 ? 20.703 -22.188 2.521 1 97.06 473 ILE B N 1
ATOM 8131 C CA . ILE B 1 473 ? 20.688 -23.609 2.896 1 97.06 473 ILE B CA 1
ATOM 8132 C C . ILE B 1 473 ? 19.266 -24.031 3.262 1 97.06 473 ILE B C 1
ATOM 8134 O O . ILE B 1 473 ? 18.828 -25.109 2.877 1 97.06 473 ILE B O 1
ATOM 8138 N N . ASP B 1 474 ? 18.641 -23.188 3.941 1 97.56 474 ASP B N 1
ATOM 8139 C CA . ASP B 1 474 ? 17.266 -23.484 4.34 1 97.56 474 ASP B CA 1
ATOM 8140 C C . ASP B 1 474 ? 16.359 -23.625 3.121 1 97.56 474 ASP B C 1
ATOM 8142 O O . ASP B 1 474 ? 15.516 -24.516 3.078 1 97.56 474 ASP B O 1
ATOM 8146 N N . LEU B 1 475 ? 16.547 -22.781 2.162 1 97.94 475 LEU B N 1
ATOM 8147 C CA . LEU B 1 475 ? 15.727 -22.844 0.954 1 97.94 475 LEU B CA 1
ATOM 8148 C C . LEU B 1 475 ? 16 -24.125 0.176 1 97.94 475 LEU B C 1
ATOM 8150 O O . LEU B 1 475 ? 15.086 -24.75 -0.341 1 97.94 475 LEU B O 1
ATOM 8154 N N . GLU B 1 476 ? 17.25 -24.516 0.113 1 97 476 GLU B N 1
ATOM 8155 C CA . GLU B 1 476 ? 17.625 -25.766 -0.54 1 97 476 GLU B CA 1
ATOM 8156 C C . GLU B 1 476 ? 16.938 -26.953 0.132 1 97 476 GLU B C 1
ATOM 8158 O O . GLU B 1 476 ? 16.469 -27.859 -0.546 1 97 476 GLU B O 1
ATOM 8163 N N . ALA B 1 477 ? 16.906 -26.859 1.393 1 96.19 477 ALA B N 1
ATOM 8164 C CA . ALA B 1 477 ? 16.25 -27.922 2.148 1 96.19 477 ALA B CA 1
ATOM 8165 C C . ALA B 1 477 ? 14.742 -27.953 1.86 1 96.19 477 ALA B C 1
ATOM 8167 O O . ALA B 1 477 ? 14.148 -29.031 1.78 1 96.19 477 ALA B O 1
ATOM 8168 N N . LYS B 1 478 ? 14.141 -26.812 1.742 1 96.5 478 LYS B N 1
ATOM 8169 C CA . LYS B 1 478 ? 12.727 -26.734 1.403 1 96.5 478 LYS B CA 1
ATOM 8170 C C . LYS B 1 478 ? 12.453 -27.359 0.041 1 96.5 478 LYS B C 1
ATOM 8172 O O . LYS B 1 478 ? 11.484 -28.109 -0.121 1 96.5 478 LYS B O 1
ATOM 8177 N N . PHE B 1 479 ? 13.328 -27.062 -0.94 1 95.75 479 PHE B N 1
ATOM 8178 C CA . PHE B 1 479 ? 13.18 -27.656 -2.268 1 95.75 479 PHE B CA 1
ATOM 8179 C C . PHE B 1 479 ? 13.336 -29.172 -2.211 1 95.75 479 PHE B C 1
ATOM 8181 O O . PHE B 1 479 ? 12.57 -29.891 -2.846 1 95.75 479 PHE B O 1
ATOM 8188 N N . ASP B 1 480 ? 14.25 -29.625 -1.413 1 92.56 480 ASP B N 1
ATOM 8189 C CA . ASP B 1 480 ? 14.453 -31.062 -1.274 1 92.56 480 ASP B CA 1
ATOM 8190 C C . ASP B 1 480 ? 13.211 -31.734 -0.697 1 92.56 480 ASP B C 1
ATOM 8192 O O . ASP B 1 480 ? 12.797 -32.781 -1.181 1 92.56 480 ASP B O 1
ATOM 8196 N N . ASP B 1 481 ? 12.695 -31.125 0.233 1 91.81 481 ASP B N 1
ATOM 8197 C CA . ASP B 1 481 ? 11.516 -31.672 0.901 1 91.81 481 ASP B CA 1
ATOM 8198 C C . ASP B 1 481 ? 10.32 -31.734 -0.047 1 91.81 481 ASP B C 1
ATOM 8200 O O . ASP B 1 481 ? 9.609 -32.75 -0.104 1 91.81 481 ASP B O 1
ATOM 8204 N N . ILE B 1 482 ? 10.133 -30.734 -0.799 1 93.25 482 ILE B N 1
ATOM 8205 C CA . ILE B 1 482 ? 9.008 -30.656 -1.721 1 93.25 482 ILE B CA 1
ATOM 8206 C C . ILE B 1 482 ? 9.18 -31.672 -2.844 1 93.25 482 ILE B C 1
ATOM 8208 O O . ILE B 1 482 ? 8.227 -32.344 -3.227 1 93.25 482 ILE B O 1
ATOM 8212 N N . LEU B 1 483 ? 10.367 -31.781 -3.357 1 89.5 483 LEU B N 1
ATOM 8213 C CA . LEU B 1 483 ? 10.633 -32.656 -4.492 1 89.5 483 LEU B CA 1
ATOM 8214 C C . LEU B 1 483 ? 10.477 -34.125 -4.098 1 89.5 483 LEU B C 1
ATOM 8216 O O . LEU B 1 483 ? 10.141 -34.969 -4.934 1 89.5 483 LEU B O 1
ATOM 8220 N N . LYS B 1 484 ? 10.625 -34.375 -2.799 1 85.75 484 LYS B N 1
ATOM 8221 C CA . LYS B 1 484 ? 10.414 -35.75 -2.314 1 85.75 484 LYS B CA 1
ATOM 8222 C C . LYS B 1 484 ? 8.93 -36.125 -2.35 1 85.75 484 LYS B C 1
ATOM 8224 O O . LYS B 1 484 ? 8.578 -37.25 -2.629 1 85.75 484 LYS B O 1
ATOM 8229 N N . ARG B 1 485 ? 8.125 -35.188 -2.201 1 86 485 ARG B N 1
ATOM 8230 C CA . ARG B 1 485 ? 6.695 -35.438 -2.082 1 86 485 ARG B CA 1
ATOM 8231 C C . ARG B 1 485 ? 5.977 -35.125 -3.395 1 86 485 ARG B C 1
ATOM 8233 O O . ARG B 1 485 ? 5.176 -35.938 -3.865 1 86 485 ARG B O 1
ATOM 8240 N N . TYR B 1 486 ? 6.18 -34.094 -4.012 1 85.25 486 TYR B N 1
ATOM 8241 C CA . TYR B 1 486 ? 5.414 -33.562 -5.141 1 85.25 486 TYR B CA 1
ATOM 8242 C C . TYR B 1 486 ? 6.016 -34.031 -6.465 1 85.25 486 TYR B C 1
ATOM 8244 O O . TYR B 1 486 ? 5.289 -34.344 -7.406 1 85.25 486 TYR B O 1
ATOM 8252 N N . LYS B 1 487 ? 7.285 -34.188 -6.59 1 82 487 LYS B N 1
ATOM 8253 C CA . LYS B 1 487 ? 8.031 -34.75 -7.707 1 82 487 LYS B CA 1
ATOM 8254 C C . LYS B 1 487 ? 7.742 -34 -9.008 1 82 487 LYS B C 1
ATOM 8256 O O . LYS B 1 487 ? 7.48 -34.625 -10.039 1 82 487 LYS B O 1
ATOM 8261 N N . CYS B 1 488 ? 7.516 -32.781 -9.047 1 85 488 CYS B N 1
ATOM 8262 C CA . CYS B 1 488 ? 7.379 -31.953 -10.242 1 85 488 CYS B CA 1
ATOM 8263 C C . CYS B 1 488 ? 8.641 -31.141 -10.5 1 85 488 CYS B C 1
ATOM 8265 O O . CYS B 1 488 ? 9.125 -30.453 -9.602 1 85 488 CYS B O 1
ATOM 8267 N N . TYR B 1 489 ? 9.062 -31.125 -11.656 1 87.06 489 TYR B N 1
ATOM 8268 C CA . TYR B 1 489 ? 10.391 -30.609 -11.977 1 87.06 489 TYR B CA 1
ATOM 8269 C C . TYR B 1 489 ? 10.352 -29.125 -12.258 1 87.06 489 TYR B C 1
ATOM 8271 O O . TYR B 1 489 ? 11.398 -28.469 -12.391 1 87.06 489 TYR B O 1
ATOM 8279 N N . ASN B 1 490 ? 9.164 -28.562 -12.398 1 88.25 490 ASN B N 1
ATOM 8280 C CA . ASN B 1 490 ? 9.133 -27.094 -12.461 1 88.25 490 ASN B CA 1
ATOM 8281 C C . ASN B 1 490 ? 9.758 -26.469 -11.211 1 88.25 490 ASN B C 1
ATOM 8283 O O . ASN B 1 490 ? 10.383 -25.422 -11.289 1 88.25 490 ASN B O 1
ATOM 8287 N N . PHE B 1 491 ? 9.656 -27.172 -10.094 1 92.25 491 PHE B N 1
ATOM 8288 C CA . PHE B 1 491 ? 10.32 -26.734 -8.867 1 92.25 491 PHE B CA 1
ATOM 8289 C C . PHE B 1 491 ? 11.836 -26.812 -9.016 1 92.25 491 PHE B C 1
ATOM 8291 O O . PHE B 1 491 ? 12.547 -25.891 -8.578 1 92.25 491 PHE B O 1
ATOM 8298 N N . GLN B 1 492 ? 12.203 -27.844 -9.625 1 89.56 492 GLN B N 1
ATOM 8299 C CA . GLN B 1 492 ? 13.641 -27.984 -9.836 1 89.56 492 GLN B CA 1
ATOM 8300 C C . GLN B 1 492 ? 14.18 -26.906 -10.766 1 89.56 492 GLN B C 1
ATOM 8302 O O . GLN B 1 492 ? 15.281 -26.391 -10.555 1 89.56 492 GLN B O 1
ATOM 8307 N N . ASN B 1 493 ? 13.445 -26.688 -11.797 1 88.94 493 ASN B N 1
ATOM 8308 C CA . ASN B 1 493 ? 13.844 -25.609 -12.695 1 88.94 493 ASN B CA 1
ATOM 8309 C C . ASN B 1 493 ? 13.922 -24.266 -11.977 1 88.94 493 ASN B C 1
ATOM 8311 O O . ASN B 1 493 ? 14.836 -23.484 -12.219 1 88.94 493 ASN B O 1
ATOM 8315 N N . ALA B 1 494 ? 12.953 -24 -11.117 1 92.12 494 ALA B N 1
ATOM 8316 C CA . ALA B 1 494 ? 12.969 -22.766 -10.328 1 92.12 494 ALA B CA 1
ATOM 8317 C C . ALA B 1 494 ? 14.203 -22.719 -9.43 1 92.12 494 ALA B C 1
ATOM 8319 O O . ALA B 1 494 ? 14.859 -21.672 -9.328 1 92.12 494 ALA B O 1
ATOM 8320 N N . ARG B 1 495 ? 14.516 -23.828 -8.852 1 92.88 495 ARG B N 1
ATOM 8321 C CA . ARG B 1 495 ? 15.695 -23.938 -7.996 1 92.88 495 ARG B CA 1
ATOM 8322 C C . ARG B 1 495 ? 16.969 -23.641 -8.773 1 92.88 495 ARG B C 1
ATOM 8324 O O . ARG B 1 495 ? 17.828 -22.891 -8.305 1 92.88 495 ARG B O 1
ATOM 8331 N N . LEU B 1 496 ? 17.078 -24.203 -9.898 1 90.69 496 LEU B N 1
ATOM 8332 C CA . LEU B 1 496 ? 18.25 -23.984 -10.742 1 90.69 496 LEU B CA 1
ATOM 8333 C C . LEU B 1 496 ? 18.375 -22.531 -11.156 1 90.69 496 LEU B C 1
ATOM 8335 O O . LEU B 1 496 ? 19.469 -21.984 -11.188 1 90.69 496 LEU B O 1
ATOM 8339 N N . LEU B 1 497 ? 17.266 -21.984 -11.438 1 90.56 497 LEU B N 1
ATOM 8340 C CA . LEU B 1 497 ? 17.281 -20.562 -11.812 1 90.56 497 LEU B CA 1
ATOM 8341 C C . LEU B 1 497 ? 17.734 -19.703 -10.648 1 90.56 497 LEU B C 1
ATOM 8343 O O . LEU B 1 497 ? 18.5 -18.75 -10.836 1 90.56 497 LEU B O 1
ATOM 8347 N N . ILE B 1 498 ? 17.281 -19.969 -9.469 1 93.38 498 ILE B N 1
ATOM 8348 C CA . ILE B 1 498 ? 17.688 -19.25 -8.273 1 93.38 498 ILE B CA 1
ATOM 8349 C C . ILE B 1 498 ? 19.203 -19.359 -8.086 1 93.38 498 ILE B C 1
ATOM 8351 O O . ILE B 1 498 ? 19.875 -18.359 -7.824 1 93.38 498 ILE B O 1
ATOM 8355 N N . ARG B 1 499 ? 19.719 -20.547 -8.266 1 92 499 ARG B N 1
ATOM 8356 C CA . ARG B 1 499 ? 21.156 -20.781 -8.117 1 92 499 ARG B CA 1
ATOM 8357 C C . ARG B 1 499 ? 21.953 -19.953 -9.117 1 92 499 ARG B C 1
ATOM 8359 O O . ARG B 1 499 ? 23 -19.406 -8.781 1 92 499 ARG B O 1
ATOM 8366 N N . LYS B 1 500 ? 21.422 -19.922 -10.273 1 89.69 500 LYS B N 1
ATOM 8367 C CA . LYS B 1 500 ? 22.094 -19.125 -11.297 1 89.69 500 LYS B CA 1
ATOM 8368 C C . LYS B 1 500 ? 22.094 -17.641 -10.945 1 89.69 500 LYS B C 1
ATOM 8370 O O . LYS B 1 500 ? 23.078 -16.953 -11.164 1 89.69 500 LYS B O 1
ATOM 8375 N N . ILE B 1 501 ? 21.047 -17.188 -10.414 1 89.69 501 ILE B N 1
ATOM 8376 C CA . ILE B 1 501 ? 20.953 -15.797 -10 1 89.69 501 ILE B CA 1
ATOM 8377 C C . ILE B 1 501 ? 21.938 -15.531 -8.852 1 89.69 501 ILE B C 1
ATOM 8379 O O . ILE B 1 501 ? 22.625 -14.516 -8.852 1 89.69 501 ILE B O 1
ATOM 8383 N N . TRP B 1 502 ? 21.953 -16.484 -7.922 1 91.62 502 TRP B N 1
ATOM 8384 C CA . TRP B 1 502 ? 22.906 -16.375 -6.812 1 91.62 502 TRP B CA 1
ATOM 8385 C C . TRP B 1 502 ? 24.328 -16.328 -7.32 1 91.62 502 TRP B C 1
ATOM 8387 O O . TRP B 1 502 ? 25.141 -15.539 -6.836 1 91.62 502 TRP B O 1
ATOM 8397 N N . GLN B 1 503 ? 24.609 -17.094 -8.273 1 89.81 503 GLN B N 1
ATOM 8398 C CA . GLN B 1 503 ? 25.953 -17.156 -8.844 1 89.81 503 GLN B CA 1
ATOM 8399 C C . GLN B 1 503 ? 26.312 -15.859 -9.562 1 89.81 503 GLN B C 1
ATOM 8401 O O . GLN B 1 503 ? 27.422 -15.352 -9.422 1 89.81 503 GLN B O 1
ATOM 8406 N N . ASN B 1 504 ? 25.391 -15.414 -10.289 1 86.5 504 ASN B N 1
ATOM 8407 C CA . ASN B 1 504 ? 25.609 -14.141 -10.969 1 86.5 504 ASN B CA 1
ATOM 8408 C C . ASN B 1 504 ? 25.891 -13.016 -9.984 1 86.5 504 ASN B C 1
ATOM 8410 O O . ASN B 1 504 ? 26.766 -12.18 -10.211 1 86.5 504 ASN B O 1
ATOM 8414 N N . GLU B 1 505 ? 25.203 -13.031 -8.977 1 86.31 505 GLU B N 1
ATOM 8415 C CA . GLU B 1 505 ? 25.391 -12.008 -7.953 1 86.31 505 GLU B CA 1
ATOM 8416 C C . GLU B 1 505 ? 26.75 -12.156 -7.262 1 86.31 505 GLU B C 1
ATOM 8418 O O . GLU B 1 505 ? 27.406 -11.164 -6.957 1 86.31 505 GLU B O 1
ATOM 8423 N N . ALA B 1 506 ? 27.062 -13.289 -6.977 1 86.75 506 ALA B N 1
ATOM 8424 C CA . ALA B 1 506 ? 28.359 -13.555 -6.359 1 86.75 506 ALA B CA 1
ATOM 8425 C C . ALA B 1 506 ? 29.5 -13.102 -7.27 1 86.75 506 ALA B C 1
ATOM 8427 O O . ALA B 1 506 ? 30.547 -12.648 -6.789 1 86.75 506 ALA B O 1
ATOM 8428 N N . ASP B 1 507 ? 29.219 -13.172 -8.555 1 86.12 507 ASP B N 1
ATOM 8429 C CA . ASP B 1 507 ? 30.234 -12.789 -9.531 1 86.12 507 ASP B CA 1
ATOM 8430 C C . ASP B 1 507 ? 30.203 -11.281 -9.789 1 86.12 507 ASP B C 1
ATOM 8432 O O . ASP B 1 507 ? 30.984 -10.773 -10.586 1 86.12 507 ASP B O 1
ATOM 8436 N N . GLY B 1 508 ? 29.359 -10.555 -9.117 1 79.25 508 GLY B N 1
ATOM 8437 C CA . GLY B 1 508 ? 29.312 -9.109 -9.219 1 79.25 508 GLY B CA 1
ATOM 8438 C C . GLY B 1 508 ? 28.484 -8.617 -10.398 1 79.25 508 GLY B C 1
ATOM 8439 O O . GLY B 1 508 ? 28.531 -7.441 -10.75 1 79.25 508 GLY B O 1
ATOM 8440 N N . ILE B 1 509 ? 27.938 -9.625 -11.109 1 72.25 509 ILE B N 1
ATOM 8441 C CA . ILE B 1 509 ? 27.078 -9.227 -12.211 1 72.25 509 ILE B CA 1
ATOM 8442 C C . ILE B 1 509 ? 25.766 -8.656 -11.664 1 72.25 509 ILE B C 1
ATOM 8444 O O . ILE B 1 509 ? 24.984 -9.383 -11.047 1 72.25 509 ILE B O 1
ATOM 8448 N N . SER B 1 510 ? 25.797 -7.383 -11.43 1 61.09 510 SER B N 1
ATOM 8449 C CA . SER B 1 510 ? 24.656 -6.73 -10.805 1 61.09 510 SER B CA 1
ATOM 8450 C C . SER B 1 510 ? 23.5 -6.547 -11.789 1 61.09 510 SER B C 1
ATOM 8452 O O . SER B 1 510 ? 23.438 -5.531 -12.492 1 61.09 510 SER B O 1
ATOM 8454 N N . GLU B 1 511 ? 23.047 -7.562 -12.484 1 59.69 511 GLU B N 1
ATOM 8455 C CA . GLU B 1 511 ? 21.891 -7.293 -13.328 1 59.69 511 GLU B CA 1
ATOM 8456 C C . GLU B 1 511 ? 20.609 -7.227 -12.5 1 59.69 511 GLU B C 1
ATOM 8458 O O . GLU B 1 511 ? 20.219 -8.211 -11.867 1 59.69 511 GLU B O 1
ATOM 8463 N N . HIS B 1 512 ? 20.125 -5.988 -12.258 1 62.09 512 HIS B N 1
ATOM 8464 C CA . HIS B 1 512 ? 19 -5.684 -11.383 1 62.09 512 HIS B CA 1
ATOM 8465 C C . HIS B 1 512 ? 17.672 -6.012 -12.055 1 62.09 512 HIS B C 1
ATOM 8467 O O . HIS B 1 512 ? 16.609 -5.809 -11.469 1 62.09 512 HIS B O 1
ATOM 8473 N N . ASP B 1 513 ? 17.812 -6.68 -13.219 1 75.38 513 ASP B N 1
ATOM 8474 C CA . ASP B 1 513 ? 16.531 -6.922 -13.883 1 75.38 513 ASP B CA 1
ATOM 8475 C C . ASP B 1 513 ? 16.203 -8.414 -13.906 1 75.38 513 ASP B C 1
ATOM 8477 O O . ASP B 1 513 ? 16.719 -9.156 -14.75 1 75.38 513 ASP B O 1
ATOM 8481 N N . LEU B 1 514 ? 15.359 -8.781 -13.109 1 82.69 514 LEU B N 1
ATOM 8482 C CA . LEU B 1 514 ? 14.953 -10.172 -12.922 1 82.69 514 LEU B CA 1
ATOM 8483 C C . LEU B 1 514 ? 14.383 -10.75 -14.211 1 82.69 514 LEU B C 1
ATOM 8485 O O . LEU B 1 514 ? 14.711 -11.875 -14.594 1 82.69 514 LEU B O 1
ATOM 8489 N N . VAL B 1 515 ? 13.609 -10.016 -14.922 1 78.12 515 VAL B N 1
ATOM 8490 C CA . VAL B 1 515 ? 12.961 -10.5 -16.141 1 78.12 515 VAL B CA 1
ATOM 8491 C C . VAL B 1 515 ? 14.008 -10.719 -17.234 1 78.12 515 VAL B C 1
ATOM 8493 O O . VAL B 1 515 ? 13.953 -11.703 -17.969 1 78.12 515 VAL B O 1
ATOM 8496 N N . HIS B 1 516 ? 14.906 -9.805 -17.219 1 78 516 HIS B N 1
ATOM 8497 C CA . HIS B 1 516 ? 15.992 -9.953 -18.188 1 78 516 HIS B CA 1
ATOM 8498 C C . HIS B 1 516 ? 16.859 -11.172 -17.859 1 78 516 HIS B C 1
ATOM 8500 O O . HIS B 1 516 ? 17.312 -11.867 -18.766 1 78 516 HIS B O 1
ATOM 8506 N N . MET B 1 517 ? 17.031 -11.414 -16.703 1 77.69 517 MET B N 1
ATOM 8507 C CA . MET B 1 517 ? 17.828 -12.578 -16.281 1 77.69 517 MET B CA 1
ATOM 8508 C C . MET B 1 517 ? 17.125 -13.875 -16.656 1 77.69 517 MET B C 1
ATOM 8510 O O . MET B 1 517 ? 17.766 -14.828 -17.094 1 77.69 517 MET B O 1
ATOM 8514 N N . ILE B 1 518 ? 15.891 -13.867 -16.547 1 80.12 518 ILE B N 1
ATOM 8515 C CA . ILE B 1 518 ? 15.102 -15.047 -16.875 1 80.12 518 ILE B CA 1
ATOM 8516 C C . ILE B 1 518 ? 15.148 -15.289 -18.391 1 80.12 518 ILE B C 1
ATOM 8518 O O . ILE B 1 518 ? 15.289 -16.422 -18.828 1 80.12 518 ILE B O 1
ATOM 8522 N N . ASP B 1 519 ? 15.102 -14.227 -19.078 1 79.19 519 ASP B N 1
ATOM 8523 C CA . ASP B 1 519 ? 15.133 -14.32 -20.531 1 79.19 519 ASP B CA 1
ATOM 8524 C C . ASP B 1 519 ? 16.5 -14.82 -21.031 1 79.19 519 ASP B C 1
ATOM 8526 O O . ASP B 1 519 ? 16.578 -15.594 -21.984 1 79.19 519 ASP B O 1
ATOM 8530 N N . GLU B 1 520 ? 17.469 -14.328 -20.391 1 73.69 520 GLU B N 1
ATOM 8531 C CA . GLU B 1 520 ? 18.828 -14.664 -20.797 1 73.69 520 GLU B CA 1
ATOM 8532 C C . GLU B 1 520 ? 19.141 -16.125 -20.531 1 73.69 520 GLU B C 1
ATOM 8534 O O . GLU B 1 520 ? 19.891 -16.766 -21.281 1 73.69 520 GLU B O 1
ATOM 8539 N N . LEU B 1 521 ? 18.609 -16.5 -19.531 1 67.31 521 LEU B N 1
ATOM 8540 C CA . LEU B 1 521 ? 18.891 -17.891 -19.172 1 67.31 521 LEU B CA 1
ATOM 8541 C C . LEU B 1 521 ? 18.062 -18.844 -20.016 1 67.31 521 LEU B C 1
ATOM 8543 O O . LEU B 1 521 ? 18.219 -20.062 -19.906 1 67.31 521 LEU B O 1
ATOM 8547 N N . ASP B 1 522 ? 17.453 -18.25 -21.031 1 60.69 522 ASP B N 1
ATOM 8548 C CA . ASP B 1 522 ? 16.609 -19.016 -21.953 1 60.69 522 ASP B CA 1
ATOM 8549 C C . ASP B 1 522 ? 15.758 -20.047 -21.188 1 60.69 522 ASP B C 1
ATOM 8551 O O . ASP B 1 522 ? 15.57 -21.172 -21.641 1 60.69 522 ASP B O 1
ATOM 8555 N N . TYR B 1 523 ? 15.609 -19.609 -20.031 1 63.22 523 TYR B N 1
ATOM 8556 C CA . TYR B 1 523 ? 14.82 -20.531 -19.219 1 63.22 523 TYR B CA 1
ATOM 8557 C C . TYR B 1 523 ? 13.336 -20.203 -19.297 1 63.22 523 TYR B C 1
ATOM 8559 O O . TYR B 1 523 ? 12.852 -19.297 -18.625 1 63.22 523 TYR B O 1
ATOM 8567 N N . ASN B 1 524 ? 12.719 -20.719 -20.344 1 75.31 524 ASN B N 1
ATOM 8568 C CA . ASN B 1 524 ? 11.273 -20.594 -20.484 1 75.31 524 ASN B CA 1
ATOM 8569 C C . ASN B 1 524 ? 10.531 -21.406 -19.422 1 75.31 524 ASN B C 1
ATOM 8571 O O . ASN B 1 524 ? 9.867 -22.391 -19.75 1 75.31 524 ASN B O 1
ATOM 8575 N N . ILE B 1 525 ? 10.695 -20.891 -18.219 1 82.44 525 ILE B N 1
ATOM 8576 C CA . ILE B 1 525 ? 10.102 -21.625 -17.109 1 82.44 525 ILE B CA 1
ATOM 8577 C C . ILE B 1 525 ? 8.641 -21.234 -16.953 1 82.44 525 ILE B C 1
ATOM 8579 O O . ILE B 1 525 ? 8.273 -20.078 -17.172 1 82.44 525 ILE B O 1
ATOM 8583 N N . ASN B 1 526 ? 7.887 -22.172 -16.766 1 91.25 526 ASN B N 1
ATOM 8584 C CA . ASN B 1 526 ? 6.52 -21.969 -16.297 1 91.25 526 ASN B CA 1
ATOM 8585 C C . ASN B 1 526 ? 6.352 -22.375 -14.836 1 91.25 526 ASN B C 1
ATOM 8587 O O . ASN B 1 526 ? 6.613 -23.531 -14.477 1 91.25 526 ASN B O 1
ATOM 8591 N N . PHE B 1 527 ? 5.926 -21.453 -14.008 1 91.19 527 PHE B N 1
ATOM 8592 C CA . PHE B 1 527 ? 5.879 -21.672 -12.562 1 91.19 527 PHE B CA 1
ATOM 8593 C C . PHE B 1 527 ? 4.57 -22.344 -12.164 1 91.19 527 PHE B C 1
ATOM 8595 O O . PHE B 1 527 ? 4.289 -22.484 -10.969 1 91.19 527 PHE B O 1
ATOM 8602 N N . ALA B 1 528 ? 3.783 -22.734 -13.141 1 91.81 528 ALA B N 1
ATOM 8603 C CA . ALA B 1 528 ? 2.52 -23.406 -12.852 1 91.81 528 ALA B CA 1
ATOM 8604 C C . ALA B 1 528 ? 2.754 -24.844 -12.383 1 91.81 528 ALA B C 1
ATOM 8606 O O . ALA B 1 528 ? 3.779 -25.453 -12.703 1 91.81 528 ALA B O 1
#

Nearest PDB structures (foldseek):
  6gdt-assembly2_B-3  TM=3.391E-01  e=8.407E+00  Vibrio cholerae O1 biovar El Tor str. N16961

InterPro domains:
  IPR001138 Zn(2)Cys(6) fungal-type DNA-binding domain [PF00172] (15-53)
  IPR001138 Zn(2)Cys(6) fungal-type DNA-binding domain [PS00463] (16-44)
  IPR001138 Zn(2)Cys(6) fungal-type DNA-binding domain [PS50048] (16-46)
  IPR001138 Zn(2)Cys(6) fungal-type DNA-binding domain [SM00066] (11-55)
  IPR001138 Zn(2)Cys(6) fungal-type DNA-binding domain [cd00067] (13-46)
  IPR021858 Fungal transcription factor [PF11951] (121-528)
  IPR036864 Zn(2)-C6 fungal-type DNA-binding domain superfamily [G3DSA:4.10.240.10] (9-74)
  IPR036864 Zn(2)-C6 fungal-type DNA-binding domain superfamily [SSF57701] (8-50)

Radius of gyration: 37.35 Å; Cα contacts (8 Å, |Δi|>4): 1155; chains: 2; bounding box: 80×107×91 Å

GO terms:
  GO:0005634 nucleus (C, IDA)
  GO:0000978 RNA polymerase II cis-regulatory region sequence-specific DNA binding (F, IDA)
  GO:0001228 DNA-binding transcription activator activity, RNA polymerase II-specific (F, IDA)
  GO:0045944 positive regulation of transcription by RNA polymerase II (P, IMP)
  GO:0009450 GABA catabolic process (P, IMP)
  GO:0019740 nitrogen utilization (P, IMP)
  GO:0005634 nucleus (C, EXP)

Sequence (1056 aa):
MNYGVEKLKLKYSKHGCITCKIRKKRCSEDKPVCRDCRRLSFPCIYISESVDKQSLKKIKADIQHQLISKKRKHAPDSAQKAAVATRTRRVGSDEQDNQVYLSKPLEDCISQKLDSMGLQLYNYYRSHLANIISIAPMNQNYYLNIFLPMAHENDGILFAILAWSANHLSISSSNELRKDEIFVNLANKYTYMSLSHLKTNEGSSACAKLGFLYSLAQILILCGSEICQGDVKFWKILLNIGKNLIENHVGKDVSRILTTTTEEPSLEERIIFPNFNSVVKYWLIVNFIYHDILNFNTTSFPIEQYEKFFQRDQNSLPSSANFIESIDSPIEEIDPLIGINKPILLLLGQVTNLTRFLQTMEQEEMLEHGDKILSLQVEIYKLQPSLMALEHLDDEKKFYYLELFEIMKISTLMFFQLTLLKIDKDSLELQILRNKLDSKLDKVIGTFLEGSLCFPLFIYGVCIQVEDMEKKIDLEAKFDDILKRYKCYNFQNARLLIRKIWQNEADGISEHDLVHMIDELDYNINFAMNYGVEKLKLKYSKHGCITCKIRKKRCSEDKPVCRDCRRLSFPCIYISESVDKQSLKKIKADIQHQLISKKRKHAPDSAQKAAVATRTRRVGSDEQDNQVYLSKPLEDCISQKLDSMGLQLYNYYRSHLANIISIAPMNQNYYLNIFLPMAHENDGILFAILAWSANHLSISSSNELRKDEIFVNLANKYTYMSLSHLKTNEGSSACAKLGFLYSLAQILILCGSEICQGDVKFWKILLNIGKNLIENHVGKDVSRILTTTTEEPSLEERIIFPNFNSVVKYWLIVNFIYHDILNFNTTSFPIEQYEKFFQRDQNSLPSSANFIESIDSPIEEIDPLIGINKPILLLLGQVTNLTRFLQTMEQEEMLEHGDKILSLQVEIYKLQPSLMALEHLDDEKKFYYLELFEIMKISTLMFFQLTLLKIDKDSLELQILRNKLDSKLDKVIGTFLEGSLCFPLFIYGVCIQVEDMEKKIDLEAKFDDILKRYKCYNFQNARLLIRKIWQNEADGISEHDLVHMIDELDYNINFA

Solvent-accessible surface area (backbone atoms only — not comparable to full-atom values): 59132 Å² total; per-residue (Å²): 135,82,82,70,81,74,75,78,69,83,66,72,52,91,76,32,30,51,44,32,59,73,68,72,46,80,40,70,55,40,82,78,53,22,60,60,27,59,74,67,68,43,79,46,43,68,78,66,93,82,65,54,74,69,59,53,53,52,52,53,51,50,52,50,50,52,64,54,58,65,68,66,63,78,69,76,90,83,70,95,69,78,74,87,74,74,86,75,74,80,76,81,73,91,69,64,79,81,57,64,86,64,64,81,80,61,59,62,64,52,57,72,74,36,55,74,66,52,48,52,27,46,48,40,28,70,73,42,53,40,58,57,62,24,55,25,58,78,94,42,21,47,55,59,73,44,50,45,60,46,22,75,75,30,66,32,36,33,25,22,49,34,14,32,33,21,40,46,65,10,50,49,67,56,94,54,96,54,61,42,61,68,30,44,51,50,15,52,50,26,40,50,54,15,53,52,45,54,59,59,48,72,75,49,77,85,57,50,68,80,28,53,64,51,48,42,49,33,36,51,47,42,25,50,33,30,28,37,61,44,44,57,56,62,32,58,55,34,48,50,52,43,48,50,54,50,31,71,70,55,39,93,46,71,45,45,54,82,68,56,76,65,74,77,63,51,72,61,44,42,65,73,32,60,63,40,59,59,54,49,52,49,48,53,50,49,53,48,50,50,50,40,40,39,40,75,42,67,51,91,54,64,65,66,38,56,51,48,36,59,53,46,49,74,74,58,53,67,34,55,74,33,84,62,72,80,65,75,70,70,71,52,70,46,34,26,81,53,39,78,34,60,69,54,51,52,49,44,37,50,48,36,35,49,34,67,67,46,64,84,51,50,69,76,60,46,51,76,45,27,67,58,55,50,51,51,52,47,50,62,65,57,61,73,80,73,62,71,47,42,66,86,50,55,70,67,62,42,49,51,56,53,51,49,44,49,41,52,46,51,37,46,50,51,50,41,36,35,58,68,50,55,50,57,57,82,35,56,62,50,46,36,50,45,53,53,45,52,58,51,46,64,71,40,57,88,46,72,57,41,67,67,41,41,50,43,50,39,50,50,51,65,50,52,55,93,84,45,59,67,59,53,52,51,50,52,50,50,52,53,55,46,39,56,72,69,46,39,29,31,48,52,53,40,51,52,50,37,52,49,52,52,48,36,48,75,70,64,50,79,72,75,46,61,68,57,51,40,57,70,62,66,49,54,51,41,47,91,136,82,82,71,81,74,76,78,69,84,66,72,50,90,76,32,29,51,45,32,59,72,68,70,45,80,40,69,56,40,82,76,53,22,61,59,26,59,75,66,70,42,78,46,44,66,78,67,94,81,65,56,72,70,59,52,52,52,52,51,51,50,53,52,51,53,61,53,56,62,68,62,62,78,68,77,86,84,70,94,76,74,79,90,68,70,90,73,73,81,78,81,76,90,70,67,79,82,56,66,87,64,64,82,80,61,58,63,64,52,58,71,75,37,56,74,64,53,47,51,26,47,50,42,27,70,72,42,53,42,60,57,64,24,56,25,59,78,94,42,22,49,55,59,72,44,52,45,60,47,22,76,75,29,66,32,36,34,26,23,50,35,14,33,33,22,40,46,65,10,50,47,67,57,94,51,94,54,61,41,61,67,30,44,50,49,14,52,50,25,41,50,54,14,53,52,44,55,60,59,49,73,74,48,77,87,56,48,67,77,29,48,62,51,48,42,50,33,37,52,47,43,24,50,34,31,29,37,63,43,44,57,56,61,30,59,54,35,48,49,52,41,49,51,53,50,31,72,71,56,38,93,48,71,44,45,54,83,67,54,75,65,77,77,62,51,72,62,42,41,67,74,32,61,63,41,60,59,54,52,51,48,49,54,50,50,53,49,48,51,50,41,39,39,39,73,43,66,50,92,54,64,67,67,38,57,50,47,37,58,53,46,50,73,74,59,52,67,34,53,77,29,85,63,74,79,64,74,69,68,72,51,70,48,34,26,80,53,40,79,35,59,69,53,50,54,49,44,37,50,49,36,36,51,34,64,69,46,64,84,51,51,71,77,59,46,50,76,46,25,67,59,53,49,51,51,52,44,49,62,66,58,60,74,80,73,61,69,49,42,67,87,50,55,70,66,60,41,48,50,55,52,49,49,44,51,42,51,46,52,36,45,49,50,49,41,37,35,59,67,49,55,50,58,57,81,36,55,62,49,46,36,50,46,53,53,43,52,59,52,47,65,70,40,56,88,46,72,56,42,68,67,40,40,50,42,49,39,50,50,52,64,49,52,56,90,82,46,60,67,61,52,52,50,49,52,50,51,52,52,55,46,40,57,72,69,46,40,31,30,48,52,52,41,49,53,49,40,51,50,51,52,50,36,47,73,68,63,51,78,72,75,43,61,67,58,51,40,57,71,62,67,50,52,51,42,47,90

Foldseek 3Di:
DCPDPPPPPPDADPFFFLLCVLVVHRFCNDPPATPVCVVVVADTHTDDPPDDPVVSVVVNVVSVVVVVVVVPPVPDDDPPPDDPDDPPDCPDDPPPDVPPPPPDCLVVVVVVVDDPLLVVLLVCLQPPQLLLLFLFDPVQSCSNVPLNVLVSVAVLSSLLSSLLSLLLQQQDLPPDPGGNVVSVVSSVVSNVVSVVSLVVQVPDDPCCQCNLLSSLSSLLSNLVSCQQSPHQPVSVVSLVVSLVSQCVQPNQQNLCQLVPPPDDPPPVCCVVPVCSVNVSSLLSVVSSLQQQLQLLAQGSHPLVSVVSNVVVLLVDDFPPVCVPDDRDHSQDAQRRNQGQQSVLSSLSNVLSNVLVVCVPPDPVVLVVCVVVLVVSLVCLVPDDTDCRNVVPDDPVSSVLSRLVNVLSSLLSNLVSCLRSVLDALPDPVNVVSLVVNVVSLVVNQPHSCNLNCLSSLLSSLLSDDLPCVPVVVVSVVSLSSNCSRSVGCLSVLSVVLSVVSSVCVVVVVPPSHPSVSCVVVSRSRRSD/DPPDPPPPPPDADPFFFLLCVLVVHRFCNDPPATPVCVVVVADGHGDDPPDDPVRSVVVNVVSVVVVVVVVPPVPDDDPDPDDPDDPPDDPDDPPPDVPPPPPDCLVVVVVVVDDPLLVVLLVCLQPPVLLLLFLFPPVQSCSNVPLNVLVSVAVLSSLLSSLLSLLLQQQDLPPDPGGNVVSPVSSVVSNVVSVVSLVVVVPDDPCVPVNLLSSLSSLLSNLVSCQQSPHQPVSVVSLVVSLVSQCVQPNQQNLCQLVPPPDDPDPVCCVVPVCSVNVSSLLSVVSSLQQQLQLLAQGPHDLVSVVSNVVVLLVDDFPPVCVPDDRDHSQDAQRRNQGQQSVLSSLSNVLSNVLVVCVPPDPVVLVVCVVVLVVSLVCLVPDDTDCRNVVPDDPVSSVLSRLVNVLSSLLSNLVSCLRSVLDQLPDPVNVVSLVVNVVSLVVNQPHSCNLNCLSSLLSSLLSDDLPCVPVLVVSVVSLSSNCSRSVGCLSVLSNVLSVVSSVCVVVVVPPSHPSVSCVVVSRSRRSD